Protein AF-A0AAE0Q676-F1 (afdb_monomer_lite)

Structure (mmCIF, N/CA/C/O backbone):
data_AF-A0AAE0Q676-F1
#
_entry.id   AF-A0AAE0Q676-F1
#
loop_
_atom_site.group_PDB
_atom_site.id
_atom_site.type_symbol
_atom_site.label_atom_id
_atom_site.label_alt_id
_atom_site.label_comp_id
_atom_site.label_asym_id
_atom_site.label_entity_id
_atom_site.label_seq_id
_atom_site.pdbx_PDB_ins_code
_atom_site.Cartn_x
_atom_site.Cartn_y
_atom_site.Cartn_z
_atom_site.occupancy
_atom_site.B_iso_or_equiv
_atom_site.auth_seq_id
_atom_site.auth_comp_id
_atom_site.auth_asym_id
_atom_site.auth_atom_id
_atom_site.pdbx_PDB_model_num
ATOM 1 N N . MET A 1 1 ? 18.966 -69.828 -29.388 1.00 44.88 1 MET A N 1
ATOM 2 C CA . MET A 1 1 ? 18.758 -68.629 -28.536 1.00 44.88 1 MET A CA 1
ATOM 3 C C . MET A 1 1 ? 19.994 -68.296 -27.677 1.00 44.88 1 MET A C 1
ATOM 5 O O . MET A 1 1 ? 19.851 -67.912 -26.527 1.00 44.88 1 MET A O 1
ATOM 9 N N . GLY A 1 2 ? 21.218 -68.413 -28.220 1.00 38.41 2 GLY A N 1
ATOM 10 C CA . GLY A 1 2 ? 22.468 -68.165 -27.474 1.00 38.41 2 GLY A CA 1
ATOM 11 C C . GLY A 1 2 ? 22.990 -66.721 -27.521 1.00 38.41 2 GLY A C 1
ATOM 12 O O . GLY A 1 2 ? 23.703 -66.319 -26.612 1.00 38.41 2 GLY A O 1
ATOM 13 N N . ASN A 1 3 ? 22.590 -65.915 -28.516 1.00 38.16 3 ASN A N 1
ATOM 14 C CA . ASN A 1 3 ? 23.152 -64.569 -28.719 1.00 38.16 3 ASN A CA 1
ATOM 15 C C . ASN A 1 3 ? 22.417 -63.432 -27.986 1.00 38.16 3 ASN A C 1
ATOM 17 O O . ASN A 1 3 ? 23.008 -62.382 -27.770 1.00 38.16 3 ASN A O 1
ATOM 21 N N . GLN A 1 4 ? 21.165 -63.614 -27.552 1.00 46.00 4 GLN A N 1
ATOM 22 C CA . GLN A 1 4 ? 20.412 -62.548 -26.863 1.00 46.00 4 GLN A CA 1
ATOM 23 C C . GLN A 1 4 ? 20.692 -62.484 -25.349 1.00 46.00 4 GLN A C 1
ATOM 25 O O . GLN A 1 4 ? 20.481 -61.454 -24.715 1.00 46.00 4 GLN A O 1
ATOM 30 N N . GLN A 1 5 ? 21.216 -63.566 -24.763 1.00 44.19 5 GLN A N 1
ATOM 31 C CA . GLN A 1 5 ? 21.452 -63.687 -23.318 1.00 44.19 5 GLN A CA 1
ATOM 32 C C . GLN A 1 5 ? 22.850 -63.201 -22.884 1.00 44.19 5 GLN A C 1
ATOM 34 O O . GLN A 1 5 ? 23.104 -63.023 -21.691 1.00 44.19 5 GLN A O 1
ATOM 39 N N . GLN A 1 6 ? 23.744 -62.949 -23.848 1.00 44.84 6 GLN A N 1
ATOM 40 C CA . GLN A 1 6 ? 25.092 -62.419 -23.620 1.00 44.84 6 GLN A CA 1
ATOM 41 C C . GLN A 1 6 ? 25.082 -60.887 -23.465 1.00 44.84 6 GLN A C 1
ATOM 43 O O . GLN A 1 6 ? 25.802 -60.360 -22.618 1.00 44.84 6 GLN A O 1
ATOM 48 N N . SER A 1 7 ? 24.189 -60.179 -24.174 1.00 51.28 7 SER A N 1
ATOM 49 C CA . SER A 1 7 ? 24.079 -58.713 -24.103 1.00 51.28 7 SER A CA 1
ATOM 50 C C . SER A 1 7 ? 23.594 -58.202 -22.738 1.00 51.28 7 SER A C 1
ATOM 52 O O . SER A 1 7 ? 24.178 -57.264 -22.205 1.00 51.28 7 SER A O 1
ATOM 54 N N . CYS A 1 8 ? 22.611 -58.842 -22.089 1.00 51.34 8 CYS A N 1
ATOM 55 C CA . CYS A 1 8 ? 22.083 -58.365 -20.795 1.00 51.34 8 CYS A CA 1
ATOM 56 C C . CYS A 1 8 ? 23.065 -58.455 -19.610 1.00 51.34 8 CYS A C 1
ATOM 58 O O . CYS A 1 8 ? 22.891 -57.730 -18.633 1.00 51.34 8 CYS A O 1
ATOM 60 N N . ARG A 1 9 ? 24.098 -59.308 -19.672 1.00 55.31 9 ARG A N 1
ATOM 61 C CA . ARG A 1 9 ? 25.069 -59.487 -18.570 1.00 55.31 9 ARG A CA 1
ATOM 62 C C . ARG A 1 9 ? 26.120 -58.382 -18.482 1.00 55.31 9 ARG A C 1
ATOM 64 O O . ARG A 1 9 ? 26.658 -58.156 -17.406 1.00 55.31 9 ARG A O 1
ATOM 71 N N . ILE A 1 10 ? 26.372 -57.692 -19.592 1.00 63.97 10 ILE A N 1
ATOM 72 C CA . ILE A 1 10 ? 27.324 -56.576 -19.680 1.00 63.97 10 ILE A CA 1
ATOM 73 C C . ILE A 1 10 ? 26.595 -55.235 -19.504 1.00 63.97 10 ILE A C 1
ATOM 75 O O . ILE A 1 10 ? 27.150 -54.305 -18.927 1.00 63.97 10 ILE A O 1
ATOM 79 N N . ILE A 1 11 ? 25.325 -55.151 -19.921 1.00 72.00 11 ILE A N 1
ATOM 80 C CA . ILE A 1 11 ? 24.530 -53.914 -19.862 1.00 72.00 11 ILE A CA 1
ATOM 81 C C . ILE A 1 11 ? 24.395 -53.377 -18.433 1.00 72.00 11 ILE A C 1
ATOM 83 O O . ILE A 1 11 ? 24.522 -52.176 -18.233 1.00 72.00 11 ILE A O 1
ATOM 87 N N . VAL A 1 12 ? 24.172 -54.235 -17.432 1.00 73.69 12 VAL A N 1
ATOM 88 C CA . VAL A 1 12 ? 23.950 -53.785 -16.045 1.00 73.69 12 VAL A CA 1
ATOM 89 C C . VAL A 1 12 ? 25.223 -53.198 -15.406 1.00 73.69 12 VAL A C 1
ATOM 91 O O . VAL A 1 12 ? 25.149 -52.077 -14.901 1.00 73.69 12 VAL A O 1
ATOM 94 N N . PRO A 1 13 ? 26.399 -53.858 -15.463 1.00 76.81 13 PRO A N 1
ATOM 95 C CA . PRO A 1 13 ? 27.650 -53.247 -15.009 1.00 76.81 13 PRO A CA 1
ATOM 96 C C . PRO A 1 13 ? 28.033 -51.988 -15.793 1.00 76.81 13 PRO A C 1
ATOM 98 O O . PRO A 1 13 ? 28.491 -51.023 -15.192 1.00 76.81 13 PRO A O 1
ATOM 101 N N . VAL A 1 14 ? 27.804 -51.958 -17.112 1.00 79.50 14 VAL A N 1
ATOM 102 C CA . VAL A 1 14 ? 28.083 -50.776 -17.948 1.00 79.50 14 VAL A CA 1
ATOM 103 C C . VAL A 1 14 ? 27.155 -49.612 -17.596 1.00 79.50 14 VAL A C 1
ATOM 105 O O . VAL A 1 14 ? 27.616 -48.480 -17.483 1.00 79.50 14 VAL A O 1
ATOM 108 N N . ALA A 1 15 ? 25.870 -49.874 -17.348 1.00 80.31 15 ALA A N 1
ATOM 109 C CA . ALA A 1 15 ? 24.924 -48.864 -16.883 1.00 80.31 15 ALA A CA 1
ATOM 110 C C . ALA A 1 15 ? 25.288 -48.344 -15.483 1.00 80.31 15 ALA A C 1
ATOM 112 O O . ALA A 1 15 ? 25.205 -47.142 -15.247 1.00 80.31 15 ALA A O 1
ATOM 113 N N . MET A 1 16 ? 25.746 -49.213 -14.572 1.00 81.81 16 MET A N 1
ATOM 114 C CA . MET A 1 16 ? 26.265 -48.788 -13.264 1.00 81.81 16 MET A CA 1
ATOM 115 C C . MET A 1 16 ? 27.536 -47.947 -13.393 1.00 81.81 16 MET A C 1
ATOM 117 O O . MET A 1 16 ? 27.660 -46.944 -12.695 1.00 81.81 16 MET A O 1
ATOM 121 N N . LEU A 1 17 ? 28.449 -48.310 -14.299 1.00 85.19 17 LEU A N 1
ATOM 122 C CA . LEU A 1 17 ? 29.662 -47.540 -14.570 1.00 85.19 17 LEU A CA 1
ATOM 123 C C . LEU A 1 17 ? 29.308 -46.149 -15.115 1.00 85.19 17 LEU A C 1
ATOM 125 O O . LEU A 1 17 ? 29.799 -45.147 -14.605 1.00 85.19 17 LEU A O 1
ATOM 129 N N . LEU A 1 18 ? 28.389 -46.075 -16.083 1.00 84.69 18 LEU A N 1
ATOM 130 C CA . LEU A 1 18 ? 27.877 -44.815 -16.629 1.00 84.69 18 LEU A CA 1
ATOM 131 C C . LEU A 1 18 ? 27.216 -43.962 -15.541 1.00 84.69 18 LEU A C 1
ATOM 133 O O . LEU A 1 18 ? 27.586 -42.806 -15.370 1.00 84.69 18 LEU A O 1
ATOM 137 N N . MET A 1 19 ? 26.322 -44.537 -14.737 1.00 84.25 19 MET A N 1
ATOM 138 C CA . MET A 1 19 ? 25.677 -43.835 -13.622 1.00 84.25 19 MET A CA 1
ATOM 139 C C . MET A 1 19 ? 26.684 -43.332 -12.581 1.00 84.25 19 MET A C 1
ATOM 141 O O . MET A 1 19 ? 26.554 -42.205 -12.108 1.00 84.25 19 MET A O 1
ATOM 145 N N . ALA A 1 20 ? 27.702 -44.128 -12.242 1.00 85.12 20 ALA A N 1
ATOM 146 C CA . ALA A 1 20 ? 28.748 -43.730 -11.305 1.00 85.12 20 ALA A CA 1
ATOM 147 C C . ALA A 1 20 ? 29.632 -42.612 -11.874 1.00 85.12 20 ALA A C 1
ATOM 149 O O . ALA A 1 20 ? 29.908 -41.642 -11.173 1.00 85.12 20 ALA A O 1
ATOM 150 N N . THR A 1 21 ? 30.022 -42.694 -13.150 1.00 83.31 21 THR A N 1
ATOM 151 C CA . THR A 1 21 ? 30.804 -41.635 -13.813 1.00 83.31 21 THR A CA 1
ATOM 152 C C . THR A 1 21 ? 30.027 -40.330 -13.927 1.00 83.31 21 THR A C 1
ATOM 154 O O . THR A 1 21 ? 30.568 -39.287 -13.576 1.00 83.31 21 THR A O 1
ATOM 157 N N . VAL A 1 22 ? 28.752 -40.379 -14.326 1.00 84.25 22 VAL A N 1
ATOM 158 C CA . VAL A 1 22 ? 27.866 -39.208 -14.374 1.00 84.25 22 VAL A CA 1
ATOM 159 C C . VAL A 1 22 ? 27.650 -38.644 -12.970 1.00 84.25 22 VAL A C 1
ATOM 161 O O . VAL A 1 22 ? 27.742 -37.436 -12.792 1.00 84.25 22 VAL A O 1
ATOM 164 N N . GLY A 1 23 ? 27.444 -39.493 -11.959 1.00 82.56 23 GLY A N 1
ATOM 165 C CA . GLY A 1 23 ? 27.322 -39.074 -10.560 1.00 82.56 23 GLY A CA 1
ATOM 166 C C . GLY A 1 23 ? 28.569 -38.353 -10.040 1.00 82.56 23 GLY A C 1
ATOM 167 O O . GLY A 1 23 ? 28.449 -37.298 -9.425 1.00 82.56 23 GLY A O 1
ATOM 168 N N . ILE A 1 24 ? 29.767 -38.865 -10.340 1.00 84.31 24 ILE A N 1
ATOM 169 C CA . ILE A 1 24 ? 31.043 -38.222 -9.979 1.00 84.31 24 ILE A CA 1
ATOM 170 C C . ILE A 1 24 ? 31.225 -36.901 -10.737 1.00 84.31 24 ILE A C 1
ATOM 172 O O . ILE A 1 24 ? 31.619 -35.911 -10.127 1.00 84.31 24 ILE A O 1
ATOM 176 N N . LEU A 1 25 ? 30.902 -36.856 -12.035 1.00 80.31 25 LEU A N 1
ATOM 177 C CA . LEU A 1 25 ? 30.980 -35.631 -12.839 1.00 80.31 25 LEU A CA 1
ATOM 178 C C . LEU A 1 25 ? 30.033 -34.551 -12.307 1.00 80.31 25 LEU A C 1
ATOM 180 O O . LEU A 1 25 ? 30.451 -33.413 -12.131 1.00 80.31 25 LEU A O 1
ATOM 184 N N . LEU A 1 26 ? 28.788 -34.912 -11.990 1.00 75.00 26 LEU A N 1
ATOM 185 C CA . LEU A 1 26 ? 27.799 -33.999 -11.412 1.00 75.00 26 LEU A CA 1
ATOM 186 C C . LEU A 1 26 ? 28.227 -33.478 -10.032 1.00 75.00 26 LEU A C 1
ATOM 188 O O . LEU A 1 26 ? 27.943 -32.330 -9.710 1.00 75.00 26 LEU A O 1
ATOM 192 N N . LEU A 1 27 ? 28.941 -34.286 -9.238 1.00 77.25 27 LEU A N 1
ATOM 193 C CA . LEU A 1 27 ? 29.515 -33.870 -7.950 1.00 77.25 27 LEU A CA 1
ATOM 194 C C . LEU A 1 27 ? 30.790 -33.019 -8.082 1.00 77.25 27 LEU A C 1
ATOM 196 O O . LEU A 1 27 ? 31.189 -32.395 -7.097 1.00 77.25 27 LEU A O 1
ATOM 200 N N . ALA A 1 28 ? 31.426 -33.011 -9.260 1.00 72.50 28 ALA A N 1
ATOM 201 C CA . ALA A 1 28 ? 32.609 -32.210 -9.581 1.00 72.50 28 ALA A CA 1
ATOM 202 C C . ALA A 1 28 ? 32.267 -30.847 -10.217 1.00 72.50 28 ALA A C 1
ATOM 204 O O . ALA A 1 28 ? 33.138 -29.983 -10.312 1.00 72.50 28 ALA A O 1
ATOM 205 N N . ILE A 1 29 ? 31.014 -30.634 -10.641 1.00 72.88 29 ILE A N 1
ATOM 206 C CA . ILE A 1 29 ? 30.526 -29.326 -11.095 1.00 72.88 29 ILE A CA 1
ATOM 207 C C . ILE A 1 29 ? 30.361 -28.415 -9.872 1.00 72.88 29 ILE A C 1
ATOM 209 O O . ILE A 1 29 ? 29.703 -28.780 -8.898 1.00 72.88 29 ILE A O 1
ATOM 213 N N . ASN A 1 30 ? 30.937 -27.212 -9.929 1.00 57.25 30 ASN A N 1
ATOM 214 C CA . ASN A 1 30 ? 30.738 -26.187 -8.904 1.00 57.25 30 ASN A CA 1
ATOM 215 C C . ASN A 1 30 ? 29.253 -25.792 -8.853 1.00 57.25 30 ASN A C 1
ATOM 217 O O . ASN A 1 30 ? 28.746 -25.148 -9.769 1.00 57.25 30 ASN A O 1
ATOM 221 N N . THR A 1 31 ? 28.550 -26.171 -7.788 1.00 56.06 31 THR A N 1
ATOM 222 C CA . THR A 1 31 ? 27.194 -25.682 -7.513 1.00 56.06 31 THR A CA 1
ATOM 223 C C . THR A 1 31 ? 27.277 -24.369 -6.745 1.00 56.06 31 THR A C 1
ATOM 225 O O . THR A 1 31 ? 27.913 -24.329 -5.690 1.00 56.06 31 THR A O 1
ATOM 228 N N . GLU A 1 32 ? 26.626 -23.319 -7.239 1.00 50.41 32 GLU A N 1
ATOM 229 C CA . GLU A 1 32 ? 26.466 -22.069 -6.490 1.00 50.41 32 GLU A CA 1
ATOM 230 C C . GLU A 1 32 ? 25.613 -22.284 -5.228 1.00 50.41 32 GLU A C 1
ATOM 232 O O . GLU A 1 32 ? 24.696 -23.111 -5.202 1.00 50.41 32 GLU A O 1
ATOM 237 N N . ASP A 1 33 ? 25.924 -21.544 -4.162 1.00 52.72 33 ASP A N 1
ATOM 238 C CA . ASP A 1 33 ? 25.176 -21.605 -2.909 1.00 52.72 33 ASP A CA 1
ATOM 239 C C . ASP A 1 33 ? 23.743 -21.083 -3.098 1.00 52.72 33 ASP A C 1
ATOM 241 O O . ASP A 1 33 ? 23.514 -19.986 -3.615 1.00 52.72 33 ASP A O 1
ATOM 245 N N . VAL A 1 34 ? 22.759 -21.848 -2.622 1.00 47.69 34 VAL A N 1
ATOM 246 C CA . VAL A 1 34 ? 21.346 -21.458 -2.690 1.00 47.69 34 VAL A CA 1
ATOM 247 C C . VAL A 1 34 ? 20.991 -20.677 -1.425 1.00 47.69 34 VAL A C 1
ATOM 249 O O . VAL A 1 34 ? 21.144 -21.173 -0.306 1.00 47.69 34 VAL A O 1
ATOM 252 N N . LYS A 1 35 ? 20.497 -19.445 -1.590 1.00 49.00 35 LYS A N 1
ATOM 253 C CA . LYS A 1 35 ? 19.928 -18.658 -0.486 1.00 49.00 35 LYS A CA 1
ATOM 254 C C . LYS A 1 35 ? 18.571 -19.255 -0.098 1.00 49.00 35 LYS A C 1
ATOM 256 O O . LYS A 1 35 ? 17.644 -19.224 -0.905 1.00 49.00 35 LYS A O 1
ATOM 261 N N . GLU A 1 36 ? 18.443 -19.797 1.114 1.00 44.69 36 GLU A N 1
ATOM 262 C CA . GLU A 1 36 ? 17.126 -20.173 1.650 1.00 44.69 36 GLU A CA 1
ATOM 263 C C . GLU A 1 36 ? 16.276 -18.913 1.919 1.00 44.69 36 GLU A C 1
ATOM 265 O O . GLU A 1 36 ? 16.832 -17.866 2.270 1.00 44.69 36 GLU A O 1
ATOM 270 N N . PRO A 1 37 ? 14.937 -18.982 1.765 1.00 46.66 37 PRO A N 1
ATOM 271 C CA . PRO A 1 37 ? 14.055 -17.897 2.178 1.00 46.66 37 PRO A CA 1
ATOM 272 C C . PRO A 1 37 ? 14.243 -17.629 3.673 1.00 46.66 37 PRO A C 1
ATOM 274 O O . PRO A 1 37 ? 14.259 -18.555 4.488 1.00 46.66 37 PRO A O 1
ATOM 277 N N . THR A 1 38 ? 14.405 -16.358 4.033 1.00 55.06 38 THR A N 1
ATOM 278 C CA . THR A 1 38 ? 14.646 -15.957 5.416 1.00 55.06 38 THR A CA 1
ATOM 279 C C . THR A 1 38 ? 13.469 -16.366 6.296 1.00 55.06 38 THR A C 1
ATOM 281 O O . THR A 1 38 ? 12.297 -16.190 5.960 1.00 55.06 38 THR A O 1
ATOM 284 N N . GLN A 1 39 ? 13.775 -16.963 7.446 1.00 70.19 39 GLN A N 1
ATOM 285 C CA . GLN A 1 39 ? 12.754 -17.274 8.436 1.00 70.19 39 GLN A CA 1
ATOM 286 C C . GLN A 1 39 ? 12.167 -15.968 8.997 1.00 70.19 39 GLN A C 1
ATOM 288 O O . GLN A 1 39 ? 12.869 -14.968 9.123 1.00 70.19 39 GLN A O 1
ATOM 293 N N . TYR A 1 40 ? 10.880 -15.963 9.346 1.00 81.00 40 TYR A N 1
ATOM 294 C CA . TYR A 1 40 ? 10.242 -14.771 9.905 1.00 81.00 40 TYR A CA 1
ATOM 295 C C . TYR A 1 40 ? 10.667 -14.520 11.356 1.00 81.00 40 TYR A C 1
ATOM 297 O O . TYR A 1 40 ? 10.635 -15.421 12.201 1.00 81.00 40 TYR A O 1
ATOM 305 N N . MET A 1 41 ? 10.986 -13.263 11.642 1.00 86.00 41 MET A N 1
ATOM 306 C CA . MET A 1 41 ? 11.015 -12.692 12.982 1.00 86.00 41 MET A CA 1
ATOM 307 C C . MET A 1 41 ? 9.620 -12.201 13.355 1.00 86.00 41 MET A C 1
ATOM 309 O O . MET A 1 41 ? 8.830 -11.839 12.484 1.00 86.00 41 MET A O 1
ATOM 313 N N . TYR A 1 42 ? 9.326 -12.184 14.651 1.00 90.56 42 TYR A N 1
ATOM 314 C CA . TYR A 1 42 ? 8.047 -11.731 15.190 1.00 90.56 42 TYR A CA 1
ATOM 315 C C . TYR A 1 42 ? 8.275 -10.649 16.238 1.00 90.56 42 TYR A C 1
ATOM 317 O O . TYR A 1 42 ? 9.352 -10.575 16.823 1.00 90.56 42 TYR A O 1
ATOM 325 N N . GLY A 1 43 ? 7.254 -9.845 16.514 1.00 93.12 43 GLY A N 1
ATOM 326 C CA . GLY A 1 43 ? 7.242 -8.878 17.609 1.00 93.12 43 GLY A CA 1
ATOM 327 C C . GLY A 1 43 ? 5.831 -8.672 18.139 1.00 93.12 43 GLY A C 1
ATOM 328 O O . GLY A 1 43 ? 4.877 -8.709 17.367 1.00 93.12 43 GLY A O 1
ATOM 329 N N . ILE A 1 44 ? 5.695 -8.475 19.447 1.00 95.69 44 ILE A N 1
ATOM 330 C CA . ILE A 1 44 ? 4.408 -8.299 20.123 1.00 95.69 44 ILE A CA 1
ATOM 331 C C . ILE A 1 44 ? 4.389 -6.924 20.782 1.00 95.69 44 ILE A C 1
ATOM 333 O O . ILE A 1 44 ? 5.279 -6.599 21.571 1.00 95.69 44 ILE A O 1
ATOM 337 N N . VAL A 1 45 ? 3.362 -6.135 20.476 1.00 96.31 45 VAL A N 1
ATOM 338 C CA . VAL A 1 45 ? 3.118 -4.830 21.098 1.00 96.31 45 VAL A CA 1
ATOM 339 C C . VAL A 1 45 ? 1.712 -4.818 21.681 1.00 96.31 45 VAL A C 1
ATOM 341 O O . VAL A 1 45 ? 0.741 -5.042 20.960 1.00 96.31 45 VAL A O 1
ATOM 344 N N . LEU A 1 46 ? 1.604 -4.557 22.981 1.00 96.50 46 LEU A N 1
ATOM 345 C CA . LEU A 1 46 ? 0.339 -4.267 23.646 1.00 96.50 46 LEU A CA 1
ATOM 346 C C . LEU A 1 46 ? 0.159 -2.752 23.726 1.00 96.50 46 LEU A C 1
ATOM 348 O O . LEU A 1 46 ? 0.913 -2.067 24.418 1.00 96.50 46 LEU A O 1
ATOM 352 N N . ASP A 1 47 ? -0.843 -2.253 23.012 1.00 94.88 47 ASP A N 1
ATOM 353 C CA . ASP A 1 47 ? -1.314 -0.879 23.093 1.00 94.88 47 ASP A CA 1
ATOM 354 C C . ASP A 1 47 ? -2.318 -0.757 24.238 1.00 94.88 47 ASP A C 1
ATOM 356 O O . ASP A 1 47 ? -3.480 -1.157 24.119 1.00 94.88 47 ASP A O 1
ATOM 360 N N . ALA A 1 48 ? -1.845 -0.254 25.377 1.00 95.06 48 ALA A N 1
ATOM 361 C CA . ALA A 1 48 ? -2.639 -0.051 26.578 1.00 95.06 48 ALA A CA 1
ATOM 362 C C . ALA A 1 48 ? -3.223 1.374 26.595 1.00 95.06 48 ALA A C 1
ATOM 364 O O . ALA A 1 48 ? -2.784 2.263 27.337 1.00 95.06 48 ALA A O 1
ATOM 365 N N . GLY A 1 49 ? -4.226 1.581 25.740 1.00 90.44 49 GLY A N 1
ATOM 366 C CA . GLY A 1 49 ? -4.983 2.822 25.622 1.00 90.44 49 GLY A CA 1
ATOM 367 C C . GLY A 1 49 ? -5.844 3.146 26.850 1.00 90.44 49 GLY A C 1
ATOM 368 O O . GLY A 1 49 ? -6.063 2.318 27.732 1.00 90.44 49 GLY A O 1
ATOM 369 N N . SER A 1 50 ? -6.389 4.368 26.908 1.00 87.44 50 SER A N 1
ATOM 370 C CA . SER A 1 50 ? -7.236 4.809 28.034 1.00 87.44 50 SER A CA 1
ATOM 371 C C . SER A 1 50 ? -8.542 4.022 28.160 1.00 87.44 50 SER A C 1
ATOM 373 O O . SER A 1 50 ? -9.011 3.769 29.267 1.00 87.44 50 SER A O 1
ATOM 375 N N . SER A 1 51 ? -9.141 3.653 27.027 1.00 83.12 51 SER A N 1
ATOM 376 C CA . SER A 1 51 ? -10.498 3.094 26.984 1.00 83.12 51 SER A CA 1
ATOM 377 C C . SER A 1 51 ? -10.510 1.587 26.699 1.00 83.12 51 SER A C 1
ATOM 379 O O . SER A 1 51 ? -11.520 0.939 26.945 1.00 83.12 51 SER A O 1
ATOM 381 N N . HIS A 1 52 ? -9.411 1.024 26.189 1.00 89.12 52 HIS A N 1
ATOM 382 C CA . HIS A 1 52 ? -9.250 -0.405 25.901 1.00 89.12 52 HIS A CA 1
ATOM 383 C C . HIS A 1 52 ? -7.761 -0.757 25.769 1.00 89.12 52 HIS A C 1
ATOM 385 O O . HIS A 1 52 ? -6.936 0.138 25.595 1.00 89.12 52 HIS A O 1
ATOM 391 N N . THR A 1 53 ? -7.434 -2.053 25.809 1.00 92.44 53 THR A N 1
ATOM 392 C CA . THR A 1 53 ? -6.098 -2.571 25.466 1.00 92.44 53 THR A CA 1
ATOM 393 C C . THR A 1 53 ? -6.184 -3.462 24.224 1.00 92.44 53 THR A C 1
ATOM 395 O O . THR A 1 53 ? -7.115 -4.260 24.091 1.00 92.44 53 THR A O 1
ATOM 398 N N . ALA A 1 54 ? -5.233 -3.342 23.302 1.00 92.81 54 ALA A N 1
ATOM 399 C CA . ALA A 1 54 ? -5.143 -4.179 22.106 1.00 92.81 54 ALA A CA 1
ATOM 400 C C . ALA A 1 54 ? -3.736 -4.770 21.967 1.00 92.81 54 ALA A C 1
ATOM 402 O O . ALA A 1 54 ? -2.744 -4.077 22.159 1.00 92.81 54 ALA A O 1
ATOM 403 N N . MET A 1 55 ? -3.638 -6.053 21.633 1.00 95.06 55 MET A N 1
ATOM 404 C CA . MET A 1 55 ? -2.373 -6.728 21.357 1.00 95.06 55 MET A CA 1
ATOM 405 C C . MET A 1 55 ? -2.208 -6.919 19.852 1.00 95.06 55 MET A C 1
ATOM 407 O O . MET A 1 55 ? -3.068 -7.513 19.199 1.00 95.06 55 MET A O 1
ATOM 411 N N . PHE A 1 56 ? -1.064 -6.495 19.328 1.00 93.00 56 PHE A N 1
ATOM 412 C CA . PHE A 1 56 ? -0.670 -6.673 17.938 1.00 93.00 56 PHE A CA 1
ATOM 413 C C . PHE A 1 56 ? 0.545 -7.589 17.851 1.00 93.00 56 PHE A C 1
ATOM 415 O O . PHE A 1 56 ? 1.548 -7.382 18.536 1.00 93.00 56 PHE A O 1
ATOM 422 N N . ILE A 1 57 ? 0.453 -8.596 16.986 1.00 92.81 57 ILE A N 1
ATOM 423 C CA . ILE A 1 57 ? 1.572 -9.458 16.615 1.00 92.81 57 ILE A CA 1
ATOM 424 C C . ILE A 1 57 ? 1.992 -9.074 15.210 1.00 92.81 57 ILE A C 1
ATOM 426 O O . ILE A 1 57 ? 1.193 -9.122 14.275 1.00 92.81 57 ILE A O 1
ATOM 430 N N . TYR A 1 58 ? 3.261 -8.739 15.070 1.00 89.12 58 TYR A N 1
ATOM 431 C CA . TYR A 1 58 ? 3.901 -8.357 13.827 1.00 89.12 58 TYR A CA 1
ATOM 432 C C . TYR A 1 58 ? 4.904 -9.421 13.393 1.00 89.12 58 TYR A C 1
ATOM 434 O O . TYR A 1 58 ? 5.453 -10.132 14.237 1.00 89.12 58 TYR A O 1
ATOM 442 N N . LYS A 1 59 ? 5.165 -9.514 12.087 1.00 87.25 59 LYS A N 1
ATOM 443 C CA . LYS A 1 59 ? 6.219 -10.361 11.519 1.00 87.25 59 LYS A CA 1
ATOM 444 C C . LYS A 1 59 ? 6.982 -9.654 10.406 1.00 87.25 59 LYS A C 1
ATOM 446 O O . LYS A 1 59 ? 6.393 -8.888 9.643 1.00 87.25 59 LYS A O 1
ATOM 451 N N . TRP A 1 60 ? 8.270 -9.941 10.288 1.00 82.94 60 TRP A N 1
ATOM 452 C CA . TRP A 1 60 ? 9.120 -9.457 9.198 1.00 82.94 60 TRP A CA 1
ATOM 453 C C . TRP A 1 60 ? 10.136 -10.530 8.792 1.00 82.94 60 TRP A C 1
ATOM 455 O O . TRP A 1 60 ? 10.499 -11.360 9.631 1.00 82.94 60 TRP A O 1
ATOM 465 N N . PRO A 1 61 ? 10.576 -10.566 7.522 1.00 75.00 61 PRO A N 1
ATOM 466 C CA . PRO A 1 61 ? 11.717 -11.385 7.112 1.00 75.00 61 PRO A CA 1
ATOM 467 C C . PRO A 1 61 ? 12.939 -11.094 7.999 1.00 75.00 61 PRO A C 1
ATOM 469 O O . PRO A 1 61 ? 13.123 -9.957 8.430 1.00 75.00 61 PRO A O 1
ATOM 472 N N . ALA A 1 62 ? 13.752 -12.099 8.341 1.00 69.94 62 ALA A N 1
ATOM 473 C CA . ALA A 1 62 ? 14.909 -11.880 9.221 1.00 69.94 62 ALA A CA 1
ATOM 474 C C . ALA A 1 62 ? 16.002 -10.989 8.594 1.00 69.94 62 ALA A C 1
ATOM 476 O O . ALA A 1 62 ? 16.778 -10.361 9.325 1.00 69.94 62 ALA A O 1
ATOM 477 N N . ASP A 1 63 ? 16.042 -10.897 7.262 1.00 67.62 63 ASP A N 1
ATOM 478 C CA . ASP A 1 63 ? 16.803 -9.885 6.541 1.00 67.62 63 ASP A CA 1
ATOM 479 C C . ASP A 1 63 ? 16.112 -8.520 6.615 1.00 67.62 63 ASP A C 1
ATOM 481 O O . ASP A 1 63 ? 14.889 -8.387 6.576 1.00 67.62 63 ASP A O 1
ATOM 485 N N . LYS A 1 64 ? 16.926 -7.476 6.748 1.00 71.12 64 LYS A N 1
ATOM 486 C CA . LYS A 1 64 ? 16.455 -6.101 6.907 1.00 71.12 64 LYS A CA 1
ATOM 487 C C . LYS A 1 64 ? 16.861 -5.264 5.719 1.00 71.12 64 LYS A C 1
ATOM 489 O O . LYS A 1 64 ? 17.922 -5.478 5.137 1.00 71.12 64 LYS A O 1
ATOM 494 N N . GLN A 1 65 ? 16.045 -4.266 5.411 1.00 67.44 65 GLN A N 1
ATOM 495 C CA . GLN A 1 65 ? 16.389 -3.264 4.418 1.00 67.44 65 GLN A CA 1
ATOM 496 C C . GLN A 1 65 ? 16.978 -2.051 5.127 1.00 67.44 65 GLN A C 1
ATOM 498 O O . GLN A 1 65 ? 16.273 -1.383 5.882 1.00 67.44 65 GLN A O 1
ATOM 503 N N . ASN A 1 66 ? 18.250 -1.742 4.858 1.00 69.31 66 ASN A N 1
ATOM 504 C CA . ASN A 1 66 ? 18.964 -0.627 5.497 1.00 69.31 66 ASN A CA 1
ATOM 505 C C . ASN A 1 66 ? 18.762 -0.645 7.025 1.00 69.31 66 ASN A C 1
ATOM 507 O O . ASN A 1 66 ? 18.265 0.317 7.616 1.00 69.31 66 ASN A O 1
ATOM 511 N N . ASP A 1 67 ? 19.028 -1.812 7.617 1.00 72.81 67 ASP A N 1
ATOM 512 C CA . ASP A 1 67 ? 18.891 -2.137 9.041 1.00 72.81 67 ASP A CA 1
ATOM 513 C C . ASP A 1 67 ? 17.476 -2.080 9.629 1.00 72.81 67 ASP A C 1
ATOM 515 O O . ASP A 1 67 ? 17.276 -2.541 10.746 1.00 72.81 67 ASP A O 1
ATOM 519 N N . THR A 1 68 ? 16.464 -1.628 8.884 1.00 79.06 68 THR A N 1
ATOM 520 C CA . THR A 1 68 ? 15.064 -1.577 9.337 1.00 79.06 68 THR A CA 1
ATOM 521 C C . THR A 1 68 ? 14.278 -2.787 8.820 1.00 79.06 68 THR A C 1
ATOM 523 O O . THR A 1 68 ? 14.396 -3.184 7.658 1.00 79.06 68 THR A O 1
ATOM 526 N N . GLY A 1 69 ? 13.493 -3.417 9.697 1.00 76.94 69 GLY A N 1
ATOM 527 C CA . GLY A 1 69 ? 12.671 -4.577 9.355 1.00 76.94 69 GLY A CA 1
ATOM 528 C C . GLY A 1 69 ? 11.445 -4.194 8.533 1.00 76.94 69 GLY A C 1
ATOM 529 O O . GLY A 1 69 ? 10.938 -3.079 8.622 1.00 76.94 69 GLY A O 1
ATOM 530 N N . ILE A 1 70 ? 10.941 -5.143 7.748 1.00 81.81 70 ILE A N 1
ATOM 531 C CA . ILE A 1 70 ? 9.796 -4.919 6.863 1.00 81.81 70 ILE A CA 1
ATOM 532 C C . ILE A 1 70 ? 8.598 -5.637 7.427 1.00 81.81 70 ILE A C 1
ATOM 534 O O . ILE A 1 70 ? 8.406 -6.842 7.258 1.00 81.81 70 ILE A O 1
ATOM 538 N N . VAL A 1 71 ? 7.850 -4.862 8.190 1.00 83.00 71 VAL A N 1
ATOM 539 C CA . VAL A 1 71 ? 6.911 -5.366 9.163 1.00 83.00 71 VAL A CA 1
ATOM 540 C C . VAL A 1 71 ? 5.512 -5.478 8.574 1.00 83.00 71 VAL A C 1
ATOM 542 O O . VAL A 1 71 ? 4.925 -4.511 8.113 1.00 83.00 71 VAL A O 1
ATOM 545 N N . SER A 1 72 ? 4.933 -6.666 8.677 1.00 80.12 72 SER A N 1
ATOM 546 C CA . SER A 1 72 ? 3.523 -6.926 8.386 1.00 80.12 72 SER A CA 1
ATOM 547 C C . SER A 1 72 ? 2.786 -7.303 9.669 1.00 80.12 72 SER A C 1
ATOM 549 O O . SER A 1 72 ? 3.350 -7.966 10.545 1.00 80.12 72 SER A O 1
ATOM 551 N N . GLN A 1 73 ? 1.524 -6.889 9.805 1.00 80.88 73 GLN A N 1
ATOM 552 C CA . GLN A 1 73 ? 0.670 -7.369 10.892 1.00 80.88 73 GLN A CA 1
ATOM 553 C C . GLN A 1 73 ? 0.341 -8.847 10.647 1.00 80.88 73 GLN A C 1
ATOM 555 O O . GLN A 1 73 ? -0.113 -9.228 9.572 1.00 80.88 73 GLN A O 1
ATOM 560 N N . HIS A 1 74 ? 0.596 -9.693 11.642 1.00 82.31 74 HIS A N 1
ATOM 561 C CA . HIS A 1 74 ? 0.307 -11.128 11.600 1.00 82.31 74 HIS A CA 1
ATOM 562 C C . HIS A 1 74 ? -1.040 -11.452 12.248 1.00 82.31 74 HIS A C 1
ATOM 564 O O . HIS A 1 74 ? -1.820 -12.214 11.689 1.00 82.31 74 HIS A O 1
ATOM 570 N N . SER A 1 75 ? -1.335 -10.866 13.411 1.00 86.19 75 SER A N 1
ATOM 571 C CA . SER A 1 75 ? -2.639 -11.013 14.074 1.00 86.19 75 SER A CA 1
ATOM 572 C C . SER A 1 75 ? -2.885 -9.912 15.106 1.00 86.19 75 SER A C 1
ATOM 574 O O . SER A 1 75 ? -1.931 -9.342 15.629 1.00 86.19 75 SER A O 1
ATOM 576 N N . GLU A 1 76 ? -4.149 -9.679 15.456 1.00 90.69 76 GLU A N 1
ATOM 577 C CA . GLU A 1 76 ? -4.575 -8.760 16.521 1.00 90.69 76 GLU A CA 1
ATOM 578 C C . GLU A 1 76 ? -5.485 -9.459 17.546 1.00 90.69 76 GLU A C 1
ATOM 580 O O . GLU A 1 76 ? -6.094 -10.494 17.255 1.00 90.69 76 GLU A O 1
ATOM 585 N N . CYS A 1 77 ? -5.562 -8.903 18.753 1.00 92.44 77 CYS A N 1
ATOM 586 C CA . CYS A 1 77 ? -6.479 -9.325 19.810 1.00 92.44 77 CYS A CA 1
ATOM 587 C C . CYS A 1 77 ? -6.919 -8.112 20.633 1.00 92.44 77 CYS A C 1
ATOM 589 O O . CYS A 1 77 ? -6.082 -7.338 21.096 1.00 92.44 77 CYS A O 1
ATOM 591 N N . HIS A 1 78 ? -8.225 -7.959 20.845 1.00 91.31 78 HIS A N 1
ATOM 592 C CA . HIS A 1 78 ? -8.771 -6.923 21.719 1.00 91.31 78 HIS A CA 1
ATOM 593 C C . HIS A 1 78 ? -9.024 -7.496 23.111 1.00 91.31 78 HIS A C 1
ATOM 595 O O . HIS A 1 78 ? -9.794 -8.446 23.272 1.00 91.31 78 HIS A O 1
ATOM 601 N N . VAL A 1 79 ? -8.381 -6.905 24.116 1.00 91.94 79 VAL A N 1
ATOM 602 C CA . VAL A 1 79 ? -8.568 -7.276 25.518 1.00 91.94 79 VAL A CA 1
ATOM 603 C C . VAL A 1 79 ? -9.980 -6.889 25.952 1.00 91.94 79 VAL A C 1
ATOM 605 O O . VAL A 1 79 ? -10.466 -5.803 25.633 1.00 91.94 79 VAL A O 1
ATOM 608 N N . LYS A 1 80 ? -10.653 -7.783 26.682 1.00 88.25 80 LYS A N 1
ATOM 609 C CA . LYS A 1 80 ? -11.973 -7.498 27.255 1.00 88.25 80 LYS A CA 1
ATOM 610 C C . LYS A 1 80 ? -11.829 -6.530 28.433 1.00 88.25 80 LYS A C 1
ATOM 612 O O . LYS A 1 80 ? -10.942 -6.700 29.263 1.00 88.25 80 LYS A O 1
ATOM 617 N N . GLY A 1 81 ? -12.745 -5.570 28.536 1.00 88.31 81 GLY A N 1
ATOM 618 C CA . GLY A 1 81 ? -12.745 -4.562 29.599 1.00 88.31 81 GLY A CA 1
ATOM 619 C C . GLY A 1 81 ? -12.175 -3.214 29.151 1.00 88.31 81 GLY A C 1
ATOM 620 O O . GLY A 1 81 ? -12.105 -2.925 27.956 1.00 88.31 81 GLY A O 1
ATOM 621 N N . GLY A 1 82 ? -11.835 -2.368 30.125 1.00 87.81 82 GLY A N 1
ATOM 622 C CA . GLY A 1 82 ? -11.278 -1.034 29.891 1.00 87.81 82 GLY A CA 1
ATOM 623 C C . GLY A 1 82 ? -9.767 -1.034 29.633 1.00 87.81 82 GLY A C 1
ATOM 624 O O . GLY A 1 82 ? -9.123 -2.078 29.525 1.00 87.81 82 GLY A O 1
ATOM 625 N N . GLY A 1 83 ? -9.182 0.163 29.551 1.00 91.12 83 GLY A N 1
ATOM 626 C CA . GLY A 1 83 ? -7.727 0.332 29.575 1.00 91.12 83 GLY A CA 1
ATOM 627 C C . GLY A 1 83 ? -7.127 -0.103 30.913 1.00 91.12 83 GLY A C 1
ATOM 628 O O . GLY A 1 83 ? -7.831 -0.130 31.924 1.00 91.12 83 GLY A O 1
ATOM 629 N N . ILE A 1 84 ? -5.823 -0.392 30.962 1.00 94.75 84 ILE A N 1
ATOM 630 C CA . ILE A 1 84 ? -5.182 -0.864 32.205 1.00 94.75 84 ILE A CA 1
ATOM 631 C C . ILE A 1 84 ? -5.331 0.120 33.380 1.00 94.75 84 ILE A C 1
ATOM 633 O O . ILE A 1 84 ? -5.435 -0.306 34.524 1.00 94.75 84 ILE A O 1
ATOM 637 N N . SER A 1 85 ? -5.453 1.425 33.105 1.00 93.19 85 SER A N 1
ATOM 638 C CA . SER A 1 85 ? -5.688 2.455 34.127 1.00 93.19 85 SER A CA 1
ATOM 639 C C . SER A 1 85 ? -7.048 2.328 34.824 1.00 93.19 85 SER A C 1
ATOM 641 O O . SER A 1 85 ? -7.225 2.866 35.912 1.00 93.19 85 SER A O 1
ATOM 643 N N . SER A 1 86 ? -8.019 1.631 34.220 1.00 91.81 86 SER A N 1
ATOM 644 C CA . SER A 1 86 ? -9.347 1.408 34.814 1.00 91.81 86 SER A CA 1
ATOM 645 C C . SER A 1 86 ? -9.342 0.397 35.966 1.00 91.81 86 SER A C 1
ATOM 647 O O . SER A 1 86 ? -10.285 0.371 36.753 1.00 91.81 86 SER A O 1
ATOM 649 N N . TYR A 1 87 ? -8.266 -0.382 36.112 1.00 93.56 87 TYR A N 1
ATOM 650 C CA . TYR A 1 87 ? -8.073 -1.320 37.221 1.00 93.56 87 TYR A CA 1
ATOM 651 C C . TYR A 1 87 ? -7.404 -0.668 38.442 1.00 93.56 87 TYR A C 1
ATOM 653 O O . TYR A 1 87 ? -6.943 -1.365 39.344 1.00 93.56 87 TYR A O 1
ATOM 661 N N . ALA A 1 88 ? -7.352 0.668 38.508 1.00 89.56 88 ALA A N 1
ATOM 662 C CA . ALA A 1 88 ? -6.915 1.384 39.702 1.00 89.56 88 ALA A CA 1
ATOM 663 C C . ALA A 1 88 ? -7.698 0.905 40.939 1.00 89.56 88 ALA A C 1
ATOM 665 O O . ALA A 1 88 ? -8.928 0.891 40.951 1.00 89.56 88 ALA A O 1
ATOM 666 N N . GLY A 1 89 ? -6.972 0.464 41.971 1.00 86.00 89 GLY A N 1
ATOM 667 C CA . GLY A 1 89 ? -7.551 -0.115 43.189 1.00 86.00 89 GLY A CA 1
ATOM 668 C C . GLY A 1 89 ? -7.967 -1.594 43.095 1.00 86.00 89 GLY A C 1
ATOM 669 O O . GLY A 1 89 ? -8.370 -2.160 44.109 1.00 86.00 89 GLY A O 1
ATOM 670 N N . GLN A 1 90 ? -7.837 -2.247 41.934 1.00 91.38 90 GLN A N 1
ATOM 671 C CA . GLN A 1 90 ? -8.173 -3.662 41.718 1.00 91.38 90 GLN A CA 1
ATOM 672 C C . GLN A 1 90 ? -6.905 -4.508 41.523 1.00 91.38 90 GLN A C 1
ATOM 674 O O . GLN A 1 90 ? -6.460 -4.737 40.399 1.00 91.38 90 GLN A O 1
ATOM 679 N N . LYS A 1 91 ? -6.324 -5.002 42.624 1.00 89.12 91 LYS A N 1
ATOM 680 C CA . LYS A 1 91 ? -5.113 -5.844 42.580 1.00 89.12 91 LYS A CA 1
ATOM 681 C C . LYS A 1 91 ? -5.334 -7.108 41.739 1.00 89.12 91 LYS A C 1
ATOM 683 O O . LYS A 1 91 ? -6.283 -7.848 41.985 1.00 89.12 91 LYS A O 1
ATOM 688 N N . GLY A 1 92 ? -4.445 -7.377 40.791 1.00 90.44 92 GLY A N 1
ATOM 689 C CA . GLY A 1 92 ? -4.491 -8.527 39.880 1.00 90.44 92 GLY A CA 1
ATOM 690 C C . GLY A 1 92 ? -5.353 -8.316 38.629 1.00 90.44 92 GLY A C 1
ATOM 691 O O . GLY A 1 92 ? -5.269 -9.109 37.691 1.00 90.44 92 GLY A O 1
ATOM 692 N N . GLY A 1 93 ? -6.200 -7.279 38.597 1.00 93.62 93 GLY A N 1
ATOM 693 C CA . GLY A 1 93 ? -7.182 -7.087 37.529 1.00 93.62 93 GLY A CA 1
ATOM 694 C C . GLY A 1 93 ? -6.549 -6.758 36.176 1.00 93.62 93 GLY A C 1
ATOM 695 O O . GLY A 1 93 ? -6.960 -7.305 35.148 1.00 93.62 93 GLY A O 1
ATOM 696 N N . ALA A 1 94 ? -5.512 -5.915 36.171 1.00 94.00 94 ALA A N 1
ATOM 697 C CA . ALA A 1 94 ? -4.841 -5.502 34.944 1.00 94.00 94 ALA A CA 1
ATOM 698 C C . ALA A 1 94 ? -4.094 -6.676 34.297 1.00 94.00 94 ALA A C 1
ATOM 700 O O . ALA A 1 94 ? -4.240 -6.900 33.096 1.00 94.00 94 ALA A O 1
ATOM 701 N N . ALA A 1 95 ? -3.359 -7.472 35.077 1.00 94.06 95 ALA A N 1
ATOM 702 C CA . ALA A 1 95 ? -2.657 -8.658 34.594 1.00 94.06 95 ALA A CA 1
ATOM 703 C C . ALA A 1 95 ? -3.607 -9.743 34.081 1.00 94.06 95 ALA A C 1
ATOM 705 O O . ALA A 1 95 ? -3.373 -10.291 32.999 1.00 94.06 95 ALA A O 1
ATOM 706 N N . LEU A 1 96 ? -4.681 -10.039 34.823 1.00 94.94 96 LEU A N 1
ATOM 707 C CA . LEU A 1 96 ? -5.685 -11.029 34.416 1.00 94.94 96 LEU A CA 1
ATOM 708 C C . LEU A 1 96 ? -6.327 -10.659 33.076 1.00 94.94 96 LEU A C 1
ATOM 710 O O . LEU A 1 96 ? -6.544 -11.529 32.234 1.00 94.94 96 LEU A O 1
ATOM 714 N N . SER A 1 97 ? -6.561 -9.365 32.829 1.00 95.69 97 SER A N 1
ATOM 715 C CA . SER A 1 97 ? -7.157 -8.909 31.569 1.00 95.69 97 SER A CA 1
ATOM 716 C C . SER A 1 97 ? -6.341 -9.317 30.328 1.00 95.69 97 SER A C 1
ATOM 718 O O . SER A 1 97 ? -6.915 -9.583 29.272 1.00 95.69 97 SER A O 1
ATOM 720 N N . LEU A 1 98 ? -5.013 -9.448 30.449 1.00 96.62 98 LEU A N 1
ATOM 721 C CA . LEU A 1 98 ? -4.115 -9.725 29.321 1.00 96.62 98 LEU A CA 1
ATOM 722 C C . LEU A 1 98 ? -4.014 -11.216 28.962 1.00 96.62 98 LEU A C 1
ATOM 724 O O . LEU A 1 98 ? -3.529 -11.542 27.877 1.00 96.62 98 LEU A O 1
ATOM 728 N N . GLU A 1 99 ? -4.468 -12.123 29.833 1.00 95.12 99 GLU A N 1
ATOM 729 C CA . GLU A 1 99 ? -4.266 -13.574 29.689 1.00 95.12 99 GLU A CA 1
ATOM 730 C C . GLU A 1 99 ? -4.770 -14.120 28.358 1.00 95.12 99 GLU A C 1
ATOM 732 O O . GLU A 1 99 ? -4.005 -14.721 27.606 1.00 95.12 99 GLU A O 1
ATOM 737 N N . SER A 1 100 ? -6.028 -13.830 28.021 1.00 95.62 100 SER A N 1
ATOM 738 C CA . SER A 1 100 ? -6.655 -14.355 26.805 1.00 95.62 100 SER A CA 1
ATOM 739 C C . SER A 1 100 ? -5.882 -13.983 25.535 1.00 95.62 100 SER A C 1
ATOM 741 O O . SER A 1 100 ? -5.771 -14.806 24.625 1.00 95.62 100 SER A O 1
ATOM 743 N N . CYS A 1 101 ? -5.347 -12.760 25.452 1.00 96.62 101 CYS A N 1
ATOM 744 C CA . CYS A 1 101 ? -4.579 -12.329 24.286 1.00 96.62 101 CYS A CA 1
ATOM 745 C C . CYS A 1 101 ? -3.167 -12.930 24.287 1.00 96.62 101 CYS A C 1
ATOM 747 O O . CYS A 1 101 ? -2.683 -13.364 23.242 1.00 96.62 101 CYS A O 1
ATOM 749 N N . MET A 1 102 ? -2.515 -13.038 25.444 1.00 97.31 102 MET A N 1
ATOM 750 C CA . MET A 1 102 ? -1.183 -13.643 25.530 1.00 97.31 102 MET A CA 1
ATOM 751 C C . MET A 1 102 ? -1.196 -15.151 25.232 1.00 97.31 102 MET A C 1
ATOM 753 O O . MET A 1 102 ? -0.287 -15.662 24.573 1.00 97.31 102 MET A O 1
ATOM 757 N N . GLU A 1 103 ? -2.255 -15.867 25.614 1.00 95.75 103 GLU A N 1
ATOM 758 C CA . GLU A 1 103 ? -2.472 -17.259 25.204 1.00 95.75 103 GLU A CA 1
ATOM 759 C C . GLU A 1 103 ? -2.640 -17.399 23.688 1.00 95.75 103 GLU A C 1
ATOM 761 O O . GLU A 1 103 ? -2.088 -18.320 23.077 1.00 95.75 103 GLU A O 1
ATOM 766 N N . GLN A 1 104 ? -3.364 -16.470 23.058 1.00 94.75 104 GLN A N 1
ATOM 767 C CA . GLN A 1 104 ? -3.471 -16.404 21.602 1.00 94.75 104 GLN A CA 1
ATOM 768 C C . GLN A 1 104 ? -2.099 -16.147 20.957 1.00 94.75 104 GLN A C 1
ATOM 770 O O . GLN A 1 104 ? -1.778 -16.774 19.947 1.00 94.75 104 GLN A O 1
ATOM 775 N N . ALA A 1 105 ? -1.246 -15.304 21.550 1.00 95.69 105 ALA A N 1
ATOM 776 C CA . ALA A 1 105 ? 0.106 -15.071 21.040 1.00 95.69 105 ALA A CA 1
ATOM 777 C C . ALA A 1 105 ? 0.973 -16.336 21.052 1.00 95.69 105 ALA A C 1
ATOM 779 O O . ALA A 1 105 ? 1.661 -16.617 20.068 1.00 95.69 105 ALA A O 1
ATOM 780 N N . MET A 1 106 ? 0.904 -17.139 22.119 1.00 96.19 106 MET A N 1
ATOM 781 C CA . MET A 1 106 ? 1.629 -18.415 22.197 1.00 96.19 106 MET A CA 1
ATOM 782 C C . MET A 1 106 ? 1.188 -19.418 21.126 1.00 96.19 106 MET A C 1
ATOM 784 O O . MET A 1 106 ? 2.012 -20.209 20.665 1.00 96.19 106 MET A O 1
ATOM 788 N N . LYS A 1 107 ? -0.090 -19.385 20.726 1.00 93.56 107 LYS A N 1
ATOM 789 C CA . LYS A 1 107 ? -0.638 -20.224 19.647 1.00 93.56 107 LYS A CA 1
ATOM 790 C C . LYS A 1 107 ? -0.234 -19.715 18.261 1.00 93.56 107 LYS A C 1
ATOM 792 O O . LYS A 1 107 ? 0.085 -20.519 17.390 1.00 93.56 107 LYS A O 1
ATOM 797 N N . ASN A 1 108 ? -0.226 -18.396 18.065 1.00 90.62 108 ASN A N 1
ATOM 798 C CA . ASN A 1 108 ? -0.014 -17.772 16.756 1.00 90.62 108 ASN A CA 1
ATOM 799 C C . ASN A 1 108 ? 1.460 -17.672 16.338 1.00 90.62 108 ASN A C 1
ATOM 801 O O . ASN A 1 108 ? 1.740 -17.574 15.140 1.00 90.62 108 ASN A O 1
ATOM 805 N N . ILE A 1 109 ? 2.393 -17.667 17.296 1.00 92.69 109 ILE A N 1
ATOM 806 C CA . ILE A 1 109 ? 3.838 -17.592 17.038 1.00 92.69 109 ILE A CA 1
ATOM 807 C C . ILE A 1 109 ? 4.449 -18.996 17.175 1.00 92.69 109 ILE A C 1
ATOM 809 O O . ILE A 1 109 ? 4.182 -19.676 18.168 1.00 92.69 109 ILE A O 1
ATOM 813 N N . PRO A 1 110 ? 5.306 -19.450 16.240 1.00 91.69 110 PRO A N 1
ATOM 814 C CA . PRO A 1 110 ? 5.980 -20.743 16.354 1.00 91.69 110 PRO A CA 1
ATOM 815 C C . PRO A 1 110 ? 6.816 -20.862 17.637 1.00 91.69 110 PRO A C 1
ATOM 817 O O . PRO A 1 110 ? 7.587 -19.958 17.955 1.00 91.69 110 PRO A O 1
ATOM 820 N N . LYS A 1 111 ? 6.748 -22.015 18.323 1.00 91.69 111 LYS A N 1
ATOM 821 C CA . LYS A 1 111 ? 7.475 -22.268 19.589 1.00 91.69 111 LYS A CA 1
ATOM 822 C C . LYS A 1 111 ? 8.975 -21.961 19.507 1.00 91.69 111 LYS A C 1
ATOM 824 O O . LYS A 1 111 ? 9.531 -21.364 20.420 1.00 91.69 111 LYS A O 1
ATOM 829 N N . ALA A 1 112 ? 9.616 -22.303 18.386 1.00 89.00 112 ALA A N 1
ATOM 830 C CA . ALA A 1 112 ? 11.037 -22.034 18.154 1.00 89.00 112 ALA A CA 1
ATOM 831 C C . ALA A 1 112 ? 11.390 -20.532 18.140 1.00 89.00 112 ALA A C 1
ATOM 833 O O . ALA A 1 112 ? 12.543 -20.170 18.353 1.00 89.00 112 ALA A O 1
ATOM 834 N N . ARG A 1 113 ? 10.410 -19.650 17.901 1.00 90.38 113 ARG A N 1
ATOM 835 C CA . ARG A 1 113 ? 10.590 -18.195 17.837 1.00 90.38 113 ARG A CA 1
ATOM 836 C C . ARG A 1 113 ? 10.161 -17.471 19.117 1.00 90.38 113 ARG A C 1
ATOM 838 O O . ARG A 1 113 ? 10.412 -16.273 19.218 1.00 90.38 113 ARG A O 1
ATOM 845 N N . HIS A 1 114 ? 9.574 -18.152 20.109 1.00 93.75 114 HIS A N 1
ATOM 846 C CA . HIS A 1 114 ? 9.083 -17.513 21.343 1.00 93.75 114 HIS A CA 1
ATOM 847 C C . HIS A 1 114 ? 10.190 -16.719 22.056 1.00 93.75 114 HIS A C 1
ATOM 849 O O . HIS A 1 114 ? 10.066 -15.506 22.205 1.00 93.75 114 HIS A O 1
ATOM 855 N N . GLN A 1 115 ? 11.328 -17.351 22.357 1.00 93.12 115 GLN A N 1
ATOM 856 C CA . GLN A 1 115 ? 12.412 -16.735 23.141 1.00 93.12 115 GLN A CA 1
ATOM 857 C C . GLN A 1 115 ? 13.114 -15.548 22.456 1.00 93.12 115 GLN A C 1
ATOM 859 O O . GLN A 1 115 ? 13.763 -14.746 23.125 1.00 93.12 115 GLN A O 1
ATOM 864 N N . VAL A 1 116 ? 13.006 -15.425 21.129 1.00 90.00 116 VAL A N 1
ATOM 865 C CA . VAL A 1 116 ? 13.608 -14.320 20.359 1.00 90.00 116 VAL A CA 1
ATOM 866 C C . VAL A 1 116 ? 12.609 -13.216 20.020 1.00 90.00 116 VAL A C 1
ATOM 868 O O . VAL A 1 116 ? 13.026 -12.135 19.611 1.00 90.00 116 VAL A O 1
ATOM 871 N N . THR A 1 117 ? 11.311 -13.456 20.221 1.00 93.19 117 THR A N 1
ATOM 872 C CA . THR A 1 117 ? 10.245 -12.501 19.905 1.00 93.19 117 THR A CA 1
ATOM 873 C C . THR A 1 117 ? 10.176 -11.408 20.977 1.00 93.19 117 THR A C 1
ATOM 875 O O . THR A 1 117 ? 9.820 -11.726 22.116 1.00 93.19 117 THR A O 1
ATOM 878 N N . PRO A 1 118 ? 10.506 -10.134 20.675 1.00 94.50 118 PRO A N 1
ATOM 879 C CA . PRO A 1 118 ? 10.313 -9.031 21.606 1.00 94.50 118 PRO A CA 1
ATOM 880 C C . PRO A 1 118 ? 8.839 -8.851 21.973 1.00 94.50 118 PRO A C 1
ATOM 882 O O . PRO A 1 118 ? 7.970 -8.854 21.103 1.00 94.50 118 PRO A O 1
ATOM 885 N N . LEU A 1 119 ? 8.590 -8.642 23.262 1.00 96.19 119 LEU A N 1
ATOM 886 C CA . LEU A 1 119 ? 7.286 -8.338 23.841 1.00 96.19 119 LEU A CA 1
ATOM 887 C C . LEU A 1 119 ? 7.365 -6.999 24.572 1.00 96.19 119 LEU A C 1
ATOM 889 O O . LEU A 1 119 ? 8.179 -6.844 25.485 1.00 96.19 119 LEU A O 1
ATOM 893 N N . TYR A 1 120 ? 6.523 -6.050 24.181 1.00 96.12 120 TYR A N 1
ATOM 894 C CA . TYR A 1 120 ? 6.462 -4.721 24.777 1.00 96.12 120 TYR A CA 1
ATOM 895 C C . TYR A 1 120 ? 5.020 -4.323 25.083 1.00 96.12 120 TYR A C 1
ATOM 897 O O . TYR A 1 120 ? 4.113 -4.635 24.311 1.00 96.12 120 TYR A O 1
ATOM 905 N N . LEU A 1 121 ? 4.818 -3.609 26.187 1.00 96.81 121 LEU A N 1
ATOM 906 C CA . LEU A 1 121 ? 3.565 -2.926 26.481 1.00 96.81 121 LEU A CA 1
ATOM 907 C C . LEU A 1 121 ? 3.824 -1.428 26.602 1.00 96.81 121 LEU A C 1
ATOM 909 O O . LEU A 1 121 ? 4.658 -0.993 27.394 1.00 96.81 121 LEU A O 1
ATOM 913 N N . GLY A 1 122 ? 3.079 -0.651 25.828 1.00 96.06 122 GLY A N 1
ATOM 914 C CA . GLY A 1 122 ? 3.097 0.799 25.908 1.00 96.06 122 GLY A CA 1
ATOM 915 C C . GLY A 1 122 ? 1.747 1.309 26.372 1.00 96.06 122 GLY A C 1
ATOM 916 O O . GLY A 1 122 ? 0.726 1.021 25.751 1.00 96.06 122 GLY A O 1
ATOM 917 N N . ALA A 1 123 ? 1.735 2.057 27.469 1.00 95.44 123 ALA A N 1
ATOM 918 C CA . ALA A 1 123 ? 0.533 2.706 27.968 1.00 95.44 123 ALA A CA 1
ATOM 919 C C . ALA A 1 123 ? 0.500 4.181 27.570 1.00 95.44 123 ALA A C 1
ATOM 921 O O . ALA A 1 123 ? 1.522 4.859 27.629 1.00 95.44 123 ALA A O 1
ATOM 922 N N . THR A 1 124 ? -0.666 4.696 27.184 1.00 93.88 124 THR A N 1
ATOM 923 C CA . THR A 1 124 ? -0.789 6.065 26.652 1.00 93.88 124 THR A CA 1
ATOM 924 C C . THR A 1 124 ? -1.407 7.031 27.673 1.00 93.88 124 THR A C 1
ATOM 926 O O . THR A 1 124 ? -1.124 6.972 28.873 1.00 93.88 124 THR A O 1
ATOM 929 N N . ALA A 1 125 ? -2.237 7.978 27.225 1.00 93.12 125 ALA A N 1
ATOM 930 C CA . ALA A 1 125 ? -2.770 9.064 28.044 1.00 93.12 125 ALA A CA 1
ATOM 931 C C . ALA A 1 125 ? -3.551 8.617 29.292 1.00 93.12 125 ALA A C 1
ATOM 933 O O . ALA A 1 125 ? -3.529 9.330 30.290 1.00 93.12 125 ALA A O 1
ATOM 934 N N . GLY A 1 126 ? -4.204 7.448 29.280 1.00 92.81 126 GLY A N 1
ATOM 935 C CA . GLY A 1 126 ? -4.922 6.936 30.457 1.00 92.81 126 GLY A CA 1
ATOM 936 C C . GLY A 1 126 ? -3.997 6.715 31.657 1.00 92.81 126 GLY A C 1
ATOM 937 O O . GLY A 1 126 ? -4.266 7.209 32.751 1.00 92.81 126 GLY A O 1
ATOM 938 N N . MET A 1 127 ? -2.855 6.062 31.428 1.00 95.81 127 MET A N 1
ATOM 939 C CA . MET A 1 127 ? -1.833 5.891 32.462 1.00 95.81 127 MET A CA 1
ATOM 940 C C . MET A 1 127 ? -1.070 7.184 32.747 1.00 95.81 127 MET A C 1
ATOM 942 O O . MET A 1 127 ? -0.704 7.402 33.893 1.00 95.81 127 MET A O 1
ATOM 946 N N . ARG A 1 128 ? -0.890 8.090 31.769 1.00 96.56 128 ARG A N 1
ATOM 947 C CA . ARG A 1 128 ? -0.338 9.435 32.048 1.00 96.56 128 ARG A CA 1
ATOM 948 C C . ARG A 1 128 ? -1.203 10.195 33.059 1.00 96.56 128 ARG A C 1
ATOM 950 O O . ARG A 1 128 ? -0.666 10.763 34.003 1.00 96.56 128 ARG A O 1
ATOM 957 N N . LEU A 1 129 ? -2.529 10.170 32.895 1.00 94.06 129 LEU A N 1
ATOM 958 C CA . LEU A 1 129 ? -3.464 10.780 33.846 1.00 94.06 129 LEU A CA 1
ATOM 959 C C . LEU A 1 129 ? -3.405 10.097 35.213 1.00 94.06 129 LEU A C 1
ATOM 961 O O . LEU A 1 129 ? -3.296 10.790 36.224 1.00 94.06 129 LEU A O 1
ATOM 965 N N . LEU A 1 130 ? -3.418 8.760 35.247 1.00 92.75 130 LEU A N 1
ATOM 966 C CA . LEU A 1 130 ? -3.327 8.021 36.505 1.00 92.75 130 LEU A CA 1
ATOM 967 C C . LEU A 1 130 ? -2.014 8.317 37.236 1.00 92.75 130 LEU A C 1
ATOM 969 O O . LEU A 1 130 ? -2.041 8.551 38.438 1.00 92.75 130 LEU A O 1
ATOM 973 N N . ASN A 1 131 ? -0.895 8.380 36.517 1.00 95.50 131 ASN A N 1
ATOM 974 C CA . ASN A 1 131 ? 0.414 8.703 37.074 1.00 95.50 131 ASN A CA 1
ATOM 975 C C . ASN A 1 131 ? 0.470 10.124 37.657 1.00 95.50 131 ASN A C 1
ATOM 977 O O . ASN A 1 131 ? 1.132 10.343 38.662 1.00 95.50 131 ASN A O 1
ATOM 981 N N . ILE A 1 132 ? -0.260 11.085 37.078 1.00 93.44 132 ILE A N 1
ATOM 982 C CA . ILE A 1 132 ? -0.390 12.440 37.639 1.00 93.44 132 ILE A CA 1
ATOM 983 C C . ILE A 1 132 ? -1.219 12.421 38.930 1.00 93.44 132 ILE A C 1
ATOM 985 O O . ILE A 1 132 ? -0.837 13.052 39.912 1.00 93.44 132 ILE A O 1
ATOM 989 N N . SER A 1 133 ? -2.353 11.711 38.947 1.00 89.44 133 SER A N 1
ATOM 990 C CA . SER A 1 133 ? -3.255 11.698 40.110 1.00 89.44 133 SER A CA 1
ATOM 991 C C . SER A 1 133 ? -2.783 10.803 41.260 1.00 89.44 133 SER A C 1
ATOM 993 O O . SER A 1 133 ? -2.921 11.162 42.425 1.00 89.44 133 SER A O 1
ATOM 995 N N . GLN A 1 134 ? -2.278 9.611 40.941 1.00 92.00 134 GLN A N 1
ATOM 996 C CA . GLN A 1 134 ? -1.966 8.523 41.870 1.00 92.00 134 GLN A CA 1
ATOM 997 C C . GLN A 1 134 ? -0.726 7.740 41.379 1.00 92.00 134 GLN A C 1
ATOM 999 O O . GLN A 1 134 ? -0.855 6.584 40.963 1.00 92.00 134 GLN A O 1
ATOM 1004 N N . PRO A 1 135 ? 0.488 8.330 41.451 1.00 93.88 135 PRO A N 1
ATOM 1005 C CA . PRO A 1 135 ? 1.716 7.711 40.937 1.00 93.88 135 PRO A CA 1
ATOM 1006 C C . PRO A 1 135 ? 1.951 6.287 41.457 1.00 93.88 135 PRO A C 1
ATOM 1008 O O . PRO A 1 135 ? 2.224 5.375 40.688 1.00 93.88 135 PRO A O 1
ATOM 1011 N N . LYS A 1 136 ? 1.729 6.060 42.761 1.00 94.38 136 LYS A N 1
ATOM 1012 C CA . LYS A 1 136 ? 1.908 4.739 43.387 1.00 94.38 136 LYS A CA 1
ATOM 1013 C C . LYS A 1 136 ? 1.002 3.664 42.779 1.00 94.38 136 LYS A C 1
ATOM 1015 O O . LYS A 1 136 ? 1.452 2.550 42.554 1.00 94.38 136 LYS A O 1
ATOM 1020 N N . VAL A 1 137 ? -0.257 4.000 42.494 1.00 94.12 137 VAL A N 1
ATOM 1021 C CA . VAL A 1 137 ? -1.218 3.058 41.894 1.00 94.12 137 VAL A CA 1
ATOM 1022 C C . VAL A 1 137 ? -0.864 2.789 40.432 1.00 94.12 137 VAL A C 1
ATOM 1024 O O . VAL A 1 137 ? -0.976 1.658 39.967 1.00 94.12 137 VAL A O 1
ATOM 1027 N N . SER A 1 138 ? -0.389 3.812 39.716 1.00 94.81 138 SER A N 1
ATOM 1028 C CA . SER A 1 138 ? 0.156 3.652 38.366 1.00 94.81 138 SER A CA 1
ATOM 1029 C C . SER A 1 138 ? 1.338 2.673 38.348 1.00 94.81 138 SER A C 1
ATOM 1031 O O . SER A 1 138 ? 1.348 1.746 37.536 1.00 94.81 138 SER A O 1
ATOM 1033 N N . ASP A 1 139 ? 2.293 2.833 39.268 1.00 94.81 139 ASP A N 1
ATOM 1034 C CA . ASP A 1 139 ? 3.458 1.947 39.396 1.00 94.81 139 ASP A CA 1
ATOM 1035 C C . ASP A 1 139 ? 3.060 0.514 39.776 1.00 94.81 139 ASP A C 1
ATOM 1037 O O . ASP A 1 139 ? 3.603 -0.444 39.226 1.00 94.81 139 ASP A O 1
ATOM 1041 N N . GLU A 1 140 ? 2.083 0.346 40.675 1.00 95.00 140 GLU A N 1
ATOM 1042 C CA . GLU A 1 140 ? 1.540 -0.967 41.046 1.00 95.00 140 GLU A CA 1
ATOM 1043 C C . GLU A 1 140 ? 0.942 -1.703 39.836 1.00 95.00 140 GLU A C 1
ATOM 1045 O O . GLU A 1 140 ? 1.264 -2.872 39.617 1.00 95.00 140 GLU A O 1
ATOM 1050 N N . ILE A 1 141 ? 0.141 -1.018 39.010 1.00 96.12 141 ILE A N 1
ATOM 1051 C CA . ILE A 1 141 ? -0.447 -1.595 37.788 1.00 96.12 141 ILE A CA 1
ATOM 1052 C C . ILE A 1 141 ? 0.638 -1.981 36.781 1.00 96.12 141 ILE A C 1
ATOM 1054 O O . ILE A 1 141 ? 0.594 -3.080 36.225 1.00 96.12 141 ILE A O 1
ATOM 1058 N N . LEU A 1 142 ? 1.612 -1.099 36.529 1.00 96.12 142 LEU A N 1
ATOM 1059 C CA . LEU A 1 142 ? 2.705 -1.394 35.597 1.00 96.12 142 LEU A CA 1
ATOM 1060 C C . LEU A 1 142 ? 3.519 -2.599 36.059 1.00 96.12 142 LEU A C 1
ATOM 1062 O O . LEU A 1 142 ? 3.839 -3.459 35.241 1.00 96.12 142 LEU A O 1
ATOM 1066 N N . LYS A 1 143 ? 3.805 -2.688 37.361 1.00 95.12 143 LYS A N 1
ATOM 1067 C CA . LYS A 1 143 ? 4.549 -3.803 37.948 1.00 95.12 143 LYS A CA 1
ATOM 1068 C C . LYS A 1 143 ? 3.798 -5.125 37.816 1.00 95.12 143 LYS A C 1
ATOM 1070 O O . LYS A 1 143 ? 4.386 -6.118 37.404 1.00 95.12 143 LYS A O 1
ATOM 1075 N N . GLU A 1 144 ? 2.506 -5.141 38.124 1.00 94.88 144 GLU A N 1
ATOM 1076 C CA . GLU A 1 144 ? 1.662 -6.334 38.001 1.00 94.88 144 GLU A CA 1
ATOM 1077 C C . GLU A 1 144 ? 1.594 -6.833 36.547 1.00 94.88 144 GLU A C 1
ATOM 1079 O O . GLU A 1 144 ? 1.758 -8.023 36.263 1.00 94.88 144 GLU A O 1
ATOM 1084 N N . VAL A 1 145 ? 1.411 -5.907 35.603 1.00 96.25 145 VAL A N 1
ATOM 1085 C CA . VAL A 1 145 ? 1.419 -6.195 34.166 1.00 96.25 145 VAL A CA 1
ATOM 1086 C C . VAL A 1 145 ? 2.790 -6.699 33.711 1.00 96.25 145 VAL A C 1
ATOM 1088 O O . VAL A 1 145 ? 2.868 -7.675 32.967 1.00 96.25 145 VAL A O 1
ATOM 1091 N N . GLU A 1 146 ? 3.877 -6.083 34.170 1.00 96.56 146 GLU A N 1
ATOM 1092 C CA . GLU A 1 146 ? 5.246 -6.518 33.890 1.00 96.56 146 GLU A CA 1
ATOM 1093 C C . GLU A 1 146 ? 5.508 -7.943 34.393 1.00 96.56 146 GLU A C 1
ATOM 1095 O O . GLU A 1 146 ? 6.007 -8.778 33.636 1.00 96.56 146 GLU A O 1
ATOM 1100 N N . GLU A 1 147 ? 5.145 -8.248 35.640 1.00 95.94 147 GLU A N 1
ATOM 1101 C CA . GLU A 1 147 ? 5.270 -9.588 36.222 1.00 95.94 147 GLU A CA 1
ATOM 1102 C C . GLU A 1 147 ? 4.480 -10.615 35.406 1.00 95.94 147 GLU A C 1
ATOM 1104 O O . GLU A 1 147 ? 4.995 -11.691 35.080 1.00 95.94 147 GLU A O 1
ATOM 1109 N N . LYS A 1 148 ? 3.264 -10.257 34.981 1.00 95.94 148 LYS A N 1
ATOM 1110 C CA . LYS A 1 148 ? 2.450 -11.128 34.137 1.00 95.94 148 LYS A CA 1
ATOM 1111 C C . LYS A 1 148 ? 3.065 -11.349 32.760 1.00 95.94 148 LYS A C 1
ATOM 1113 O O . LYS A 1 148 ? 3.123 -12.490 32.307 1.00 95.94 148 LYS A O 1
ATOM 1118 N N . LEU A 1 149 ? 3.549 -10.308 32.090 1.00 97.06 149 LEU A N 1
ATOM 1119 C CA . LEU A 1 149 ? 4.161 -10.429 30.762 1.00 97.06 149 LEU A CA 1
ATOM 1120 C C . LEU A 1 149 ? 5.479 -11.215 30.803 1.00 97.06 149 LEU A C 1
ATOM 1122 O O . LEU A 1 149 ? 5.739 -11.998 29.890 1.00 97.06 149 LEU A O 1
ATOM 1126 N N . LYS A 1 150 ? 6.265 -11.088 31.881 1.00 96.62 150 LYS A N 1
ATOM 1127 C CA . LYS A 1 150 ? 7.477 -11.896 32.123 1.00 96.62 150 LYS A CA 1
ATOM 1128 C C . LYS A 1 150 ? 7.194 -13.385 32.332 1.00 96.62 150 LYS A C 1
ATOM 1130 O O . LYS A 1 150 ? 8.098 -14.190 32.134 1.00 96.62 150 LYS A O 1
ATOM 1135 N N . SER A 1 151 ? 5.973 -13.759 32.720 1.00 96.50 151 SER A N 1
ATOM 1136 C CA . SER A 1 151 ? 5.597 -15.171 32.889 1.00 96.50 151 SER A CA 1
ATOM 1137 C C . SER A 1 151 ? 5.462 -15.940 31.564 1.00 96.50 151 SER A C 1
ATOM 1139 O O . SER A 1 151 ? 5.480 -17.170 31.565 1.00 96.50 151 SER A O 1
ATOM 1141 N N . TYR A 1 152 ? 5.361 -15.239 30.428 1.00 97.12 152 TYR A N 1
ATOM 1142 C CA . TYR A 1 152 ? 5.250 -15.839 29.095 1.00 97.12 152 TYR A CA 1
ATOM 1143 C C . TYR A 1 152 ? 6.628 -16.076 28.451 1.00 97.12 152 TYR A C 1
ATOM 1145 O O . TYR A 1 152 ? 7.575 -15.347 28.737 1.00 97.12 152 TYR A O 1
ATOM 1153 N N . PRO A 1 153 ? 6.764 -17.040 27.515 1.00 96.19 153 PRO A N 1
ATOM 1154 C CA . PRO A 1 153 ? 8.058 -17.451 26.949 1.00 96.19 153 PRO A CA 1
ATOM 1155 C C . PRO A 1 153 ? 8.655 -16.460 25.927 1.00 96.19 153 PRO A C 1
ATOM 1157 O O . PRO A 1 153 ? 9.509 -16.840 25.124 1.00 96.19 153 PRO A O 1
ATOM 1160 N N . PHE A 1 154 ? 8.200 -15.206 25.924 1.00 96.75 154 PHE A N 1
ATOM 1161 C CA . PHE A 1 154 ? 8.636 -14.162 25.000 1.00 96.75 154 PHE A CA 1
ATOM 1162 C C . PHE A 1 154 ? 9.740 -13.294 25.602 1.00 96.75 154 PHE A C 1
ATOM 1164 O O . PHE A 1 154 ? 9.881 -13.172 26.818 1.00 96.75 154 PHE A O 1
ATOM 1171 N N . ARG A 1 155 ? 10.517 -12.624 24.747 1.00 94.31 155 ARG A N 1
ATOM 1172 C CA . ARG A 1 155 ? 11.569 -11.708 25.192 1.00 94.31 155 ARG A CA 1
ATOM 1173 C C . ARG A 1 155 ? 10.965 -10.382 25.641 1.00 94.31 155 ARG A C 1
ATOM 1175 O O . ARG A 1 155 ? 10.881 -9.438 24.857 1.00 94.31 155 ARG A O 1
ATOM 1182 N N . PHE A 1 156 ? 10.575 -10.295 26.907 1.00 95.06 156 PHE A N 1
ATOM 1183 C CA . PHE A 1 156 ? 10.062 -9.060 27.493 1.00 95.06 156 PHE A CA 1
ATOM 1184 C C . PHE A 1 156 ? 11.083 -7.914 27.384 1.00 95.06 156 PHE A C 1
ATOM 1186 O O . PHE A 1 156 ? 12.241 -8.049 27.785 1.00 95.06 156 PHE A O 1
ATOM 1193 N N . LYS A 1 157 ? 10.656 -6.793 26.799 1.00 93.19 157 LYS A N 1
ATOM 1194 C CA . LYS A 1 157 ? 11.460 -5.579 26.598 1.00 93.19 157 LYS A CA 1
ATOM 1195 C C . LYS A 1 157 ? 11.104 -4.459 27.566 1.00 93.19 157 LYS A C 1
ATOM 1197 O O . LYS A 1 157 ? 11.962 -3.628 27.836 1.00 93.19 157 LYS A O 1
ATOM 1202 N N . GLY A 1 158 ? 9.880 -4.449 28.082 1.00 91.94 158 GLY A N 1
ATOM 1203 C CA . GLY A 1 158 ? 9.422 -3.450 29.039 1.00 91.94 158 GLY A CA 1
ATOM 1204 C C . GLY A 1 158 ? 7.913 -3.241 28.993 1.00 91.94 158 GLY A C 1
ATOM 1205 O O . GLY A 1 158 ? 7.254 -3.576 28.006 1.00 91.94 158 GLY A O 1
ATOM 1206 N N . ALA A 1 159 ? 7.395 -2.672 30.077 1.00 95.06 159 ALA A N 1
ATOM 1207 C CA . ALA A 1 159 ? 6.061 -2.105 30.178 1.00 95.06 159 ALA A CA 1
ATOM 1208 C C . ALA A 1 159 ? 6.236 -0.664 30.666 1.00 95.06 159 ALA A C 1
ATOM 1210 O O . ALA A 1 159 ? 6.730 -0.451 31.772 1.00 95.06 159 ALA A O 1
ATOM 1211 N N . SER A 1 160 ? 5.924 0.329 29.835 1.00 94.56 160 SER A N 1
ATOM 1212 C CA . SER A 1 160 ? 6.155 1.733 30.195 1.00 94.56 160 SER A CA 1
ATOM 1213 C C . SER A 1 160 ? 5.059 2.656 29.679 1.00 94.56 160 SER A C 1
ATOM 1215 O O . SER A 1 160 ? 4.305 2.320 28.766 1.00 94.56 160 SER A O 1
ATOM 1217 N N . ILE A 1 161 ? 4.967 3.840 30.282 1.00 96.00 161 ILE A N 1
ATOM 1218 C CA . ILE A 1 161 ? 4.061 4.899 29.835 1.00 96.00 161 ILE A CA 1
ATOM 1219 C C . ILE A 1 161 ? 4.766 5.677 28.725 1.00 96.00 161 ILE A C 1
ATOM 1221 O O . ILE A 1 161 ? 5.823 6.258 28.966 1.00 96.00 161 ILE A O 1
ATOM 1225 N N . LEU A 1 162 ? 4.193 5.687 27.523 1.00 94.31 162 LEU A N 1
ATOM 1226 C CA . LEU A 1 162 ? 4.704 6.474 26.405 1.00 94.31 162 LEU A CA 1
ATOM 1227 C C . LEU A 1 162 ? 4.531 7.961 26.695 1.00 94.31 162 LEU A C 1
ATOM 1229 O O . LEU A 1 162 ? 3.486 8.418 27.180 1.00 94.31 162 LEU A O 1
ATOM 1233 N N . THR A 1 163 ? 5.543 8.736 26.320 1.00 95.00 163 THR A N 1
ATOM 1234 C CA . THR A 1 163 ? 5.384 10.182 26.208 1.00 95.00 163 THR A CA 1
ATOM 1235 C C . THR A 1 163 ? 4.387 10.506 25.095 1.00 95.00 163 THR A C 1
ATOM 1237 O O . THR A 1 163 ? 4.172 9.736 24.157 1.00 95.00 163 THR A O 1
ATOM 1240 N N . GLY A 1 164 ? 3.757 11.677 25.177 1.00 92.75 164 GLY A N 1
ATOM 1241 C CA . GLY A 1 164 ? 2.813 12.090 24.141 1.00 92.75 164 GLY A CA 1
ATOM 1242 C C . GLY A 1 164 ? 3.474 12.274 22.771 1.00 92.75 164 GLY A C 1
ATOM 1243 O O . GLY A 1 164 ? 2.859 11.998 21.743 1.00 92.75 164 GLY A O 1
ATOM 1244 N N . GLN A 1 165 ? 4.730 12.715 22.771 1.00 93.00 165 GLN A N 1
ATOM 1245 C CA . GLN A 1 165 ? 5.560 12.895 21.589 1.00 93.00 165 GLN A CA 1
ATOM 1246 C C . GLN A 1 165 ? 5.864 11.560 20.908 1.00 93.00 165 GLN A C 1
ATOM 1248 O O . GLN A 1 165 ? 5.716 11.476 19.690 1.00 93.00 165 GLN A O 1
ATOM 1253 N N . GLU A 1 166 ? 6.226 10.526 21.677 1.00 93.88 166 GLU A N 1
ATOM 1254 C CA . GLU A 1 166 ? 6.436 9.164 21.170 1.00 93.88 166 GLU A CA 1
ATOM 1255 C C . GLU A 1 166 ? 5.166 8.596 20.537 1.00 93.88 166 GLU A C 1
ATOM 1257 O O . GLU A 1 166 ? 5.217 8.087 19.421 1.00 93.88 166 GLU A O 1
ATOM 1262 N N . GLU A 1 167 ? 4.019 8.727 21.207 1.00 94.69 167 GLU A N 1
ATOM 1263 C CA . GLU A 1 167 ? 2.724 8.263 20.691 1.00 94.69 167 GLU A CA 1
ATOM 1264 C C . GLU A 1 167 ? 2.404 8.897 19.323 1.00 94.69 167 GLU A C 1
ATOM 1266 O O . GLU A 1 167 ? 2.084 8.185 18.368 1.00 94.69 167 GLU A O 1
ATOM 1271 N N . GLY A 1 168 ? 2.585 10.217 19.187 1.00 95.31 168 GLY A N 1
ATOM 1272 C CA . GLY A 1 168 ? 2.394 10.923 17.913 1.00 95.31 168 GLY A CA 1
ATOM 1273 C C . GLY A 1 168 ? 3.420 10.535 16.842 1.00 95.31 168 GLY A C 1
ATOM 1274 O O . GLY A 1 168 ? 3.059 10.227 15.704 1.00 95.31 168 GLY A O 1
ATOM 1275 N N . ALA A 1 169 ? 4.703 10.479 17.209 1.00 95.38 169 ALA A N 1
ATOM 1276 C CA . ALA A 1 169 ? 5.797 10.127 16.307 1.00 95.38 169 ALA A CA 1
ATOM 1277 C C . ALA A 1 169 ? 5.646 8.716 15.738 1.00 95.38 169 ALA A C 1
ATOM 1279 O O . ALA A 1 169 ? 5.724 8.524 14.525 1.00 95.38 169 ALA A O 1
ATOM 1280 N N . TYR A 1 170 ? 5.366 7.727 16.585 1.00 94.62 170 TYR A N 1
ATOM 1281 C CA . TYR A 1 170 ? 5.145 6.359 16.132 1.00 94.62 170 TYR A CA 1
ATOM 1282 C C . TYR A 1 170 ? 3.848 6.226 15.323 1.00 94.62 170 TYR A C 1
ATOM 1284 O O . TYR A 1 170 ? 3.831 5.487 14.339 1.00 94.62 170 TYR A O 1
ATOM 1292 N N . GLY A 1 171 ? 2.793 6.986 15.641 1.00 93.62 171 GLY A N 1
ATOM 1293 C CA . GLY A 1 171 ? 1.608 7.090 14.779 1.00 93.62 171 GLY A CA 1
ATOM 1294 C C . GLY A 1 171 ? 1.950 7.598 13.371 1.00 93.62 171 GLY A C 1
ATOM 1295 O O . GLY A 1 171 ? 1.520 7.017 12.373 1.00 93.62 171 GLY A O 1
ATOM 1296 N N . TRP A 1 172 ? 2.801 8.621 13.268 1.00 95.38 172 TRP A N 1
ATOM 1297 C CA . TRP A 1 172 ? 3.297 9.144 11.990 1.00 95.38 172 TRP A CA 1
ATOM 1298 C C . TRP A 1 172 ? 4.148 8.136 11.211 1.00 95.38 172 TRP A C 1
ATOM 1300 O O . TRP A 1 172 ? 3.998 8.022 9.989 1.00 95.38 172 TRP A O 1
ATOM 1310 N N . VAL A 1 173 ? 4.993 7.357 11.897 1.00 93.56 173 VAL A N 1
ATOM 1311 C CA . VAL A 1 173 ? 5.745 6.258 11.267 1.00 93.56 173 VAL A CA 1
ATOM 1312 C C . VAL A 1 173 ? 4.790 5.222 10.685 1.00 93.56 173 VAL A C 1
ATOM 1314 O O . VAL A 1 173 ? 4.956 4.833 9.532 1.00 93.56 173 VAL A O 1
ATOM 1317 N N . THR A 1 174 ? 3.762 4.813 11.433 1.00 91.12 174 THR A N 1
ATOM 1318 C CA . THR A 1 174 ? 2.747 3.865 10.951 1.00 91.12 174 THR A CA 1
ATOM 1319 C C . THR A 1 174 ? 2.064 4.361 9.681 1.00 91.12 174 THR A C 1
ATOM 1321 O O . THR A 1 174 ? 2.006 3.625 8.697 1.00 91.12 174 THR A O 1
ATOM 1324 N N . VAL A 1 175 ? 1.583 5.610 9.672 1.00 90.94 175 VAL A N 1
ATOM 1325 C CA . VAL A 1 175 ? 0.912 6.210 8.505 1.00 90.94 175 VAL A CA 1
ATOM 1326 C C . VAL A 1 175 ? 1.815 6.160 7.273 1.00 90.94 175 VAL A C 1
ATOM 1328 O O . VAL A 1 175 ? 1.408 5.685 6.215 1.00 90.94 175 VAL A O 1
ATOM 1331 N N . ASN A 1 176 ? 3.061 6.610 7.402 1.00 90.69 176 ASN A N 1
ATOM 1332 C CA . ASN A 1 176 ? 3.980 6.690 6.267 1.00 90.69 176 ASN A CA 1
ATOM 1333 C C . ASN A 1 176 ? 4.510 5.334 5.811 1.00 90.69 176 ASN A C 1
ATOM 1335 O O . ASN A 1 176 ? 4.787 5.153 4.625 1.00 90.69 176 ASN A O 1
ATOM 1339 N N . TYR A 1 177 ? 4.627 4.378 6.726 1.00 87.06 177 TYR A N 1
ATOM 1340 C CA . TYR A 1 177 ? 4.986 3.014 6.384 1.00 87.06 177 TYR A CA 1
ATOM 1341 C C . TYR A 1 177 ? 3.870 2.322 5.592 1.00 87.06 177 TYR A C 1
ATOM 1343 O O . TYR A 1 177 ? 4.134 1.780 4.522 1.00 87.06 177 TYR A O 1
ATOM 1351 N N . LEU A 1 178 ? 2.619 2.404 6.062 1.00 83.06 178 LEU A N 1
ATOM 1352 C CA . LEU A 1 178 ? 1.471 1.773 5.399 1.00 83.06 178 LEU A CA 1
ATOM 1353 C C . LEU A 1 178 ? 1.142 2.398 4.036 1.00 83.06 178 LEU A C 1
ATOM 1355 O O . LEU A 1 178 ? 0.611 1.719 3.164 1.00 83.06 178 LEU A O 1
ATOM 1359 N N . LEU A 1 179 ? 1.479 3.674 3.834 1.00 81.94 179 LEU A N 1
ATOM 1360 C CA . LEU A 1 179 ? 1.359 4.355 2.539 1.00 81.94 179 LEU A CA 1
ATOM 1361 C C . LEU A 1 179 ? 2.550 4.114 1.596 1.00 81.94 179 LEU A C 1
ATOM 1363 O O . LEU A 1 179 ? 2.606 4.711 0.516 1.00 81.94 179 LEU A O 1
ATOM 1367 N N . GLU A 1 180 ? 3.501 3.263 1.991 1.00 80.19 180 GLU A N 1
ATOM 1368 C CA . GLU A 1 180 ? 4.731 2.988 1.244 1.00 80.19 180 GLU A CA 1
ATOM 1369 C C . GLU A 1 180 ? 5.547 4.264 0.944 1.00 80.19 180 GLU A C 1
ATOM 1371 O O . GLU A 1 180 ? 6.166 4.386 -0.114 1.00 80.19 180 GLU A O 1
ATOM 1376 N N . ASN A 1 181 ? 5.529 5.262 1.837 1.00 82.31 181 ASN A N 1
ATOM 1377 C CA . ASN A 1 181 ? 6.281 6.510 1.643 1.00 82.31 181 ASN A CA 1
ATOM 1378 C C . ASN A 1 181 ? 7.765 6.347 1.997 1.00 82.31 181 ASN A C 1
ATOM 1380 O O . ASN A 1 181 ? 8.617 6.995 1.391 1.00 82.31 181 ASN A O 1
ATOM 1384 N N . PHE A 1 182 ? 8.086 5.472 2.957 1.00 80.75 182 PHE A N 1
ATOM 1385 C CA . PHE A 1 182 ? 9.473 5.176 3.338 1.00 80.75 182 PHE A CA 1
ATOM 1386 C C . PHE A 1 182 ? 10.132 4.166 2.404 1.00 80.75 182 PHE A C 1
ATOM 1388 O O . PHE A 1 182 ? 11.247 4.385 1.924 1.00 80.75 182 PHE A O 1
ATOM 1395 N N . ILE A 1 183 ? 9.427 3.060 2.160 1.00 70.00 183 ILE A N 1
ATOM 1396 C CA . ILE A 1 183 ? 9.861 1.965 1.305 1.00 70.00 183 ILE A CA 1
ATOM 1397 C C . ILE A 1 183 ? 8.676 1.380 0.542 1.00 70.00 183 ILE A C 1
ATOM 1399 O O . ILE A 1 183 ? 7.562 1.335 1.056 1.00 70.00 183 ILE A O 1
ATOM 1403 N N . LYS A 1 184 ? 8.941 0.895 -0.668 1.00 56.34 184 LYS A N 1
ATOM 1404 C CA . LYS A 1 184 ? 8.006 0.153 -1.512 1.00 56.34 184 LYS A CA 1
ATOM 1405 C C . LYS A 1 184 ? 8.689 -1.105 -2.039 1.00 56.34 184 LYS A C 1
ATOM 1407 O O . LYS A 1 184 ? 9.865 -1.050 -2.412 1.00 56.34 184 LYS A O 1
ATOM 1412 N N . TYR A 1 185 ? 7.974 -2.228 -2.090 1.00 44.25 185 TYR A N 1
ATOM 1413 C CA . TYR A 1 185 ? 8.505 -3.432 -2.729 1.00 44.25 185 TYR A CA 1
ATOM 1414 C C . TYR A 1 185 ? 8.624 -3.192 -4.236 1.00 44.25 185 TYR A C 1
ATOM 1416 O O . TYR A 1 185 ? 7.629 -2.980 -4.929 1.00 44.25 185 TYR A O 1
ATOM 1424 N N . GLY A 1 186 ? 9.853 -3.162 -4.745 1.00 39.56 186 GLY A N 1
ATOM 1425 C CA . GLY A 1 186 ? 10.116 -3.070 -6.173 1.00 39.56 186 GLY A CA 1
ATOM 1426 C C . GLY A 1 186 ? 10.025 -4.445 -6.829 1.00 39.56 186 GLY A C 1
ATOM 1427 O O . GLY A 1 186 ? 10.514 -5.431 -6.285 1.00 39.56 186 GLY A O 1
ATOM 1428 N N . PHE A 1 187 ? 9.494 -4.497 -8.048 1.00 35.38 187 PHE A N 1
ATOM 1429 C CA . PHE A 1 187 ? 9.183 -5.733 -8.786 1.00 35.38 187 PHE A CA 1
ATOM 1430 C C . PHE A 1 187 ? 10.387 -6.643 -9.143 1.00 35.38 187 PHE A C 1
ATOM 1432 O O . PHE A 1 187 ? 10.180 -7.752 -9.627 1.00 35.38 187 PHE A O 1
ATOM 1439 N N . VAL A 1 188 ? 11.632 -6.217 -8.867 1.00 29.45 188 VAL A N 1
ATOM 1440 C CA . VAL A 1 188 ? 12.867 -7.042 -8.968 1.00 29.45 188 VAL A CA 1
ATOM 1441 C C . VAL A 1 188 ? 13.158 -7.809 -7.662 1.00 29.45 188 VAL A C 1
ATOM 1443 O O . VAL A 1 188 ? 14.252 -8.325 -7.472 1.00 29.45 188 VAL A O 1
ATOM 1446 N N . GLY A 1 189 ? 12.232 -7.825 -6.702 1.00 32.22 189 GLY A N 1
ATOM 1447 C CA . GLY A 1 189 ? 12.453 -8.485 -5.417 1.00 32.22 189 GLY A CA 1
ATOM 1448 C C . GLY A 1 189 ? 13.371 -7.715 -4.463 1.00 32.22 189 GLY A C 1
ATOM 1449 O O . GLY A 1 189 ? 14.047 -8.322 -3.638 1.00 32.22 189 GLY A O 1
ATOM 1450 N N . HIS A 1 190 ? 13.401 -6.377 -4.551 1.00 37.38 190 HIS A N 1
ATOM 1451 C CA . HIS A 1 190 ? 14.059 -5.558 -3.526 1.00 37.38 190 HIS A CA 1
ATOM 1452 C C . HIS A 1 190 ? 13.260 -4.309 -3.180 1.00 37.38 190 HIS A C 1
ATOM 1454 O O . HIS A 1 190 ? 12.583 -3.734 -4.034 1.00 37.38 190 HIS A O 1
ATOM 1460 N N . TRP A 1 191 ? 13.444 -3.853 -1.949 1.00 52.94 191 TRP A N 1
ATOM 1461 C CA . TRP A 1 191 ? 12.806 -2.678 -1.378 1.00 52.94 191 TRP A CA 1
ATOM 1462 C C . TRP A 1 191 ? 13.495 -1.397 -1.841 1.00 52.94 191 TRP A C 1
ATOM 1464 O O . TRP A 1 191 ? 14.721 -1.302 -1.855 1.00 52.94 191 TRP A O 1
ATOM 1474 N N . LEU A 1 192 ? 12.693 -0.422 -2.253 1.00 54.75 192 LEU A N 1
ATOM 1475 C CA . LEU A 1 192 ? 13.142 0.862 -2.784 1.00 54.75 192 LEU A CA 1
ATOM 1476 C C . LEU A 1 192 ? 12.576 1.983 -1.924 1.00 54.75 192 LEU A C 1
ATOM 1478 O O . LEU A 1 192 ? 11.422 1.900 -1.513 1.00 54.75 192 LEU A O 1
ATOM 1482 N N . SER A 1 193 ? 13.342 3.051 -1.718 1.00 58.00 193 SER A N 1
ATOM 1483 C CA . SER A 1 193 ? 12.830 4.287 -1.125 1.00 58.00 193 SER A CA 1
ATOM 1484 C C . SER A 1 193 ? 12.281 5.185 -2.237 1.00 58.00 193 SER A C 1
ATOM 1486 O O . SER A 1 193 ? 13.066 5.689 -3.037 1.00 58.00 193 SER A O 1
ATOM 1488 N N . PRO A 1 194 ? 10.957 5.401 -2.330 1.00 53.25 194 PRO A N 1
ATOM 1489 C CA . PRO A 1 194 ? 10.347 6.052 -3.490 1.00 53.25 194 PRO A CA 1
ATOM 1490 C C . PRO A 1 194 ? 10.479 7.584 -3.490 1.00 53.25 194 PRO A C 1
ATOM 1492 O O . PRO A 1 194 ? 9.886 8.236 -4.341 1.00 53.25 194 PRO A O 1
ATOM 1495 N N . GLY A 1 195 ? 11.191 8.173 -2.522 1.00 60.41 195 GLY A N 1
ATOM 1496 C CA . GLY A 1 195 ? 11.387 9.625 -2.428 1.00 60.41 195 GLY A CA 1
ATOM 1497 C C . GLY A 1 195 ? 10.098 10.436 -2.230 1.00 60.41 195 GLY A C 1
ATOM 1498 O O . GLY A 1 195 ? 10.117 11.650 -2.409 1.00 60.41 195 GLY A O 1
ATOM 1499 N N . LYS A 1 196 ? 8.982 9.782 -1.877 1.00 73.00 196 LYS A N 1
ATOM 1500 C CA . LYS A 1 196 ? 7.677 10.427 -1.705 1.00 73.00 196 LYS A CA 1
ATOM 1501 C C . LYS A 1 196 ? 7.678 11.375 -0.510 1.00 73.00 196 LYS A C 1
ATOM 1503 O O . LYS A 1 196 ? 8.306 11.106 0.514 1.00 73.00 196 LYS A O 1
ATOM 1508 N N . GLU A 1 197 ? 6.915 12.456 -0.642 1.00 83.94 197 GLU A N 1
ATOM 1509 C CA . GLU A 1 197 ? 6.583 13.316 0.490 1.00 83.94 197 GLU A CA 1
ATOM 1510 C C . GLU A 1 197 ? 5.845 12.517 1.566 1.00 83.94 197 GLU A C 1
ATOM 1512 O O . GLU A 1 197 ? 5.010 11.655 1.269 1.00 83.94 197 GLU A O 1
ATOM 1517 N N . THR A 1 198 ? 6.163 12.806 2.824 1.00 91.75 198 THR A N 1
ATOM 1518 C CA . THR A 1 198 ? 5.519 12.164 3.962 1.00 91.75 198 THR A CA 1
ATOM 1519 C C . THR A 1 198 ? 4.138 12.769 4.223 1.00 91.75 198 THR A C 1
ATOM 1521 O O . THR A 1 198 ? 3.818 13.891 3.826 1.00 91.75 198 THR A O 1
ATOM 1524 N N . VAL A 1 199 ? 3.281 11.993 4.878 1.00 94.31 199 VAL A N 1
ATOM 1525 C CA . VAL A 1 199 ? 1.920 12.367 5.263 1.00 94.31 199 VAL A CA 1
ATOM 1526 C C . VAL A 1 199 ? 1.901 12.591 6.771 1.00 94.31 199 VAL A C 1
ATOM 1528 O O . VAL A 1 199 ? 2.367 11.745 7.532 1.00 94.31 199 VAL A O 1
ATOM 1531 N N . GLY A 1 200 ? 1.392 13.738 7.211 1.00 96.75 200 GLY A N 1
ATOM 1532 C CA . GLY A 1 200 ? 1.173 14.049 8.617 1.00 96.75 200 GLY A CA 1
ATOM 1533 C C . GLY A 1 200 ? 0.128 13.131 9.257 1.00 96.75 200 GLY A C 1
ATOM 1534 O O . GLY A 1 200 ? -0.755 12.603 8.583 1.00 96.75 200 GLY A O 1
ATOM 1535 N N . ALA A 1 201 ? 0.210 12.950 10.567 1.00 97.38 201 ALA A N 1
ATOM 1536 C CA . ALA A 1 201 ? -0.678 12.109 11.356 1.00 97.38 201 ALA A CA 1
ATOM 1537 C C . ALA A 1 201 ? -1.461 12.962 12.360 1.00 97.38 201 ALA A C 1
ATOM 1539 O O . ALA A 1 201 ? -0.873 13.775 13.076 1.00 97.38 201 ALA A O 1
ATOM 1540 N N . LEU A 1 202 ? -2.780 12.761 12.401 1.00 97.81 202 LEU A N 1
ATOM 1541 C CA . LEU A 1 202 ? -3.687 13.333 13.394 1.00 97.81 202 LEU A CA 1
ATOM 1542 C C . LEU A 1 202 ? -4.375 12.184 14.141 1.00 97.81 202 LEU A C 1
ATOM 1544 O O . LEU A 1 202 ? -5.180 11.454 13.555 1.00 97.81 202 LEU A O 1
ATOM 1548 N N . ASP A 1 203 ? -4.069 12.033 15.427 1.00 96.12 203 ASP A N 1
ATOM 1549 C CA . ASP A 1 203 ? -4.672 11.011 16.287 1.00 96.12 203 ASP A CA 1
ATOM 1550 C C . ASP A 1 203 ? -5.623 11.669 17.286 1.00 96.12 203 ASP A C 1
ATOM 1552 O O . ASP A 1 203 ? -5.296 12.684 17.905 1.00 96.12 203 ASP A O 1
ATOM 1556 N N . PHE A 1 204 ? -6.812 11.097 17.449 1.00 94.81 204 PHE A N 1
ATOM 1557 C CA . PHE A 1 204 ? -7.795 11.549 18.426 1.00 94.81 204 PHE A CA 1
ATOM 1558 C C . PHE A 1 204 ? -8.218 10.372 19.300 1.00 94.81 204 PHE A C 1
ATOM 1560 O O . PHE A 1 204 ? -9.142 9.620 18.973 1.00 94.81 204 PHE A O 1
ATOM 1567 N N . GLY A 1 205 ? -7.500 10.207 20.410 1.00 91.88 205 GLY A N 1
ATOM 1568 C CA . GLY A 1 205 ? -7.741 9.174 21.409 1.00 91.88 205 GLY A CA 1
ATOM 1569 C C . GLY A 1 205 ? -8.798 9.570 22.444 1.00 91.88 205 GLY A C 1
ATOM 1570 O O . GLY A 1 205 ? -9.446 10.613 22.354 1.00 91.88 205 GLY A O 1
ATOM 1571 N N . GLY A 1 206 ? -8.971 8.732 23.472 1.00 90.19 206 GLY A N 1
ATOM 1572 C CA . GLY A 1 206 ? -9.927 8.982 24.561 1.00 90.19 206 GLY A CA 1
ATOM 1573 C C . GLY A 1 206 ? -9.477 10.079 25.535 1.00 90.19 206 GLY A C 1
ATOM 1574 O O . GLY A 1 206 ? -10.294 10.882 25.979 1.00 90.19 206 GLY A O 1
ATOM 1575 N N . ALA A 1 207 ? -8.175 10.169 25.829 1.00 94.38 207 ALA A N 1
ATOM 1576 C CA . ALA A 1 207 ? -7.635 11.104 26.825 1.00 94.38 207 ALA A CA 1
ATOM 1577 C C . ALA A 1 207 ? -6.649 12.160 26.287 1.00 94.38 207 ALA A C 1
ATOM 1579 O O . ALA A 1 207 ? -6.413 13.159 26.966 1.00 94.38 207 ALA A O 1
ATOM 1580 N N . SER A 1 208 ? -6.126 12.005 25.070 1.00 96.69 208 SER A N 1
ATOM 1581 C CA . SER A 1 208 ? -5.320 13.020 24.378 1.00 96.69 208 SER A CA 1
ATOM 1582 C C . SER A 1 208 ? -5.586 13.024 22.874 1.00 96.69 208 SER A C 1
ATOM 1584 O O . SER A 1 208 ? -6.215 12.106 22.347 1.00 96.69 208 SER A O 1
ATOM 1586 N N . THR A 1 209 ? -5.084 14.049 22.192 1.00 97.38 209 THR A N 1
ATOM 1587 C CA . THR A 1 209 ? -5.005 14.122 20.726 1.00 97.38 209 THR A CA 1
ATOM 1588 C C . THR A 1 209 ? -3.597 14.541 20.308 1.00 97.38 209 THR A C 1
ATOM 1590 O O . THR A 1 209 ? -2.908 15.234 21.066 1.00 97.38 209 THR A O 1
ATOM 1593 N N . GLN A 1 210 ? -3.140 14.085 19.146 1.00 98.06 210 GLN A N 1
ATOM 1594 C CA . GLN A 1 210 ? -1.781 14.268 18.655 1.00 98.06 210 GLN A CA 1
ATOM 1595 C C . GLN A 1 210 ? -1.795 14.847 17.245 1.00 98.06 210 GLN A C 1
ATOM 1597 O O . GLN A 1 210 ? -2.626 14.475 16.416 1.00 98.06 210 GLN A O 1
ATOM 1602 N N . ILE A 1 211 ? -0.820 15.711 16.976 1.00 98.12 211 ILE A N 1
ATOM 1603 C CA . ILE A 1 211 ? -0.488 16.203 15.642 1.00 98.12 211 ILE A CA 1
ATOM 1604 C C . ILE A 1 211 ? 1.004 15.993 15.399 1.00 98.12 211 ILE A C 1
ATOM 1606 O O . ILE A 1 211 ? 1.843 16.406 16.204 1.00 98.12 211 ILE A O 1
ATOM 1610 N N . THR A 1 212 ? 1.332 15.348 14.281 1.00 98.25 212 THR A N 1
ATOM 1611 C CA . THR A 1 212 ? 2.716 15.035 13.924 1.00 98.25 212 THR A CA 1
ATOM 1612 C C . THR A 1 212 ? 2.939 15.163 12.423 1.00 98.25 212 THR A C 1
ATOM 1614 O O . THR A 1 212 ? 2.189 14.587 11.637 1.00 98.25 212 THR A O 1
ATOM 1617 N N . PHE A 1 213 ? 3.968 15.893 11.995 1.00 96.94 213 PHE A N 1
ATOM 1618 C CA . PHE A 1 213 ? 4.313 16.036 10.576 1.00 96.94 213 PHE A CA 1
ATOM 1619 C C . PHE A 1 213 ? 5.770 16.462 10.369 1.00 96.94 213 PHE A C 1
ATOM 1621 O O . PHE A 1 213 ? 6.396 17.061 11.244 1.00 96.94 213 PHE A O 1
ATOM 1628 N N . GLU A 1 214 ? 6.315 16.157 9.193 1.00 94.19 214 GLU A N 1
ATOM 1629 C CA . GLU A 1 214 ? 7.624 16.651 8.763 1.00 94.19 214 GLU A CA 1
ATOM 1630 C C . GLU A 1 214 ? 7.515 18.139 8.406 1.00 94.19 214 GLU A C 1
ATOM 1632 O O . GLU A 1 214 ? 6.621 18.545 7.663 1.00 94.19 214 GLU A O 1
ATOM 1637 N N . THR A 1 215 ? 8.417 18.964 8.938 1.00 88.94 215 THR A N 1
ATOM 1638 C CA . THR A 1 215 ? 8.428 20.409 8.680 1.00 88.94 215 THR A CA 1
ATOM 1639 C C . THR A 1 215 ? 9.822 20.891 8.303 1.00 88.94 215 THR A C 1
ATOM 1641 O O . THR A 1 215 ? 10.828 20.393 8.805 1.00 88.94 215 THR A O 1
ATOM 1644 N N . LYS A 1 216 ? 9.870 21.880 7.404 1.00 86.19 216 LYS A N 1
ATOM 1645 C CA . LYS A 1 216 ? 11.097 22.608 7.042 1.00 86.19 216 LYS A CA 1
ATOM 1646 C C . LYS A 1 216 ? 11.292 23.865 7.893 1.00 86.19 216 LYS A C 1
ATOM 1648 O O . LYS A 1 216 ? 12.361 24.468 7.849 1.00 86.19 216 LYS A O 1
ATOM 1653 N N . GLU A 1 217 ? 10.261 24.285 8.629 1.00 88.12 217 GLU A N 1
ATOM 1654 C CA . GLU A 1 217 ? 10.352 25.420 9.544 1.00 88.12 217 GLU A CA 1
ATOM 1655 C C . GLU A 1 217 ? 11.201 25.052 10.764 1.00 88.12 217 GLU A C 1
ATOM 1657 O O . GLU A 1 217 ? 11.227 23.904 11.215 1.00 88.12 217 GLU A O 1
ATOM 1662 N N . LYS A 1 218 ? 11.899 26.042 11.325 1.00 89.69 218 LYS A N 1
ATOM 1663 C CA . LYS A 1 218 ? 12.655 25.850 12.560 1.00 89.69 218 LYS A CA 1
ATOM 1664 C C . LYS A 1 218 ? 11.676 25.604 13.707 1.00 89.69 218 LYS A C 1
ATOM 1666 O O . LYS A 1 218 ? 10.879 26.476 14.033 1.00 89.69 218 LYS A O 1
ATOM 1671 N N . VAL A 1 219 ? 11.780 24.442 14.346 1.00 92.94 219 VAL A N 1
ATOM 1672 C CA . VAL A 1 219 ? 11.014 24.145 15.560 1.00 92.94 219 VAL A CA 1
ATOM 1673 C C . VAL A 1 219 ? 11.603 24.946 16.727 1.00 92.94 219 VAL A C 1
ATOM 1675 O O . VAL A 1 219 ? 12.777 24.779 17.065 1.00 92.94 219 VAL A O 1
ATOM 1678 N N . GLU A 1 220 ? 10.810 25.856 17.301 1.00 94.00 220 GLU A N 1
ATOM 1679 C CA . GLU A 1 220 ? 11.261 26.784 18.352 1.00 94.00 220 GLU A CA 1
ATOM 1680 C C . GLU A 1 220 ? 11.367 26.117 19.724 1.00 94.00 220 GLU A C 1
ATOM 1682 O O . GLU A 1 220 ? 12.318 26.382 20.461 1.00 94.00 220 GLU A O 1
ATOM 1687 N N . ASP A 1 221 ? 10.437 25.215 20.044 1.00 93.12 221 ASP A N 1
ATOM 1688 C CA . ASP A 1 221 ? 10.514 24.375 21.237 1.00 93.12 221 ASP A CA 1
ATOM 1689 C C . ASP A 1 221 ? 11.121 23.007 20.897 1.00 93.12 221 ASP A C 1
ATOM 1691 O O . ASP A 1 221 ? 10.535 22.190 20.186 1.00 93.12 221 ASP A O 1
ATOM 1695 N N . LYS A 1 222 ? 12.301 22.726 21.455 1.00 91.38 222 LYS A N 1
ATOM 1696 C CA . LYS A 1 222 ? 13.001 21.452 21.249 1.00 91.38 222 LYS A CA 1
ATOM 1697 C C . LYS A 1 222 ? 12.193 20.242 21.722 1.00 91.38 222 LYS A C 1
ATOM 1699 O O . LYS A 1 222 ? 12.394 19.164 21.175 1.00 91.38 222 LYS A O 1
ATOM 1704 N N . ASN A 1 223 ? 11.268 20.405 22.670 1.00 92.06 223 ASN A N 1
ATOM 1705 C CA . ASN A 1 223 ? 10.392 19.321 23.127 1.00 92.06 223 ASN A CA 1
ATOM 1706 C C . ASN A 1 223 ? 9.370 18.890 22.064 1.00 92.06 223 ASN A C 1
ATOM 1708 O O . ASN A 1 223 ? 8.778 17.819 22.188 1.00 92.06 223 ASN A O 1
ATOM 1712 N N . ASN A 1 224 ? 9.154 19.709 21.030 1.00 94.62 224 ASN A N 1
ATOM 1713 C CA . ASN A 1 224 ? 8.299 19.382 19.892 1.00 94.62 224 ASN A CA 1
ATOM 1714 C C . ASN A 1 224 ? 9.063 18.803 18.700 1.00 94.62 224 ASN A C 1
ATOM 1716 O O . ASN A 1 224 ? 8.432 18.418 17.718 1.00 94.62 224 ASN A O 1
ATOM 1720 N N . LEU A 1 225 ? 10.397 18.753 18.754 1.00 94.56 225 LEU A N 1
ATOM 1721 C CA . LEU A 1 225 ? 11.231 18.212 17.687 1.00 94.56 225 LEU A CA 1
ATOM 1722 C C . LEU A 1 225 ? 11.634 16.775 18.015 1.00 94.56 225 LEU A C 1
ATOM 1724 O O . LEU A 1 225 ? 12.269 16.521 19.036 1.00 94.56 225 LEU A O 1
ATOM 1728 N N . MET A 1 226 ? 11.346 15.848 17.107 1.00 92.94 226 MET A N 1
ATOM 1729 C CA . MET A 1 226 ? 11.843 14.476 17.187 1.00 92.94 226 MET A CA 1
ATOM 1730 C C . MET A 1 226 ? 12.580 14.105 15.902 1.00 92.94 226 MET A C 1
ATOM 1732 O O . MET A 1 226 ? 12.159 14.475 14.806 1.00 92.94 226 MET A O 1
ATOM 1736 N N . THR A 1 227 ? 13.681 13.365 16.037 1.00 90.62 227 THR A N 1
ATOM 1737 C CA . THR A 1 227 ? 14.438 12.831 14.900 1.00 90.62 227 THR A CA 1
ATOM 1738 C C . THR A 1 227 ? 14.348 11.313 14.906 1.00 90.62 227 THR A C 1
ATOM 1740 O O . THR A 1 227 ? 14.671 10.679 15.908 1.00 90.62 227 THR A O 1
ATOM 1743 N N . LEU A 1 228 ? 13.921 10.736 13.786 1.00 88.31 228 LEU A N 1
ATOM 1744 C CA . LEU A 1 228 ? 13.787 9.294 13.594 1.00 88.31 228 LEU A CA 1
ATOM 1745 C C . LEU A 1 228 ? 14.707 8.833 12.466 1.00 88.31 228 LEU A C 1
ATOM 1747 O O . LEU A 1 228 ? 14.748 9.467 11.414 1.00 88.31 228 LEU A O 1
ATOM 1751 N N . GLN A 1 229 ? 15.406 7.717 12.662 1.00 86.00 229 GLN A N 1
ATOM 1752 C CA . GLN A 1 229 ? 16.217 7.084 11.624 1.00 86.00 229 GLN A CA 1
ATOM 1753 C C . GLN A 1 229 ? 15.502 5.831 11.116 1.00 86.00 229 GLN A C 1
ATOM 1755 O O . GLN A 1 229 ? 15.364 4.847 11.842 1.00 86.00 229 GLN A O 1
ATOM 1760 N N . LEU A 1 230 ? 15.033 5.871 9.871 1.00 85.44 230 LEU A N 1
ATOM 1761 C CA . LEU A 1 230 ? 14.272 4.790 9.246 1.00 85.44 230 LEU A CA 1
ATOM 1762 C C . LEU A 1 230 ? 14.819 4.528 7.844 1.00 85.44 230 LEU A C 1
ATOM 1764 O O . LEU A 1 230 ? 14.967 5.454 7.047 1.00 85.44 230 LEU A O 1
ATOM 1768 N N . TYR A 1 231 ? 15.122 3.263 7.544 1.00 81.94 231 TYR A N 1
ATOM 1769 C CA . TYR A 1 231 ? 15.619 2.814 6.235 1.00 81.94 231 TYR A CA 1
ATOM 1770 C C . TYR A 1 231 ? 16.854 3.579 5.723 1.00 81.94 231 TYR A C 1
ATOM 1772 O O . TYR A 1 231 ? 17.016 3.787 4.520 1.00 81.94 231 TYR A O 1
ATOM 1780 N N . GLY A 1 232 ? 17.738 3.998 6.633 1.00 78.19 232 GLY A N 1
ATOM 1781 C CA . GLY A 1 232 ? 18.947 4.764 6.313 1.00 78.19 232 GLY A CA 1
ATOM 1782 C C . GLY A 1 232 ? 18.737 6.273 6.127 1.00 78.19 232 GLY A C 1
ATOM 1783 O O . GLY A 1 232 ? 19.705 6.972 5.834 1.00 78.19 232 GLY A O 1
ATOM 1784 N N . LYS A 1 233 ? 17.517 6.801 6.321 1.00 83.31 233 LYS A N 1
ATOM 1785 C CA . LYS A 1 233 ? 17.214 8.241 6.265 1.00 83.31 233 LYS A CA 1
ATOM 1786 C C . LYS A 1 233 ? 16.814 8.785 7.638 1.00 83.31 233 LYS A C 1
ATOM 1788 O O . LYS A 1 233 ? 16.068 8.147 8.377 1.00 83.31 233 LYS A O 1
ATOM 1793 N N . ASN A 1 234 ? 17.274 10.000 7.936 1.00 87.00 234 ASN A N 1
ATOM 1794 C CA . ASN A 1 234 ? 16.852 10.762 9.108 1.00 87.00 234 ASN A CA 1
ATOM 1795 C C . ASN A 1 234 ? 15.652 11.650 8.758 1.00 87.00 234 ASN A C 1
ATOM 1797 O O . ASN A 1 234 ? 15.698 12.407 7.787 1.00 87.00 234 ASN A O 1
ATOM 1801 N N . TYR A 1 235 ? 14.603 11.570 9.566 1.00 88.75 235 TYR A N 1
ATOM 1802 C CA . TYR A 1 235 ? 13.397 12.384 9.469 1.00 88.75 235 TYR A CA 1
ATOM 1803 C C . TYR A 1 235 ? 13.299 13.277 10.698 1.00 88.75 235 TYR A C 1
ATOM 1805 O O . TYR A 1 235 ? 13.264 12.774 11.819 1.00 88.75 235 TYR A O 1
ATOM 1813 N N . SER A 1 236 ? 13.245 14.590 10.485 1.00 91.88 236 SER A N 1
ATOM 1814 C CA . SER A 1 236 ? 12.993 15.573 11.539 1.00 91.88 236 SER A CA 1
ATOM 1815 C C . SER A 1 236 ? 11.526 15.980 11.498 1.00 91.88 236 SER A C 1
ATOM 1817 O O . SER A 1 236 ? 11.055 16.542 10.510 1.00 91.88 236 SER A O 1
ATOM 1819 N N . ILE A 1 237 ? 10.799 15.671 12.566 1.00 95.25 237 ILE A N 1
ATOM 1820 C CA . ILE A 1 237 ? 9.350 15.850 12.637 1.00 95.25 237 ILE A CA 1
ATOM 1821 C C . ILE A 1 237 ? 8.973 16.764 13.800 1.00 95.25 237 ILE A C 1
ATOM 1823 O O . ILE A 1 237 ? 9.582 16.719 14.871 1.00 95.25 237 ILE A O 1
ATOM 1827 N N . TYR A 1 238 ? 7.944 17.577 13.578 1.00 97.38 238 TYR A N 1
ATOM 1828 C CA . TYR A 1 238 ? 7.211 18.245 14.642 1.00 97.38 238 TYR A CA 1
ATOM 1829 C C . TYR A 1 238 ? 6.199 17.259 15.225 1.00 97.38 238 TYR A C 1
ATOM 1831 O O . TYR A 1 238 ? 5.473 16.612 14.469 1.00 97.38 238 TYR A O 1
ATOM 1839 N N . THR A 1 239 ? 6.132 17.145 16.549 1.00 97.50 239 THR A N 1
ATOM 1840 C CA . THR A 1 239 ? 5.150 16.310 17.245 1.00 97.50 239 THR A CA 1
ATOM 1841 C C . THR A 1 239 ? 4.662 16.986 18.522 1.00 97.50 239 THR A C 1
ATOM 1843 O O . THR A 1 239 ? 5.447 17.540 19.298 1.00 97.50 239 THR A O 1
ATOM 1846 N N . GLN A 1 240 ? 3.352 16.936 18.749 1.00 97.44 240 GLN A N 1
ATOM 1847 C CA . GLN A 1 240 ? 2.736 17.458 19.960 1.00 97.44 240 GLN A CA 1
ATOM 1848 C C . GLN A 1 240 ? 1.526 16.622 20.370 1.00 97.44 240 GLN A C 1
ATOM 1850 O O . GLN A 1 240 ? 0.696 16.251 19.542 1.00 97.44 240 GLN A O 1
ATOM 1855 N N . SER A 1 241 ? 1.405 16.375 21.677 1.00 97.62 241 SER A N 1
ATOM 1856 C CA . SER A 1 241 ? 0.264 15.698 22.296 1.00 97.62 241 SER A CA 1
ATOM 1857 C C . SER A 1 241 ? -0.433 16.631 23.275 1.00 97.62 241 SER A C 1
ATOM 1859 O O . SER A 1 241 ? 0.167 17.095 24.244 1.00 97.62 241 SER A O 1
ATOM 1861 N N . PHE A 1 242 ? -1.719 16.871 23.051 1.00 97.56 242 PHE A N 1
ATOM 1862 C CA . PHE A 1 242 ? -2.565 17.653 23.943 1.00 97.56 242 PHE A CA 1
ATOM 1863 C C . PHE A 1 242 ? -3.290 16.709 24.902 1.00 97.56 242 PHE A C 1
ATOM 1865 O O . PHE A 1 242 ? -4.344 16.147 24.587 1.00 97.56 242 PHE A O 1
ATOM 1872 N N . LEU A 1 243 ? -2.696 16.498 26.078 1.00 96.44 243 LEU A N 1
ATOM 1873 C CA . LEU A 1 243 ? -3.326 15.752 27.169 1.00 96.44 243 LEU A CA 1
ATOM 1874 C C . LEU A 1 243 ? -4.618 16.455 27.611 1.00 96.44 243 LEU A C 1
ATOM 1876 O O . LEU A 1 243 ? -4.693 17.677 27.569 1.00 96.44 243 LEU A O 1
ATOM 1880 N N . CYS A 1 244 ? -5.629 15.686 28.016 1.00 96.12 244 CYS A N 1
ATOM 1881 C CA . CYS A 1 244 ? -6.989 16.136 28.341 1.00 96.12 244 CYS A CA 1
ATOM 1882 C C . CYS A 1 244 ? -7.862 16.553 27.143 1.00 96.12 244 CYS A C 1
ATOM 1884 O O . CYS A 1 244 ? -9.078 16.638 27.293 1.00 96.12 244 CYS A O 1
ATOM 1886 N N . TYR A 1 245 ? -7.294 16.714 25.945 1.00 97.06 245 TYR A N 1
ATOM 1887 C CA . TYR A 1 245 ? -8.034 17.034 24.713 1.00 97.06 245 TYR A CA 1
ATOM 1888 C C . TYR A 1 245 ? -8.453 15.788 23.914 1.00 97.06 245 TYR A C 1
ATOM 1890 O O . TYR A 1 245 ? -8.828 15.901 22.752 1.00 97.06 245 TYR A O 1
ATOM 1898 N N . GLY A 1 246 ? -8.397 14.593 24.515 1.00 95.75 246 GLY A N 1
ATOM 1899 C CA . GLY A 1 246 ? -9.014 13.387 23.951 1.00 95.75 246 GLY A CA 1
ATOM 1900 C C . GLY A 1 246 ? -10.536 13.386 24.110 1.00 95.75 246 GLY A C 1
ATOM 1901 O O . GLY A 1 246 ? -11.074 14.126 24.932 1.00 95.75 246 GLY A O 1
ATOM 1902 N N . ARG A 1 247 ? -11.238 12.549 23.340 1.00 94.50 247 ARG A N 1
ATOM 1903 C CA . ARG A 1 247 ? -12.708 12.543 23.235 1.00 94.50 247 ARG A CA 1
ATOM 1904 C C . ARG A 1 247 ? -13.407 12.455 24.594 1.00 94.50 247 ARG A C 1
ATOM 1906 O O . ARG A 1 247 ? -14.321 13.223 24.860 1.00 94.50 247 ARG A O 1
ATOM 1913 N N . ASP A 1 248 ? -13.002 11.526 25.448 1.00 92.00 248 ASP A N 1
ATOM 1914 C CA . ASP A 1 248 ? -13.701 11.264 26.709 1.00 92.00 248 ASP A CA 1
ATOM 1915 C C . ASP A 1 248 ? -13.385 12.361 27.746 1.00 92.00 248 ASP A C 1
ATOM 1917 O O . ASP A 1 248 ? -14.259 12.794 28.500 1.00 92.00 248 ASP A O 1
ATOM 1921 N N . GLN A 1 249 ? -12.149 12.876 27.746 1.00 94.81 249 GLN A N 1
ATOM 1922 C CA . GLN A 1 249 ? -11.740 13.960 28.646 1.00 94.81 249 GLN A CA 1
ATOM 1923 C C . GLN A 1 249 ? -12.303 15.321 28.223 1.00 94.81 249 GLN A C 1
ATOM 1925 O O . GLN A 1 249 ? -12.717 16.085 29.092 1.00 94.81 249 GLN A O 1
ATOM 1930 N N . MET A 1 250 ? -12.403 15.621 26.924 1.00 95.69 250 MET A N 1
ATOM 1931 C CA . MET A 1 250 ? -13.007 16.877 26.463 1.00 95.69 250 MET A CA 1
ATOM 1932 C C . MET A 1 250 ? -14.508 16.941 26.777 1.00 95.69 250 MET A C 1
ATOM 1934 O O . MET A 1 250 ? -14.998 18.003 27.155 1.00 95.69 250 MET A O 1
ATOM 1938 N N . LEU A 1 251 ? -15.225 15.808 26.742 1.00 95.06 251 LEU A N 1
ATOM 1939 C CA . LEU A 1 251 ? -16.631 15.741 27.165 1.00 95.06 251 LEU A CA 1
ATOM 1940 C C . LEU A 1 251 ? -16.779 16.024 28.666 1.00 95.06 251 LEU A C 1
ATOM 1942 O O . LEU A 1 251 ? -17.669 16.771 29.074 1.00 95.06 251 LEU A O 1
ATOM 1946 N N . ARG A 1 252 ? -15.882 15.470 29.494 1.00 93.62 252 ARG A N 1
ATOM 1947 C CA . ARG A 1 252 ? -15.829 15.766 30.935 1.00 93.62 252 ARG A CA 1
ATOM 1948 C C . ARG A 1 252 ? -15.507 17.239 31.201 1.00 93.62 252 ARG A C 1
ATOM 1950 O O . ARG A 1 252 ? -16.184 17.860 32.016 1.00 93.62 252 ARG A O 1
ATOM 1957 N N . GLN A 1 253 ? -14.527 17.807 30.498 1.00 95.12 253 GLN A N 1
ATOM 1958 C CA . GLN A 1 253 ? -14.180 19.228 30.606 1.00 95.12 253 GLN A CA 1
ATOM 1959 C C . GLN A 1 253 ? -15.349 20.137 30.222 1.00 95.12 253 GLN A C 1
ATOM 1961 O O . GLN A 1 253 ? -15.661 21.073 30.955 1.00 95.12 253 GLN A O 1
ATOM 1966 N N . LEU A 1 254 ? -16.038 19.836 29.118 1.00 95.75 254 LEU A N 1
ATOM 1967 C CA . LEU A 1 254 ? -17.208 20.593 28.680 1.00 95.75 254 LEU A CA 1
ATOM 1968 C C . LEU A 1 254 ? -18.324 20.560 29.732 1.00 95.75 254 LEU A C 1
ATOM 1970 O O . LEU A 1 254 ? -18.877 21.604 30.072 1.00 95.75 254 LEU A O 1
ATOM 1974 N N . LEU A 1 255 ? -18.631 19.387 30.291 1.00 93.12 255 LEU A N 1
ATOM 1975 C CA . LEU A 1 255 ? -19.646 19.269 31.338 1.00 93.12 255 LEU A CA 1
ATOM 1976 C C . LEU A 1 255 ? -19.242 20.018 32.619 1.00 93.12 255 LEU A C 1
ATOM 1978 O O . LEU A 1 255 ? -20.075 20.705 33.211 1.00 93.12 255 LEU A O 1
ATOM 1982 N N . ALA A 1 256 ? -17.973 19.934 33.028 1.00 91.62 256 ALA A N 1
ATOM 1983 C CA . ALA A 1 256 ? -17.456 20.684 34.172 1.00 91.62 256 ALA A CA 1
ATOM 1984 C C . ALA A 1 256 ? -17.580 22.203 33.956 1.00 91.62 256 ALA A C 1
ATOM 1986 O O . ALA A 1 256 ? -18.072 22.906 34.839 1.00 91.62 256 ALA A O 1
ATOM 1987 N N . HIS A 1 257 ? -17.228 22.697 32.764 1.00 92.75 257 HIS A N 1
ATOM 1988 C CA . HIS A 1 257 ? -17.392 24.102 32.379 1.00 92.75 257 HIS A CA 1
ATOM 1989 C C . HIS A 1 257 ? -18.861 24.552 32.445 1.00 92.75 257 HIS A C 1
ATOM 1991 O O . HIS A 1 257 ? -19.174 25.609 32.999 1.00 92.75 257 HIS A O 1
ATOM 1997 N N . LEU A 1 258 ? -19.790 23.729 31.949 1.00 92.38 258 LEU A N 1
ATOM 1998 C CA . LEU A 1 258 ? -21.222 24.030 32.003 1.00 92.38 258 LEU A CA 1
ATOM 1999 C C . LEU A 1 258 ? -21.735 24.115 33.447 1.00 92.38 258 LEU A C 1
ATOM 2001 O O . LEU A 1 258 ? -22.444 25.064 33.774 1.00 92.38 258 LEU A O 1
ATOM 2005 N N . ILE A 1 259 ? -21.326 23.194 34.324 1.00 89.06 259 ILE A N 1
ATOM 2006 C CA . ILE A 1 259 ? -21.698 23.211 35.750 1.00 89.06 259 ILE A CA 1
ATOM 2007 C C . ILE A 1 259 ? -21.164 24.460 36.453 1.00 89.06 259 ILE A C 1
ATOM 2009 O O . ILE A 1 259 ? -21.881 25.075 37.241 1.00 89.06 259 ILE A O 1
ATOM 2013 N N . GLN A 1 260 ? -19.930 24.868 36.160 1.00 86.88 260 GLN A N 1
ATOM 2014 C CA . GLN A 1 260 ? -19.378 26.107 36.708 1.00 86.88 260 GLN A CA 1
ATOM 2015 C C . GLN A 1 260 ? -20.151 27.342 36.242 1.00 86.88 260 GLN A C 1
ATOM 2017 O O . GLN A 1 260 ? -20.411 28.236 37.043 1.00 86.88 260 GLN A O 1
ATOM 2022 N N . SER A 1 261 ? -20.525 27.390 34.961 1.00 88.19 261 SER A N 1
ATOM 2023 C CA . SER A 1 261 ? -21.199 28.552 34.373 1.00 88.19 261 SER A CA 1
ATOM 2024 C C . SER A 1 261 ? -22.674 28.688 34.774 1.00 88.19 261 SER A C 1
ATOM 2026 O O . SER A 1 261 ? -23.158 29.807 34.924 1.00 88.19 261 SER A O 1
ATOM 2028 N N . GLN A 1 262 ? -23.392 27.573 34.957 1.00 89.62 262 GLN A N 1
ATOM 2029 C CA . GLN A 1 262 ? -24.835 27.554 35.250 1.00 89.62 262 GLN A CA 1
ATOM 2030 C C . GLN A 1 262 ? -25.151 27.354 36.742 1.00 89.62 262 GLN A C 1
ATOM 2032 O O . GLN A 1 262 ? -26.287 27.563 37.170 1.00 89.62 262 GLN A O 1
ATOM 2037 N N . GLY A 1 263 ? -24.155 26.979 37.550 1.00 80.88 263 GLY A N 1
ATOM 2038 C CA . GLY A 1 263 ? -24.314 26.682 38.972 1.00 80.88 263 GLY A CA 1
ATOM 2039 C C . GLY A 1 263 ? -24.827 25.263 39.246 1.00 80.88 263 GLY A C 1
ATOM 2040 O O . GLY A 1 263 ? -25.098 24.477 38.346 1.00 80.88 263 GLY A O 1
ATOM 2041 N N . THR A 1 264 ? -24.968 24.907 40.526 1.00 73.25 264 THR A N 1
ATOM 2042 C CA . THR A 1 264 ? -25.298 23.536 40.972 1.00 73.25 264 THR A CA 1
ATOM 2043 C C . THR A 1 264 ? -26.776 23.354 41.352 1.00 73.25 264 THR A C 1
ATOM 2045 O O . THR A 1 264 ? -27.112 22.480 42.158 1.00 73.25 264 THR A O 1
ATOM 2048 N N . ASN A 1 265 ? -27.687 24.152 40.782 1.00 70.31 265 ASN A N 1
ATOM 2049 C CA . ASN A 1 265 ? -29.112 24.233 41.156 1.00 70.31 265 ASN A CA 1
ATOM 2050 C C . ASN A 1 265 ? -29.984 23.043 40.686 1.00 70.31 265 ASN A C 1
ATOM 2052 O O . ASN A 1 265 ? -31.197 23.168 40.558 1.00 70.31 265 ASN A O 1
ATOM 2056 N N . GLY A 1 266 ? -29.391 21.865 40.470 1.00 76.06 266 GLY A N 1
ATOM 2057 C CA . GLY A 1 266 ? -30.097 20.609 40.175 1.00 76.06 266 GLY A CA 1
ATOM 2058 C C . GLY A 1 266 ? -30.372 20.346 38.691 1.00 76.06 266 GLY A C 1
ATOM 2059 O O . GLY A 1 266 ? -30.451 19.180 38.306 1.00 76.06 266 GLY A O 1
ATOM 2060 N N . LEU A 1 267 ? -30.440 21.390 37.858 1.00 88.94 267 LEU A N 1
ATOM 2061 C CA . LEU A 1 267 ? -30.654 21.293 36.412 1.00 88.94 267 LEU A CA 1
ATOM 2062 C C . LEU A 1 267 ? -29.505 21.956 35.638 1.00 88.94 267 LEU A C 1
ATOM 2064 O O . LEU A 1 267 ? -29.197 23.118 35.885 1.00 88.94 267 LEU A O 1
ATOM 2068 N N . ILE A 1 268 ? -28.909 21.230 34.687 1.00 91.94 268 ILE A N 1
ATOM 2069 C CA . ILE A 1 268 ? -27.865 21.724 33.775 1.00 91.94 268 ILE A CA 1
ATOM 2070 C C . ILE A 1 268 ? -28.349 21.573 32.335 1.00 91.94 268 ILE A C 1
ATOM 2072 O O . ILE A 1 268 ? -28.650 20.463 31.893 1.00 91.94 268 ILE A O 1
ATOM 2076 N N . VAL A 1 269 ? -28.379 22.671 31.583 1.00 94.81 269 VAL A N 1
ATOM 2077 C CA . VAL A 1 269 ? -28.708 22.645 30.153 1.00 94.81 269 VAL A CA 1
ATOM 2078 C C . VAL A 1 269 ? -27.429 22.415 29.356 1.00 94.81 269 VAL A C 1
ATOM 2080 O O . VAL A 1 269 ? -26.508 23.234 29.384 1.00 94.81 269 VAL A O 1
ATOM 2083 N N . HIS A 1 270 ? -27.362 21.304 28.629 1.00 96.38 270 HIS A N 1
ATOM 2084 C CA . HIS A 1 270 ? -26.207 20.923 27.828 1.00 96.38 270 HIS A CA 1
ATOM 2085 C C . HIS A 1 270 ? -26.462 21.221 26.342 1.00 96.38 270 HIS A C 1
ATOM 2087 O O . HIS A 1 270 ? -27.119 20.430 25.661 1.00 96.38 270 HIS A O 1
ATOM 2093 N N . PRO A 1 271 ? -25.923 22.327 25.791 1.00 97.12 271 PRO A N 1
ATOM 2094 C CA . PRO A 1 271 ? -26.245 22.756 24.431 1.00 97.12 271 PRO A CA 1
ATOM 2095 C C . PRO A 1 271 ? -25.763 21.791 23.350 1.00 97.12 271 PRO A C 1
ATOM 2097 O O . PRO A 1 271 ? -26.323 21.772 22.264 1.00 97.12 271 PRO A O 1
ATOM 2100 N N . CYS A 1 272 ? -24.748 20.977 23.642 1.00 97.69 272 CYS A N 1
ATOM 2101 C CA . CYS A 1 272 ? -24.252 19.982 22.698 1.00 97.69 272 CYS A CA 1
ATOM 2102 C C . CYS A 1 272 ? -24.928 18.609 22.819 1.00 97.69 272 CYS A C 1
ATOM 2104 O O . CYS A 1 272 ? -24.592 17.716 22.051 1.00 97.69 272 CYS A O 1
ATOM 2106 N N . PHE A 1 273 ? -25.792 18.394 23.818 1.00 97.38 273 PHE A N 1
ATOM 2107 C CA . PHE A 1 273 ? -26.577 17.161 23.880 1.00 97.38 273 PHE A CA 1
ATOM 2108 C C . PHE A 1 273 ? -27.854 17.369 23.070 1.00 97.38 273 PHE A C 1
ATOM 2110 O O . PHE A 1 273 ? -28.409 18.470 23.120 1.00 97.38 273 PHE A O 1
ATOM 2117 N N . PRO A 1 274 ? -28.310 16.347 22.330 1.00 97.06 274 PRO A N 1
ATOM 2118 C CA . PRO A 1 274 ? -29.479 16.470 21.474 1.00 97.06 274 PRO A CA 1
ATOM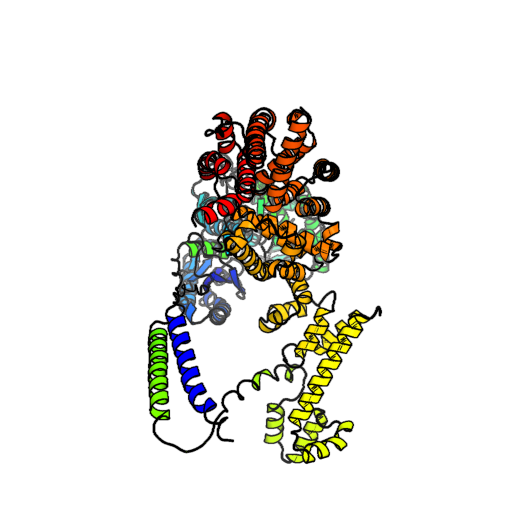 2119 C C . PRO A 1 274 ? -30.741 16.720 22.299 1.00 97.06 274 PRO A C 1
ATOM 2121 O O . PRO A 1 274 ? -30.860 16.265 23.441 1.00 97.06 274 PRO A O 1
ATOM 2124 N N . GLU A 1 275 ? -31.693 17.434 21.706 1.00 96.62 275 GLU A N 1
ATOM 2125 C CA . GLU A 1 275 ? -32.994 17.679 22.326 1.00 96.62 275 GLU A CA 1
ATOM 2126 C C . GLU A 1 275 ? -33.695 16.353 22.670 1.00 96.62 275 GLU A C 1
ATOM 2128 O O . GLU A 1 275 ? -33.652 15.386 21.905 1.00 96.62 275 GLU A O 1
ATOM 2133 N N . GLY A 1 276 ? -34.320 16.285 23.848 1.00 93.38 276 GLY A N 1
ATOM 2134 C CA . GLY A 1 276 ? -34.991 15.077 24.340 1.00 93.38 276 GLY A CA 1
ATOM 2135 C C . GLY A 1 276 ? -34.071 14.064 25.032 1.00 93.38 276 GLY A C 1
ATOM 2136 O O . GLY A 1 276 ? -34.566 13.063 25.550 1.00 93.38 276 GLY A O 1
ATOM 2137 N N . TYR A 1 277 ? -32.756 14.310 25.097 1.00 95.38 277 TYR A N 1
ATOM 2138 C CA . TYR A 1 277 ? -31.841 13.519 25.922 1.00 95.38 277 TYR A CA 1
ATOM 2139 C C . TYR A 1 277 ? -31.741 14.078 27.345 1.00 95.38 277 TYR A C 1
ATOM 2141 O O . TYR A 1 277 ? -31.214 15.172 27.554 1.00 95.38 277 TYR A O 1
ATOM 2149 N N . ASN A 1 278 ? -32.188 13.289 28.324 1.00 93.38 278 ASN A N 1
ATOM 2150 C CA . ASN A 1 278 ? -32.152 13.638 29.742 1.00 93.38 278 ASN A CA 1
ATOM 2151 C C . ASN A 1 278 ? -31.422 12.548 30.530 1.00 93.38 278 ASN A C 1
ATOM 2153 O O . ASN A 1 278 ? -31.757 11.370 30.412 1.00 93.38 278 ASN A O 1
ATOM 2157 N N . VAL A 1 279 ? -30.452 12.930 31.360 1.00 91.06 279 VAL A N 1
ATOM 2158 C CA . VAL A 1 279 ? -29.719 11.982 32.210 1.00 91.06 279 VAL A CA 1
ATOM 2159 C C . VAL A 1 279 ? -29.439 12.577 33.584 1.00 91.06 279 VAL A C 1
ATOM 2161 O O . VAL A 1 279 ? -28.973 13.709 33.701 1.00 91.06 279 VAL A O 1
ATOM 2164 N N . SER A 1 280 ? -29.691 11.800 34.634 1.00 88.75 280 SER A N 1
ATOM 2165 C CA . SER A 1 280 ? -29.272 12.141 35.993 1.00 88.75 280 SER A CA 1
ATOM 2166 C C . SER A 1 280 ? -27.908 11.516 36.264 1.00 88.75 280 SER A C 1
ATOM 2168 O O . SER A 1 280 ? -27.744 10.302 36.137 1.00 88.75 280 SER A O 1
ATOM 2170 N N . LYS A 1 281 ? -26.915 12.338 36.613 1.00 81.44 281 LYS A N 1
ATOM 2171 C CA . LYS A 1 281 ? -25.563 11.878 36.960 1.00 81.44 281 LYS A CA 1
ATOM 2172 C C . LYS A 1 281 ? -25.164 12.354 38.351 1.00 81.44 281 LYS A C 1
ATOM 2174 O O . LYS A 1 281 ? -25.466 13.482 38.746 1.00 81.44 281 LYS A O 1
ATOM 2179 N N . THR A 1 282 ? -24.470 11.485 39.076 1.00 77.88 282 THR A N 1
ATOM 2180 C CA . THR A 1 282 ? -23.711 11.850 40.273 1.00 77.88 282 THR A CA 1
ATOM 2181 C C . THR A 1 282 ? -22.420 12.553 39.858 1.00 77.88 282 THR A C 1
ATOM 2183 O O . THR A 1 282 ? -21.883 12.323 38.772 1.00 77.88 282 THR A O 1
ATOM 2186 N N . LEU A 1 283 ? -21.959 13.481 40.695 1.00 74.00 283 LEU A N 1
ATOM 2187 C CA . LEU A 1 283 ? -20.795 14.318 40.393 1.00 74.00 283 LEU A CA 1
ATOM 2188 C C . LEU A 1 283 ? -19.460 13.698 40.834 1.00 74.00 283 LEU A C 1
ATOM 2190 O O . LEU A 1 283 ? -18.402 14.213 40.469 1.00 74.00 283 LEU A O 1
ATOM 2194 N N . ASP A 1 284 ? -19.517 12.609 41.598 1.00 69.88 284 ASP A N 1
ATOM 2195 C CA . ASP A 1 284 ? -18.388 11.854 42.151 1.00 69.88 284 ASP A CA 1
ATOM 2196 C C . ASP A 1 284 ? -17.329 11.496 41.097 1.00 69.88 284 ASP A C 1
ATOM 2198 O O . ASP A 1 284 ? -16.137 11.685 41.321 1.00 69.88 284 ASP A O 1
ATOM 2202 N N . THR A 1 285 ? -17.768 11.085 39.909 1.00 75.88 285 THR A N 1
ATOM 2203 C CA . THR A 1 285 ? -16.886 10.675 38.807 1.00 75.88 285 THR A CA 1
ATOM 2204 C C . THR A 1 285 ? -16.580 11.790 37.807 1.00 75.88 285 THR A C 1
ATOM 2206 O O . THR A 1 285 ? -15.939 11.537 36.796 1.00 75.88 285 THR A O 1
ATOM 2209 N N . LEU A 1 286 ? -17.045 13.031 37.989 1.00 83.38 286 LEU A N 1
ATOM 2210 C CA . LEU A 1 286 ? -16.740 14.098 37.020 1.00 83.38 286 LEU A CA 1
ATOM 2211 C C . LEU A 1 286 ? -15.406 14.786 37.319 1.00 83.38 286 LEU A C 1
ATOM 2213 O O . LEU A 1 286 ? -14.666 15.113 36.393 1.00 83.38 286 LEU A O 1
ATOM 2217 N N . PHE A 1 287 ? -15.117 15.012 38.601 1.00 86.31 287 PHE A N 1
ATOM 2218 C CA . PHE A 1 287 ? -13.964 15.781 39.086 1.00 86.31 287 PHE A CA 1
ATOM 2219 C C . PHE A 1 287 ? -12.817 14.893 39.604 1.00 86.31 287 PHE A C 1
ATOM 2221 O O . PHE A 1 287 ? -11.873 15.399 40.204 1.00 86.31 287 PHE A O 1
ATOM 2228 N N . ASP A 1 288 ? -12.898 13.581 39.365 1.00 82.75 288 ASP A N 1
ATOM 2229 C CA . ASP A 1 288 ? -11.873 12.582 39.702 1.00 82.75 288 ASP A CA 1
ATOM 2230 C C . ASP A 1 288 ? -10.656 12.612 38.754 1.00 82.75 288 ASP A C 1
ATOM 2232 O O . ASP A 1 288 ? -9.597 12.069 39.068 1.00 82.75 288 ASP A O 1
ATOM 2236 N N . SER A 1 289 ? -10.794 13.254 37.591 1.00 88.50 289 SER A N 1
ATOM 2237 C CA . SER A 1 289 ? -9.747 13.360 36.579 1.00 88.50 289 SER A CA 1
ATOM 2238 C C . SER A 1 289 ? -8.882 14.598 36.809 1.00 88.50 289 SER A C 1
ATOM 2240 O O . SER A 1 289 ? -9.427 15.685 37.030 1.00 88.50 289 SER A O 1
ATOM 2242 N N . PRO A 1 290 ? -7.551 14.510 36.615 1.00 91.50 290 PRO A N 1
ATOM 2243 C CA . PRO A 1 290 ? -6.680 15.686 36.560 1.00 91.50 290 PRO A CA 1
ATOM 2244 C C . PRO A 1 290 ? -7.162 16.767 35.580 1.00 91.50 290 PRO A C 1
ATOM 2246 O O . PRO A 1 290 ? -6.902 17.948 35.789 1.00 91.50 290 PRO A O 1
ATOM 2249 N N . CYS A 1 291 ? -7.890 16.373 34.531 1.00 93.69 291 CYS A N 1
ATOM 2250 C CA . CYS A 1 291 ? -8.407 17.276 33.504 1.00 93.69 291 CYS A CA 1
ATOM 2251 C C . CYS A 1 291 ? -9.557 18.175 33.977 1.00 93.69 291 CYS A C 1
ATOM 2253 O O . CYS A 1 291 ? -9.843 19.183 33.339 1.00 93.69 291 CYS A O 1
ATOM 2255 N N . THR A 1 292 ? -10.243 17.807 35.057 1.00 92.31 292 THR A N 1
ATOM 2256 C CA . THR A 1 292 ? -11.409 18.529 35.588 1.00 92.31 292 THR A CA 1
ATOM 2257 C C . THR A 1 292 ? -11.248 18.906 37.055 1.00 92.31 292 THR A C 1
ATOM 2259 O O . THR A 1 292 ? -11.993 19.757 37.528 1.00 92.31 292 THR A O 1
ATOM 2262 N N . ALA A 1 293 ? -10.270 18.351 37.775 1.00 87.56 293 ALA A N 1
ATOM 2263 C CA . ALA A 1 293 ? -10.055 18.584 39.205 1.00 87.56 293 ALA A CA 1
ATOM 2264 C C . ALA A 1 293 ? -9.925 20.074 39.573 1.00 87.56 293 ALA A C 1
ATOM 2266 O O . ALA A 1 293 ? -10.515 20.519 40.556 1.00 87.56 293 ALA A O 1
ATOM 2267 N N . SER A 1 294 ? -9.229 20.868 38.751 1.00 84.88 294 SER A N 1
ATOM 2268 C CA . SER A 1 294 ? -9.104 22.325 38.936 1.00 84.88 294 SER A CA 1
ATOM 2269 C C . SER A 1 294 ? -10.435 23.069 38.808 1.00 84.88 294 SER A C 1
ATOM 2271 O O . SER A 1 294 ? -10.571 24.192 39.285 1.00 84.88 294 SER A O 1
ATOM 2273 N N . SER A 1 295 ? -11.422 22.438 38.174 1.00 84.19 295 SER A N 1
ATOM 2274 C CA . SER A 1 295 ? -12.747 22.992 37.937 1.00 84.19 295 SER A CA 1
ATOM 2275 C C . SER A 1 295 ? -13.769 22.624 39.023 1.00 84.19 295 SER A C 1
ATOM 2277 O O . SER A 1 295 ? -14.947 22.971 38.896 1.00 84.19 295 SER A O 1
ATOM 2279 N N . LYS A 1 296 ? -13.359 21.936 40.098 1.00 82.81 296 LYS A N 1
ATOM 2280 C CA . LYS A 1 296 ? -14.256 21.532 41.193 1.00 82.81 296 LYS A CA 1
ATOM 2281 C C . LYS A 1 296 ? -14.845 22.773 41.904 1.00 82.81 296 LYS A C 1
ATOM 2283 O O . LYS A 1 296 ? -14.078 23.597 42.400 1.00 82.81 296 LYS A O 1
ATOM 2288 N N . PRO A 1 297 ? -16.184 22.931 41.981 1.00 77.81 297 PRO A N 1
ATOM 2289 C CA . PRO A 1 297 ? -16.813 24.033 42.715 1.00 77.81 297 PRO A CA 1
ATOM 2290 C C . PRO A 1 297 ? -16.512 23.984 44.222 1.00 77.81 297 PRO A C 1
ATOM 2292 O O . PRO A 1 297 ? -16.339 22.908 44.788 1.00 77.81 297 PRO A O 1
ATOM 2295 N N . SER A 1 298 ? -16.518 25.136 44.898 1.00 69.62 298 SER A N 1
ATOM 2296 C CA . SER A 1 298 ? -16.232 25.238 46.341 1.00 69.62 298 SER A CA 1
ATOM 2297 C C . SER A 1 298 ? -17.337 24.662 47.246 1.00 69.62 298 SER A C 1
ATOM 2299 O O . SER A 1 298 ? -17.036 24.070 48.276 1.00 69.62 298 SER A O 1
ATOM 2301 N N . LEU A 1 299 ? -18.613 24.785 46.857 1.00 67.75 299 LEU A N 1
ATOM 2302 C CA . LEU A 1 299 ? -19.784 24.212 47.547 1.00 67.75 299 LEU A CA 1
ATOM 2303 C C . LEU A 1 299 ? -20.242 22.918 46.852 1.00 67.75 299 LEU A C 1
ATOM 2305 O O . LEU A 1 299 ? -21.304 22.861 46.227 1.00 67.75 299 LEU A O 1
ATOM 2309 N N . PHE A 1 300 ? -19.404 21.885 46.912 1.00 64.75 300 PHE A N 1
ATOM 2310 C CA . PHE A 1 300 ? -19.620 20.628 46.199 1.00 64.75 300 PHE A CA 1
ATOM 2311 C C . PHE A 1 300 ? -20.138 19.527 47.127 1.00 64.75 300 PHE A C 1
ATOM 2313 O O . PHE A 1 300 ? -19.450 19.116 48.056 1.00 64.75 300 PHE A O 1
ATOM 2320 N N . ASN A 1 301 ? -21.349 19.034 46.859 1.00 69.19 301 ASN A N 1
ATOM 2321 C CA . ASN A 1 301 ? -21.885 17.845 47.516 1.00 69.19 301 ASN A CA 1
ATOM 2322 C C . ASN A 1 301 ? -21.785 16.653 46.554 1.00 69.19 301 ASN A C 1
ATOM 2324 O O . ASN A 1 301 ? -22.497 16.608 45.551 1.00 69.19 301 ASN A O 1
ATOM 2328 N N . GLU A 1 302 ? -20.909 15.704 46.885 1.00 63.00 302 GLU A N 1
ATOM 2329 C CA . GLU A 1 302 ? -20.600 14.503 46.093 1.00 63.00 302 GLU A CA 1
ATOM 2330 C C . GLU A 1 302 ? -21.826 13.605 45.853 1.00 63.00 302 GLU A C 1
ATOM 2332 O O . GLU A 1 302 ? -21.934 12.984 44.797 1.00 63.00 302 GLU A O 1
ATOM 2337 N N . ALA A 1 303 ? -22.799 13.610 46.771 1.00 62.88 303 ALA A N 1
ATOM 2338 C CA . ALA A 1 303 ? -24.025 12.814 46.675 1.00 62.88 303 ALA A CA 1
ATOM 2339 C C . ALA A 1 303 ? -25.175 13.516 45.922 1.00 62.88 303 ALA A C 1
ATOM 2341 O O . ALA A 1 303 ? -26.246 12.931 45.741 1.00 62.88 303 ALA A O 1
ATOM 2342 N N . LYS A 1 304 ? -25.002 14.775 45.492 1.00 73.06 304 LYS A N 1
ATOM 2343 C CA . LYS A 1 304 ? -26.061 15.534 44.809 1.00 73.06 304 LYS A CA 1
ATOM 2344 C C . LYS A 1 304 ? -26.171 15.090 43.349 1.00 73.06 304 LYS A C 1
ATOM 2346 O O . LYS A 1 304 ? -25.240 15.268 42.567 1.00 73.06 304 LYS A O 1
ATOM 2351 N N . GLN A 1 305 ? -27.327 14.549 42.972 1.00 78.12 305 GLN A N 1
ATOM 2352 C CA . GLN A 1 305 ? -27.635 14.243 41.575 1.00 78.12 305 GLN A CA 1
ATOM 2353 C C . GLN A 1 305 ? -27.970 15.527 40.810 1.00 78.12 305 GLN A C 1
ATOM 2355 O O . GLN A 1 305 ? -28.778 16.339 41.268 1.00 78.12 305 GLN A O 1
ATOM 2360 N N . LEU A 1 306 ? -27.358 15.701 39.638 1.00 84.69 306 LEU A N 1
ATOM 2361 C CA . LEU A 1 306 ? -27.731 16.744 38.685 1.00 84.69 306 LEU A CA 1
ATOM 2362 C C . LEU A 1 306 ? -28.448 16.114 37.498 1.00 84.69 306 LEU A C 1
ATOM 2364 O O . LEU A 1 306 ? -27.993 15.109 36.948 1.00 84.69 306 LEU A O 1
ATOM 2368 N N . THR A 1 307 ? -29.545 16.739 37.085 1.00 91.06 307 THR A N 1
ATOM 2369 C CA . THR A 1 307 ? -30.249 16.383 35.855 1.00 91.06 307 THR A CA 1
ATOM 2370 C C . THR A 1 307 ? -29.684 17.216 34.716 1.00 91.06 307 THR A C 1
ATOM 2372 O O . THR A 1 307 ? -29.735 18.446 34.744 1.00 91.06 307 THR A O 1
ATOM 2375 N N . ILE A 1 308 ? -29.116 16.540 33.725 1.00 92.94 308 ILE A N 1
ATOM 2376 C CA . ILE A 1 308 ? -28.545 17.146 32.526 1.00 92.94 308 ILE A CA 1
ATOM 2377 C C . ILE A 1 308 ? -29.567 16.992 31.404 1.00 92.94 308 ILE A C 1
ATOM 2379 O O . ILE A 1 308 ? -29.985 15.872 31.108 1.00 92.94 308 ILE A O 1
ATOM 2383 N N . VAL A 1 309 ? -29.954 18.108 30.791 1.00 95.38 309 VAL A N 1
ATOM 2384 C CA . VAL A 1 309 ? -30.960 18.171 29.721 1.00 95.38 309 VAL A CA 1
ATOM 2385 C C . VAL A 1 309 ? -30.312 18.694 28.447 1.00 95.38 309 VAL A C 1
ATOM 2387 O O . VAL A 1 309 ? -29.689 19.758 28.459 1.00 95.38 309 VAL A O 1
ATOM 2390 N N . GLY A 1 310 ? -30.437 17.948 27.353 1.00 96.69 310 GLY A N 1
ATOM 2391 C CA . GLY A 1 310 ? -29.949 18.354 26.037 1.00 96.69 310 GLY A CA 1
ATOM 2392 C C . GLY A 1 310 ? -30.867 19.360 25.350 1.00 96.69 310 GLY A C 1
ATOM 2393 O O . GLY A 1 310 ? -32.088 19.225 25.403 1.00 96.69 310 GLY A O 1
ATOM 2394 N N . SER A 1 311 ? -30.280 20.372 24.705 1.00 96.31 311 SER A N 1
ATOM 2395 C CA . SER A 1 311 ? -31.024 21.395 23.951 1.00 96.31 311 SER A CA 1
ATOM 2396 C C . SER A 1 311 ? -30.662 21.502 22.468 1.00 96.31 311 SER A C 1
ATOM 2398 O O . SER A 1 311 ? -31.269 22.307 21.771 1.00 96.31 311 SER A O 1
ATOM 2400 N N . GLY A 1 312 ? -29.683 20.734 21.975 1.00 96.31 312 GLY A N 1
ATOM 2401 C CA . GLY A 1 312 ? -29.349 20.651 20.545 1.00 96.31 312 GLY A CA 1
ATOM 2402 C C . GLY A 1 312 ? -28.924 21.972 19.884 1.00 96.31 312 GLY A C 1
ATOM 2403 O O . GLY A 1 312 ? -29.093 22.155 18.685 1.00 96.31 312 GLY A O 1
ATOM 2404 N N . ASN A 1 313 ? -28.390 22.937 20.638 1.00 97.56 313 ASN A N 1
ATOM 2405 C CA . ASN A 1 313 ? -28.086 24.270 20.115 1.00 97.56 313 ASN A CA 1
ATOM 2406 C C . ASN A 1 313 ? -26.618 24.394 19.673 1.00 97.56 313 ASN A C 1
ATOM 2408 O O . ASN A 1 313 ? -25.733 24.641 20.498 1.00 97.56 313 ASN A O 1
ATOM 2412 N N . TYR A 1 314 ? -26.367 24.296 18.361 1.00 97.94 314 TYR A N 1
ATOM 2413 C CA . TYR A 1 314 ? -25.022 24.406 17.770 1.00 97.94 314 TYR A CA 1
ATOM 2414 C C . TYR A 1 314 ? -24.269 25.675 18.199 1.00 97.94 314 TYR A C 1
ATOM 2416 O O . TYR A 1 314 ? -23.122 25.585 18.627 1.00 97.94 314 TYR A O 1
ATOM 2424 N N . ASN A 1 315 ? -24.899 26.853 18.150 1.00 98.19 315 ASN A N 1
ATOM 2425 C CA . ASN A 1 315 ? -24.218 28.119 18.451 1.00 98.19 315 ASN A CA 1
ATOM 2426 C C . ASN A 1 315 ? -23.752 28.184 19.912 1.00 98.19 315 ASN A C 1
ATOM 2428 O O . ASN A 1 315 ? -22.621 28.583 20.207 1.00 98.19 315 ASN A O 1
ATOM 2432 N N . HIS A 1 316 ? -24.609 27.765 20.844 1.00 97.56 316 HIS A N 1
ATOM 2433 C CA . HIS A 1 316 ? -24.240 27.676 22.254 1.00 97.56 316 HIS A CA 1
ATOM 2434 C C . HIS A 1 316 ? -23.214 26.567 22.490 1.00 97.56 316 HIS A C 1
ATOM 2436 O O . HIS A 1 316 ? -22.305 26.752 23.301 1.00 97.56 316 HIS A O 1
ATOM 2442 N N . CYS A 1 317 ? -23.313 25.447 21.773 1.00 98.31 317 CYS A N 1
ATOM 2443 C CA . CYS A 1 317 ? -22.326 24.379 21.831 1.00 98.31 317 CYS A CA 1
ATOM 2444 C C . CYS A 1 317 ? -20.941 24.886 21.402 1.00 98.31 317 CYS A C 1
ATOM 2446 O O . CYS A 1 317 ? -19.993 24.799 22.178 1.00 98.31 317 CYS A O 1
ATOM 2448 N N . LEU A 1 318 ? -20.841 25.519 20.230 1.00 98.31 318 LEU A N 1
ATOM 2449 C CA . LEU A 1 318 ? -19.612 26.103 19.690 1.00 98.31 318 LEU A CA 1
ATOM 2450 C C . LEU A 1 318 ? -18.994 27.124 20.644 1.00 98.31 318 LEU A C 1
ATOM 2452 O O . LEU A 1 318 ? -17.780 27.104 20.866 1.00 98.31 318 LEU A O 1
ATOM 2456 N N . LYS A 1 319 ? -19.818 27.988 21.246 1.00 97.19 319 LYS A N 1
ATOM 2457 C CA . LYS A 1 319 ? -19.354 28.973 22.228 1.00 97.19 319 LYS A CA 1
ATOM 2458 C C . LYS A 1 319 ? -18.723 28.300 23.447 1.00 97.19 319 LYS A C 1
ATOM 2460 O O . LYS A 1 319 ? -17.612 28.676 23.804 1.00 97.19 319 LYS A O 1
ATOM 2465 N N . ASN A 1 320 ? -19.396 27.320 24.056 1.00 97.69 320 ASN A N 1
ATOM 2466 C CA . ASN A 1 320 ? -18.903 26.629 25.257 1.00 97.69 320 ASN A CA 1
ATOM 2467 C C . ASN A 1 320 ? -17.688 25.740 24.954 1.00 97.69 320 ASN A C 1
ATOM 2469 O O . ASN A 1 320 ? -16.705 25.772 25.687 1.00 97.69 320 ASN A O 1
ATOM 2473 N N . VAL A 1 321 ? -17.699 25.015 23.833 1.00 97.75 321 VAL A N 1
ATOM 2474 C CA . VAL A 1 321 ? -16.545 24.228 23.373 1.00 97.75 321 VAL A CA 1
ATOM 2475 C C . VAL A 1 321 ? -15.347 25.130 23.070 1.00 97.75 321 VAL A C 1
ATOM 2477 O O . VAL A 1 321 ? -14.217 24.757 23.344 1.00 97.75 321 VAL A O 1
ATOM 2480 N N . SER A 1 322 ? -15.551 26.348 22.568 1.00 96.94 322 SER A N 1
ATOM 2481 C CA . SER A 1 322 ? -14.439 27.283 22.357 1.00 96.94 322 SER A CA 1
ATOM 2482 C C . SER A 1 322 ? -13.789 27.762 23.663 1.00 96.94 322 SER A C 1
ATOM 2484 O O . SER A 1 322 ? -12.629 28.157 23.624 1.00 96.94 322 SER A O 1
ATOM 2486 N N . GLN A 1 323 ? -14.497 27.739 24.803 1.00 95.06 323 GLN A N 1
ATOM 2487 C CA . GLN A 1 323 ? -13.962 28.197 26.098 1.00 95.06 323 GLN A CA 1
ATOM 2488 C C . GLN A 1 323 ? -13.007 27.197 26.752 1.00 95.06 323 GLN A C 1
ATOM 2490 O O . GLN A 1 323 ? -12.206 27.590 27.594 1.00 95.06 323 GLN A O 1
ATOM 2495 N N . ILE A 1 324 ? -13.049 25.920 26.360 1.00 93.75 324 ILE A N 1
ATOM 2496 C CA . ILE A 1 324 ? -12.082 24.930 26.858 1.00 93.75 324 ILE A CA 1
ATOM 2497 C C . ILE A 1 324 ? -10.720 25.031 26.146 1.00 93.75 324 ILE A C 1
ATOM 2499 O O . ILE A 1 324 ? -9.808 24.272 26.456 1.00 93.75 324 ILE A O 1
ATOM 2503 N N . PHE A 1 325 ? -10.549 25.966 25.206 1.00 95.75 325 PHE A N 1
ATOM 2504 C CA . PHE A 1 325 ? -9.278 26.279 24.546 1.00 95.75 325 PHE A CA 1
ATOM 2505 C C . PHE A 1 325 ? -8.818 27.692 24.920 1.00 95.75 325 PHE A C 1
ATOM 2507 O O . PHE A 1 325 ? -9.624 28.621 24.964 1.00 95.75 325 PHE A O 1
ATOM 2514 N N . SER A 1 326 ? -7.511 27.891 25.102 1.00 95.06 326 SER A N 1
ATOM 2515 C CA . SER A 1 326 ? -6.925 29.225 25.291 1.00 95.06 326 SER A CA 1
ATOM 2516 C C . SER A 1 326 ? -6.132 29.657 24.059 1.00 95.06 326 SER A C 1
ATOM 2518 O O . SER A 1 326 ? -5.023 29.185 23.836 1.00 95.06 326 SER A O 1
ATOM 2520 N N . PHE A 1 327 ? -6.673 30.588 23.271 1.00 94.94 327 PHE A N 1
ATOM 2521 C CA . PHE A 1 327 ? -6.020 31.090 22.047 1.00 94.94 327 PHE A CA 1
ATOM 2522 C C . PHE A 1 327 ? -5.225 32.392 22.241 1.00 94.94 327 PHE A C 1
ATOM 2524 O O . PHE A 1 327 ? -4.466 32.786 21.365 1.00 94.94 327 PHE A O 1
ATOM 2531 N N . ASN A 1 328 ? -5.383 33.065 23.384 1.00 92.12 328 ASN A N 1
ATOM 2532 C CA . ASN A 1 328 ? -4.815 34.401 23.613 1.00 92.12 328 ASN A CA 1
ATOM 2533 C C . ASN A 1 328 ? -3.382 34.379 24.175 1.00 92.12 328 ASN A C 1
ATOM 2535 O O . ASN A 1 328 ? -2.800 35.432 24.416 1.00 92.12 328 ASN A O 1
ATOM 2539 N N . ILE A 1 329 ? -2.830 33.193 24.435 1.00 91.62 329 ILE A N 1
ATOM 2540 C CA . ILE A 1 329 ? -1.520 33.008 25.060 1.00 91.62 329 ILE A CA 1
ATOM 2541 C C . ILE A 1 329 ? -0.596 32.395 24.010 1.00 91.62 329 ILE A C 1
ATOM 2543 O O . ILE A 1 329 ? -0.861 31.288 23.542 1.00 91.62 329 ILE A O 1
ATOM 2547 N N . CYS A 1 330 ? 0.479 33.097 23.649 1.00 93.81 330 CYS A N 1
ATOM 2548 C CA . CYS A 1 330 ? 1.546 32.556 22.813 1.00 93.81 330 CYS A CA 1
ATOM 2549 C C . CYS A 1 330 ? 2.876 33.257 23.106 1.00 93.81 330 CYS A C 1
ATOM 2551 O O . CYS A 1 330 ? 2.991 34.466 22.926 1.00 93.81 330 CYS A O 1
ATOM 2553 N N . SER A 1 331 ? 3.870 32.486 23.550 1.00 94.19 331 SER A N 1
ATOM 2554 C CA . SER A 1 331 ? 5.231 32.975 23.828 1.00 94.19 331 SER A CA 1
ATOM 2555 C C . SER A 1 331 ? 6.209 32.725 22.671 1.00 94.19 331 SER A C 1
ATOM 2557 O O . SER A 1 331 ? 7.384 33.064 22.778 1.00 94.19 331 SER A O 1
ATOM 2559 N N . TYR A 1 332 ? 5.730 32.110 21.590 1.00 94.50 332 TYR A N 1
ATOM 2560 C CA . TYR A 1 332 ? 6.496 31.736 20.401 1.00 94.50 332 TYR A CA 1
ATOM 2561 C C . TYR A 1 332 ? 6.065 32.575 19.196 1.00 94.50 332 TYR A C 1
ATOM 2563 O O . TYR A 1 332 ? 5.110 33.348 19.292 1.00 94.50 332 TYR A O 1
ATOM 2571 N N . SER A 1 333 ? 6.722 32.416 18.040 1.00 94.00 333 SER A N 1
ATOM 2572 C CA . SER A 1 333 ? 6.295 33.142 16.830 1.00 94.00 333 SER A CA 1
ATOM 2573 C C . SER A 1 333 ? 4.863 32.800 16.410 1.00 94.00 333 SER A C 1
ATOM 2575 O O . SER A 1 333 ? 4.135 33.659 15.910 1.00 94.00 333 SER A O 1
ATOM 2577 N N . LYS A 1 334 ? 4.468 31.539 16.607 1.00 92.81 334 LYS A N 1
ATOM 2578 C CA . LYS A 1 334 ? 3.146 30.995 16.304 1.00 92.81 334 LYS A CA 1
ATOM 2579 C C . LYS A 1 334 ? 2.825 29.883 17.288 1.00 92.81 334 LYS A C 1
ATOM 2581 O O . LYS A 1 334 ? 3.690 29.079 17.641 1.00 92.81 334 LYS A O 1
ATOM 2586 N N . CYS A 1 335 ? 1.566 29.821 17.691 1.00 95.88 335 CYS A N 1
ATOM 2587 C CA . CYS A 1 335 ? 1.057 28.769 18.551 1.00 95.88 335 CYS A CA 1
ATOM 2588 C C . CYS A 1 335 ? -0.203 28.166 17.953 1.00 95.88 335 CYS A C 1
ATOM 2590 O O . CYS A 1 335 ? -0.909 28.808 17.178 1.00 95.88 335 CYS A O 1
ATOM 2592 N N . SER A 1 336 ? -0.479 26.940 18.372 1.00 96.38 336 SER A N 1
ATOM 2593 C CA . SER A 1 336 ? -1.778 26.305 18.191 1.00 96.38 336 SER A CA 1
ATOM 2594 C C . SER A 1 336 ? -2.769 26.861 19.222 1.00 96.38 336 SER A C 1
ATOM 2596 O O . SER A 1 336 ? -3.480 27.832 18.978 1.00 96.38 336 SER A O 1
ATOM 2598 N N . PHE A 1 337 ? -2.761 26.302 20.429 1.00 97.19 337 PHE A N 1
ATOM 2599 C CA . PHE A 1 337 ? -3.519 26.781 21.581 1.00 97.19 337 PHE A CA 1
ATOM 2600 C C . PHE A 1 337 ? -2.769 26.474 22.884 1.00 97.19 337 PHE A C 1
ATOM 2602 O O . PHE A 1 337 ? -1.790 25.728 22.899 1.00 97.19 337 PHE A O 1
ATOM 2609 N N . ASN A 1 338 ? -3.210 27.083 23.985 1.00 95.56 338 ASN A N 1
ATOM 2610 C CA . ASN A 1 338 ? -2.621 26.982 25.324 1.00 95.56 338 ASN A CA 1
ATOM 2611 C C . ASN A 1 338 ? -1.121 27.336 25.375 1.00 95.56 338 ASN A C 1
ATOM 2613 O O . ASN A 1 338 ? -0.373 26.748 26.151 1.00 95.56 338 ASN A O 1
ATOM 2617 N N . GLY A 1 339 ? -0.668 28.282 24.544 1.00 95.62 339 GLY A N 1
ATOM 2618 C CA . GLY A 1 339 ? 0.737 28.699 24.505 1.00 95.62 339 GLY A CA 1
ATOM 2619 C C . GLY A 1 339 ? 1.700 27.698 23.864 1.00 95.62 339 GLY A C 1
ATOM 2620 O O . GLY A 1 339 ? 2.907 27.873 23.997 1.00 95.62 339 GLY A O 1
ATOM 2621 N N . VAL A 1 340 ? 1.201 26.667 23.174 1.00 96.62 340 VAL A N 1
ATOM 2622 C CA . VAL A 1 340 ? 2.035 25.616 22.575 1.00 96.62 340 VAL A CA 1
ATOM 2623 C C . VAL A 1 340 ? 2.486 26.000 21.169 1.00 96.62 340 VAL A C 1
ATOM 2625 O O . VAL A 1 340 ? 1.649 26.234 20.292 1.00 96.62 340 VAL A O 1
ATOM 2628 N N . PHE A 1 341 ? 3.802 26.008 20.942 1.00 96.38 341 PHE A N 1
ATOM 2629 C CA . PHE A 1 341 ? 4.397 26.240 19.625 1.00 96.38 341 PHE A CA 1
ATOM 2630 C C . PHE A 1 341 ? 3.849 25.259 18.581 1.00 96.38 341 PHE A C 1
ATOM 2632 O O . PHE A 1 341 ? 3.780 24.053 18.827 1.00 96.38 341 PHE A O 1
ATOM 2639 N N . GLN A 1 342 ? 3.503 25.763 17.396 1.00 96.75 342 GLN A N 1
ATOM 2640 C CA . GLN A 1 342 ? 3.186 24.926 16.240 1.00 96.75 342 GLN A CA 1
ATOM 2641 C C . GLN A 1 342 ? 3.643 25.613 14.941 1.00 96.75 342 GLN A C 1
ATOM 2643 O O . GLN A 1 342 ? 3.272 26.768 14.714 1.00 96.75 342 GLN A O 1
ATOM 2648 N N . PRO A 1 343 ? 4.404 24.924 14.069 1.00 95.31 343 PRO A N 1
ATOM 2649 C CA . PRO A 1 343 ? 4.718 25.429 12.736 1.00 95.31 343 PRO A CA 1
ATOM 2650 C C . PRO A 1 343 ? 3.479 25.403 11.829 1.00 95.31 343 PRO A C 1
ATOM 2652 O O . PRO A 1 343 ? 2.462 24.779 12.154 1.00 95.31 343 PRO A O 1
ATOM 2655 N N . ILE A 1 344 ? 3.550 26.066 10.671 1.00 93.38 344 ILE A N 1
ATOM 2656 C CA . ILE A 1 344 ? 2.447 26.012 9.698 1.00 93.38 344 ILE A CA 1
ATOM 2657 C C . ILE A 1 344 ? 2.248 24.563 9.235 1.00 93.38 344 ILE A C 1
ATOM 2659 O O . ILE A 1 344 ? 3.203 23.875 8.869 1.00 93.38 344 ILE A O 1
ATOM 2663 N N . VAL A 1 345 ? 0.993 24.105 9.221 1.00 94.38 345 VAL A N 1
ATOM 2664 C CA . VAL A 1 345 ? 0.641 22.781 8.698 1.00 94.38 345 VAL A CA 1
ATOM 2665 C C . VAL A 1 345 ? 1.018 22.671 7.216 1.00 94.38 345 VAL A C 1
ATOM 2667 O O . VAL A 1 345 ? 0.596 23.470 6.379 1.00 94.38 345 VAL A O 1
ATOM 2670 N N . ALA A 1 346 ? 1.825 21.665 6.878 1.00 88.56 346 ALA A N 1
ATOM 2671 C CA . ALA A 1 346 ? 2.347 21.451 5.532 1.00 88.56 346 ALA A CA 1
ATOM 2672 C C . ALA A 1 346 ? 2.150 19.996 5.085 1.00 88.56 346 ALA A C 1
ATOM 2674 O O . ALA A 1 346 ? 2.160 19.076 5.897 1.00 88.56 346 ALA A O 1
ATOM 2675 N N . GLY A 1 347 ? 1.979 19.792 3.776 1.00 90.69 347 GLY A N 1
ATOM 2676 C CA . GLY A 1 347 ? 1.747 18.466 3.199 1.00 90.69 347 GLY A CA 1
ATOM 2677 C C . GLY A 1 347 ? 0.314 17.948 3.367 1.00 90.69 347 GLY A C 1
ATOM 2678 O O . GLY A 1 347 ? -0.628 18.712 3.601 1.00 90.69 347 GLY A O 1
ATOM 2679 N N . LYS A 1 348 ? 0.147 16.638 3.163 1.00 95.50 348 LYS A N 1
ATOM 2680 C CA . LYS A 1 348 ? -1.116 15.907 3.367 1.00 95.50 348 LYS A CA 1
ATOM 2681 C C . LYS A 1 348 ? -1.181 15.360 4.785 1.00 95.50 348 LYS A C 1
ATOM 2683 O O . LYS A 1 348 ? -0.141 15.066 5.358 1.00 95.50 348 LYS A O 1
ATOM 2688 N N . PHE A 1 349 ? -2.385 15.159 5.311 1.00 96.38 349 PHE A N 1
ATOM 2689 C CA . PHE A 1 349 ? -2.606 14.591 6.640 1.00 96.38 349 PHE A CA 1
ATOM 2690 C C . PHE A 1 349 ? -3.556 13.393 6.591 1.00 96.38 349 PHE A C 1
ATOM 2692 O O . PHE A 1 349 ? -4.499 13.341 5.798 1.00 96.38 349 PHE A O 1
ATOM 2699 N N . MET A 1 350 ? -3.318 12.433 7.475 1.00 95.94 350 MET A N 1
ATOM 2700 C CA . MET A 1 350 ? -4.208 11.317 7.753 1.00 95.94 350 MET A CA 1
ATOM 2701 C C . MET A 1 350 ? -4.732 11.442 9.181 1.00 95.94 350 MET A C 1
ATOM 2703 O O . MET A 1 350 ? -3.958 11.420 10.137 1.00 95.94 350 MET A O 1
ATOM 2707 N N . ALA A 1 351 ? -6.048 11.571 9.308 1.00 96.25 351 ALA A N 1
ATOM 2708 C CA . ALA A 1 351 ? -6.768 11.638 10.567 1.00 96.25 351 ALA A CA 1
ATOM 2709 C C . ALA A 1 351 ? -7.429 10.288 10.869 1.00 96.25 351 ALA A C 1
ATOM 2711 O O . ALA A 1 351 ? -8.225 9.786 10.070 1.00 96.25 351 ALA A O 1
ATOM 2712 N N . PHE A 1 352 ? -7.103 9.700 12.017 1.00 93.56 352 PHE A N 1
ATOM 2713 C CA . PHE A 1 352 ? -7.567 8.367 12.416 1.00 93.56 352 PHE A CA 1
ATOM 2714 C C . PHE A 1 352 ? -8.135 8.368 13.846 1.00 93.56 352 PHE A C 1
ATOM 2716 O O . PHE A 1 352 ? -8.393 9.424 14.430 1.00 93.56 352 PHE A O 1
ATOM 2723 N N . SER A 1 353 ? -8.439 7.186 14.388 1.00 90.62 353 SER A N 1
ATOM 2724 C CA . SER A 1 353 ? -9.104 7.031 15.692 1.00 90.62 353 SER A CA 1
ATOM 2725 C C . SER A 1 353 ? -10.457 7.763 15.741 1.00 90.62 353 SER A C 1
ATOM 2727 O O . SER A 1 353 ? -11.292 7.570 14.851 1.00 90.62 353 SER A O 1
ATOM 2729 N N . ALA A 1 354 ? -10.735 8.581 16.766 1.00 93.44 354 ALA A N 1
ATOM 2730 C CA . ALA A 1 354 ? -12.025 9.254 16.903 1.00 93.44 354 ALA A CA 1
ATOM 2731 C C . ALA A 1 354 ? -12.325 10.227 15.751 1.00 93.44 354 ALA A C 1
ATOM 2733 O O . ALA A 1 354 ? -13.500 10.371 15.416 1.00 93.44 354 ALA A O 1
ATOM 2734 N N . PHE A 1 355 ? -11.316 10.809 15.082 1.00 96.38 355 PHE A N 1
ATOM 2735 C CA . PHE A 1 355 ? -11.540 11.638 13.888 1.00 96.38 355 PHE A CA 1
ATOM 2736 C C . PHE A 1 355 ? -12.312 10.867 12.810 1.00 96.38 355 PHE A C 1
ATOM 2738 O O . PHE A 1 355 ? -13.316 11.360 12.297 1.00 96.38 355 PHE A O 1
ATOM 2745 N N . TYR A 1 356 ? -11.892 9.633 12.511 1.00 94.88 356 TYR A N 1
ATOM 2746 C CA . TYR A 1 356 ? -12.565 8.784 11.527 1.00 94.88 356 TYR A CA 1
ATOM 2747 C C . TYR A 1 356 ? -13.995 8.440 11.952 1.00 94.88 356 TYR A C 1
ATOM 2749 O O . TYR A 1 356 ? -14.919 8.546 11.149 1.00 94.88 356 TYR A O 1
ATOM 2757 N N . TYR A 1 357 ? -14.200 8.028 13.207 1.00 92.56 357 TYR A N 1
ATOM 2758 C CA . TYR A 1 357 ? -15.527 7.612 13.671 1.00 92.56 357 TYR A CA 1
ATOM 2759 C C . TYR A 1 357 ? -16.530 8.771 13.708 1.00 92.56 357 TYR A C 1
ATOM 2761 O O . TYR A 1 357 ? -17.707 8.555 13.418 1.00 92.56 357 TYR A O 1
ATOM 2769 N N . ILE A 1 358 ? -16.074 9.985 14.031 1.00 95.56 358 ILE A N 1
ATOM 2770 C CA . ILE A 1 358 ? -16.889 11.204 13.958 1.00 95.56 358 ILE A CA 1
ATOM 2771 C C . ILE A 1 358 ? -17.221 11.504 12.496 1.00 95.56 358 ILE A C 1
ATOM 2773 O O . ILE A 1 358 ? -18.396 11.592 12.156 1.00 95.56 358 ILE A O 1
ATOM 2777 N N . TYR A 1 359 ? -16.217 11.572 11.616 1.00 96.00 359 TYR A N 1
ATOM 2778 C CA . TYR A 1 359 ? -16.410 11.808 10.180 1.00 96.00 359 TYR A CA 1
ATOM 2779 C C . TYR A 1 359 ? -17.393 10.813 9.541 1.00 96.00 359 TYR A C 1
ATOM 2781 O O . TYR A 1 359 ? -18.330 11.212 8.850 1.00 96.00 359 TYR A O 1
ATOM 2789 N N . TYR A 1 360 ? -17.222 9.519 9.819 1.00 94.50 360 TYR A N 1
ATOM 2790 C CA . TYR A 1 360 ? -18.085 8.458 9.301 1.00 94.50 360 TYR A CA 1
ATOM 2791 C C . TYR A 1 360 ? -19.536 8.617 9.772 1.00 94.50 360 TYR A C 1
ATOM 2793 O O . TYR A 1 360 ? -20.472 8.437 8.991 1.00 94.50 360 TYR A O 1
ATOM 2801 N N . PHE A 1 361 ? -19.738 8.988 11.041 1.00 94.94 361 PHE A N 1
ATOM 2802 C CA . PHE A 1 361 ? -21.073 9.274 11.559 1.00 94.94 361 PHE A CA 1
ATOM 2803 C C . PHE A 1 361 ? -21.687 10.509 10.892 1.00 94.94 361 PHE A C 1
ATOM 2805 O O . PHE A 1 361 ? -22.836 10.437 10.471 1.00 94.94 361 PHE A O 1
ATOM 2812 N N . LEU A 1 362 ? -20.931 11.602 10.726 1.00 95.69 362 LEU A N 1
ATOM 2813 C CA . LEU A 1 362 ? -21.409 12.813 10.046 1.00 95.69 362 LEU A CA 1
ATOM 2814 C C . LEU A 1 362 ? -21.917 12.510 8.641 1.00 95.69 362 LEU A C 1
ATOM 2816 O O . LEU A 1 362 ? -23.026 12.916 8.290 1.00 95.69 362 LEU A O 1
ATOM 2820 N N . GLN A 1 363 ? -21.145 11.751 7.863 1.00 95.06 363 GLN A N 1
ATOM 2821 C CA . GLN A 1 363 ? -21.522 11.379 6.504 1.00 95.06 363 GLN A CA 1
ATOM 2822 C C . GLN A 1 363 ? -22.812 10.549 6.481 1.00 95.06 363 GLN A C 1
ATOM 2824 O O . GLN A 1 363 ? -23.695 10.818 5.670 1.00 95.06 363 GLN A O 1
ATOM 2829 N N . ARG A 1 364 ? -22.971 9.586 7.401 1.00 94.56 364 ARG A N 1
ATOM 2830 C CA . ARG A 1 364 ? -24.204 8.785 7.512 1.00 94.56 364 ARG A CA 1
ATOM 2831 C C . ARG A 1 364 ? -25.405 9.588 8.011 1.00 94.56 364 ARG A C 1
ATOM 2833 O O . ARG A 1 364 ? -26.514 9.360 7.540 1.00 94.56 364 ARG A O 1
ATOM 2840 N N . ALA A 1 365 ? -25.200 10.490 8.967 1.00 93.44 365 ALA A N 1
ATOM 2841 C CA . ALA A 1 365 ? -26.268 11.258 9.600 1.00 93.44 365 ALA A CA 1
ATOM 2842 C C . ALA A 1 365 ? -26.792 12.393 8.716 1.00 93.44 365 ALA A C 1
ATOM 2844 O O . ALA A 1 365 ? -27.985 12.688 8.749 1.00 93.44 365 ALA A O 1
ATOM 2845 N N . THR A 1 366 ? -25.914 13.012 7.925 1.00 94.69 366 THR A N 1
ATOM 2846 C CA . THR A 1 366 ? -26.227 14.237 7.171 1.00 94.69 366 THR A CA 1
ATOM 2847 C C . THR A 1 366 ? -26.175 14.062 5.655 1.00 94.69 366 THR A C 1
ATOM 2849 O O . THR A 1 366 ? -26.676 14.916 4.934 1.00 94.69 366 THR A O 1
ATOM 2852 N N . GLY A 1 367 ? -25.550 12.993 5.149 1.00 93.62 367 GLY A N 1
ATOM 2853 C CA . GLY A 1 367 ? -25.229 12.840 3.725 1.00 93.62 367 GLY A CA 1
ATOM 2854 C C . GLY A 1 367 ? -24.068 13.725 3.247 1.00 93.62 367 GLY A C 1
ATOM 2855 O O . GLY A 1 367 ? -23.677 13.642 2.083 1.00 93.62 367 GLY A O 1
ATOM 2856 N N . ILE A 1 368 ? -23.488 14.558 4.119 1.00 94.31 368 ILE A N 1
ATOM 2857 C CA . ILE A 1 368 ? -22.430 15.506 3.763 1.00 94.31 368 ILE A CA 1
ATOM 2858 C C . ILE A 1 368 ? -21.069 14.816 3.829 1.00 94.31 368 ILE A C 1
ATOM 2860 O O . ILE A 1 368 ? -20.645 14.304 4.865 1.00 94.31 368 ILE A O 1
ATOM 2864 N N . THR A 1 369 ? -20.340 14.855 2.715 1.00 93.69 369 THR A N 1
ATOM 2865 C CA . THR A 1 369 ? -18.936 14.437 2.673 1.00 93.69 369 THR A CA 1
ATOM 2866 C C . THR A 1 369 ? -18.059 15.645 2.993 1.00 93.69 369 THR A C 1
ATOM 2868 O O . THR A 1 369 ? -17.917 16.555 2.179 1.00 93.69 369 THR A O 1
ATOM 2871 N N . VAL A 1 370 ? -17.490 15.673 4.198 1.00 92.94 370 VAL A N 1
ATOM 2872 C CA . VAL A 1 370 ? -16.735 16.826 4.706 1.00 92.94 370 VAL A CA 1
ATOM 2873 C C . VAL A 1 370 ? -15.388 16.966 3.984 1.00 92.94 370 VAL A C 1
ATOM 2875 O O . VAL A 1 370 ? -14.439 16.247 4.285 1.00 92.94 370 VAL A O 1
ATOM 2878 N N . THR A 1 371 ? -15.300 17.906 3.040 1.00 92.44 371 THR A N 1
ATOM 2879 C CA . THR A 1 371 ? -14.075 18.216 2.267 1.00 92.44 371 THR A CA 1
ATOM 2880 C C . THR A 1 371 ? -13.577 19.652 2.449 1.00 92.44 371 THR A C 1
ATOM 2882 O O . THR A 1 371 ? -12.512 20.008 1.946 1.00 92.44 371 THR A O 1
ATOM 2885 N N . SER A 1 372 ? -14.326 20.491 3.172 1.00 96.44 372 SER A N 1
ATOM 2886 C CA . SER A 1 372 ? -13.963 21.882 3.459 1.00 96.44 372 SER A CA 1
ATOM 2887 C C . SER A 1 372 ? -14.457 22.326 4.843 1.00 96.44 372 SER A C 1
ATOM 2889 O O . SER A 1 372 ? -15.425 21.746 5.346 1.00 96.44 372 SER A O 1
ATOM 2891 N N . PRO A 1 373 ? -13.861 23.382 5.434 1.00 97.44 373 PRO A N 1
ATOM 2892 C CA . PRO A 1 373 ? -14.316 23.972 6.695 1.00 97.44 373 PRO A CA 1
ATOM 2893 C C . PRO A 1 373 ? -15.814 24.307 6.713 1.00 97.44 373 PRO A C 1
ATOM 2895 O O . PRO A 1 373 ? -16.497 24.011 7.689 1.00 97.44 373 PRO A O 1
ATOM 2898 N N . LYS A 1 374 ? -16.345 24.848 5.608 1.00 96.50 374 LYS A N 1
ATOM 2899 C CA . LYS A 1 374 ? -17.770 25.189 5.477 1.00 96.50 374 LYS A CA 1
ATOM 2900 C C . LYS A 1 374 ? -18.678 23.957 5.556 1.00 96.50 374 LYS A C 1
ATOM 2902 O O . LYS A 1 374 ? -19.697 23.991 6.232 1.00 96.50 374 LYS A O 1
ATOM 2907 N N . LEU A 1 375 ? -18.301 22.865 4.889 1.00 96.75 375 LEU A N 1
ATOM 2908 C CA . LEU A 1 375 ? -19.070 21.615 4.936 1.00 96.75 375 LEU A CA 1
ATOM 2909 C C . LEU A 1 375 ? -18.984 20.941 6.310 1.00 96.75 375 LEU A C 1
ATOM 2911 O O . LEU A 1 375 ? -19.940 20.292 6.725 1.00 96.75 375 LEU A O 1
ATOM 2915 N N . LEU A 1 376 ? -17.858 21.091 7.018 1.00 97.44 376 LEU A N 1
ATOM 2916 C CA . LEU A 1 376 ? -17.735 20.617 8.398 1.00 97.44 376 LEU A CA 1
ATOM 2917 C C . LEU A 1 376 ? -18.703 21.363 9.323 1.00 97.44 376 LEU A C 1
ATOM 2919 O O . LEU A 1 376 ? -19.391 20.730 10.116 1.00 97.44 376 LEU A O 1
ATOM 2923 N N . GLU A 1 377 ? -18.776 22.687 9.195 1.00 97.69 377 GLU A N 1
ATOM 2924 C CA . GLU A 1 377 ? -19.726 23.518 9.937 1.00 97.69 377 GLU A CA 1
ATOM 2925 C C . GLU A 1 377 ? -21.183 23.143 9.629 1.00 97.69 377 GLU A C 1
ATOM 2927 O O . GLU A 1 377 ? -21.971 22.933 10.549 1.00 97.69 377 GLU A O 1
ATOM 2932 N N . GLU A 1 378 ? -21.541 22.979 8.355 1.00 97.75 378 GLU A N 1
ATOM 2933 C CA . GLU A 1 378 ? -22.892 22.570 7.953 1.00 97.75 378 GLU A CA 1
ATOM 2934 C C . GLU A 1 378 ? -23.271 21.193 8.525 1.00 97.75 378 GLU A C 1
ATOM 2936 O O . GLU A 1 378 ? -24.351 21.019 9.094 1.00 97.75 378 GLU A O 1
ATOM 2941 N N . ALA A 1 379 ? -22.357 20.221 8.453 1.00 97.44 379 ALA A N 1
ATOM 2942 C CA . ALA A 1 379 ? -22.562 18.904 9.046 1.00 97.44 379 ALA A CA 1
ATOM 2943 C C . ALA A 1 379 ? -22.698 18.970 10.578 1.00 97.44 379 ALA A C 1
ATOM 2945 O O . ALA A 1 379 ? -23.525 18.255 11.148 1.00 97.44 379 ALA A O 1
ATOM 2946 N N . ALA A 1 380 ? -21.931 19.839 11.244 1.00 97.69 380 ALA A N 1
ATOM 2947 C CA . ALA A 1 380 ? -22.020 20.058 12.686 1.00 97.69 380 ALA A CA 1
ATOM 2948 C C . ALA A 1 380 ? -23.382 20.635 13.093 1.00 97.69 380 ALA A C 1
ATOM 2950 O O . ALA A 1 380 ? -24.007 20.119 14.020 1.00 97.69 380 ALA A O 1
ATOM 2951 N N . ILE A 1 381 ? -23.871 21.650 12.371 1.00 98.19 381 ILE A N 1
ATOM 2952 C CA . ILE A 1 381 ? -25.200 22.242 12.585 1.00 98.19 381 ILE A CA 1
ATOM 2953 C C . ILE A 1 381 ? -26.281 21.168 12.444 1.00 98.19 381 ILE A C 1
ATOM 2955 O O . ILE A 1 381 ? -27.109 21.004 13.340 1.00 98.19 381 ILE A O 1
ATOM 2959 N N . ASN A 1 382 ? -26.238 20.393 11.358 1.00 96.75 382 ASN A N 1
ATOM 2960 C CA . ASN A 1 382 ? -27.240 19.365 11.084 1.00 96.75 382 ASN A CA 1
ATOM 2961 C C . ASN A 1 382 ? -27.266 18.276 12.160 1.00 96.75 382 ASN A C 1
ATOM 2963 O O . ASN A 1 382 ? -28.343 17.892 12.605 1.00 96.75 382 ASN A O 1
ATOM 2967 N N . VAL A 1 383 ? -26.103 17.798 12.616 1.00 96.62 383 VAL A N 1
ATOM 2968 C CA . VAL A 1 383 ? -26.047 16.784 13.681 1.00 96.62 383 VAL A CA 1
ATOM 2969 C C . VAL A 1 383 ? -26.489 17.333 15.033 1.00 96.62 383 VAL A C 1
ATOM 2971 O O . VAL A 1 383 ? -27.150 16.612 15.775 1.00 96.62 383 VAL A O 1
ATOM 2974 N N . CYS A 1 384 ? -26.167 18.583 15.365 1.00 97.12 384 CYS A N 1
ATOM 2975 C CA . CYS A 1 384 ? -26.618 19.191 16.618 1.00 97.12 384 CYS A CA 1
ATOM 2976 C C . CYS A 1 384 ? -28.135 19.429 16.662 1.00 97.12 384 CYS A C 1
ATOM 2978 O O . CYS A 1 384 ? -28.713 19.332 17.739 1.00 97.12 384 CYS A O 1
ATOM 2980 N N . ASN A 1 385 ? -28.769 19.672 15.510 1.00 96.44 385 ASN A N 1
ATOM 2981 C CA . ASN A 1 385 ? -30.215 19.889 15.402 1.00 96.44 385 ASN A CA 1
ATOM 2982 C C . ASN A 1 385 ? -31.053 18.596 15.421 1.00 96.44 385 ASN A C 1
ATOM 2984 O O . ASN A 1 385 ? -32.276 18.677 15.491 1.00 96.44 385 ASN A O 1
ATOM 2988 N N . LEU A 1 386 ? -30.437 17.413 15.325 1.00 95.31 386 LEU A N 1
ATOM 2989 C CA . LEU A 1 386 ? -31.165 16.146 15.430 1.00 95.31 386 LEU A CA 1
ATOM 2990 C C . LEU A 1 386 ? -31.612 15.907 16.878 1.00 95.31 386 LEU A C 1
ATOM 2992 O O . LEU A 1 386 ? -30.808 15.997 17.811 1.00 95.31 386 LEU A O 1
ATOM 2996 N N . SER A 1 387 ? -32.873 15.526 17.067 1.00 96.19 387 SER A N 1
ATOM 2997 C CA . SER A 1 387 ? -33.375 15.129 18.384 1.00 96.19 387 SER A CA 1
ATOM 2998 C C . SER A 1 387 ? -32.907 13.718 18.758 1.00 96.19 387 SER A C 1
ATOM 3000 O O . SER A 1 387 ? -32.634 12.867 17.905 1.00 96.19 387 SER A O 1
ATOM 3002 N N . PHE A 1 388 ? -32.824 13.427 20.056 1.00 95.94 388 PHE A N 1
ATOM 3003 C CA . PHE A 1 388 ? -32.389 12.118 20.541 1.00 95.94 388 PHE A CA 1
ATOM 3004 C C . PHE A 1 388 ? -33.299 10.963 20.078 1.00 95.94 388 PHE A C 1
ATOM 3006 O O . PHE A 1 388 ? -32.759 9.933 19.665 1.00 95.94 388 PHE A O 1
ATOM 3013 N N . PRO A 1 389 ? -34.645 11.099 20.061 1.00 95.31 389 PRO A N 1
ATOM 3014 C CA . PRO A 1 389 ? -35.522 10.068 19.505 1.00 95.31 389 PRO A CA 1
ATOM 3015 C C . PRO A 1 389 ? -35.262 9.791 18.017 1.00 95.31 389 PRO A C 1
ATOM 3017 O O . PRO A 1 389 ? -35.212 8.629 17.613 1.00 95.31 389 PRO A O 1
ATOM 3020 N N . GLU A 1 390 ? -35.030 10.830 17.208 1.00 94.69 390 GLU A N 1
ATOM 3021 C CA . GLU A 1 390 ? -34.687 10.665 15.789 1.00 94.69 390 GLU A CA 1
ATOM 3022 C C . GLU A 1 390 ? -33.339 9.960 15.611 1.00 94.69 390 GLU A C 1
ATOM 3024 O O . GLU A 1 390 ? -33.205 9.079 14.758 1.00 94.69 390 GLU A O 1
ATOM 3029 N N . MET A 1 391 ? -32.339 10.316 16.426 1.00 94.44 391 MET A N 1
ATOM 3030 C CA . MET A 1 391 ? -31.037 9.649 16.417 1.00 94.44 391 MET A CA 1
ATOM 3031 C C . MET A 1 391 ? -31.159 8.165 16.787 1.00 94.44 391 MET A C 1
ATOM 3033 O O . MET A 1 391 ? -30.568 7.329 16.107 1.00 94.44 391 MET A O 1
ATOM 3037 N N . LEU A 1 392 ? -31.937 7.824 17.822 1.00 94.19 392 LEU A N 1
ATOM 3038 C CA . LEU A 1 392 ? -32.169 6.436 18.244 1.00 94.19 392 LEU A CA 1
ATOM 3039 C C . LEU A 1 392 ? -32.866 5.610 17.165 1.00 94.19 392 LEU A C 1
ATOM 3041 O O . LEU A 1 392 ? -32.511 4.453 16.956 1.00 94.19 392 LEU A O 1
ATOM 3045 N N . GLN A 1 393 ? -33.842 6.200 16.473 1.00 93.50 393 GLN A N 1
ATOM 3046 C CA . GLN A 1 393 ? -34.556 5.523 15.395 1.00 93.50 393 GLN A CA 1
ATOM 3047 C C . GLN A 1 393 ? -33.645 5.263 14.189 1.00 93.50 393 GLN A C 1
ATOM 3049 O O . GLN A 1 393 ? -33.706 4.190 13.591 1.00 93.50 393 GLN A O 1
ATOM 3054 N N . LYS A 1 394 ? -32.805 6.238 13.820 1.00 92.12 394 LYS A N 1
ATOM 3055 C CA . LYS A 1 394 ? -31.919 6.134 12.650 1.00 92.12 394 LYS A CA 1
ATOM 3056 C C . LYS A 1 394 ? -30.657 5.306 12.911 1.00 92.12 394 LYS A C 1
ATOM 3058 O O . LYS A 1 394 ? -30.149 4.693 11.975 1.00 92.12 394 LYS A O 1
ATOM 3063 N N . PHE A 1 395 ? -30.149 5.302 14.146 1.00 93.56 395 PHE A N 1
ATOM 3064 C CA . PHE A 1 395 ? -28.846 4.725 14.510 1.00 93.56 395 PHE A CA 1
ATOM 3065 C C . PHE A 1 395 ? -28.888 3.939 15.838 1.00 93.56 395 PHE A C 1
ATOM 3067 O O . PHE A 1 395 ? -28.105 4.232 16.755 1.00 93.56 395 PHE A O 1
ATOM 3074 N N . PRO A 1 396 ? -29.778 2.939 15.981 1.00 90.50 396 PRO A N 1
ATOM 3075 C CA . PRO A 1 396 ? -29.937 2.191 17.231 1.00 90.50 396 PRO A CA 1
ATOM 3076 C C . PRO A 1 396 ? -28.645 1.484 17.670 1.00 90.50 396 PRO A C 1
ATOM 3078 O O . PRO A 1 396 ? -28.384 1.334 18.862 1.00 90.50 396 PRO A O 1
ATOM 3081 N N . GLU A 1 397 ? -27.780 1.107 16.726 1.00 89.62 397 GLU A N 1
ATOM 3082 C CA . GLU A 1 397 ? -26.510 0.429 16.990 1.00 89.62 397 GLU A CA 1
ATOM 3083 C C . GLU A 1 397 ? -25.472 1.300 17.720 1.00 89.62 397 GLU A C 1
ATOM 3085 O O . GLU A 1 397 ? -24.503 0.773 18.265 1.00 89.62 397 GLU A O 1
ATOM 3090 N N . GLN A 1 398 ? -25.648 2.627 17.734 1.00 87.25 398 GLN A N 1
ATOM 3091 C CA . GLN A 1 398 ? -24.734 3.582 18.379 1.00 87.25 398 GLN A CA 1
ATOM 3092 C C . GLN A 1 398 ? -25.289 4.173 19.681 1.00 87.25 398 GLN A C 1
ATOM 3094 O O . GLN A 1 398 ? -24.714 5.136 20.189 1.00 87.25 398 GLN A O 1
ATOM 3099 N N . GLN A 1 399 ? -26.368 3.614 20.244 1.00 87.56 399 GLN A N 1
ATOM 3100 C CA . GLN A 1 399 ? -27.128 4.184 21.368 1.00 87.56 399 GLN A CA 1
ATOM 3101 C C . GLN A 1 399 ? -26.273 4.769 22.508 1.00 87.56 399 GLN A C 1
ATOM 3103 O O . GLN A 1 399 ? -26.602 5.829 23.029 1.00 87.56 399 GLN A O 1
ATOM 3108 N N . SER A 1 400 ? -25.162 4.125 22.879 1.00 86.19 400 SER A N 1
ATOM 3109 C CA . SER A 1 400 ? -24.289 4.569 23.978 1.00 86.19 400 SER A CA 1
ATOM 3110 C C . SER A 1 400 ? -23.482 5.847 23.699 1.00 86.19 400 SER A C 1
ATOM 3112 O O . SER A 1 400 ? -22.890 6.408 24.623 1.00 86.19 400 SER A O 1
ATOM 3114 N N . ARG A 1 401 ? -23.416 6.299 22.441 1.00 90.56 401 ARG A N 1
ATOM 3115 C CA . ARG A 1 401 ? -22.572 7.418 21.985 1.00 90.56 401 ARG A CA 1
ATOM 3116 C C . ARG A 1 401 ? -23.346 8.532 21.286 1.00 90.56 401 ARG A C 1
ATOM 3118 O O . ARG A 1 401 ? -22.748 9.570 21.006 1.00 90.56 401 ARG A O 1
ATOM 3125 N N . LEU A 1 402 ? -24.634 8.334 20.989 1.00 94.19 402 LEU A N 1
ATOM 3126 C CA . LEU A 1 402 ? -25.434 9.266 20.185 1.00 94.19 402 LEU A CA 1
ATOM 3127 C C . LEU A 1 402 ? -25.424 10.687 20.749 1.00 94.19 402 LEU A C 1
ATOM 3129 O O . LEU A 1 402 ? -25.207 11.646 20.011 1.00 94.19 402 LEU A O 1
ATOM 3133 N N . GLN A 1 403 ? -25.560 10.807 22.068 1.00 94.75 403 GLN A N 1
ATOM 3134 C CA . GLN A 1 403 ? -25.578 12.084 22.773 1.00 94.75 403 GLN A CA 1
ATOM 3135 C C . GLN A 1 403 ? -24.276 12.889 22.623 1.00 94.75 403 GLN A C 1
ATOM 3137 O O . GLN A 1 403 ? -24.294 14.108 22.768 1.00 94.75 403 GLN A O 1
ATOM 3142 N N . ASP A 1 404 ? -23.153 12.235 22.311 1.00 95.69 404 ASP A N 1
ATOM 3143 C CA . ASP A 1 404 ? -21.834 12.871 22.289 1.00 95.69 404 ASP A CA 1
ATOM 3144 C C . ASP A 1 404 ? -21.451 13.421 20.903 1.00 95.69 404 ASP A C 1
ATOM 3146 O O . ASP A 1 404 ? -20.507 14.207 20.804 1.00 95.69 404 ASP A O 1
ATOM 3150 N N . TYR A 1 405 ? -22.125 13.016 19.815 1.00 96.44 405 TYR A N 1
ATOM 3151 C CA . TYR A 1 405 ? -21.657 13.315 18.451 1.00 96.44 405 TYR A CA 1
ATOM 3152 C C . TYR A 1 405 ? -21.684 14.802 18.097 1.00 96.44 405 TYR A C 1
ATOM 3154 O O . TYR A 1 405 ? -20.764 15.265 17.422 1.00 96.44 405 TYR A O 1
ATOM 3162 N N . CYS A 1 406 ? -22.676 15.562 18.569 1.00 97.81 406 CYS A N 1
ATOM 3163 C CA . CYS A 1 406 ? -22.695 17.015 18.376 1.00 97.81 406 CYS A CA 1
ATOM 3164 C C . CYS A 1 406 ? -21.491 17.668 19.080 1.00 97.81 406 CYS A C 1
ATOM 3166 O O . CYS A 1 406 ? -20.702 18.356 18.432 1.00 97.81 406 CYS A O 1
ATOM 3168 N N . ALA A 1 407 ? -21.266 17.365 20.365 1.00 97.94 407 ALA A N 1
ATOM 3169 C CA . ALA A 1 407 ? -20.113 17.875 21.114 1.00 97.94 407 ALA A CA 1
ATOM 3170 C C . ALA A 1 407 ? -18.773 17.494 20.460 1.00 97.94 407 ALA A C 1
ATOM 3172 O O . ALA A 1 407 ? -17.905 18.344 20.275 1.00 97.94 407 ALA A O 1
ATOM 3173 N N . ALA A 1 408 ? -18.617 16.227 20.065 1.00 97.44 408 ALA A N 1
ATOM 3174 C CA . ALA A 1 408 ? -17.397 15.720 19.446 1.00 97.44 408 ALA A CA 1
ATOM 3175 C C . ALA A 1 408 ? -17.120 16.341 18.071 1.00 97.44 408 ALA A C 1
ATOM 3177 O O . ALA A 1 408 ? -15.967 16.625 17.749 1.00 97.44 408 ALA A O 1
ATOM 3178 N N . THR A 1 409 ? -18.165 16.601 17.286 1.00 97.88 409 THR A N 1
ATOM 3179 C CA . THR A 1 409 ? -18.043 17.262 15.982 1.00 97.88 409 THR A CA 1
ATOM 3180 C C . THR A 1 409 ? -17.642 18.720 16.132 1.00 97.88 409 THR A C 1
ATOM 3182 O O . THR A 1 409 ? -16.698 19.166 15.485 1.00 97.88 409 THR A O 1
ATOM 3185 N N . VAL A 1 410 ? -18.318 19.458 17.014 1.00 98.50 410 VAL A N 1
ATOM 3186 C CA . VAL A 1 410 ? -18.005 20.868 17.275 1.00 98.50 410 VAL A CA 1
ATOM 3187 C C . VAL A 1 410 ? -16.594 21.007 17.851 1.00 98.50 410 VAL A C 1
ATOM 3189 O O . VAL A 1 410 ? -15.846 21.900 17.458 1.00 98.50 410 VAL A O 1
ATOM 3192 N N . PHE A 1 411 ? -16.177 20.085 18.720 1.00 98.44 411 PHE A N 1
ATOM 3193 C CA . PHE A 1 411 ? -14.800 20.023 19.203 1.00 98.44 411 PHE A CA 1
ATOM 3194 C C . PHE A 1 411 ? -13.801 19.763 18.074 1.00 98.44 411 PHE A C 1
ATOM 3196 O O . PHE A 1 411 ? -12.819 20.491 17.964 1.00 98.44 411 PHE A O 1
ATOM 3203 N N . MET A 1 412 ? -14.062 18.783 17.20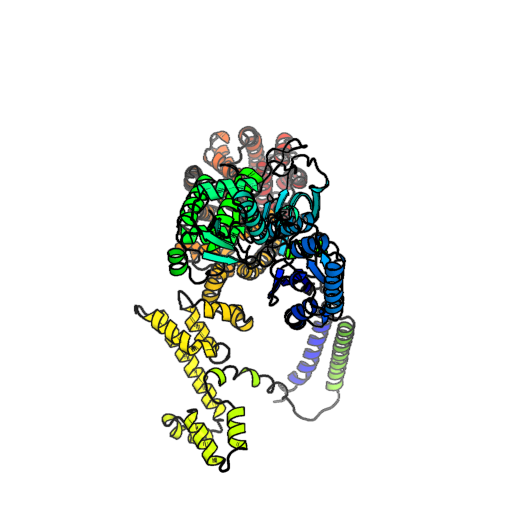1 1.00 97.81 412 MET A N 1
ATOM 3204 C CA . MET A 1 412 ? -13.233 18.505 16.022 1.00 97.81 412 MET A CA 1
ATOM 3205 C C . MET A 1 412 ? -13.117 19.736 15.110 1.00 97.81 412 MET A C 1
ATOM 3207 O O . MET A 1 412 ? -12.028 20.037 14.628 1.00 97.81 412 MET A O 1
ATOM 3211 N N . GLN A 1 413 ? -14.208 20.479 14.912 1.00 97.75 413 GLN A N 1
ATOM 3212 C CA . GLN A 1 413 ? -14.222 21.725 14.145 1.00 97.75 413 GLN A CA 1
ATOM 3213 C C . GLN A 1 413 ? -13.329 22.799 14.779 1.00 97.75 413 GLN A C 1
ATOM 3215 O O . GLN A 1 413 ? -12.481 23.367 14.092 1.00 97.75 413 GLN A O 1
ATOM 3220 N N . VAL A 1 414 ? -13.464 23.061 16.084 1.00 98.38 414 VAL A N 1
ATOM 3221 C CA . VAL A 1 414 ? -12.614 24.041 16.786 1.00 98.38 414 VAL A CA 1
ATOM 3222 C C . VAL A 1 414 ? -11.149 23.600 16.778 1.00 98.38 414 VAL A C 1
ATOM 3224 O O . VAL A 1 414 ? -10.272 24.412 16.478 1.00 98.38 414 VAL A O 1
ATOM 3227 N N . LEU A 1 415 ? -10.880 22.320 17.045 1.00 98.44 415 LEU A N 1
ATOM 3228 C CA . LEU A 1 415 ? -9.534 21.755 17.086 1.00 98.44 415 LEU A CA 1
ATOM 3229 C C . LEU A 1 415 ? -8.829 21.869 15.732 1.00 98.44 415 LEU A C 1
ATOM 3231 O O . LEU A 1 415 ? -7.716 22.377 15.683 1.00 98.44 415 LEU A O 1
ATOM 3235 N N . LEU A 1 416 ? -9.460 21.441 14.635 1.00 98.19 416 LEU A N 1
ATOM 3236 C CA . LEU A 1 416 ? -8.829 21.469 13.313 1.00 98.19 416 LEU A CA 1
ATOM 3237 C C . LEU A 1 416 ? -8.666 22.901 12.788 1.00 98.19 416 LEU A C 1
ATOM 3239 O O . LEU A 1 416 ? -7.591 23.258 12.312 1.00 98.19 416 LEU A O 1
ATOM 3243 N N . LEU A 1 417 ? -9.713 23.726 12.882 1.00 97.56 417 LEU A N 1
ATOM 3244 C CA . LEU A 1 417 ? -9.735 25.033 12.217 1.00 97.56 417 LEU A CA 1
ATOM 3245 C C . LEU A 1 417 ? -9.043 26.128 13.032 1.00 97.56 417 LEU A C 1
ATOM 3247 O O . LEU A 1 417 ? -8.288 26.922 12.481 1.00 97.56 417 LEU A O 1
ATOM 3251 N N . ARG A 1 418 ? -9.291 26.183 14.346 1.00 96.44 418 ARG A N 1
ATOM 3252 C CA . ARG A 1 418 ? -8.722 27.218 15.228 1.00 96.44 418 ARG A CA 1
ATOM 3253 C C . ARG A 1 418 ? -7.505 26.724 15.998 1.00 96.44 418 ARG A C 1
ATOM 3255 O O . ARG A 1 418 ? -6.583 27.500 16.197 1.00 96.44 418 ARG A O 1
ATOM 3262 N N . GLY A 1 419 ? -7.509 25.464 16.433 1.00 96.94 419 GLY A N 1
ATOM 3263 C CA . GLY A 1 419 ? -6.399 24.861 17.174 1.00 96.94 419 GLY A CA 1
ATOM 3264 C C . GLY A 1 419 ? -5.185 24.599 16.292 1.00 96.94 419 GLY A C 1
ATOM 3265 O O . GLY A 1 419 ? -4.126 25.171 16.513 1.00 96.94 419 GLY A O 1
ATOM 3266 N N . TYR A 1 420 ? -5.336 23.748 15.281 1.00 97.81 420 TYR A N 1
ATOM 3267 C CA . TYR A 1 420 ? -4.250 23.368 14.376 1.00 97.81 420 TYR A CA 1
ATOM 3268 C C . TYR A 1 420 ? -4.078 24.325 13.196 1.00 97.81 420 TYR A C 1
ATOM 3270 O O . TYR A 1 420 ? -3.048 24.267 12.529 1.00 97.81 420 TYR A O 1
ATOM 3278 N N . GLY A 1 421 ? -5.043 25.213 12.951 1.00 96.31 421 GLY A N 1
ATOM 3279 C CA . GLY A 1 421 ? -4.938 26.239 11.916 1.00 96.31 421 GLY A CA 1
ATOM 3280 C C . GLY A 1 421 ? -5.133 25.717 10.491 1.00 96.31 421 GLY A C 1
ATOM 3281 O O . GLY A 1 421 ? -4.570 26.289 9.560 1.00 96.31 421 GLY A O 1
ATOM 3282 N N . PHE A 1 422 ? -5.907 24.642 10.298 1.00 97.50 422 PHE A N 1
ATOM 3283 C CA . PHE A 1 422 ? -6.311 24.223 8.955 1.00 97.50 422 PHE A CA 1
ATOM 3284 C C . PHE A 1 422 ? -7.313 25.222 8.359 1.00 97.50 422 PHE A C 1
ATOM 3286 O O . PHE A 1 422 ? -8.373 25.487 8.922 1.00 97.50 422 PHE A O 1
ATOM 3293 N N . ASP A 1 423 ? -6.981 25.740 7.183 1.00 95.12 423 ASP A N 1
ATOM 3294 C CA . ASP A 1 423 ? -7.768 26.701 6.412 1.00 95.12 423 ASP A CA 1
ATOM 3295 C C . ASP A 1 423 ? -8.449 26.054 5.189 1.00 95.12 423 ASP A C 1
ATOM 3297 O O . ASP A 1 423 ? -8.364 24.846 4.961 1.00 95.12 423 ASP A O 1
ATOM 3301 N N . GLN A 1 424 ? -9.111 26.863 4.356 1.00 93.25 424 GLN A N 1
ATOM 3302 C CA . GLN A 1 424 ? -9.803 26.385 3.152 1.00 93.25 424 GLN A CA 1
ATOM 3303 C C . GLN A 1 424 ? -8.884 25.606 2.192 1.00 93.25 424 GLN A C 1
ATOM 3305 O O . GLN A 1 424 ? -9.348 24.708 1.489 1.00 93.25 424 GLN A O 1
ATOM 3310 N N . THR A 1 425 ? -7.589 25.934 2.151 1.00 92.06 425 THR A N 1
ATOM 3311 C CA . THR A 1 425 ? -6.631 25.320 1.222 1.00 92.06 425 THR A CA 1
ATOM 3312 C C . THR A 1 425 ? -6.031 24.033 1.782 1.00 92.06 425 THR A C 1
ATOM 3314 O O . THR A 1 425 ? -5.920 23.030 1.074 1.00 92.06 425 THR A O 1
ATOM 3317 N N . SER A 1 426 ? -5.677 24.038 3.063 1.00 94.69 426 SER A N 1
ATOM 3318 C CA . SER A 1 426 ? -4.994 22.945 3.755 1.00 94.69 426 SER A CA 1
ATOM 3319 C C . SER A 1 426 ? -5.956 21.864 4.245 1.00 94.69 426 SER A C 1
ATOM 3321 O O . SER A 1 426 ? -5.587 20.692 4.229 1.00 94.69 426 SER A O 1
ATOM 3323 N N . PHE A 1 427 ? -7.206 22.203 4.581 1.00 96.00 427 PHE A N 1
ATOM 3324 C CA . PHE A 1 427 ? -8.210 21.234 5.039 1.00 96.00 427 PHE A CA 1
ATOM 3325 C C . PHE A 1 427 ? -8.507 20.148 3.994 1.00 96.00 427 PHE A C 1
ATOM 3327 O O . PHE A 1 427 ? -8.649 18.978 4.339 1.00 96.00 427 PHE A O 1
ATOM 3334 N N . SER A 1 428 ? -8.511 20.503 2.703 1.00 93.06 428 SER A N 1
ATOM 3335 C CA . SER A 1 428 ? -8.702 19.549 1.593 1.00 93.06 428 SER A CA 1
ATOM 3336 C C . SER A 1 428 ? -7.625 18.455 1.519 1.00 93.06 428 SER A C 1
ATOM 3338 O O . SER A 1 428 ? -7.793 17.451 0.827 1.00 93.06 428 SER A O 1
ATOM 3340 N N . ARG A 1 429 ? -6.507 18.640 2.234 1.00 94.12 429 ARG A N 1
ATOM 3341 C CA . ARG A 1 429 ? -5.382 17.702 2.301 1.00 94.12 429 ARG A CA 1
ATOM 3342 C C . ARG A 1 429 ? -5.497 16.718 3.469 1.00 94.12 429 ARG A C 1
ATOM 3344 O O . ARG A 1 429 ? -4.600 15.889 3.624 1.00 94.12 429 ARG A O 1
ATOM 3351 N N . ILE A 1 430 ? -6.556 16.803 4.279 1.00 96.25 430 ILE A N 1
ATOM 3352 C CA . ILE A 1 430 ? -6.853 15.858 5.360 1.00 96.25 430 ILE A CA 1
ATOM 3353 C C . ILE A 1 430 ? -7.676 14.699 4.797 1.00 96.25 430 ILE A C 1
ATOM 3355 O O . ILE A 1 430 ? -8.716 14.894 4.173 1.00 96.25 430 ILE A O 1
ATOM 3359 N N . SER A 1 431 ? -7.229 13.477 5.062 1.00 94.75 431 SER A N 1
ATOM 3360 C CA . SER A 1 431 ? -7.976 12.252 4.784 1.00 94.75 431 SER A CA 1
ATOM 3361 C C . SER A 1 431 ? -8.376 11.572 6.091 1.00 94.75 431 SER A C 1
ATOM 3363 O O . SER A 1 431 ? -7.540 11.394 6.970 1.00 94.75 431 SER A O 1
ATOM 3365 N N . PHE A 1 432 ? -9.645 11.190 6.233 1.00 93.75 432 PHE A N 1
ATOM 3366 C CA . PHE A 1 432 ? -10.156 10.505 7.423 1.00 93.75 432 PHE A CA 1
ATOM 3367 C C . PHE A 1 432 ? -10.178 8.995 7.171 1.00 93.75 432 PHE A C 1
ATOM 3369 O O . PHE A 1 432 ? -10.951 8.530 6.335 1.00 93.75 432 PHE A O 1
ATOM 3376 N N . GLN A 1 433 ? -9.339 8.216 7.861 1.00 87.81 433 GLN A N 1
ATOM 3377 C CA . GLN A 1 433 ? -9.190 6.774 7.605 1.00 87.81 433 GLN A CA 1
ATOM 3378 C C . GLN A 1 433 ? -9.134 5.941 8.890 1.00 87.81 433 GLN A C 1
ATOM 3380 O O . GLN A 1 433 ? -8.565 6.352 9.897 1.00 87.81 433 GLN A O 1
ATOM 3385 N N . LYS A 1 434 ? -9.718 4.735 8.846 1.00 79.19 434 LYS A N 1
ATOM 3386 C CA . LYS A 1 434 ? -9.663 3.746 9.941 1.00 79.19 434 LYS A CA 1
ATOM 3387 C C . LYS A 1 434 ? -8.481 2.787 9.818 1.00 79.19 434 LYS A C 1
ATOM 3389 O O . LYS A 1 434 ? -7.935 2.335 10.822 1.00 79.19 434 LYS A O 1
ATOM 3394 N N . LYS A 1 435 ? -8.152 2.422 8.583 1.00 72.44 435 LYS A N 1
ATOM 3395 C CA . LYS A 1 435 ? -7.127 1.448 8.209 1.00 72.44 435 LYS A CA 1
ATOM 3396 C C . LYS A 1 435 ? -6.385 1.964 6.984 1.00 72.44 435 LYS A C 1
ATOM 3398 O O . LYS A 1 435 ? -6.978 2.692 6.194 1.00 72.44 435 LYS A O 1
ATOM 3403 N N . ALA A 1 436 ? -5.132 1.554 6.827 1.00 62.94 436 ALA A N 1
ATOM 3404 C CA . ALA A 1 436 ? -4.384 1.706 5.585 1.00 62.94 436 ALA A CA 1
ATOM 3405 C C . ALA A 1 436 ? -3.954 0.302 5.130 1.00 62.94 436 ALA A C 1
ATOM 3407 O O . ALA A 1 436 ? -3.226 -0.392 5.842 1.00 62.94 436 ALA A O 1
ATOM 3408 N N . GLY A 1 437 ? -4.492 -0.147 3.991 1.00 62.41 437 GLY A N 1
ATOM 3409 C CA . GLY A 1 437 ? -4.511 -1.570 3.637 1.00 62.41 437 GLY A CA 1
ATOM 3410 C C . GLY A 1 437 ? -5.372 -2.377 4.620 1.00 62.41 437 GLY A C 1
ATOM 3411 O O . GLY A 1 437 ? -6.422 -1.907 5.060 1.00 62.41 437 GLY A O 1
ATOM 3412 N N . ASP A 1 438 ? -4.907 -3.564 5.012 1.00 57.00 438 ASP A N 1
ATOM 3413 C CA . ASP A 1 438 ? -5.603 -4.433 5.978 1.00 57.00 438 ASP A CA 1
ATOM 3414 C C . ASP A 1 438 ? -5.277 -4.119 7.454 1.00 57.00 438 ASP A C 1
ATOM 3416 O O . ASP A 1 438 ? -5.938 -4.620 8.375 1.00 57.00 438 ASP A O 1
ATOM 3420 N N . THR A 1 439 ? -4.299 -3.240 7.686 1.00 66.44 439 THR A N 1
ATOM 3421 C CA . THR A 1 439 ? -3.697 -2.950 8.996 1.00 66.44 439 THR A CA 1
ATOM 3422 C C . THR A 1 439 ? -4.397 -1.786 9.704 1.00 66.44 439 THR A C 1
ATOM 3424 O O . THR A 1 439 ? -4.699 -0.751 9.098 1.00 66.44 439 THR A O 1
ATOM 3427 N N . SER A 1 440 ? -4.652 -1.929 11.008 1.00 69.62 440 SER A N 1
ATOM 3428 C CA . SER A 1 440 ? -5.160 -0.837 11.850 1.00 69.62 440 SER A CA 1
ATOM 3429 C C . SER A 1 440 ? -4.109 0.254 12.045 1.00 69.62 440 SER A C 1
ATOM 3431 O O . SER A 1 440 ? -2.952 -0.040 12.342 1.00 69.62 440 SER A O 1
ATOM 3433 N N . ILE A 1 441 ? -4.515 1.518 11.917 1.00 82.75 441 ILE A N 1
ATOM 3434 C CA . ILE A 1 441 ? -3.617 2.661 12.113 1.00 82.75 441 ILE A CA 1
ATOM 3435 C C . ILE A 1 441 ? -3.524 2.975 13.612 1.00 82.75 441 ILE A C 1
ATOM 3437 O O . ILE A 1 441 ? -4.546 3.153 14.272 1.00 82.75 441 ILE A O 1
ATOM 3441 N N . GLY A 1 442 ? -2.300 3.044 14.134 1.00 84.06 442 GLY A N 1
ATOM 3442 C CA . GLY A 1 442 ? -1.986 3.359 15.529 1.00 84.06 442 GLY A CA 1
ATOM 3443 C C . GLY A 1 442 ? -0.474 3.386 15.757 1.00 84.06 442 GLY A C 1
ATOM 3444 O O . GLY A 1 442 ? 0.301 3.061 14.858 1.00 84.06 442 GLY A O 1
ATOM 3445 N N . TRP A 1 443 ? -0.018 3.764 16.948 1.00 91.12 443 TRP A N 1
ATOM 3446 C CA . TRP A 1 443 ? 1.414 3.926 17.237 1.00 91.12 443 TRP A CA 1
ATOM 3447 C C . TRP A 1 443 ? 2.187 2.594 17.329 1.00 91.12 443 TRP A C 1
ATOM 3449 O O . TRP A 1 443 ? 3.402 2.567 17.144 1.00 91.12 443 TRP A O 1
ATOM 3459 N N . ALA A 1 444 ? 1.505 1.467 17.560 1.00 91.56 444 ALA A N 1
ATOM 3460 C CA . ALA A 1 444 ? 2.143 0.168 17.784 1.00 91.56 444 ALA A CA 1
ATOM 3461 C C . ALA A 1 444 ? 3.044 -0.306 16.620 1.00 91.56 444 ALA A C 1
ATOM 3463 O O . ALA A 1 444 ? 4.125 -0.846 16.865 1.00 91.56 444 ALA A O 1
ATOM 3464 N N . LEU A 1 445 ? 2.637 -0.087 15.360 1.00 89.94 445 LEU A N 1
ATOM 3465 C CA . LEU A 1 445 ? 3.438 -0.473 14.187 1.00 89.94 445 LEU A CA 1
ATOM 3466 C C . LEU A 1 445 ? 4.692 0.411 14.038 1.00 89.94 445 LEU A C 1
ATOM 3468 O O . LEU A 1 445 ? 5.788 -0.081 13.774 1.00 89.94 445 LEU A O 1
ATOM 3472 N N . GLY A 1 446 ? 4.569 1.717 14.265 1.00 91.00 446 GLY A N 1
ATOM 3473 C CA . GLY A 1 446 ? 5.705 2.633 14.274 1.00 91.00 446 GLY A CA 1
ATOM 3474 C C . GLY A 1 446 ? 6.721 2.302 15.362 1.00 91.00 446 GLY A C 1
ATOM 3475 O O . GLY A 1 446 ? 7.925 2.330 15.104 1.00 91.00 446 GLY A O 1
ATOM 3476 N N . TYR A 1 447 ? 6.242 1.908 16.546 1.00 91.25 447 TYR A N 1
ATOM 3477 C CA . TYR A 1 447 ? 7.105 1.445 17.629 1.00 91.25 447 TYR A CA 1
ATOM 3478 C C . TYR A 1 447 ? 7.886 0.193 17.224 1.00 91.25 447 TYR A C 1
ATOM 3480 O O . TYR A 1 447 ? 9.106 0.158 17.383 1.00 91.25 447 TYR A O 1
ATOM 3488 N N . ILE A 1 448 ? 7.221 -0.828 16.662 1.00 90.19 448 ILE A N 1
ATOM 3489 C CA . ILE A 1 448 ? 7.921 -2.059 16.268 1.00 90.19 448 ILE A CA 1
ATOM 3490 C C . ILE A 1 448 ? 8.888 -1.822 15.104 1.00 90.19 448 ILE A C 1
ATOM 3492 O O . ILE A 1 448 ? 9.940 -2.450 15.071 1.00 90.19 448 ILE A O 1
ATOM 3496 N N . LEU A 1 449 ? 8.593 -0.895 14.187 1.00 87.69 449 LEU A N 1
ATOM 3497 C CA . LEU A 1 449 ? 9.513 -0.504 13.116 1.00 87.69 449 LEU A CA 1
ATOM 3498 C C . LEU A 1 449 ? 10.777 0.145 13.680 1.00 87.69 449 LEU A C 1
ATOM 3500 O O . LEU A 1 449 ? 11.879 -0.271 13.324 1.00 87.69 449 LEU A O 1
ATOM 3504 N N . ASN A 1 450 ? 10.623 1.083 14.615 1.00 87.19 450 ASN A N 1
ATOM 3505 C CA . ASN A 1 450 ? 11.752 1.687 15.319 1.00 87.19 450 ASN A CA 1
ATOM 3506 C C . ASN A 1 450 ? 12.527 0.655 16.156 1.00 87.19 450 ASN A C 1
ATOM 3508 O O . ASN A 1 450 ? 13.748 0.641 16.173 1.00 87.19 450 ASN A O 1
ATOM 3512 N N . LEU A 1 451 ? 11.842 -0.282 16.815 1.00 83.56 451 LEU A N 1
ATOM 3513 C CA . LEU A 1 451 ? 12.522 -1.362 17.532 1.00 83.56 451 LEU A CA 1
ATOM 3514 C C . LEU A 1 451 ? 13.259 -2.300 16.566 1.00 83.56 451 LEU A C 1
ATOM 3516 O O . LEU A 1 451 ? 14.347 -2.786 16.874 1.00 83.56 451 LEU A O 1
ATOM 3520 N N . SER A 1 452 ? 12.680 -2.560 15.392 1.00 82.12 452 SER A N 1
ATOM 3521 C CA . SER A 1 452 ? 13.275 -3.427 14.382 1.00 82.12 452 SER A CA 1
ATOM 3522 C C . SER A 1 452 ? 14.573 -2.846 13.833 1.00 82.12 452 SER A C 1
ATOM 3524 O O . SER A 1 452 ? 15.478 -3.635 13.576 1.00 82.12 452 SER A O 1
ATOM 3526 N N . SER A 1 453 ? 14.708 -1.518 13.721 1.00 78.00 453 SER A N 1
ATOM 3527 C CA . SER A 1 453 ? 15.957 -0.880 13.285 1.00 78.00 453 SER A CA 1
ATOM 3528 C C . SER A 1 453 ? 17.087 -0.998 14.310 1.00 78.00 453 SER A C 1
ATOM 3530 O O . SER A 1 453 ? 18.257 -0.978 13.945 1.00 78.00 453 SER A O 1
ATOM 3532 N N . LEU A 1 454 ? 16.749 -1.203 15.587 1.00 75.25 454 LEU A N 1
ATOM 3533 C CA . LEU A 1 454 ? 17.713 -1.369 16.682 1.00 75.25 454 LEU A CA 1
ATOM 3534 C C . LEU A 1 454 ? 18.177 -2.818 16.892 1.00 75.25 454 LEU A C 1
ATOM 3536 O O . LEU A 1 454 ? 19.147 -3.067 17.609 1.00 75.25 454 LEU A O 1
ATOM 3540 N N . LEU A 1 455 ? 17.473 -3.801 16.328 1.00 70.62 455 LEU A N 1
ATOM 3541 C CA . LEU A 1 455 ? 17.876 -5.206 16.421 1.00 70.62 455 LEU A CA 1
ATOM 3542 C C . LEU A 1 455 ? 18.977 -5.509 15.376 1.00 70.62 455 LEU A C 1
ATOM 3544 O O . LEU A 1 455 ? 18.958 -4.924 14.296 1.00 70.62 455 LEU A O 1
ATOM 3548 N N . PRO A 1 456 ? 19.903 -6.453 15.607 1.00 63.75 456 PRO A N 1
ATOM 3549 C CA . PRO A 1 456 ? 20.813 -6.909 14.553 1.00 63.75 456 PRO A CA 1
ATOM 3550 C C . PRO A 1 456 ? 20.048 -7.693 13.470 1.00 63.75 456 PRO A C 1
ATOM 3552 O O . PRO A 1 456 ? 18.980 -8.252 13.742 1.00 63.75 456 PRO A O 1
ATOM 3555 N N . SER A 1 457 ? 20.555 -7.710 12.237 1.00 62.66 457 SER A N 1
ATOM 3556 C CA . SER A 1 457 ? 20.080 -8.609 11.176 1.00 62.66 457 SER A CA 1
ATOM 3557 C C . SER A 1 457 ? 20.619 -10.027 11.412 1.00 62.66 457 SER A C 1
ATOM 3559 O O . SER A 1 457 ? 21.766 -10.197 11.827 1.00 62.66 457 SER A O 1
ATOM 3561 N N . GLU A 1 458 ? 19.799 -11.060 11.185 1.00 63.97 458 GLU A N 1
ATOM 3562 C CA . GLU A 1 458 ? 20.321 -12.434 11.131 1.00 63.97 458 GLU A CA 1
ATOM 3563 C C . GLU A 1 458 ? 21.011 -12.616 9.771 1.00 63.97 458 GLU A C 1
ATOM 3565 O O . GLU A 1 458 ? 20.468 -12.238 8.730 1.00 63.97 458 GLU A O 1
ATOM 3570 N N . SER A 1 459 ? 22.229 -13.164 9.764 1.00 51.47 459 SER A N 1
ATOM 3571 C CA . SER A 1 459 ? 22.952 -13.434 8.520 1.00 51.47 459 SER A CA 1
ATOM 3572 C C . SER A 1 459 ? 22.195 -14.468 7.691 1.00 51.47 459 SER A C 1
ATOM 3574 O O . SER A 1 459 ? 21.809 -15.510 8.223 1.00 51.47 459 SER A O 1
ATOM 3576 N N . VAL A 1 460 ? 22.039 -14.221 6.388 1.00 50.97 460 VAL A N 1
ATOM 3577 C CA . VAL A 1 460 ? 21.465 -15.199 5.455 1.00 50.97 460 VAL A CA 1
ATOM 3578 C C . VAL A 1 460 ? 22.289 -16.485 5.528 1.00 50.97 460 VAL A C 1
ATOM 3580 O O . VAL A 1 460 ? 23.471 -16.490 5.181 1.00 50.97 460 VAL A O 1
ATOM 3583 N N . SER A 1 461 ? 21.683 -17.577 5.992 1.00 47.09 461 SER A N 1
ATOM 3584 C CA . SER A 1 461 ? 22.327 -18.885 5.994 1.00 47.09 461 SER A CA 1
ATOM 3585 C C . SER A 1 461 ? 22.470 -19.368 4.552 1.00 47.09 461 SER A C 1
ATOM 3587 O O . SER A 1 461 ? 21.494 -19.769 3.919 1.00 47.09 461 SER A O 1
ATOM 3589 N N . LEU A 1 462 ? 23.692 -19.310 4.024 1.00 46.94 462 LEU A N 1
ATOM 3590 C CA . LEU A 1 462 ? 24.054 -19.971 2.775 1.00 46.94 462 LEU A CA 1
ATOM 3591 C C . LEU A 1 462 ? 24.060 -21.476 3.031 1.00 46.94 462 LEU A C 1
ATOM 3593 O O . LEU A 1 462 ? 24.888 -21.983 3.794 1.00 46.94 462 LEU A O 1
ATOM 3597 N N . ARG A 1 463 ? 23.125 -22.203 2.418 1.00 44.47 463 ARG A N 1
ATOM 3598 C CA . ARG A 1 463 ? 23.199 -23.659 2.395 1.00 44.47 463 ARG A CA 1
ATOM 3599 C C . ARG A 1 463 ? 23.970 -24.053 1.143 1.00 44.47 463 ARG A C 1
ATOM 3601 O O . ARG A 1 463 ? 23.503 -23.824 0.029 1.00 44.47 463 ARG A O 1
ATOM 3608 N N . LYS A 1 464 ? 25.129 -24.692 1.330 1.00 50.28 464 LYS A N 1
ATOM 3609 C CA . LYS A 1 464 ? 25.770 -25.444 0.244 1.00 50.28 464 LYS A CA 1
ATOM 3610 C C . LYS A 1 464 ? 24.741 -26.426 -0.306 1.00 50.28 464 LYS A C 1
ATOM 3612 O O . LYS A 1 464 ? 24.123 -27.144 0.485 1.00 50.28 464 LYS A O 1
ATOM 3617 N N . ALA A 1 465 ? 24.565 -26.467 -1.627 1.00 55.31 465 ALA A N 1
ATOM 3618 C CA . ALA A 1 465 ? 23.558 -27.303 -2.290 1.00 55.31 465 ALA A CA 1
ATOM 3619 C C . ALA A 1 465 ? 23.621 -28.787 -1.859 1.00 55.31 465 ALA A C 1
ATOM 3621 O O . ALA A 1 465 ? 22.615 -29.493 -1.903 1.00 55.31 465 ALA A O 1
ATOM 3622 N N . ILE A 1 466 ? 24.782 -29.244 -1.364 1.00 61.62 466 ILE A N 1
ATOM 3623 C CA . ILE A 1 466 ? 24.993 -30.555 -0.745 1.00 61.62 466 ILE A CA 1
ATOM 3624 C C . ILE A 1 466 ? 25.760 -30.367 0.581 1.00 61.62 466 ILE A C 1
ATOM 3626 O O . ILE A 1 466 ? 26.822 -29.744 0.614 1.00 61.62 466 ILE A O 1
ATOM 3630 N N . CYS A 1 467 ? 25.246 -30.903 1.699 1.00 65.25 467 CYS A N 1
ATOM 3631 C CA . CYS A 1 467 ? 25.956 -30.878 2.988 1.00 65.25 467 CYS A CA 1
ATOM 3632 C C . CYS A 1 467 ? 27.326 -31.579 2.861 1.00 65.25 467 CYS A C 1
ATOM 3634 O O . CYS A 1 467 ? 27.360 -32.654 2.267 1.00 65.25 467 CYS A O 1
ATOM 3636 N N . PRO A 1 468 ? 28.425 -31.086 3.471 1.00 69.06 468 PRO A N 1
ATOM 3637 C CA . PRO A 1 468 ? 29.752 -31.706 3.335 1.00 69.06 468 PRO A CA 1
ATOM 3638 C C . PRO A 1 468 ? 29.771 -33.201 3.676 1.00 69.06 468 PRO A C 1
ATOM 3640 O O . PRO A 1 468 ? 30.388 -33.988 2.969 1.00 69.06 468 PRO A O 1
ATOM 3643 N N . GLY A 1 469 ? 29.019 -33.611 4.704 1.00 73.56 469 GLY A N 1
ATOM 3644 C CA . GLY A 1 469 ? 28.847 -35.025 5.044 1.00 73.56 469 GLY A CA 1
ATOM 3645 C C . GLY A 1 469 ? 28.114 -35.823 3.960 1.00 73.56 469 GLY A C 1
ATOM 3646 O O . GLY A 1 469 ? 28.551 -36.910 3.607 1.00 73.56 469 GLY A O 1
ATOM 3647 N N . ALA A 1 470 ? 27.040 -35.277 3.381 1.00 75.88 470 ALA A N 1
ATOM 3648 C CA . ALA A 1 470 ? 26.304 -35.924 2.293 1.00 75.88 470 ALA A CA 1
ATOM 3649 C C . ALA A 1 470 ? 27.124 -35.977 0.995 1.00 75.88 470 ALA A C 1
ATOM 3651 O O . ALA A 1 470 ? 27.084 -36.983 0.298 1.00 75.88 470 ALA A O 1
ATOM 3652 N N . TRP A 1 471 ? 27.909 -34.938 0.701 1.00 80.75 471 TRP A N 1
ATOM 3653 C CA . TRP A 1 471 ? 28.822 -34.897 -0.441 1.00 80.75 471 TRP A CA 1
ATOM 3654 C C . TRP A 1 471 ? 29.909 -35.963 -0.303 1.00 80.75 471 TRP A C 1
ATOM 3656 O O . TRP A 1 471 ? 30.050 -36.791 -1.196 1.00 80.75 471 TRP A O 1
ATOM 3666 N N . SER A 1 472 ? 30.586 -36.038 0.849 1.00 77.12 472 SER A N 1
ATOM 3667 C CA . SER A 1 472 ? 31.581 -37.085 1.115 1.00 77.12 472 SER A CA 1
ATOM 3668 C C . SER A 1 472 ? 30.976 -38.488 1.029 1.00 77.12 472 SER A C 1
ATOM 3670 O O . SER A 1 472 ? 31.589 -39.384 0.455 1.00 77.12 472 SER A O 1
ATOM 3672 N N . MET A 1 473 ? 29.753 -38.679 1.537 1.00 82.50 473 MET A N 1
ATOM 3673 C CA . MET A 1 473 ? 29.046 -39.960 1.445 1.00 82.50 473 MET A CA 1
ATOM 3674 C C . MET A 1 473 ? 28.638 -40.312 0.011 1.00 82.50 473 MET A C 1
ATOM 3676 O O . MET A 1 473 ? 28.738 -41.474 -0.367 1.00 82.50 473 MET A O 1
ATOM 3680 N N . LEU A 1 474 ? 28.207 -39.343 -0.802 1.00 84.25 474 LEU A N 1
ATOM 3681 C CA . LEU A 1 474 ? 27.855 -39.559 -2.209 1.00 84.25 474 LEU A CA 1
ATOM 3682 C C . LEU A 1 474 ? 29.097 -39.817 -3.070 1.00 84.25 474 LEU A C 1
ATOM 3684 O O . LEU A 1 474 ? 29.080 -40.726 -3.893 1.00 84.25 474 LEU A O 1
ATOM 3688 N N . VAL A 1 475 ? 30.196 -39.091 -2.843 1.00 84.38 475 VAL A N 1
ATOM 3689 C CA . VAL A 1 475 ? 31.493 -39.355 -3.488 1.00 84.38 475 VAL A CA 1
ATOM 3690 C C . VAL A 1 475 ? 31.986 -40.754 -3.120 1.00 84.38 475 VAL A C 1
ATOM 3692 O O . VAL A 1 475 ? 32.379 -41.518 -4.002 1.00 84.38 475 VAL A O 1
ATOM 3695 N N . PHE A 1 476 ? 31.899 -41.139 -1.845 1.00 85.88 476 PHE A N 1
ATOM 3696 C CA . PHE A 1 476 ? 32.232 -42.494 -1.407 1.00 85.88 476 PHE A CA 1
ATOM 3697 C C . PHE A 1 476 ? 31.309 -43.544 -2.044 1.00 85.88 476 PHE A C 1
ATOM 3699 O O . PHE A 1 476 ? 31.780 -44.564 -2.535 1.00 85.88 476 PHE A O 1
ATOM 3706 N N . LEU A 1 477 ? 30.002 -43.282 -2.113 1.00 87.50 477 LEU A N 1
ATOM 3707 C CA . LEU A 1 477 ? 29.025 -44.180 -2.729 1.00 87.50 477 LEU A CA 1
ATOM 3708 C C . LEU A 1 477 ? 29.303 -44.386 -4.222 1.00 87.50 477 LEU A C 1
ATOM 3710 O O . LEU A 1 477 ? 29.327 -45.526 -4.677 1.00 87.50 477 LEU A O 1
ATOM 3714 N N . PHE A 1 478 ? 29.527 -43.319 -4.992 1.00 88.62 478 PHE A N 1
ATOM 3715 C CA . PHE A 1 478 ? 29.772 -43.441 -6.430 1.00 88.62 478 PHE A CA 1
ATOM 3716 C C . PHE A 1 478 ? 31.153 -44.014 -6.748 1.00 88.62 478 PHE A C 1
ATOM 3718 O O . PHE A 1 478 ? 31.274 -44.778 -7.701 1.00 88.62 478 PHE A O 1
ATOM 3725 N N . THR A 1 479 ? 32.176 -43.738 -5.937 1.00 86.50 479 THR A N 1
ATOM 3726 C CA . THR A 1 479 ? 33.485 -44.403 -6.076 1.00 86.50 479 THR A CA 1
ATOM 3727 C C . THR A 1 479 ? 33.400 -45.886 -5.712 1.00 86.50 479 THR A C 1
ATOM 3729 O O . THR A 1 479 ? 33.930 -46.722 -6.441 1.00 86.50 479 THR A O 1
ATOM 3732 N N . PHE A 1 480 ? 32.651 -46.246 -4.666 1.00 87.38 480 PHE A N 1
ATOM 3733 C CA . PHE A 1 480 ? 32.362 -47.638 -4.328 1.00 87.38 480 PHE A CA 1
ATOM 3734 C C . PHE A 1 480 ? 31.572 -48.348 -5.434 1.00 87.38 480 PHE A C 1
ATOM 3736 O O . PHE A 1 480 ? 31.945 -49.448 -5.830 1.00 87.38 480 PHE A O 1
ATOM 3743 N N . LEU A 1 481 ? 30.526 -47.721 -5.986 1.00 86.31 481 LEU A N 1
ATOM 3744 C CA . LEU A 1 481 ? 29.754 -48.260 -7.113 1.00 86.31 481 LEU A CA 1
ATOM 3745 C C . LEU A 1 481 ? 30.612 -48.423 -8.371 1.00 86.31 481 LEU A C 1
ATOM 3747 O O . LEU A 1 481 ? 30.460 -49.413 -9.081 1.00 86.31 481 LEU A O 1
ATOM 3751 N N . PHE A 1 482 ? 31.535 -47.494 -8.628 1.00 87.00 482 PHE A N 1
ATOM 3752 C CA . PHE A 1 482 ? 32.486 -47.589 -9.732 1.00 87.00 482 PHE A CA 1
ATOM 3753 C C . PHE A 1 482 ? 33.422 -48.794 -9.558 1.00 87.00 482 PHE A C 1
ATOM 3755 O O . PHE A 1 482 ? 33.542 -49.617 -10.464 1.00 87.00 482 PHE A O 1
ATOM 3762 N N . ILE A 1 483 ? 34.018 -48.957 -8.371 1.00 86.06 483 ILE A N 1
ATOM 3763 C CA . ILE A 1 483 ? 34.878 -50.106 -8.044 1.00 86.06 483 ILE A CA 1
ATOM 3764 C C . ILE A 1 483 ? 34.081 -51.413 -8.120 1.00 86.06 483 ILE A C 1
ATOM 3766 O O . ILE A 1 483 ? 34.535 -52.378 -8.729 1.00 86.06 483 ILE A O 1
ATOM 3770 N N . LEU A 1 484 ? 32.871 -51.444 -7.559 1.00 85.50 484 LEU A N 1
ATOM 3771 C CA . LEU A 1 484 ? 31.991 -52.608 -7.584 1.00 85.50 484 LEU A CA 1
ATOM 3772 C C . LEU A 1 484 ? 31.600 -52.990 -9.016 1.00 85.50 484 LEU A C 1
ATOM 3774 O O . LEU A 1 484 ? 31.613 -54.171 -9.344 1.00 85.50 484 LEU A O 1
ATOM 3778 N N . ALA A 1 485 ? 31.298 -52.023 -9.887 1.00 84.31 485 ALA A N 1
ATOM 3779 C CA . ALA A 1 485 ? 30.996 -52.277 -11.295 1.00 84.31 485 ALA A CA 1
ATOM 3780 C C . ALA A 1 485 ? 32.199 -52.881 -12.038 1.00 84.31 485 ALA A C 1
ATOM 3782 O O . ALA A 1 485 ? 32.027 -53.831 -12.803 1.00 84.31 485 ALA A O 1
ATOM 3783 N N . VAL A 1 486 ? 33.417 -52.399 -11.763 1.00 82.12 486 VAL A N 1
ATOM 3784 C CA . VAL A 1 486 ? 34.664 -52.970 -12.303 1.00 82.12 486 VAL A CA 1
ATOM 3785 C C . VAL A 1 486 ? 34.887 -54.392 -11.782 1.00 82.12 486 VAL A C 1
ATOM 3787 O O . VAL A 1 486 ? 35.170 -55.296 -12.565 1.00 82.12 486 VAL A O 1
ATOM 3790 N N . VAL A 1 487 ? 34.682 -54.635 -10.485 1.00 81.94 487 VAL A N 1
ATOM 3791 C CA . VAL A 1 487 ? 34.782 -55.978 -9.889 1.00 81.94 487 VAL A CA 1
ATOM 3792 C C . VAL A 1 487 ? 33.720 -56.919 -10.461 1.00 81.94 487 VAL A C 1
ATOM 3794 O O . VAL A 1 487 ? 34.032 -58.062 -10.767 1.00 81.94 487 VAL A O 1
ATOM 3797 N N . LEU A 1 488 ? 32.485 -56.463 -10.679 1.00 77.19 488 LEU A N 1
ATOM 3798 C CA . LEU A 1 488 ? 31.421 -57.256 -11.305 1.00 77.19 488 LEU A CA 1
ATOM 3799 C C . LEU A 1 488 ? 31.708 -57.549 -12.787 1.00 77.19 488 LEU A C 1
ATOM 3801 O O . LEU A 1 488 ? 31.405 -58.649 -13.250 1.00 77.19 488 LEU A O 1
ATOM 3805 N N . LEU A 1 489 ? 32.332 -56.626 -13.526 1.00 74.81 489 LEU A N 1
ATOM 3806 C CA . LEU A 1 489 ? 32.846 -56.873 -14.884 1.00 74.81 489 LEU A CA 1
ATOM 3807 C C . LEU A 1 489 ? 33.950 -57.943 -14.890 1.00 74.81 489 LEU A C 1
ATOM 3809 O O . LEU A 1 489 ? 33.975 -58.796 -15.773 1.00 74.81 489 LEU A O 1
ATOM 3813 N N . LEU A 1 490 ? 34.816 -57.954 -13.875 1.00 67.88 490 LEU A N 1
ATOM 3814 C CA . LEU A 1 490 ? 35.862 -58.971 -13.714 1.00 67.88 490 LEU A CA 1
ATOM 3815 C C . LEU A 1 490 ? 35.291 -60.326 -13.259 1.00 67.88 490 LEU A C 1
ATOM 3817 O O . LEU A 1 490 ? 35.681 -61.374 -13.767 1.00 67.88 490 LEU A O 1
ATOM 3821 N N . MET A 1 491 ? 34.310 -60.322 -12.356 1.00 62.19 491 MET A N 1
ATOM 3822 C CA . MET A 1 491 ? 33.640 -61.527 -11.852 1.00 62.19 491 MET A CA 1
ATOM 3823 C C . MET A 1 491 ? 32.700 -62.151 -12.890 1.00 62.19 491 MET A C 1
ATOM 3825 O O . MET A 1 491 ? 32.543 -63.365 -12.921 1.00 62.19 491 MET A O 1
ATOM 3829 N N . THR A 1 492 ? 32.117 -61.368 -13.804 1.00 59.25 492 THR A N 1
ATOM 3830 C CA . THR A 1 492 ? 31.326 -61.910 -14.929 1.00 59.25 492 THR A CA 1
ATOM 3831 C C . THR A 1 492 ? 32.175 -62.673 -15.955 1.00 59.25 492 THR A C 1
ATOM 3833 O O . THR A 1 492 ? 31.611 -63.448 -16.732 1.00 59.25 492 THR A O 1
ATOM 3836 N N . MET A 1 493 ? 33.511 -62.553 -15.906 1.00 54.06 493 MET A N 1
ATOM 3837 C CA . MET A 1 493 ? 34.446 -63.422 -16.634 1.00 54.06 493 MET A CA 1
ATOM 3838 C C . MET A 1 493 ? 34.741 -64.759 -15.926 1.00 54.06 493 MET A C 1
ATOM 3840 O O . MET A 1 493 ? 35.255 -65.673 -16.568 1.00 54.06 493 MET A O 1
ATOM 3844 N N . CYS A 1 494 ? 34.346 -64.939 -14.659 1.00 43.59 494 CYS A N 1
ATOM 3845 C CA . CYS A 1 494 ? 34.595 -66.153 -13.877 1.00 43.59 494 CYS A CA 1
ATOM 3846 C C . CYS A 1 494 ? 33.316 -66.657 -13.170 1.00 43.59 494 CYS A C 1
ATOM 3848 O O . CYS A 1 494 ? 32.930 -66.163 -12.118 1.00 43.59 494 CYS A O 1
ATOM 3850 N N . CYS A 1 495 ? 32.732 -67.731 -13.719 1.00 35.12 495 CYS A N 1
ATOM 3851 C CA . CYS A 1 495 ? 31.695 -68.615 -13.142 1.00 35.12 495 CYS A CA 1
ATOM 3852 C C . CYS A 1 495 ? 30.189 -68.296 -13.357 1.00 35.12 495 CYS A C 1
ATOM 3854 O O . CYS A 1 495 ? 29.710 -67.167 -13.372 1.00 35.12 495 CYS A O 1
ATOM 3856 N N . LYS A 1 496 ? 29.438 -69.393 -13.585 1.00 31.52 496 LYS A N 1
ATOM 3857 C CA . LYS A 1 496 ? 28.025 -69.541 -14.011 1.00 31.52 496 LYS A CA 1
ATOM 3858 C C . LYS A 1 496 ? 27.071 -69.846 -12.829 1.00 31.52 496 LYS A C 1
ATOM 3860 O O . LYS A 1 496 ? 27.450 -70.619 -11.961 1.00 31.52 496 LYS A O 1
ATOM 3865 N N . LYS A 1 497 ? 25.785 -69.452 -13.003 1.00 31.78 497 LYS A N 1
ATOM 3866 C CA . LYS A 1 497 ? 24.516 -69.858 -12.301 1.00 31.78 497 LYS A CA 1
ATOM 3867 C C . LYS A 1 497 ? 24.381 -69.358 -10.839 1.00 31.78 497 LYS A C 1
ATOM 3869 O O . LYS A 1 497 ? 25.377 -69.328 -10.148 1.00 31.78 497 LYS A O 1
ATOM 3874 N N . LYS A 1 498 ? 23.220 -68.957 -10.279 1.00 30.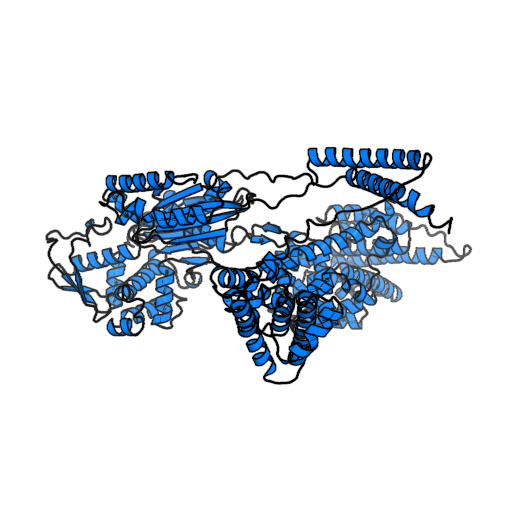56 498 LYS A N 1
ATOM 3875 C CA . LYS A 1 498 ? 21.778 -69.222 -10.521 1.00 30.56 498 LYS A CA 1
ATOM 3876 C C . LYS A 1 498 ? 20.904 -68.130 -9.815 1.00 30.56 498 LYS A C 1
ATOM 3878 O O . LYS A 1 498 ? 21.354 -67.590 -8.818 1.00 30.56 498 LYS A O 1
ATOM 3883 N N . GLU A 1 499 ? 19.726 -67.849 -10.399 1.00 31.34 499 GLU A N 1
ATOM 3884 C CA . GLU A 1 499 ? 18.387 -67.332 -9.948 1.00 31.34 499 GLU A CA 1
ATOM 3885 C C . GLU A 1 499 ? 18.112 -66.821 -8.495 1.00 31.34 499 GLU A C 1
ATOM 3887 O O . GLU A 1 499 ? 18.775 -67.291 -7.586 1.00 31.34 499 GLU A O 1
ATOM 3892 N N . ILE A 1 500 ? 17.094 -66.006 -8.104 1.00 34.84 500 ILE A N 1
ATOM 3893 C CA . ILE A 1 500 ? 15.975 -65.178 -8.669 1.00 34.84 500 ILE A CA 1
ATOM 3894 C C . ILE A 1 500 ? 15.299 -64.404 -7.484 1.00 34.84 500 ILE A C 1
ATOM 3896 O O . ILE A 1 500 ? 15.169 -65.005 -6.427 1.00 34.84 500 ILE A O 1
ATOM 3900 N N . SER A 1 501 ? 14.797 -63.164 -7.721 1.00 28.47 501 SER A N 1
ATOM 3901 C CA . SER A 1 501 ? 13.598 -62.446 -7.147 1.00 28.47 501 SER A CA 1
ATOM 3902 C C . SER A 1 501 ? 13.436 -62.261 -5.617 1.00 28.47 501 SER A C 1
ATOM 3904 O O . SER A 1 501 ? 13.855 -63.105 -4.848 1.00 28.47 501 SER A O 1
ATOM 3906 N N . ALA A 1 502 ? 12.789 -61.252 -5.014 1.00 29.41 502 ALA A N 1
ATOM 3907 C CA . ALA A 1 502 ? 12.085 -59.989 -5.321 1.00 29.41 502 ALA A CA 1
ATOM 3908 C C . ALA A 1 502 ? 11.979 -59.230 -3.973 1.00 29.41 502 ALA A C 1
ATOM 3910 O O . ALA A 1 502 ? 12.188 -59.856 -2.941 1.00 29.41 502 ALA A O 1
ATOM 3911 N N . THR A 1 503 ? 11.595 -57.943 -3.946 1.00 28.34 503 THR A N 1
ATOM 3912 C CA . THR A 1 503 ? 10.504 -57.401 -3.085 1.00 28.34 503 THR A CA 1
ATOM 3913 C C . THR A 1 503 ? 10.306 -55.908 -3.390 1.00 28.34 503 THR A C 1
ATOM 3915 O O . THR A 1 503 ? 11.245 -55.118 -3.320 1.00 28.34 503 THR A O 1
ATOM 3918 N N . ARG A 1 504 ? 9.068 -55.503 -3.698 1.00 29.27 504 ARG A N 1
ATOM 3919 C CA . ARG A 1 504 ? 8.623 -54.104 -3.783 1.00 29.27 504 ARG A CA 1
ATOM 3920 C C . ARG A 1 504 ? 7.291 -54.007 -3.035 1.00 29.27 504 ARG A C 1
ATOM 3922 O O . ARG A 1 504 ? 6.287 -54.453 -3.569 1.00 29.27 504 ARG A O 1
ATOM 3929 N N . SER A 1 505 ? 7.276 -53.446 -1.823 1.00 32.44 505 SER A N 1
ATOM 3930 C CA . SER A 1 505 ? 6.031 -53.012 -1.157 1.00 32.44 505 SER A CA 1
ATOM 3931 C C . SER A 1 505 ? 6.302 -52.153 0.087 1.00 32.44 505 SER A C 1
ATOM 3933 O O . SER A 1 505 ? 6.205 -52.635 1.211 1.00 32.44 505 SER A O 1
ATOM 3935 N N . ILE A 1 506 ? 6.631 -50.868 -0.096 1.00 35.22 506 ILE A N 1
ATOM 3936 C CA . ILE A 1 506 ? 6.547 -49.860 0.990 1.00 35.22 506 ILE A CA 1
ATOM 3937 C C . ILE A 1 506 ? 5.850 -48.553 0.534 1.00 35.22 506 ILE A C 1
ATOM 3939 O O . ILE A 1 506 ? 5.438 -47.754 1.365 1.00 35.22 506 ILE A O 1
ATOM 3943 N N . ILE A 1 507 ? 5.582 -48.343 -0.763 1.00 40.44 507 ILE A N 1
ATOM 3944 C CA . ILE A 1 507 ? 5.057 -47.048 -1.257 1.00 40.44 507 ILE A CA 1
ATOM 3945 C C . ILE A 1 507 ? 3.512 -46.962 -1.276 1.00 40.44 507 ILE A C 1
ATOM 3947 O O . ILE A 1 507 ? 2.958 -45.890 -1.482 1.00 40.44 507 ILE A O 1
ATOM 3951 N N . GLN A 1 508 ? 2.781 -48.039 -0.979 1.00 37.88 508 GLN A N 1
ATOM 3952 C CA . GLN A 1 508 ? 1.318 -48.051 -1.155 1.00 37.88 508 GLN A CA 1
ATOM 3953 C C . GLN A 1 508 ? 0.517 -47.500 0.045 1.00 37.88 508 GLN A C 1
ATOM 3955 O O . GLN A 1 508 ? -0.632 -47.113 -0.115 1.00 37.88 508 GLN A O 1
ATOM 3960 N N . ARG A 1 509 ? 1.119 -47.376 1.239 1.00 35.56 509 ARG A N 1
ATOM 3961 C CA . ARG A 1 509 ? 0.401 -46.970 2.469 1.00 35.56 509 ARG A CA 1
ATOM 3962 C C . ARG A 1 509 ? 0.309 -45.459 2.730 1.00 35.56 509 ARG A C 1
ATOM 3964 O O . ARG A 1 509 ? -0.334 -45.063 3.692 1.00 35.56 509 ARG A O 1
ATOM 3971 N N . ALA A 1 510 ? 0.921 -44.609 1.902 1.00 36.53 510 ALA A N 1
ATOM 3972 C CA . ALA A 1 510 ? 0.902 -43.150 2.100 1.00 36.53 510 ALA A CA 1
ATOM 3973 C C . ALA A 1 510 ? -0.122 -42.400 1.219 1.00 36.53 510 ALA A C 1
ATOM 3975 O O . ALA A 1 510 ? -0.322 -41.201 1.408 1.00 36.53 510 ALA A O 1
ATOM 3976 N N . GLN A 1 511 ? -0.773 -43.079 0.264 1.00 40.34 511 GLN A N 1
ATOM 3977 C CA . GLN A 1 511 ? -1.738 -42.464 -0.662 1.00 40.34 511 GLN A CA 1
ATOM 3978 C C . GLN A 1 511 ? -3.207 -42.583 -0.216 1.00 40.34 511 GLN A C 1
ATOM 3980 O O . GLN A 1 511 ? -4.010 -41.727 -0.582 1.00 40.34 511 GLN A O 1
ATOM 3985 N N . GLU A 1 512 ? -3.568 -43.562 0.619 1.00 43.44 512 GLU A N 1
ATOM 3986 C CA . GLU A 1 512 ? -4.976 -43.838 0.962 1.00 43.44 512 GLU A CA 1
ATOM 3987 C C . GLU A 1 512 ? -5.617 -42.781 1.884 1.00 43.44 512 GLU A C 1
ATOM 3989 O O . GLU A 1 512 ? -6.807 -42.504 1.766 1.00 43.44 512 GLU A O 1
ATOM 3994 N N . THR A 1 513 ? -4.849 -42.092 2.737 1.00 47.94 513 THR A N 1
ATOM 3995 C CA . THR A 1 513 ? -5.404 -41.122 3.709 1.00 47.94 513 THR A CA 1
ATOM 3996 C C . THR A 1 513 ? -5.807 -39.776 3.087 1.00 47.94 513 THR A C 1
ATOM 3998 O O . THR A 1 513 ? -6.588 -39.035 3.677 1.00 47.94 513 THR A O 1
ATOM 4001 N N . LYS A 1 514 ? -5.313 -39.437 1.885 1.00 49.31 514 LYS A N 1
ATOM 4002 C CA . LYS A 1 514 ? -5.696 -38.203 1.162 1.00 49.31 514 LYS A CA 1
ATOM 4003 C C . LYS A 1 514 ? -6.889 -38.387 0.221 1.00 49.31 514 LYS A C 1
ATOM 4005 O O . LYS A 1 514 ? -7.442 -37.395 -0.243 1.00 49.31 514 LYS A O 1
ATOM 4010 N N . MET A 1 515 ? -7.282 -39.627 -0.071 1.00 51.59 515 MET A N 1
ATOM 4011 C CA . MET A 1 515 ? -8.268 -39.926 -1.114 1.00 51.59 515 MET A CA 1
ATOM 4012 C C . MET A 1 515 ? -9.718 -39.628 -0.689 1.00 51.59 515 MET A C 1
ATOM 4014 O O . MET A 1 515 ? -10.569 -39.430 -1.549 1.00 51.59 515 MET A O 1
ATOM 4018 N N . PHE A 1 516 ? -9.986 -39.536 0.619 1.00 56.62 516 PHE A N 1
ATOM 4019 C CA . PHE A 1 516 ? -11.343 -39.488 1.187 1.00 56.62 516 PHE A CA 1
ATOM 4020 C C . PHE A 1 516 ? -11.641 -38.239 2.041 1.00 56.62 516 PHE A C 1
ATOM 4022 O O . PHE A 1 516 ? -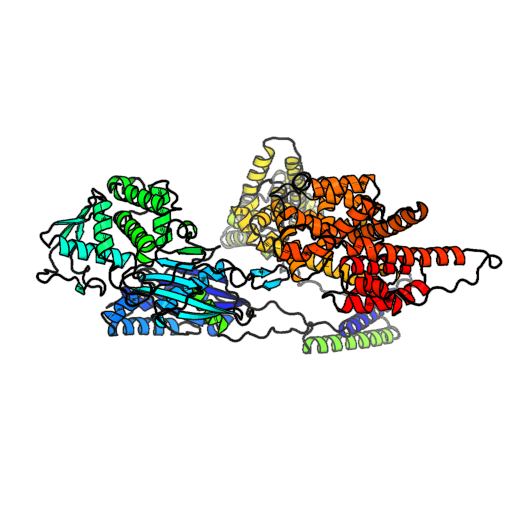12.629 -38.199 2.774 1.00 56.62 516 PHE A O 1
ATOM 4029 N N . ALA A 1 517 ? -10.795 -37.207 1.972 1.00 55.31 517 ALA A N 1
ATOM 4030 C CA . ALA A 1 517 ? -11.005 -35.966 2.717 1.00 55.31 517 ALA A CA 1
ATOM 4031 C C . ALA A 1 517 ? -12.245 -35.203 2.200 1.00 55.31 517 ALA A C 1
ATOM 4033 O O . ALA A 1 517 ? -12.327 -34.898 1.011 1.00 55.31 517 ALA A O 1
ATOM 4034 N N . GLY A 1 518 ? -13.182 -34.871 3.098 1.00 58.88 518 GLY A N 1
ATOM 4035 C CA . GLY A 1 518 ? -14.388 -34.076 2.804 1.00 58.88 518 GLY A CA 1
ATOM 4036 C C . GLY A 1 518 ? -15.702 -34.865 2.693 1.00 58.88 518 GLY A C 1
ATOM 4037 O O . GLY A 1 518 ? -16.762 -34.251 2.652 1.00 58.88 518 GLY A O 1
ATOM 4038 N N . LEU A 1 519 ? -15.669 -36.205 2.706 1.00 65.44 519 LEU A N 1
ATOM 4039 C CA . LEU A 1 519 ? -16.890 -37.033 2.640 1.00 65.44 519 LEU A CA 1
ATOM 4040 C C . LEU A 1 519 ? -17.787 -36.886 3.881 1.00 65.44 519 LEU A C 1
ATOM 4042 O O . LEU A 1 519 ? -19.011 -36.852 3.757 1.00 65.44 519 LEU A O 1
ATOM 4046 N N . SER A 1 520 ? -17.185 -36.701 5.060 1.00 61.97 520 SER A N 1
ATOM 4047 C CA . SER A 1 520 ? -17.909 -36.474 6.316 1.00 61.97 520 SER A CA 1
ATOM 4048 C C . SER A 1 520 ? -18.685 -35.152 6.337 1.00 61.97 520 SER A C 1
ATOM 4050 O O . SER A 1 520 ? -19.729 -35.071 6.977 1.00 61.97 520 SER A O 1
ATOM 4052 N N . GLU A 1 521 ? -18.229 -34.128 5.605 1.00 60.50 521 GLU A N 1
ATOM 4053 C CA . GLU A 1 521 ? -18.921 -32.832 5.491 1.00 60.50 521 GLU A CA 1
ATOM 4054 C C . GLU A 1 521 ? -20.198 -32.920 4.633 1.00 60.50 521 GLU A C 1
ATOM 4056 O O . GLU A 1 521 ? -21.051 -32.038 4.706 1.00 60.50 521 GLU A O 1
ATOM 4061 N N . LEU A 1 522 ? -20.352 -33.996 3.852 1.00 63.97 522 LEU A N 1
ATOM 4062 C CA . LEU A 1 522 ? -21.522 -34.280 3.013 1.00 63.97 522 LEU A CA 1
ATOM 4063 C C . LEU A 1 522 ? -22.418 -35.390 3.579 1.00 63.97 522 LEU A C 1
ATOM 4065 O O . LEU A 1 522 ? -23.386 -35.776 2.929 1.00 63.97 522 LEU A O 1
ATOM 4069 N N . GLY A 1 523 ? -22.102 -35.907 4.771 1.00 66.06 523 GLY A N 1
ATOM 4070 C CA . GLY A 1 523 ? -22.842 -37.008 5.389 1.00 66.06 523 GLY A CA 1
ATOM 4071 C C . GLY A 1 523 ? -22.661 -38.358 4.687 1.00 66.06 523 GLY A C 1
ATOM 4072 O O . GLY A 1 523 ? -23.503 -39.233 4.861 1.00 66.06 523 GLY A O 1
ATOM 4073 N N . ILE A 1 524 ? -21.596 -38.534 3.894 1.00 71.38 524 ILE A N 1
ATOM 4074 C CA . ILE A 1 524 ? -21.275 -39.806 3.231 1.00 71.38 524 ILE A CA 1
ATOM 4075 C C . ILE A 1 524 ? -20.371 -40.626 4.154 1.00 71.38 524 ILE A C 1
ATOM 4077 O O . ILE A 1 524 ? -19.304 -40.152 4.559 1.00 71.38 524 ILE A O 1
ATOM 4081 N N . SER A 1 525 ? -20.786 -41.855 4.460 1.00 70.81 525 SER A N 1
ATOM 4082 C CA . SER A 1 525 ? -20.063 -42.751 5.363 1.00 70.81 525 SER A CA 1
ATOM 4083 C C . SER A 1 525 ? -18.716 -43.184 4.772 1.00 70.81 525 SER A C 1
ATOM 4085 O O . SER A 1 525 ? -18.610 -43.533 3.595 1.00 70.81 525 SER A O 1
ATOM 4087 N N . ASN A 1 526 ? -17.667 -43.186 5.591 1.00 72.62 526 ASN A N 1
ATOM 4088 C CA . ASN A 1 526 ? -16.314 -43.602 5.229 1.00 72.62 526 ASN A CA 1
ATOM 4089 C C . ASN A 1 526 ? -15.943 -44.972 5.843 1.00 72.62 526 ASN A C 1
ATOM 4091 O O . ASN A 1 526 ? -16.754 -45.653 6.470 1.00 72.62 526 ASN A O 1
ATOM 4095 N N . GLY A 1 527 ? -14.693 -45.402 5.637 1.00 72.00 527 GLY A N 1
ATOM 4096 C CA . GLY A 1 527 ? -14.206 -46.695 6.129 1.00 72.00 527 GLY A CA 1
ATOM 4097 C C . GLY A 1 527 ? -14.160 -46.832 7.658 1.00 72.00 527 GLY A C 1
ATOM 4098 O O . GLY A 1 527 ? -14.291 -47.947 8.159 1.00 72.00 527 GLY A O 1
ATOM 4099 N N . GLU A 1 528 ? -14.008 -45.735 8.404 1.00 74.50 528 GLU A N 1
ATOM 4100 C CA . GLU A 1 528 ? -14.106 -45.750 9.869 1.00 74.50 528 GLU A CA 1
ATOM 4101 C C . GLU A 1 528 ? -15.567 -45.871 10.324 1.00 74.50 528 GLU A C 1
ATOM 4103 O O . GLU A 1 528 ? -15.824 -46.623 11.257 1.00 74.50 528 GLU A O 1
ATOM 4108 N N . ASP A 1 529 ? -16.526 -45.259 9.620 1.00 77.69 529 ASP A N 1
ATOM 4109 C CA . ASP A 1 529 ? -17.961 -45.410 9.924 1.00 77.69 529 ASP A CA 1
ATOM 4110 C C . ASP A 1 529 ? -18.429 -46.857 9.699 1.00 77.69 529 ASP A C 1
ATOM 4112 O O . ASP A 1 529 ? -19.156 -47.429 10.515 1.00 77.69 529 ASP A O 1
ATOM 4116 N N . LEU A 1 530 ? -17.958 -47.498 8.621 1.00 79.50 530 LEU A N 1
ATOM 4117 C CA . LEU A 1 530 ? -18.202 -48.923 8.383 1.00 79.50 530 LEU A CA 1
ATOM 4118 C C . LEU A 1 530 ? -17.574 -49.780 9.487 1.00 79.50 530 LEU A C 1
ATOM 4120 O O . LEU A 1 530 ? -18.199 -50.709 9.989 1.00 79.50 530 LEU A O 1
ATOM 4124 N N . LYS A 1 531 ? -16.338 -49.475 9.883 1.00 81.44 531 LYS A N 1
ATOM 4125 C CA . LYS A 1 531 ? -15.637 -50.194 10.950 1.00 81.44 531 LYS A CA 1
ATOM 4126 C C . LYS A 1 531 ? -16.337 -50.032 12.297 1.00 81.44 531 LYS A C 1
ATOM 4128 O O . LYS A 1 531 ? -16.463 -51.020 13.013 1.00 81.44 531 LYS A O 1
ATOM 4133 N N . GLU A 1 532 ? -16.819 -48.842 12.637 1.00 81.50 532 GLU A N 1
ATOM 4134 C CA . GLU A 1 532 ? -17.608 -48.592 13.846 1.00 81.50 532 GLU A CA 1
ATOM 4135 C C . GLU A 1 532 ? -18.934 -49.358 13.805 1.00 81.50 532 GLU A C 1
ATOM 4137 O O . GLU A 1 532 ? -19.256 -50.083 14.747 1.00 81.50 532 GLU A O 1
ATOM 4142 N N . THR A 1 533 ? -19.644 -49.296 12.675 1.00 82.25 533 THR A N 1
ATOM 4143 C CA . THR A 1 533 ? -20.888 -50.047 12.443 1.00 82.25 533 THR A CA 1
ATOM 4144 C C . THR A 1 533 ? -20.666 -51.549 12.623 1.00 82.25 533 THR A C 1
ATOM 4146 O O . THR A 1 533 ? -21.428 -52.212 13.322 1.00 82.25 533 THR A O 1
ATOM 4149 N N . LEU A 1 534 ? -19.581 -52.091 12.066 1.00 83.25 534 LEU A N 1
ATOM 4150 C CA . LEU A 1 534 ? -19.222 -53.504 12.193 1.00 83.25 534 LEU A CA 1
ATOM 4151 C C . LEU A 1 534 ? -18.775 -53.887 13.607 1.00 83.25 534 LEU A C 1
ATOM 4153 O O . LEU A 1 534 ? -19.058 -54.998 14.049 1.00 83.25 534 LEU A O 1
ATOM 4157 N N . THR A 1 535 ? -18.100 -52.984 14.319 1.00 84.25 535 THR A N 1
ATOM 4158 C CA . THR A 1 535 ? -17.626 -53.222 15.694 1.00 84.25 535 THR A CA 1
ATOM 4159 C C . THR A 1 535 ? -18.785 -53.236 16.692 1.00 84.25 535 THR A C 1
ATOM 4161 O O . THR A 1 535 ? -18.738 -53.974 17.674 1.00 84.25 535 THR A O 1
ATOM 4164 N N . ASN A 1 536 ? -19.840 -52.464 16.421 1.00 81.75 536 ASN A N 1
ATOM 4165 C CA . ASN A 1 536 ? -20.978 -52.282 17.323 1.00 81.75 536 ASN A CA 1
ATOM 4166 C C . ASN A 1 536 ? -22.213 -53.130 16.954 1.00 81.75 536 ASN A C 1
ATOM 4168 O O . ASN A 1 536 ? -23.212 -53.092 17.673 1.00 81.75 536 ASN A O 1
ATOM 4172 N N . CYS A 1 537 ? -22.177 -53.893 15.856 1.00 84.38 537 CYS A N 1
ATOM 4173 C CA . CYS A 1 537 ? -23.311 -54.707 15.411 1.00 84.38 537 CYS A CA 1
ATOM 4174 C C . CYS A 1 537 ? -23.300 -56.135 15.984 1.00 84.38 537 CYS A C 1
ATOM 4176 O O . CYS A 1 537 ? -22.254 -56.742 16.207 1.00 84.38 537 CYS A O 1
ATOM 4178 N N . THR A 1 538 ? -24.491 -56.706 16.173 1.00 81.06 538 THR A N 1
ATOM 4179 C CA . THR A 1 538 ? -24.682 -58.121 16.539 1.00 81.06 538 THR A CA 1
ATOM 4180 C C . THR A 1 538 ? -24.793 -59.039 15.318 1.00 81.06 538 THR A C 1
ATOM 4182 O O . THR A 1 538 ? -24.532 -60.236 15.426 1.00 81.06 538 THR A O 1
ATOM 4185 N N . GLU A 1 539 ? -25.145 -58.489 14.149 1.00 87.88 539 GLU A N 1
ATOM 4186 C CA . GLU A 1 539 ? -25.299 -59.210 12.879 1.00 87.88 539 GLU A CA 1
ATOM 4187 C C . GLU A 1 539 ? -24.490 -58.534 11.748 1.00 87.88 539 GLU A C 1
ATOM 4189 O O . GLU A 1 539 ? -25.026 -57.706 11.006 1.00 87.88 539 GLU A O 1
ATOM 4194 N N . PRO A 1 540 ? -23.207 -58.904 11.563 1.00 83.12 540 PRO A N 1
ATOM 4195 C CA . PRO A 1 540 ? -22.306 -58.232 10.622 1.00 83.12 540 PRO A CA 1
ATOM 4196 C C . PRO A 1 540 ? -22.771 -58.264 9.166 1.00 83.12 540 PRO A C 1
ATOM 4198 O O . PRO A 1 540 ? -22.609 -57.285 8.451 1.00 83.12 540 PRO A O 1
ATOM 4201 N N . LEU A 1 541 ? -23.382 -59.366 8.717 1.00 82.69 541 LEU A N 1
ATOM 4202 C CA . LEU A 1 541 ? -23.832 -59.505 7.327 1.00 82.69 541 LEU A CA 1
ATOM 4203 C C . LEU A 1 541 ? -24.992 -58.557 6.995 1.00 82.69 541 LEU A C 1
ATOM 4205 O O . LEU A 1 541 ? -24.950 -57.897 5.962 1.00 82.69 541 LEU A O 1
ATOM 4209 N N . LYS A 1 542 ? -25.980 -58.422 7.892 1.00 83.44 542 LYS A N 1
ATOM 4210 C CA . LYS A 1 542 ? -27.076 -57.461 7.695 1.00 83.44 542 LYS A CA 1
ATOM 4211 C C . LYS A 1 542 ? -26.589 -56.019 7.786 1.00 83.44 542 LYS A C 1
ATOM 4213 O O . LYS A 1 542 ? -27.055 -55.183 7.023 1.00 83.44 542 LYS A O 1
ATOM 4218 N N . ALA A 1 543 ? -25.636 -55.738 8.677 1.00 83.25 543 ALA A N 1
ATOM 4219 C CA . ALA A 1 543 ? -25.022 -54.417 8.782 1.00 83.25 543 ALA A CA 1
ATOM 4220 C C . ALA A 1 543 ? -24.270 -54.025 7.497 1.00 83.25 543 ALA A C 1
ATOM 4222 O O . ALA A 1 543 ? -24.364 -52.880 7.066 1.00 83.25 543 ALA A O 1
ATOM 4223 N N . ILE A 1 544 ? -23.577 -54.972 6.849 1.00 81.69 544 ILE A N 1
ATOM 4224 C CA . ILE A 1 544 ? -22.924 -54.750 5.547 1.00 81.69 544 ILE A CA 1
ATOM 4225 C C . ILE A 1 544 ? -23.961 -54.495 4.453 1.00 81.69 544 ILE A C 1
ATOM 4227 O O . ILE A 1 544 ? -23.823 -53.512 3.730 1.00 81.69 544 ILE A O 1
ATOM 4231 N N . ASP A 1 545 ? -24.994 -55.336 4.342 1.00 80.31 545 ASP A N 1
ATOM 4232 C CA . ASP A 1 545 ? -26.045 -55.169 3.326 1.00 80.31 545 ASP A CA 1
ATOM 4233 C C . ASP A 1 545 ? -26.760 -53.819 3.479 1.00 80.31 545 ASP A C 1
ATOM 4235 O O . ASP A 1 545 ? -26.980 -53.104 2.498 1.00 80.31 545 ASP A O 1
ATOM 4239 N N . GLN A 1 546 ? -27.064 -53.429 4.719 1.00 81.62 546 GLN A N 1
ATOM 4240 C CA . GLN A 1 546 ? -27.683 -52.146 5.027 1.00 81.62 546 GLN A CA 1
ATOM 4241 C C . GLN A 1 546 ? -26.750 -50.974 4.698 1.00 81.62 546 GLN A C 1
ATOM 4243 O O . GLN A 1 546 ? -27.167 -50.048 4.004 1.00 81.62 546 GLN A O 1
ATOM 4248 N N . PHE A 1 547 ? -25.474 -51.045 5.086 1.00 83.06 547 PHE A N 1
ATOM 4249 C CA . PHE A 1 547 ? -24.479 -50.022 4.751 1.00 83.06 547 PHE A CA 1
ATOM 4250 C C . PHE A 1 547 ? -24.303 -49.863 3.233 1.00 83.06 547 PHE A C 1
ATOM 4252 O O . PHE A 1 547 ? -24.175 -48.744 2.729 1.00 83.06 547 PHE A O 1
ATOM 4259 N N . GLN A 1 548 ? -24.315 -50.973 2.488 1.00 78.75 548 GLN A N 1
ATOM 4260 C CA . GLN A 1 548 ? -24.213 -50.980 1.028 1.00 78.75 548 GLN A CA 1
ATOM 4261 C C . GLN A 1 548 ? -25.450 -50.388 0.344 1.00 78.75 548 GLN A C 1
ATOM 4263 O O . GLN A 1 548 ? -25.297 -49.710 -0.675 1.00 78.75 548 GLN A O 1
ATOM 4268 N N . MET A 1 549 ? -26.650 -50.622 0.886 1.00 77.62 549 MET A N 1
ATOM 4269 C CA . MET A 1 549 ? -27.890 -49.995 0.416 1.00 77.62 549 MET A CA 1
ATOM 4270 C C . MET A 1 549 ? -27.918 -48.494 0.713 1.00 77.62 549 MET A C 1
ATOM 4272 O O . MET A 1 549 ? -28.184 -47.702 -0.189 1.00 77.62 549 MET A O 1
ATOM 4276 N N . GLU A 1 550 ? -27.615 -48.098 1.950 1.00 79.38 550 GLU A N 1
ATOM 4277 C CA . GLU A 1 550 ? -27.668 -46.702 2.405 1.00 79.38 550 GLU A CA 1
ATOM 4278 C C . GLU A 1 550 ? -26.662 -45.810 1.663 1.00 79.38 550 GLU A C 1
ATOM 4280 O O . GLU A 1 550 ? -26.985 -44.676 1.319 1.00 79.38 550 GLU A O 1
ATOM 4285 N N . ASN A 1 551 ? -25.476 -46.338 1.337 1.00 75.06 551 ASN A N 1
ATOM 4286 C CA . ASN A 1 551 ? -24.426 -45.603 0.622 1.00 75.06 551 ASN A CA 1
ATOM 4287 C C . ASN A 1 551 ? -24.408 -45.858 -0.898 1.00 75.06 551 ASN A C 1
ATOM 4289 O O . ASN A 1 551 ? -23.466 -45.456 -1.580 1.00 75.06 551 ASN A O 1
ATOM 4293 N N . GLY A 1 552 ? -25.425 -46.535 -1.448 1.00 69.69 552 GLY A N 1
ATOM 4294 C CA . GLY A 1 552 ? -25.575 -46.725 -2.897 1.00 69.69 552 GLY A CA 1
ATOM 4295 C C . GLY A 1 552 ? -24.460 -47.542 -3.566 1.00 69.69 552 GLY A C 1
ATOM 4296 O O . GLY A 1 552 ? -24.219 -47.389 -4.762 1.00 69.69 552 GLY A O 1
ATOM 4297 N N . ILE A 1 553 ? -23.777 -48.409 -2.811 1.00 72.31 553 ILE A N 1
ATOM 4298 C CA . ILE A 1 553 ? -22.702 -49.285 -3.313 1.00 72.31 553 ILE A CA 1
ATOM 4299 C C . ILE A 1 553 ? -23.293 -50.384 -4.213 1.00 72.31 553 ILE A C 1
ATOM 4301 O O . ILE A 1 553 ? -22.700 -50.769 -5.222 1.00 72.31 553 ILE A O 1
ATOM 4305 N N . LEU A 1 554 ? -24.497 -50.858 -3.878 1.00 68.50 554 LEU A N 1
ATOM 4306 C CA . LEU A 1 554 ? -25.279 -51.794 -4.684 1.00 68.50 554 LEU A CA 1
ATOM 4307 C C . LEU A 1 554 ? -26.232 -51.030 -5.607 1.00 68.50 554 LEU A C 1
ATOM 4309 O O . LEU A 1 554 ? -27.355 -50.696 -5.237 1.00 68.50 554 LEU A O 1
ATOM 4313 N N . LEU A 1 555 ? -25.795 -50.784 -6.841 1.00 66.44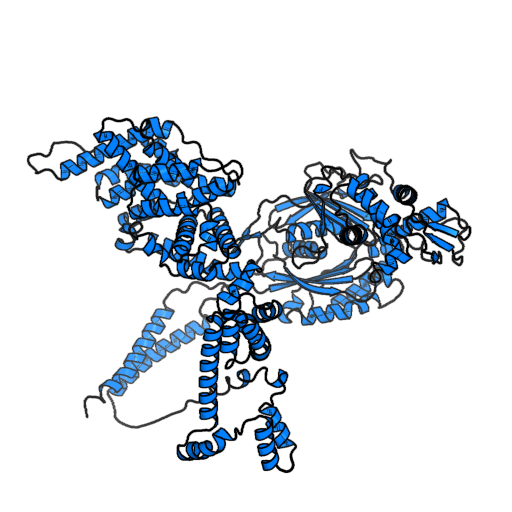 555 LEU A N 1
ATOM 4314 C CA . LEU A 1 555 ? -26.676 -50.288 -7.896 1.00 66.44 555 LEU A CA 1
ATOM 4315 C C . LEU A 1 555 ? -27.467 -51.469 -8.492 1.00 66.44 555 LEU A C 1
ATOM 4317 O O . LEU A 1 555 ? -26.843 -52.380 -9.048 1.00 66.44 555 LEU A O 1
ATOM 4321 N N . PRO A 1 556 ? -28.816 -51.466 -8.453 1.00 68.88 556 PRO A N 1
ATOM 4322 C CA . PRO A 1 556 ? -29.634 -52.570 -8.976 1.00 68.88 556 PRO A CA 1
ATOM 4323 C C . PRO A 1 556 ? -29.346 -52.897 -10.448 1.00 68.88 556 PRO A C 1
ATOM 4325 O O . PRO A 1 556 ? -29.410 -54.048 -10.871 1.00 68.88 556 PRO A O 1
ATOM 4328 N N . THR A 1 557 ? -28.958 -51.884 -11.227 1.00 69.62 557 THR A N 1
ATOM 4329 C CA . THR A 1 557 ? -28.572 -52.010 -12.639 1.00 69.62 557 THR A CA 1
ATOM 4330 C C . THR A 1 557 ? -27.260 -52.768 -12.852 1.00 69.62 557 THR A C 1
ATOM 4332 O O . THR A 1 557 ? -27.075 -53.367 -13.908 1.00 69.62 557 THR A O 1
ATOM 4335 N N . LEU A 1 558 ? -26.354 -52.775 -11.868 1.00 69.62 558 LEU A N 1
ATOM 4336 C CA . LEU A 1 558 ? -25.049 -53.442 -11.944 1.00 69.62 558 LEU A CA 1
ATOM 4337 C C . LEU A 1 558 ? -25.052 -54.827 -11.290 1.00 69.62 558 LEU A C 1
ATOM 4339 O O . LEU A 1 558 ? -24.135 -55.611 -11.518 1.00 69.62 558 LEU A O 1
ATOM 4343 N N . GLN A 1 559 ? -26.093 -55.168 -10.527 1.00 73.75 559 GLN A N 1
ATOM 4344 C CA . GLN A 1 559 ? -26.165 -56.402 -9.740 1.00 73.75 559 GLN A CA 1
ATOM 4345 C C . GLN A 1 559 ? -26.048 -57.677 -10.592 1.00 73.75 559 GLN A C 1
ATOM 4347 O O . GLN A 1 559 ? -25.457 -58.658 -10.153 1.00 73.75 559 GLN A O 1
ATOM 4352 N N . SER A 1 560 ? -26.538 -57.644 -11.837 1.00 76.44 560 SER A N 1
ATOM 4353 C CA . SER A 1 560 ? -26.391 -58.758 -12.789 1.00 76.44 560 SER A CA 1
ATOM 4354 C C . SER A 1 560 ? -24.980 -58.868 -13.387 1.00 76.44 560 SER A C 1
ATOM 4356 O O . SER A 1 560 ? -24.609 -59.934 -13.866 1.00 76.44 560 SER A O 1
ATOM 4358 N N . ALA A 1 561 ? -24.192 -57.786 -13.367 1.00 74.38 561 ALA A N 1
ATOM 4359 C CA . ALA A 1 561 ? -22.846 -57.716 -13.941 1.00 74.38 561 ALA A CA 1
ATOM 4360 C C . ALA A 1 561 ? -21.742 -58.082 -12.932 1.00 74.38 561 ALA A C 1
ATOM 4362 O O . ALA A 1 561 ? -20.709 -58.622 -13.325 1.00 74.38 561 ALA A O 1
ATOM 4363 N N . LEU A 1 562 ? -21.962 -57.839 -11.633 1.00 76.50 562 LEU A N 1
ATOM 4364 C CA . LEU A 1 562 ? -20.978 -58.117 -10.576 1.00 76.50 562 LEU A CA 1
ATOM 4365 C C . LEU A 1 562 ? -20.477 -59.580 -10.550 1.00 76.50 562 LEU A C 1
ATOM 4367 O O . LEU A 1 562 ? -19.266 -59.762 -10.434 1.00 76.50 562 LEU A O 1
ATOM 4371 N N . PRO A 1 563 ? -21.321 -60.620 -10.737 1.00 81.25 563 PRO A N 1
ATOM 4372 C CA . PRO A 1 563 ? -20.844 -62.007 -10.777 1.00 81.25 563 PRO A CA 1
ATOM 4373 C C . PRO A 1 563 ? -19.920 -62.306 -11.966 1.00 81.25 563 PRO A C 1
ATOM 4375 O O . PRO A 1 563 ? -19.046 -63.165 -11.875 1.00 81.25 563 PRO A O 1
ATOM 4378 N N . PHE A 1 564 ? -20.083 -61.596 -13.089 1.00 81.75 564 PHE A N 1
ATOM 4379 C CA . PHE A 1 564 ? -19.195 -61.755 -14.242 1.00 81.75 564 PHE A CA 1
ATOM 4380 C C . PHE A 1 564 ? -17.794 -61.210 -13.955 1.00 81.75 564 PHE A C 1
ATOM 4382 O O . PHE A 1 564 ? -16.824 -61.803 -14.420 1.00 81.75 564 PHE A O 1
ATOM 4389 N N . LEU A 1 565 ? -17.672 -60.143 -13.159 1.00 80.62 565 LEU A N 1
ATOM 4390 C CA . LEU A 1 565 ? -16.374 -59.615 -12.719 1.00 80.62 565 LEU A CA 1
ATOM 4391 C C . LEU A 1 565 ? -15.626 -60.637 -11.859 1.00 80.62 565 LEU A C 1
ATOM 4393 O O . LEU A 1 565 ? -14.432 -60.859 -12.066 1.00 80.62 565 LEU A O 1
ATOM 4397 N N . ASP A 1 566 ? -16.351 -61.315 -10.964 1.00 80.75 566 ASP A N 1
ATOM 4398 C CA . ASP A 1 566 ? -15.794 -62.361 -10.105 1.00 80.75 566 ASP A CA 1
ATOM 4399 C C . ASP A 1 566 ? -15.259 -63.542 -10.945 1.00 80.75 566 ASP A C 1
ATOM 4401 O O . ASP A 1 566 ? -14.168 -64.047 -10.678 1.00 80.75 566 ASP A O 1
ATOM 4405 N N . LEU A 1 567 ? -15.963 -63.931 -12.021 1.00 85.88 567 LEU A N 1
ATOM 4406 C CA . LEU A 1 567 ? -15.508 -64.969 -12.965 1.00 85.88 567 LEU A CA 1
ATOM 4407 C C . LEU A 1 567 ? -14.248 -64.578 -13.757 1.00 85.88 567 LEU A C 1
ATOM 4409 O O . LEU A 1 567 ? -13.500 -65.459 -14.178 1.00 85.88 567 LEU A O 1
ATOM 4413 N N . HIS A 1 568 ? -14.010 -63.281 -13.965 1.00 85.50 568 HIS A N 1
ATOM 4414 C CA . HIS A 1 568 ? -12.852 -62.761 -14.704 1.00 85.50 568 HIS A CA 1
ATOM 4415 C C . HIS A 1 568 ? -11.694 -62.351 -13.780 1.00 85.50 568 HIS A C 1
ATOM 4417 O O . HIS A 1 568 ? -10.659 -61.889 -14.258 1.00 85.50 568 HIS A O 1
ATOM 4423 N N . GLY A 1 569 ? -11.840 -62.538 -12.462 1.00 86.75 569 GLY A N 1
ATOM 4424 C CA . GLY A 1 569 ? -10.818 -62.196 -11.474 1.00 86.75 569 GLY A CA 1
ATOM 4425 C C . GLY A 1 569 ? -10.597 -60.692 -11.292 1.00 86.75 569 GLY A C 1
ATOM 4426 O O . GLY A 1 569 ? -9.555 -60.301 -10.770 1.00 86.75 569 GLY A O 1
ATOM 4427 N N . THR A 1 570 ? -11.541 -59.844 -11.714 1.00 83.50 570 THR A N 1
ATOM 4428 C CA . THR A 1 570 ? -11.436 -58.385 -11.581 1.00 83.50 570 THR A CA 1
ATOM 4429 C C . THR A 1 570 ? -11.957 -57.936 -10.211 1.00 83.50 570 THR A C 1
ATOM 4431 O O . THR A 1 570 ? -13.131 -58.160 -9.903 1.00 83.50 570 THR A O 1
ATOM 4434 N N . PRO A 1 571 ? -11.141 -57.267 -9.376 1.00 84.12 571 PRO A N 1
ATOM 4435 C CA . PRO A 1 571 ? -11.602 -56.716 -8.108 1.00 84.12 571 PRO A CA 1
ATOM 4436 C C . PRO A 1 571 ? -12.711 -55.677 -8.311 1.00 84.12 571 PRO A C 1
ATOM 4438 O O . PRO A 1 571 ? -12.592 -54.770 -9.134 1.00 84.12 571 PRO A O 1
ATOM 4441 N N . ARG A 1 572 ? -13.764 -55.729 -7.486 1.00 76.62 572 ARG A N 1
ATOM 4442 C CA . ARG A 1 572 ? -14.870 -54.751 -7.541 1.00 76.62 572 ARG A CA 1
ATOM 4443 C C . ARG A 1 572 ? -14.395 -53.304 -7.367 1.00 76.62 572 ARG A C 1
ATOM 4445 O O . ARG A 1 572 ? -14.950 -52.412 -7.995 1.00 76.62 572 ARG A O 1
ATOM 4452 N N . LEU A 1 573 ? -13.349 -53.076 -6.564 1.00 77.00 573 LEU A N 1
ATOM 4453 C CA . LEU A 1 573 ? -12.721 -51.759 -6.407 1.00 77.00 573 LEU A CA 1
ATOM 4454 C C . LEU A 1 573 ? -12.208 -51.207 -7.744 1.00 77.00 573 LEU A C 1
ATOM 4456 O O . LEU A 1 573 ? -12.478 -50.054 -8.057 1.00 77.00 573 LEU A O 1
ATOM 4460 N N . GLU A 1 574 ? -11.507 -52.031 -8.525 1.00 82.12 574 GLU A N 1
ATOM 4461 C CA . GLU A 1 574 ? -10.948 -51.641 -9.823 1.00 82.12 574 GLU A CA 1
ATOM 4462 C C . GLU A 1 574 ? -12.066 -51.298 -10.816 1.00 82.12 574 GLU A C 1
ATOM 4464 O O . GLU A 1 574 ? -12.012 -50.272 -11.492 1.00 82.12 574 GLU A O 1
ATOM 4469 N N . PHE A 1 575 ? -13.141 -52.093 -10.828 1.00 82.69 575 PHE A N 1
ATOM 4470 C CA . PHE A 1 575 ? -14.327 -51.800 -11.630 1.00 82.69 575 PHE A CA 1
ATOM 4471 C C . PHE A 1 575 ? -14.996 -50.477 -11.224 1.00 82.69 575 PHE A C 1
ATOM 4473 O O . PHE A 1 575 ? -15.243 -49.629 -12.078 1.00 82.69 575 PHE A O 1
ATOM 4480 N N . HIS A 1 576 ? -15.259 -50.259 -9.930 1.00 78.81 576 HIS A N 1
ATOM 4481 C CA . HIS A 1 576 ? -15.872 -49.014 -9.458 1.00 78.81 576 HIS A CA 1
ATOM 4482 C C . HIS A 1 576 ? -14.981 -47.789 -9.705 1.00 78.81 576 HIS A C 1
ATOM 4484 O O . HIS A 1 576 ? -15.507 -46.734 -10.053 1.00 78.81 576 HIS A O 1
ATOM 4490 N N . GLN A 1 577 ? -13.657 -47.921 -9.580 1.00 82.12 577 GLN A N 1
ATOM 4491 C CA . GLN A 1 577 ? -12.703 -46.868 -9.943 1.00 82.12 577 GLN A CA 1
ATOM 4492 C C . GLN A 1 577 ? -12.778 -46.539 -11.436 1.00 82.12 577 GLN A C 1
ATOM 4494 O O . GLN A 1 577 ? -12.914 -45.372 -11.787 1.00 82.12 577 GLN A O 1
ATOM 4499 N N . SER A 1 578 ? -12.792 -47.554 -12.305 1.00 84.50 578 SER A N 1
ATOM 4500 C CA . SER A 1 578 ? -12.921 -47.358 -13.753 1.00 84.50 578 SER A CA 1
ATOM 4501 C C . SER A 1 578 ? -14.247 -46.693 -14.137 1.00 84.50 578 SER A C 1
ATOM 4503 O O . SER A 1 578 ? -14.252 -45.751 -14.926 1.00 84.50 578 SER A O 1
ATOM 4505 N N . VAL A 1 579 ? -15.368 -47.122 -13.544 1.00 83.44 579 VAL A N 1
ATOM 4506 C CA . VAL A 1 579 ? -16.681 -46.491 -13.765 1.00 83.44 579 VAL A CA 1
ATOM 4507 C C . VAL A 1 579 ? -16.677 -45.041 -13.285 1.00 83.44 579 VAL A C 1
ATOM 4509 O O . VAL A 1 579 ? -17.215 -44.166 -13.959 1.00 83.44 579 VAL A O 1
ATOM 4512 N N . PHE A 1 580 ? -16.076 -44.772 -12.128 1.00 84.25 580 PHE A N 1
ATOM 4513 C CA . PHE A 1 580 ? -15.977 -43.424 -11.586 1.00 84.25 580 PHE A CA 1
ATOM 4514 C C . PHE A 1 580 ? -15.138 -42.505 -12.484 1.00 84.25 580 PHE A C 1
ATOM 4516 O O . PHE A 1 580 ? -15.561 -41.382 -12.756 1.00 84.25 580 PHE A O 1
ATOM 4523 N N . ASP A 1 581 ? -13.984 -42.972 -12.963 1.00 85.38 581 ASP A N 1
ATOM 4524 C CA . ASP A 1 581 ? -13.123 -42.217 -13.876 1.00 85.38 581 ASP A CA 1
ATOM 4525 C C . ASP A 1 581 ? -13.851 -41.895 -15.191 1.00 85.38 581 ASP A C 1
ATOM 4527 O O . ASP A 1 581 ? -13.875 -40.738 -15.608 1.00 85.38 581 ASP A O 1
ATOM 4531 N N . GLU A 1 582 ? -14.552 -42.871 -15.778 1.00 89.12 582 GLU A N 1
ATOM 4532 C CA . GLU A 1 582 ? -15.372 -42.678 -16.984 1.00 89.12 582 GLU A CA 1
ATOM 4533 C C . GLU A 1 582 ? -16.512 -41.665 -16.753 1.00 89.12 582 GLU A C 1
ATOM 4535 O O . GLU A 1 582 ? -16.796 -40.815 -17.600 1.00 89.12 582 GLU A O 1
ATOM 4540 N N . LEU A 1 583 ? -17.175 -41.718 -15.591 1.00 88.25 583 LEU A N 1
ATOM 4541 C CA . LEU A 1 583 ? -18.225 -40.760 -15.225 1.00 88.25 583 LEU A CA 1
ATOM 4542 C C . LEU A 1 583 ? -17.670 -39.350 -15.025 1.00 88.25 583 LEU A C 1
ATOM 4544 O O . LEU A 1 583 ? -18.293 -38.383 -15.470 1.00 88.25 583 LEU A O 1
ATOM 4548 N N . ARG A 1 584 ? -16.512 -39.221 -14.370 1.00 90.62 584 ARG A N 1
ATOM 4549 C CA . ARG A 1 584 ? -15.809 -37.946 -14.197 1.00 90.62 584 ARG A CA 1
ATOM 4550 C C . ARG A 1 584 ? -15.493 -37.331 -15.554 1.00 90.62 584 ARG A C 1
ATOM 4552 O O . ARG A 1 584 ? -15.769 -36.149 -15.758 1.00 90.62 584 ARG A O 1
ATOM 4559 N N . ASP A 1 585 ? -14.953 -38.123 -16.471 1.00 91.38 585 ASP A N 1
ATOM 4560 C CA . ASP A 1 585 ? -14.530 -37.648 -17.785 1.00 91.38 585 ASP A CA 1
ATOM 4561 C C . ASP A 1 585 ? -15.746 -37.218 -18.624 1.00 91.38 585 ASP A C 1
ATOM 4563 O O . ASP A 1 585 ? -15.785 -36.083 -19.108 1.00 91.38 585 ASP A O 1
ATOM 4567 N N . LYS A 1 586 ? -16.825 -38.016 -18.644 1.00 92.38 586 LYS A N 1
ATOM 4568 C CA . LYS A 1 586 ? -18.108 -37.620 -19.261 1.00 92.38 586 LYS A CA 1
ATOM 4569 C C . LYS A 1 586 ? -18.718 -36.367 -18.640 1.00 92.38 586 LYS A C 1
ATOM 4571 O O . LYS A 1 586 ? -19.328 -35.558 -19.341 1.00 92.38 586 LYS A O 1
ATOM 4576 N N . LEU A 1 587 ? -18.581 -36.187 -17.328 1.00 91.00 587 LEU A N 1
ATOM 4577 C CA . LEU A 1 587 ? -19.076 -34.994 -16.647 1.00 91.00 587 LEU A CA 1
ATOM 4578 C C . LEU A 1 587 ? -18.264 -33.754 -17.041 1.00 91.00 587 LEU A C 1
ATOM 4580 O O . LEU A 1 587 ? -18.855 -32.708 -17.302 1.00 91.00 587 LEU A O 1
ATOM 4584 N N . MET A 1 588 ? -16.937 -33.862 -17.151 1.00 92.31 588 MET A N 1
ATOM 4585 C CA . MET A 1 588 ? -16.085 -32.771 -17.643 1.00 92.31 588 MET A CA 1
ATOM 4586 C C . MET A 1 588 ? -16.418 -32.385 -19.090 1.00 92.31 588 MET A C 1
ATOM 4588 O O . MET A 1 588 ? -16.502 -31.190 -19.393 1.00 92.31 588 MET A O 1
ATOM 4592 N N . GLU A 1 589 ? -16.658 -33.367 -19.963 1.00 92.31 589 GLU A N 1
ATOM 4593 C CA . GLU A 1 589 ? -17.124 -33.137 -21.337 1.00 92.31 589 GLU A CA 1
ATOM 4594 C C . GLU A 1 589 ? -18.482 -32.433 -21.355 1.00 92.31 589 GLU A C 1
ATOM 4596 O O . GLU A 1 589 ? -18.681 -31.456 -22.080 1.00 92.31 589 GLU A O 1
ATOM 4601 N N . ARG A 1 590 ? -19.418 -32.870 -20.505 1.00 91.50 590 ARG A N 1
ATOM 4602 C CA . ARG A 1 590 ? -20.743 -32.252 -20.410 1.00 91.50 590 ARG A CA 1
ATOM 4603 C C . ARG A 1 590 ? -20.674 -30.810 -19.914 1.00 91.50 590 ARG A C 1
ATOM 4605 O O . ARG A 1 590 ? -21.399 -29.967 -20.438 1.00 91.50 590 ARG A O 1
ATOM 4612 N N . VAL A 1 591 ? -19.810 -30.516 -18.942 1.00 92.31 591 VAL A N 1
ATOM 4613 C CA . VAL A 1 591 ? -19.562 -29.150 -18.450 1.00 92.31 591 VAL A CA 1
ATOM 4614 C C . VAL A 1 591 ? -19.018 -28.262 -19.570 1.00 92.31 591 VAL A C 1
ATOM 4616 O O . VAL A 1 591 ? -19.511 -27.150 -19.748 1.00 92.31 591 VAL A O 1
ATOM 4619 N N . ALA A 1 592 ? -18.057 -28.755 -20.359 1.00 90.81 592 ALA A N 1
ATOM 4620 C CA . ALA A 1 592 ? -17.536 -28.022 -21.514 1.00 90.81 592 ALA A CA 1
ATOM 4621 C C . ALA A 1 592 ? -18.631 -27.758 -22.563 1.00 90.81 592 ALA A C 1
ATOM 4623 O O . ALA A 1 592 ? -18.788 -26.629 -23.020 1.00 90.81 592 ALA A O 1
ATOM 4624 N N . PHE A 1 593 ? -19.460 -28.762 -22.861 1.00 91.19 593 PHE A N 1
ATOM 4625 C CA . PHE A 1 593 ? -20.584 -28.619 -23.788 1.00 91.19 593 PHE A CA 1
ATOM 4626 C C . PHE A 1 593 ? -21.611 -27.571 -23.324 1.00 91.19 593 PHE A C 1
ATOM 4628 O O . PHE A 1 593 ? -22.101 -26.781 -24.130 1.00 91.19 593 PHE A O 1
ATOM 4635 N N . ILE A 1 594 ? -21.933 -27.529 -22.023 1.00 90.56 594 ILE A N 1
ATOM 4636 C CA . ILE A 1 594 ? -22.829 -26.506 -21.452 1.00 90.56 594 ILE A CA 1
ATOM 4637 C C . ILE A 1 594 ? -22.216 -25.109 -21.609 1.00 90.56 594 ILE A C 1
ATOM 4639 O O . ILE A 1 594 ? -22.923 -24.173 -21.978 1.00 90.56 594 ILE A O 1
ATOM 4643 N N . ALA A 1 595 ? -20.912 -24.972 -21.362 1.00 87.25 595 ALA A N 1
ATOM 4644 C CA . ALA A 1 595 ? -20.207 -23.700 -21.478 1.00 87.25 595 ALA A CA 1
ATOM 4645 C C . ALA A 1 595 ? -20.186 -23.154 -22.919 1.00 87.25 595 ALA A C 1
ATOM 4647 O O . ALA A 1 595 ? -20.348 -21.951 -23.122 1.00 87.25 595 ALA A O 1
ATOM 4648 N N . GLU A 1 596 ? -20.025 -24.025 -23.918 1.00 87.25 596 GLU A N 1
ATOM 4649 C CA . GLU A 1 596 ? -20.002 -23.652 -25.342 1.00 87.25 596 GLU A CA 1
ATOM 4650 C C . GLU A 1 596 ? -21.399 -23.404 -25.936 1.00 87.25 596 GLU A C 1
ATOM 4652 O O . GLU A 1 596 ? -21.536 -22.702 -26.942 1.00 87.25 596 GLU A O 1
ATOM 4657 N N . GLY A 1 597 ? -22.452 -23.942 -25.312 1.00 83.88 597 GLY A N 1
ATOM 4658 C CA . GLY A 1 597 ? -23.835 -23.782 -25.760 1.00 83.88 597 GLY A CA 1
ATOM 4659 C C . GLY A 1 597 ? -24.305 -22.323 -25.764 1.00 83.88 597 GLY A C 1
ATOM 4660 O O . GLY A 1 597 ? -23.835 -21.507 -24.982 1.00 83.88 597 GLY A O 1
ATOM 4661 N N . LYS A 1 598 ? -25.273 -21.983 -26.625 1.00 81.00 598 LYS A N 1
ATOM 4662 C CA . LYS A 1 598 ? -25.868 -20.629 -26.725 1.00 81.00 598 LYS A CA 1
ATOM 4663 C C . LYS A 1 598 ? -27.091 -20.416 -25.817 1.00 81.00 598 LYS A C 1
ATOM 4665 O O . LYS A 1 598 ? -27.877 -19.510 -26.057 1.00 81.00 598 LYS A O 1
ATOM 4670 N N . ASP A 1 599 ? -27.286 -21.288 -24.835 1.00 85.06 599 ASP A N 1
ATOM 4671 C CA . ASP A 1 599 ? -28.400 -21.204 -23.887 1.00 85.06 599 ASP A CA 1
ATOM 4672 C C . ASP A 1 599 ? -28.176 -20.029 -22.917 1.00 85.06 599 ASP A C 1
ATOM 4674 O O . ASP A 1 599 ? -27.111 -19.936 -22.307 1.00 85.06 599 ASP A O 1
ATOM 4678 N N . GLU A 1 600 ? -29.165 -19.145 -22.770 1.00 79.50 600 GLU A N 1
ATOM 4679 C CA . GLU A 1 600 ? -29.110 -17.992 -21.856 1.00 79.50 600 GLU A CA 1
ATOM 4680 C C . GLU A 1 600 ? -28.941 -18.434 -20.388 1.00 79.50 600 GLU A C 1
ATOM 4682 O O . GLU A 1 600 ? -28.290 -17.750 -19.601 1.00 79.50 600 GLU A O 1
ATOM 4687 N N . ASP A 1 601 ? -29.434 -19.626 -20.025 1.00 86.88 601 ASP A N 1
ATOM 4688 C CA . ASP A 1 601 ? -29.388 -20.159 -18.653 1.00 86.88 601 ASP A CA 1
ATOM 4689 C C . ASP A 1 601 ? -28.113 -20.977 -18.346 1.00 86.88 601 ASP A C 1
ATOM 4691 O O . ASP A 1 601 ? -27.945 -21.555 -17.268 1.00 86.88 601 ASP A O 1
ATOM 4695 N N . ARG A 1 602 ? -27.164 -21.059 -19.290 1.00 88.94 602 ARG A N 1
ATOM 4696 C CA . ARG A 1 602 ? -25.971 -21.920 -19.156 1.00 88.94 602 ARG A CA 1
ATOM 4697 C C . ARG A 1 602 ? -25.109 -21.597 -17.934 1.00 88.94 602 ARG A C 1
ATOM 4699 O O . ARG A 1 602 ? -24.597 -22.510 -17.292 1.00 88.94 602 ARG A O 1
ATOM 4706 N N . TYR A 1 603 ? -24.951 -20.316 -17.596 1.00 89.06 603 TYR A N 1
ATOM 4707 C CA . TYR A 1 603 ? -24.108 -19.906 -16.470 1.00 89.06 603 TYR A CA 1
ATOM 4708 C C . TYR A 1 603 ? -24.775 -20.178 -15.126 1.00 89.06 603 TYR A C 1
ATOM 4710 O O . TYR A 1 603 ? -24.090 -20.613 -14.209 1.00 89.06 603 TYR A O 1
ATOM 4718 N N . HIS A 1 604 ? -26.099 -20.037 -15.035 1.00 89.25 604 HIS A N 1
ATOM 4719 C CA . HIS A 1 604 ? -26.850 -20.420 -13.841 1.00 89.25 604 HIS A CA 1
ATOM 4720 C C . HIS A 1 604 ? -26.740 -21.933 -13.583 1.00 89.25 604 HIS A C 1
ATOM 4722 O O . HIS A 1 604 ? -26.450 -22.355 -12.465 1.00 89.25 604 HIS A O 1
ATOM 4728 N N . LYS A 1 605 ? -26.839 -22.762 -14.635 1.00 90.88 605 LYS A N 1
ATOM 4729 C CA . LYS A 1 605 ? -26.600 -24.217 -14.539 1.00 90.88 605 LYS A CA 1
ATOM 4730 C C . LYS A 1 605 ? -25.187 -24.542 -14.044 1.00 90.88 605 LYS A C 1
ATOM 4732 O O . LYS A 1 605 ? -25.014 -25.438 -13.221 1.00 90.88 605 LYS A O 1
ATOM 4737 N N . LEU A 1 606 ? -24.170 -23.823 -14.526 1.00 92.06 606 LEU A N 1
ATOM 4738 C CA . LEU A 1 606 ? -22.785 -23.990 -14.067 1.00 92.06 606 LEU A CA 1
ATOM 4739 C C . LEU A 1 606 ? -22.587 -23.515 -12.619 1.00 92.06 606 LEU A C 1
ATOM 4741 O O . LEU A 1 606 ? -21.850 -24.155 -11.872 1.00 92.06 606 LEU A O 1
ATOM 4745 N N . GLU A 1 607 ? -23.248 -22.439 -12.195 1.00 90.88 607 GLU A N 1
ATOM 4746 C CA . GLU A 1 607 ? -23.220 -21.972 -10.804 1.00 90.88 607 GLU A CA 1
ATOM 4747 C C . GLU A 1 607 ? -23.871 -22.979 -9.854 1.00 90.88 607 GLU A C 1
ATOM 4749 O O . GLU A 1 607 ? -23.289 -23.298 -8.815 1.00 90.88 607 GLU A O 1
ATOM 4754 N N . GLU A 1 608 ? -25.022 -23.543 -10.229 1.00 91.19 608 GLU A N 1
ATOM 4755 C CA . GLU A 1 608 ? -25.697 -24.584 -9.450 1.00 91.19 608 GLU A CA 1
ATOM 4756 C C . GLU A 1 608 ? -24.822 -25.839 -9.323 1.00 91.19 608 GLU A C 1
ATOM 4758 O O . GLU A 1 608 ? -24.663 -26.390 -8.228 1.00 91.19 608 GLU A O 1
ATOM 4763 N N . LEU A 1 609 ? -24.199 -26.268 -10.427 1.00 91.06 609 LEU A N 1
ATOM 4764 C CA . LEU A 1 609 ? -23.231 -27.365 -10.414 1.00 91.06 609 LEU A CA 1
ATOM 4765 C C . LEU A 1 609 ? -22.059 -27.055 -9.484 1.00 91.06 609 LEU A C 1
ATOM 4767 O O . LEU A 1 609 ? -21.672 -27.916 -8.696 1.00 91.06 609 LEU A O 1
ATOM 4771 N N . LEU A 1 610 ? -21.537 -25.826 -9.519 1.00 92.81 610 LEU A N 1
ATOM 4772 C CA . LEU A 1 610 ? -20.447 -25.415 -8.647 1.00 92.81 610 LEU A CA 1
ATOM 4773 C C . LEU A 1 610 ? -20.860 -25.429 -7.172 1.00 92.81 610 LEU A C 1
ATOM 4775 O O . LEU A 1 610 ? -20.071 -25.856 -6.341 1.00 92.81 610 LEU A O 1
ATOM 4779 N N . GLU A 1 611 ? -22.045 -24.944 -6.799 1.00 90.44 611 GLU A N 1
ATOM 4780 C CA . GLU A 1 611 ? -22.529 -25.032 -5.407 1.00 90.44 611 GLU A CA 1
ATOM 4781 C C . GLU A 1 611 ? -22.587 -26.480 -4.911 1.00 90.44 611 GLU A C 1
ATOM 4783 O O . GLU A 1 611 ? -22.130 -26.763 -3.805 1.00 90.44 611 GLU A O 1
ATOM 4788 N N . LYS A 1 612 ? -23.051 -27.414 -5.749 1.00 88.06 612 LYS A N 1
ATOM 4789 C CA . LYS A 1 612 ? -23.132 -28.836 -5.382 1.00 88.06 612 LYS A CA 1
ATOM 4790 C C . LYS A 1 612 ? -21.767 -29.521 -5.329 1.00 88.06 612 LYS A C 1
ATOM 4792 O O . LYS A 1 612 ? -21.541 -30.359 -4.462 1.00 88.06 612 LYS A O 1
ATOM 4797 N N . SER A 1 613 ? -20.855 -29.192 -6.243 1.00 89.25 613 SER A N 1
ATOM 4798 C CA . SER A 1 613 ? -19.575 -29.898 -6.374 1.00 89.25 613 SER A CA 1
ATOM 4799 C C . SER A 1 613 ? -18.443 -29.301 -5.533 1.00 89.25 613 SER A C 1
ATOM 4801 O O . SER A 1 613 ? -17.484 -30.000 -5.221 1.00 89.25 613 SER A O 1
ATOM 4803 N N . PHE A 1 614 ? -18.499 -28.013 -5.179 1.00 90.00 614 PHE A N 1
ATOM 4804 C CA . PHE A 1 614 ? -17.388 -27.320 -4.514 1.00 90.00 614 PHE A CA 1
ATOM 4805 C C . PHE A 1 614 ? -16.997 -27.872 -3.129 1.00 90.00 614 PHE A C 1
ATOM 4807 O O . PHE A 1 614 ? -15.800 -27.879 -2.848 1.00 90.00 614 PHE A O 1
ATOM 4814 N N . PRO A 1 615 ? -17.904 -28.399 -2.278 1.00 87.81 615 PRO A N 1
ATOM 4815 C CA . PRO A 1 615 ? -17.499 -29.076 -1.038 1.00 87.81 615 PRO A CA 1
ATOM 4816 C C . PRO A 1 615 ? -16.495 -30.225 -1.265 1.00 87.81 615 PRO A C 1
ATOM 4818 O O . PRO A 1 615 ? -15.641 -30.487 -0.423 1.00 87.81 615 PRO A O 1
ATOM 4821 N N . LEU A 1 616 ? -16.526 -30.854 -2.446 1.00 85.06 616 LEU A N 1
ATOM 4822 C CA . LEU A 1 616 ? -15.629 -31.943 -2.848 1.00 85.06 616 LEU A CA 1
ATOM 4823 C C . LEU A 1 616 ? -14.317 -31.463 -3.493 1.00 85.06 616 LEU A C 1
ATOM 4825 O O . LEU A 1 616 ? -13.537 -32.283 -3.971 1.00 85.06 616 LEU A O 1
ATOM 4829 N N . VAL A 1 617 ? -14.024 -30.158 -3.523 1.00 86.56 617 VAL A N 1
ATOM 4830 C CA . VAL A 1 617 ? -12.852 -29.602 -4.236 1.00 86.56 617 VAL A CA 1
ATOM 4831 C C . VAL A 1 617 ? -11.503 -30.136 -3.726 1.00 86.56 617 VAL A C 1
ATOM 4833 O O . VAL A 1 617 ? -10.517 -30.158 -4.465 1.00 86.56 617 VAL A O 1
ATOM 4836 N N . ARG A 1 618 ? -11.452 -30.598 -2.471 1.00 83.12 618 ARG A N 1
ATOM 4837 C CA . ARG A 1 618 ? -10.262 -31.209 -1.854 1.00 83.12 618 ARG A CA 1
ATOM 4838 C C . ARG A 1 618 ? -10.076 -32.683 -2.213 1.00 83.12 618 ARG A C 1
ATOM 4840 O O . ARG A 1 618 ? -8.998 -33.219 -1.970 1.00 83.12 618 ARG A O 1
ATOM 4847 N N . MET A 1 619 ? -11.091 -33.327 -2.788 1.00 82.44 619 MET A N 1
ATOM 4848 C CA . MET A 1 619 ? -11.046 -34.729 -3.186 1.00 82.44 619 MET A CA 1
ATOM 4849 C C . MET A 1 619 ? -10.381 -34.848 -4.566 1.00 82.44 619 MET A C 1
ATOM 4851 O O . MET A 1 619 ? -10.968 -34.395 -5.553 1.00 82.44 619 MET A O 1
ATOM 4855 N N . PRO A 1 620 ? -9.192 -35.474 -4.683 1.00 81.31 620 PRO A N 1
ATOM 4856 C CA . PRO A 1 620 ? -8.430 -35.491 -5.935 1.00 81.31 620 PRO A CA 1
ATOM 4857 C C . PRO A 1 620 ? -9.205 -36.051 -7.132 1.00 81.31 620 PRO A C 1
ATOM 4859 O O . PRO A 1 620 ? -9.021 -35.586 -8.252 1.00 81.31 620 PRO A O 1
ATOM 4862 N N . SER A 1 621 ? -10.104 -37.013 -6.903 1.00 80.81 621 SER A N 1
ATOM 4863 C CA . SER A 1 621 ? -10.860 -37.665 -7.974 1.00 80.81 621 SER A CA 1
ATOM 4864 C C . SER A 1 621 ? -12.014 -36.808 -8.526 1.00 80.81 621 SER A C 1
ATOM 4866 O O . SER A 1 621 ? -12.356 -36.965 -9.692 1.00 80.81 621 SER A O 1
ATOM 4868 N N . ILE A 1 622 ? -12.595 -35.883 -7.744 1.00 85.75 622 ILE A N 1
ATOM 4869 C CA . ILE A 1 622 ? -13.668 -34.958 -8.193 1.00 85.75 622 ILE A CA 1
ATOM 4870 C C . ILE A 1 622 ? -13.131 -33.567 -8.536 1.00 85.75 622 ILE A C 1
ATOM 4872 O O . ILE A 1 622 ? -13.709 -32.865 -9.367 1.00 85.75 622 ILE A O 1
ATOM 4876 N N . GLN A 1 623 ? -12.013 -33.164 -7.936 1.00 88.75 623 GLN A N 1
ATOM 4877 C CA . GLN A 1 623 ? -11.396 -31.854 -8.124 1.00 88.75 623 GLN A CA 1
ATOM 4878 C C . GLN A 1 623 ? -11.316 -31.390 -9.594 1.00 88.75 623 GLN A C 1
ATOM 4880 O O . GLN A 1 623 ? -11.675 -30.234 -9.835 1.00 88.75 623 GLN A O 1
ATOM 4885 N N . PRO A 1 624 ? -10.938 -32.224 -10.591 1.00 90.69 624 PRO A N 1
ATOM 4886 C CA . PRO A 1 624 ? -10.912 -31.806 -11.995 1.00 90.69 624 PRO A CA 1
ATOM 4887 C C . PRO A 1 624 ? -12.255 -31.273 -12.507 1.00 90.69 624 PRO A C 1
ATOM 4889 O O . PRO A 1 624 ? -12.283 -30.278 -13.227 1.00 90.69 624 PRO A O 1
ATOM 4892 N N . VAL A 1 625 ? -13.373 -31.866 -12.075 1.00 90.88 625 VAL A N 1
ATOM 4893 C CA . VAL A 1 625 ? -14.727 -31.420 -12.439 1.00 90.88 625 VAL A CA 1
ATOM 4894 C C . VAL A 1 625 ? -14.998 -30.032 -11.869 1.00 90.88 625 VAL A C 1
ATOM 4896 O O . VAL A 1 625 ? -15.441 -29.145 -12.595 1.00 90.88 625 VAL A O 1
ATOM 4899 N N . VAL A 1 626 ? -14.686 -29.813 -10.587 1.00 91.62 626 VAL A N 1
ATOM 4900 C CA . VAL A 1 626 ? -14.875 -28.508 -9.930 1.00 91.62 626 VAL A CA 1
ATOM 4901 C C . VAL A 1 626 ? -14.051 -27.433 -10.637 1.00 91.62 626 VAL A C 1
ATOM 4903 O O . VAL A 1 626 ? -14.568 -26.361 -10.951 1.00 91.62 626 VAL A O 1
ATOM 4906 N N . MET A 1 627 ? -12.788 -27.737 -10.947 1.00 91.12 627 MET A N 1
ATOM 4907 C CA . MET A 1 627 ? -11.896 -26.819 -11.660 1.00 91.12 627 MET A CA 1
ATOM 4908 C C . MET A 1 627 ? -12.405 -26.512 -13.071 1.00 91.12 627 MET A C 1
ATOM 4910 O O . MET A 1 627 ? -12.351 -25.358 -13.500 1.00 91.12 627 MET A O 1
ATOM 4914 N N . GLN A 1 628 ? -12.948 -27.510 -13.770 1.00 92.00 628 GLN A N 1
ATOM 4915 C CA . GLN A 1 628 ? -13.537 -27.342 -15.097 1.00 92.00 628 GLN A CA 1
ATOM 4916 C C . GLN A 1 628 ? -14.781 -26.443 -15.061 1.00 92.00 628 GLN A C 1
ATOM 4918 O O . GLN A 1 628 ? -14.923 -25.575 -15.919 1.00 92.00 628 GLN A O 1
ATOM 4923 N N . VAL A 1 629 ? -15.653 -26.587 -14.058 1.00 92.62 629 VAL A N 1
ATOM 4924 C CA . VAL A 1 629 ? -16.819 -25.701 -13.882 1.00 92.62 629 VAL A CA 1
ATOM 4925 C C . VAL A 1 629 ? -16.367 -24.267 -13.604 1.00 92.62 629 VAL A C 1
ATOM 4927 O O . VAL A 1 629 ? -16.822 -23.335 -14.265 1.00 92.62 629 VAL A O 1
ATOM 4930 N N . MET A 1 630 ? -15.426 -24.077 -12.673 1.00 92.94 630 MET A N 1
ATOM 4931 C CA . MET A 1 630 ? -14.897 -22.749 -12.337 1.00 92.94 630 MET A CA 1
ATOM 4932 C C . MET A 1 630 ? -14.244 -22.052 -13.533 1.00 92.94 630 MET A C 1
ATOM 4934 O O . MET A 1 630 ? -14.408 -20.845 -13.691 1.00 92.94 630 MET A O 1
ATOM 4938 N N . LYS A 1 631 ? -13.519 -22.797 -14.375 1.00 92.44 631 LYS A N 1
ATOM 4939 C CA . LYS A 1 631 ? -12.842 -22.275 -15.572 1.00 92.44 631 LYS A CA 1
ATOM 4940 C C . LYS A 1 631 ? -13.803 -21.580 -16.540 1.00 92.44 631 LYS A C 1
ATOM 4942 O O . LYS A 1 631 ? -13.428 -20.579 -17.143 1.00 92.44 631 LYS A O 1
ATOM 4947 N N . HIS A 1 632 ? -15.013 -22.115 -16.693 1.00 91.56 632 HIS A N 1
ATOM 4948 C CA . HIS A 1 632 ? -16.003 -21.633 -17.662 1.00 91.56 632 HIS A CA 1
ATOM 4949 C C . HIS A 1 632 ? -16.962 -20.581 -17.100 1.00 91.56 632 HIS A C 1
ATOM 4951 O O . HIS A 1 632 ? -17.760 -20.013 -17.848 1.00 91.56 632 HIS A O 1
ATOM 4957 N N . LEU A 1 633 ? -16.891 -20.296 -15.797 1.00 89.94 633 LEU A N 1
ATOM 4958 C CA . LEU A 1 633 ? -17.710 -19.263 -15.179 1.00 89.94 633 LEU A CA 1
ATOM 4959 C C . LEU A 1 633 ? -17.112 -17.868 -15.420 1.00 89.94 633 LEU A C 1
ATOM 4961 O O . LEU A 1 633 ? -15.955 -17.624 -15.063 1.00 89.94 633 LEU A O 1
ATOM 4965 N N . PRO A 1 634 ? -17.900 -16.912 -15.950 1.00 86.62 634 PRO A N 1
ATOM 4966 C CA . PRO A 1 634 ? -17.429 -15.552 -16.203 1.00 86.62 634 PRO A CA 1
ATOM 4967 C C . PRO A 1 634 ? -17.079 -14.826 -14.901 1.00 86.62 634 PRO A C 1
ATOM 4969 O O . PRO A 1 634 ? -16.160 -14.008 -14.874 1.00 86.62 634 PRO A O 1
ATOM 4972 N N . LYS A 1 635 ? -17.791 -15.150 -13.816 1.00 89.88 635 LYS A N 1
ATOM 4973 C CA . LYS A 1 635 ? -17.516 -14.662 -12.470 1.00 89.88 635 LYS A CA 1
ATOM 4974 C C . LYS A 1 635 ? -17.722 -15.784 -11.461 1.00 89.88 635 LYS A C 1
ATOM 4976 O O . LYS A 1 635 ? -18.840 -16.229 -11.235 1.00 89.88 635 LYS A O 1
ATOM 4981 N N . VAL A 1 636 ? -16.643 -16.229 -10.835 1.00 91.88 636 VAL A N 1
ATOM 4982 C CA . VAL A 1 636 ? -16.698 -17.203 -9.745 1.00 91.88 636 VAL A CA 1
ATOM 4983 C C . VAL A 1 636 ? -17.078 -16.478 -8.445 1.00 91.88 636 VAL A C 1
ATOM 4985 O O . VAL A 1 636 ? -16.553 -15.393 -8.177 1.00 91.88 636 VAL A O 1
ATOM 4988 N N . PRO A 1 637 ? -17.948 -17.056 -7.593 1.00 91.69 637 PRO A N 1
ATOM 4989 C CA . PRO A 1 637 ? -18.285 -16.470 -6.299 1.00 91.69 637 PRO A CA 1
ATOM 4990 C C . PRO A 1 637 ? -17.049 -16.171 -5.435 1.00 91.69 637 PRO A C 1
ATOM 4992 O O . PRO A 1 637 ? -16.209 -17.040 -5.195 1.00 91.69 637 PRO A O 1
ATOM 4995 N N . GLU A 1 638 ? -16.968 -14.953 -4.895 1.00 87.25 638 GLU A N 1
ATOM 4996 C CA . GLU A 1 638 ? -15.790 -14.451 -4.165 1.00 87.25 638 GLU A CA 1
ATOM 4997 C C . GLU A 1 638 ? -15.414 -15.331 -2.959 1.00 87.25 638 GLU A C 1
ATOM 4999 O O . GLU A 1 638 ? -14.239 -15.580 -2.691 1.00 87.25 638 GLU A O 1
ATOM 5004 N N . LYS A 1 639 ? -16.417 -15.878 -2.258 1.00 88.56 639 LYS A N 1
ATOM 5005 C CA . LYS A 1 639 ? -16.214 -16.807 -1.134 1.00 88.56 639 LYS A CA 1
ATOM 5006 C C . LYS A 1 639 ? -15.419 -18.051 -1.552 1.00 88.56 639 LYS A C 1
ATOM 5008 O O . LYS A 1 639 ? -14.575 -18.510 -0.787 1.00 88.56 639 LYS A O 1
ATOM 5013 N N . LYS A 1 640 ? -15.667 -18.576 -2.757 1.00 90.94 640 LYS A N 1
ATOM 5014 C CA . LYS A 1 640 ? -14.980 -19.752 -3.312 1.00 90.94 640 LYS A CA 1
ATOM 5015 C C . LYS A 1 640 ? -13.560 -19.399 -3.755 1.00 90.94 640 LYS A C 1
ATOM 5017 O O . LYS A 1 640 ? -12.630 -20.133 -3.437 1.00 90.94 640 LYS A O 1
ATOM 5022 N N . LEU A 1 641 ? -13.374 -18.233 -4.381 1.00 90.44 641 LEU A N 1
ATOM 5023 C CA . LEU A 1 641 ? -12.046 -17.721 -4.741 1.00 90.44 641 LEU A CA 1
ATOM 5024 C C . LEU A 1 641 ? -11.141 -17.540 -3.513 1.00 90.44 641 LEU A C 1
ATOM 5026 O O . LEU A 1 641 ? -9.986 -17.955 -3.547 1.00 90.44 641 LEU A O 1
ATOM 5030 N N . LYS A 1 642 ? -11.668 -17.009 -2.399 1.00 87.25 642 LYS A N 1
ATOM 5031 C CA . LYS A 1 642 ? -10.916 -16.879 -1.135 1.00 87.25 642 LYS A CA 1
ATOM 5032 C C . LYS A 1 642 ? -10.476 -18.228 -0.564 1.00 87.25 642 LYS A C 1
ATOM 5034 O O . LYS A 1 642 ? -9.364 -18.331 -0.058 1.00 87.25 642 LYS A O 1
ATOM 5039 N N . GLN A 1 643 ? -11.319 -19.258 -0.659 1.00 87.19 643 GLN A N 1
ATOM 5040 C CA . GLN A 1 643 ? -10.966 -20.606 -0.200 1.00 87.19 643 GLN A CA 1
ATOM 5041 C C . GLN A 1 643 ? -9.886 -21.246 -1.071 1.00 87.19 643 GLN A C 1
ATOM 5043 O O . GLN A 1 643 ? -8.945 -21.827 -0.538 1.00 87.19 643 GLN A O 1
ATOM 5048 N N . VAL A 1 644 ? -9.987 -21.090 -2.393 1.00 88.56 644 VAL A N 1
ATOM 5049 C CA . VAL A 1 644 ? -8.951 -21.542 -3.329 1.00 88.56 644 VAL A CA 1
ATOM 5050 C C . VAL A 1 644 ? -7.632 -20.815 -3.078 1.00 88.56 644 VAL A C 1
ATOM 5052 O O . VAL A 1 644 ? -6.593 -21.454 -3.020 1.00 88.56 644 VAL A O 1
ATOM 5055 N N . MET A 1 645 ? -7.662 -19.495 -2.883 1.00 86.38 645 MET A N 1
ATOM 5056 C CA . MET A 1 645 ? -6.465 -18.691 -2.622 1.00 86.38 645 MET A CA 1
ATOM 5057 C C . MET A 1 645 ? -5.787 -19.045 -1.287 1.00 86.38 645 MET A C 1
ATOM 5059 O O . MET A 1 645 ? -4.567 -18.961 -1.179 1.00 86.38 645 MET A O 1
ATOM 5063 N N . ALA A 1 646 ? -6.559 -19.450 -0.275 1.00 86.12 646 ALA A N 1
ATOM 5064 C CA . ALA A 1 646 ? -6.029 -19.870 1.022 1.00 86.12 646 ALA A CA 1
ATOM 5065 C C . ALA A 1 646 ? -5.339 -21.249 0.985 1.00 86.12 646 ALA A C 1
ATOM 5067 O O . ALA A 1 646 ? -4.547 -21.556 1.878 1.00 86.12 646 ALA A O 1
ATOM 5068 N N . ASP A 1 647 ? -5.623 -22.076 -0.025 1.00 84.88 647 ASP A N 1
ATOM 5069 C CA . ASP A 1 647 ? -5.079 -23.426 -0.173 1.00 84.88 647 ASP A CA 1
ATOM 5070 C C . ASP A 1 647 ? -4.083 -23.493 -1.340 1.00 84.88 647 ASP A C 1
ATOM 5072 O O . ASP A 1 647 ? -4.437 -23.413 -2.517 1.00 84.88 647 ASP A O 1
ATOM 5076 N N . LYS A 1 648 ? -2.802 -23.676 -1.006 1.00 84.06 648 LYS A N 1
ATOM 5077 C CA . LYS A 1 648 ? -1.704 -23.668 -1.980 1.00 84.06 648 LYS A CA 1
ATOM 5078 C C . LYS A 1 648 ? -1.824 -24.771 -3.036 1.00 84.06 648 LYS A C 1
ATOM 5080 O O . LYS A 1 648 ? -1.431 -24.546 -4.181 1.00 84.06 648 LYS A O 1
ATOM 5085 N N . GLU A 1 649 ? -2.342 -25.943 -2.674 1.00 83.50 649 GLU A N 1
ATOM 5086 C CA . GLU A 1 649 ? -2.471 -27.061 -3.613 1.00 83.50 649 GLU A CA 1
ATOM 5087 C C . GLU A 1 649 ? -3.627 -26.812 -4.584 1.00 83.50 649 GLU A C 1
ATOM 5089 O O . GLU A 1 649 ? -3.445 -26.979 -5.791 1.00 83.50 649 GLU A O 1
ATOM 5094 N N . LEU A 1 650 ? -4.768 -26.313 -4.087 1.00 86.94 650 LEU A N 1
ATOM 5095 C CA . LEU A 1 650 ? -5.901 -25.921 -4.935 1.00 86.94 650 LEU A CA 1
ATOM 5096 C C . LEU A 1 650 ? -5.523 -24.789 -5.888 1.00 86.94 650 LEU A C 1
ATOM 5098 O O . LEU A 1 650 ? -5.755 -24.890 -7.091 1.00 86.94 650 LEU A O 1
ATOM 5102 N N . TYR A 1 651 ? -4.886 -23.738 -5.373 1.00 89.69 651 TYR A N 1
ATOM 5103 C CA . TYR A 1 651 ? -4.434 -22.621 -6.195 1.00 89.69 651 TYR A CA 1
ATOM 5104 C C . TYR A 1 651 ? -3.464 -23.078 -7.294 1.00 89.69 651 TYR A C 1
ATOM 5106 O O . TYR A 1 651 ? -3.570 -22.625 -8.433 1.00 89.69 651 TYR A O 1
ATOM 5114 N N . LYS A 1 652 ? -2.548 -24.015 -7.008 1.00 86.69 652 LYS A N 1
ATOM 5115 C CA . LYS A 1 652 ? -1.579 -24.506 -8.000 1.00 86.69 652 LYS A CA 1
ATOM 5116 C C . LYS A 1 652 ? -2.262 -25.163 -9.201 1.00 86.69 652 LYS A C 1
ATOM 5118 O O . LYS A 1 652 ? -1.870 -24.862 -10.330 1.00 86.69 652 LYS A O 1
ATOM 5123 N N . VAL A 1 653 ? -3.274 -25.999 -8.964 1.00 86.25 653 VAL A N 1
ATOM 5124 C CA . VAL A 1 653 ? -3.998 -26.744 -10.013 1.00 86.25 653 VAL A CA 1
ATOM 5125 C C . VAL A 1 653 ? -5.090 -25.928 -10.715 1.00 86.25 653 VAL A C 1
ATOM 5127 O O . VAL A 1 653 ? -5.587 -26.353 -11.756 1.00 86.25 653 VAL A O 1
ATOM 5130 N N . CYS A 1 654 ? -5.465 -24.757 -10.189 1.00 89.75 654 CYS A N 1
ATOM 5131 C CA . CYS A 1 654 ? -6.468 -23.905 -10.822 1.00 89.75 654 CYS A CA 1
ATOM 5132 C C . CYS A 1 654 ? -6.067 -23.452 -12.231 1.00 89.75 654 CYS A C 1
ATOM 5134 O O . CYS A 1 654 ? -4.929 -23.046 -12.485 1.00 89.75 654 CYS A O 1
ATOM 5136 N N . ALA A 1 655 ? -7.059 -23.435 -13.123 1.00 91.06 655 ALA A N 1
ATOM 5137 C CA . ALA A 1 655 ? -6.923 -22.887 -14.464 1.00 91.06 655 ALA A CA 1
ATOM 5138 C C . ALA A 1 655 ? -6.591 -21.385 -14.427 1.00 91.06 655 ALA A C 1
ATOM 5140 O O . ALA A 1 655 ? -7.008 -20.655 -13.521 1.00 91.06 655 ALA A O 1
ATOM 5141 N N . VAL A 1 656 ? -5.864 -20.910 -15.441 1.00 91.94 656 VAL A N 1
ATOM 5142 C CA . VAL A 1 656 ? -5.430 -19.507 -15.541 1.00 91.94 656 VAL A CA 1
ATOM 5143 C C . VAL A 1 656 ? -6.635 -18.564 -15.583 1.00 91.94 656 VAL A C 1
ATOM 5145 O O . VAL A 1 656 ? -6.588 -17.498 -14.985 1.00 91.94 656 VAL A O 1
ATOM 5148 N N . GLU A 1 657 ? -7.748 -18.972 -16.194 1.00 92.31 657 GLU A N 1
ATOM 5149 C CA . GLU A 1 657 ? -9.009 -18.216 -16.240 1.00 92.31 657 GLU A CA 1
ATOM 5150 C C . GLU A 1 657 ? -9.537 -17.869 -14.842 1.00 92.31 657 GLU A C 1
ATOM 5152 O O . GLU A 1 657 ? -9.975 -16.744 -14.606 1.00 92.31 657 GLU A O 1
ATOM 5157 N N . VAL A 1 658 ? -9.446 -18.816 -13.905 1.00 92.50 658 VAL A N 1
ATOM 5158 C CA . VAL A 1 658 ? -9.847 -18.623 -12.506 1.00 92.50 658 VAL A CA 1
ATOM 5159 C C . VAL A 1 658 ? -8.821 -17.754 -11.789 1.00 92.50 658 VAL A C 1
ATOM 5161 O O . VAL A 1 658 ? -9.185 -16.811 -11.089 1.00 92.50 658 VAL A O 1
ATOM 5164 N N . LYS A 1 659 ? -7.526 -18.019 -12.006 1.00 93.50 659 LYS A N 1
ATOM 5165 C CA . LYS A 1 659 ? -6.444 -17.224 -11.413 1.00 93.50 659 LYS A CA 1
ATOM 5166 C C . LYS A 1 659 ? -6.508 -15.755 -11.837 1.00 93.50 659 LYS A C 1
ATOM 5168 O O . LYS A 1 659 ? -6.325 -14.898 -10.984 1.00 93.50 659 LYS A O 1
ATOM 5173 N N . ARG A 1 660 ? -6.880 -15.438 -13.085 1.00 94.12 660 ARG A N 1
ATOM 5174 C CA . ARG A 1 660 ? -7.107 -14.054 -13.556 1.00 94.12 660 ARG A CA 1
ATOM 5175 C C . ARG A 1 660 ? -8.126 -13.305 -12.699 1.00 94.12 660 ARG A C 1
ATOM 5177 O O . ARG A 1 660 ? -7.910 -12.136 -12.386 1.00 94.12 660 ARG A O 1
ATOM 5184 N N . GLN A 1 661 ? -9.202 -13.979 -12.287 1.00 92.81 661 GLN A N 1
ATOM 5185 C CA . GLN A 1 661 ? -10.225 -13.393 -11.415 1.00 92.81 661 GLN A CA 1
ATOM 5186 C C . GLN A 1 661 ? -9.717 -13.151 -9.987 1.00 92.81 661 GLN A C 1
ATOM 5188 O O . GLN A 1 661 ? -10.228 -12.270 -9.307 1.00 92.81 661 GLN A O 1
ATOM 5193 N N . ILE A 1 662 ? -8.700 -13.894 -9.539 1.00 90.94 662 ILE A N 1
ATOM 5194 C CA . ILE A 1 662 ? -8.011 -13.653 -8.262 1.00 90.94 662 ILE A CA 1
ATOM 5195 C C . ILE A 1 662 ? -7.007 -12.503 -8.417 1.00 90.94 662 ILE A C 1
ATOM 5197 O O . ILE A 1 662 ? -6.984 -11.577 -7.608 1.00 90.94 662 ILE A O 1
ATOM 5201 N N . TRP A 1 663 ? -6.187 -12.542 -9.468 1.00 93.50 663 TRP A N 1
ATOM 5202 C CA . TRP A 1 663 ? -5.102 -11.596 -9.734 1.00 93.50 663 TRP A CA 1
ATOM 5203 C C . TRP A 1 663 ? -5.579 -10.157 -9.916 1.00 93.50 663 TRP A C 1
ATOM 5205 O O . TRP A 1 663 ? -4.904 -9.241 -9.455 1.00 93.50 663 TRP A O 1
ATOM 5215 N N . GLN A 1 664 ? -6.743 -9.951 -10.542 1.00 87.19 664 GLN A N 1
ATOM 5216 C CA . GLN A 1 664 ? -7.278 -8.608 -10.812 1.00 87.19 664 GLN A CA 1
ATOM 5217 C C . GLN A 1 664 ? -7.523 -7.776 -9.542 1.00 87.19 664 GLN A C 1
ATOM 5219 O O . GLN A 1 664 ? -7.513 -6.548 -9.617 1.00 87.19 664 GLN A O 1
ATOM 5224 N N . ASP A 1 665 ? -7.728 -8.443 -8.402 1.00 81.44 665 ASP A N 1
ATOM 5225 C CA . ASP A 1 665 ? -7.974 -7.819 -7.099 1.00 81.44 665 ASP A CA 1
ATOM 5226 C C . ASP A 1 665 ? -6.805 -8.053 -6.115 1.00 81.44 665 ASP A C 1
ATOM 5228 O O . ASP A 1 665 ? -6.824 -7.542 -4.999 1.00 81.44 665 ASP A O 1
ATOM 5232 N N . ASN A 1 666 ? -5.760 -8.791 -6.523 1.00 82.44 666 ASN A N 1
ATOM 5233 C CA . ASN A 1 666 ? -4.605 -9.151 -5.691 1.00 82.44 666 ASN A CA 1
ATOM 5234 C C . ASN A 1 666 ? -3.281 -8.895 -6.429 1.00 82.44 666 ASN A C 1
ATOM 5236 O O . ASN A 1 666 ? -2.645 -9.813 -6.955 1.00 82.44 666 ASN A O 1
ATOM 5240 N N . GLN A 1 667 ? -2.832 -7.634 -6.429 1.00 78.19 667 GLN A N 1
ATOM 5241 C CA . GLN A 1 667 ? -1.637 -7.210 -7.169 1.00 78.19 667 GLN A CA 1
ATOM 5242 C C . GLN A 1 667 ? -0.348 -7.921 -6.748 1.00 78.19 667 GLN A C 1
ATOM 5244 O O . GLN A 1 667 ? 0.465 -8.248 -7.611 1.00 78.19 667 GLN A O 1
ATOM 5249 N N . ALA A 1 668 ? -0.163 -8.172 -5.450 1.00 76.38 668 ALA A N 1
ATOM 5250 C CA . ALA A 1 668 ? 1.027 -8.852 -4.939 1.00 76.38 668 ALA A CA 1
ATOM 5251 C C . ALA A 1 668 ? 1.137 -10.281 -5.493 1.00 76.38 668 ALA A C 1
ATOM 5253 O O . ALA A 1 668 ? 2.160 -10.642 -6.065 1.00 76.38 668 ALA A O 1
ATOM 5254 N N . LEU A 1 669 ? 0.039 -11.042 -5.429 1.00 82.56 669 LEU A N 1
ATOM 5255 C CA . LEU A 1 669 ? -0.006 -12.420 -5.913 1.00 82.56 669 LEU A CA 1
ATOM 5256 C C . LEU A 1 669 ? 0.238 -12.508 -7.427 1.00 82.56 669 LEU A C 1
ATOM 5258 O O . LEU A 1 669 ? 0.938 -13.402 -7.889 1.00 82.56 669 LEU A O 1
ATOM 5262 N N . PHE A 1 670 ? -0.302 -11.568 -8.211 1.00 89.00 670 PHE A N 1
ATOM 5263 C CA . PHE A 1 670 ? -0.011 -11.506 -9.647 1.00 89.00 670 PHE A CA 1
ATOM 5264 C C . PHE A 1 670 ? 1.457 -11.158 -9.926 1.00 89.00 670 PHE A C 1
ATOM 5266 O O . PHE A 1 670 ? 2.073 -11.727 -10.827 1.00 89.00 670 PHE A O 1
ATOM 5273 N N . GLY A 1 671 ? 2.032 -10.247 -9.136 1.00 77.69 671 GLY A N 1
ATOM 5274 C CA . GLY A 1 671 ? 3.450 -9.900 -9.201 1.00 77.69 671 GLY A CA 1
ATOM 5275 C C . GLY A 1 671 ? 4.367 -11.098 -8.940 1.00 77.69 671 GLY A C 1
ATOM 5276 O O . GLY A 1 671 ? 5.340 -11.270 -9.673 1.00 77.69 671 GLY A O 1
ATOM 5277 N N . ASP A 1 672 ? 4.028 -11.949 -7.968 1.00 83.25 672 ASP A N 1
ATOM 5278 C CA . ASP A 1 672 ? 4.790 -13.161 -7.630 1.00 83.25 672 ASP A CA 1
ATOM 5279 C C . ASP A 1 672 ? 4.818 -14.187 -8.778 1.00 83.25 672 ASP A C 1
ATOM 5281 O O . ASP A 1 672 ? 5.823 -14.868 -8.975 1.00 83.25 672 ASP A O 1
ATOM 5285 N N . GLU A 1 673 ? 3.746 -14.273 -9.571 1.00 87.44 673 GLU A N 1
ATOM 5286 C CA . GLU A 1 673 ? 3.668 -15.162 -10.741 1.00 87.44 673 GLU A CA 1
ATOM 5287 C C . GLU A 1 673 ? 4.381 -14.575 -11.973 1.00 87.44 673 GLU A C 1
ATOM 5289 O O . GLU A 1 673 ? 5.005 -15.299 -12.750 1.00 87.44 673 GLU A O 1
ATOM 5294 N N . VAL A 1 674 ? 4.310 -13.252 -12.167 1.00 91.19 674 VAL A N 1
ATOM 5295 C CA . VAL A 1 674 ? 4.872 -12.567 -13.345 1.00 91.19 674 VAL A CA 1
ATOM 5296 C C . VAL A 1 674 ? 6.372 -12.288 -13.199 1.00 91.19 674 VAL A C 1
ATOM 5298 O O . VAL A 1 674 ? 7.111 -12.390 -14.179 1.00 91.19 674 VAL A O 1
ATOM 5301 N N . SER A 1 675 ? 6.859 -11.951 -12.002 1.00 84.00 675 SER A N 1
ATOM 5302 C CA . SER A 1 675 ? 8.262 -11.557 -11.777 1.00 84.00 675 SER A CA 1
ATOM 5303 C C . SER A 1 675 ? 9.289 -12.619 -12.220 1.00 84.00 675 SER A C 1
ATOM 5305 O O . SER A 1 675 ? 10.242 -12.253 -12.920 1.00 84.00 675 SER A O 1
ATOM 5307 N N . PRO A 1 676 ? 9.103 -13.929 -11.938 1.00 89.50 676 PRO A N 1
ATOM 5308 C CA . PRO A 1 676 ? 10.000 -14.973 -12.435 1.00 89.50 676 PRO A CA 1
ATOM 5309 C C . PRO A 1 676 ? 10.080 -15.015 -13.963 1.00 89.50 676 PRO A C 1
ATOM 5311 O O . PRO A 1 676 ? 11.170 -15.178 -14.505 1.00 89.50 676 PRO A O 1
ATOM 5314 N N . LEU A 1 677 ? 8.953 -14.808 -14.654 1.00 93.56 677 LEU A N 1
ATOM 5315 C CA . LEU A 1 677 ? 8.901 -14.772 -16.116 1.00 93.56 677 LEU A CA 1
ATOM 5316 C C . LEU A 1 677 ? 9.662 -13.564 -16.666 1.00 93.56 677 LEU A C 1
ATOM 5318 O O . LEU A 1 677 ? 10.470 -13.708 -17.579 1.00 93.56 677 LEU A O 1
ATOM 5322 N N . LEU A 1 678 ? 9.466 -12.378 -16.082 1.00 92.19 678 LEU A N 1
ATOM 5323 C CA . LEU A 1 678 ? 10.189 -11.170 -16.494 1.00 92.19 678 LEU A CA 1
ATOM 5324 C C . LEU A 1 678 ? 11.702 -11.330 -16.308 1.00 92.19 678 LEU A C 1
ATOM 5326 O O . LEU A 1 678 ? 12.471 -10.968 -17.196 1.00 92.19 678 LEU A O 1
ATOM 5330 N N . LYS A 1 679 ? 12.134 -11.926 -15.190 1.00 85.62 679 LYS A N 1
ATOM 5331 C CA . LYS A 1 679 ? 13.548 -12.235 -14.951 1.00 85.62 679 LYS A CA 1
ATOM 5332 C C . LYS A 1 679 ? 14.081 -13.258 -15.955 1.00 85.62 679 LYS A C 1
ATOM 5334 O O . LYS A 1 679 ? 15.158 -13.047 -16.504 1.00 85.62 679 LYS A O 1
ATOM 5339 N N . GLN A 1 680 ? 13.331 -14.331 -16.207 1.00 91.44 680 GLN A N 1
ATOM 5340 C CA . GLN A 1 680 ? 13.682 -15.348 -17.199 1.00 91.44 680 GLN A CA 1
ATOM 5341 C C . GLN A 1 680 ? 13.882 -14.719 -18.584 1.00 91.44 680 GLN A C 1
ATOM 5343 O O . GLN A 1 680 ? 14.900 -14.971 -19.217 1.00 91.44 680 GLN A O 1
ATOM 5348 N N . TYR A 1 681 ? 12.975 -13.839 -19.014 1.00 93.94 681 TYR A N 1
ATOM 5349 C CA . TYR A 1 681 ? 13.081 -13.156 -20.305 1.00 93.94 681 TYR A CA 1
ATOM 5350 C C . TYR A 1 681 ? 14.384 -12.363 -20.439 1.00 93.94 681 TYR A C 1
ATOM 5352 O O . TYR A 1 681 ? 15.053 -12.448 -21.466 1.00 93.94 681 TYR A O 1
ATOM 5360 N N . ILE A 1 682 ? 14.777 -11.614 -19.404 1.00 89.00 682 ILE A N 1
ATOM 5361 C CA . ILE A 1 682 ? 16.039 -10.863 -19.426 1.00 89.00 682 ILE A CA 1
ATOM 5362 C C . ILE A 1 682 ? 17.240 -11.802 -19.498 1.00 89.00 682 ILE A C 1
ATOM 5364 O O . ILE A 1 682 ? 18.109 -11.593 -20.340 1.00 89.00 682 ILE A O 1
ATOM 5368 N N . VAL A 1 683 ? 17.259 -12.857 -18.679 1.00 85.44 683 VAL A N 1
ATOM 5369 C CA . VAL A 1 683 ? 18.344 -13.850 -18.682 1.00 85.44 683 VAL A CA 1
ATOM 5370 C C . VAL A 1 683 ? 18.482 -14.514 -20.054 1.00 85.44 683 VAL A C 1
ATOM 5372 O O . VAL A 1 683 ? 19.597 -14.673 -20.537 1.00 85.44 683 VAL A O 1
ATOM 5375 N N . GLU A 1 684 ? 17.376 -14.850 -20.723 1.00 86.94 684 GLU A N 1
ATOM 5376 C CA . GLU A 1 684 ? 17.392 -15.418 -22.079 1.00 86.94 684 GLU A CA 1
ATOM 5377 C C . GLU A 1 684 ? 17.958 -14.439 -23.119 1.00 86.94 684 GLU A C 1
ATOM 5379 O O . GLU A 1 684 ? 18.747 -14.836 -23.981 1.00 86.94 684 GLU A O 1
ATOM 5384 N N . LYS A 1 685 ? 17.592 -13.151 -23.046 1.00 84.88 685 LYS A N 1
ATOM 5385 C CA . LYS A 1 685 ? 18.117 -12.126 -23.965 1.00 84.88 685 LYS A CA 1
ATOM 5386 C C . LYS A 1 685 ? 19.596 -11.840 -23.719 1.00 84.88 685 LYS A C 1
ATOM 5388 O O . LYS A 1 685 ? 20.353 -11.742 -24.681 1.00 84.88 685 LYS A O 1
ATOM 5393 N N . GLU A 1 686 ? 20.015 -11.755 -22.462 1.00 80.81 686 GLU A N 1
ATOM 5394 C CA . GLU A 1 686 ? 21.421 -11.580 -22.094 1.00 80.81 686 GLU A CA 1
ATOM 5395 C C . GLU A 1 686 ? 22.246 -12.803 -22.505 1.00 80.81 686 GLU A C 1
ATOM 5397 O O . GLU A 1 686 ? 23.281 -12.646 -23.144 1.00 80.81 686 GLU A O 1
ATOM 5402 N N . ALA A 1 687 ? 21.763 -14.024 -22.268 1.00 80.06 687 ALA A N 1
ATOM 5403 C CA . ALA A 1 687 ? 22.439 -15.241 -22.718 1.00 80.06 687 ALA A CA 1
ATOM 5404 C C . ALA A 1 687 ? 22.648 -15.266 -24.243 1.00 80.06 687 ALA A C 1
ATOM 5406 O O . ALA A 1 687 ? 23.704 -15.687 -24.709 1.00 80.06 687 ALA A O 1
ATOM 5407 N N . ALA A 1 688 ? 21.688 -14.765 -25.028 1.00 78.88 688 ALA A N 1
ATOM 5408 C CA . ALA A 1 688 ? 21.855 -14.622 -26.474 1.00 78.88 688 ALA A CA 1
ATOM 5409 C C . ALA A 1 688 ? 22.919 -13.573 -26.858 1.00 78.88 688 ALA A C 1
ATOM 5411 O O . ALA A 1 688 ? 23.618 -13.755 -27.855 1.00 78.88 688 ALA A O 1
ATOM 5412 N N . LEU A 1 689 ? 23.068 -12.499 -26.074 1.00 72.00 689 LEU A N 1
ATOM 5413 C CA . LEU A 1 689 ? 24.083 -11.452 -26.272 1.00 72.00 689 LEU A CA 1
ATOM 5414 C C . LEU A 1 689 ? 25.487 -11.862 -25.814 1.00 72.00 689 LEU A C 1
ATOM 5416 O O . LEU A 1 689 ? 26.475 -11.381 -26.362 1.00 72.00 689 LEU A O 1
ATOM 5420 N N . PHE A 1 690 ? 25.584 -12.741 -24.820 1.00 70.56 690 PHE A N 1
ATOM 5421 C CA . PHE A 1 690 ? 26.847 -13.246 -24.275 1.00 70.56 690 PHE A CA 1
ATOM 5422 C C . PHE A 1 690 ? 27.201 -14.647 -24.784 1.00 70.56 690 PHE A C 1
ATOM 5424 O O . PHE A 1 690 ? 28.127 -15.271 -24.273 1.00 70.56 690 PHE A O 1
ATOM 5431 N N . SER A 1 691 ? 26.474 -15.154 -25.780 1.00 71.31 691 SER A N 1
ATOM 5432 C CA . SER A 1 691 ? 26.731 -16.471 -26.353 1.00 71.31 691 SER A CA 1
ATOM 5433 C C . SER A 1 691 ? 28.100 -16.523 -27.035 1.00 71.31 691 SER A C 1
ATOM 5435 O O . SER A 1 691 ? 28.441 -15.643 -27.825 1.00 71.31 691 SER A O 1
ATOM 5437 N N . ASN A 1 692 ? 28.843 -17.608 -26.795 1.00 61.66 692 ASN A N 1
ATOM 5438 C CA . ASN A 1 692 ? 30.084 -17.920 -27.514 1.00 61.66 692 ASN A CA 1
ATOM 5439 C C . ASN A 1 692 ? 29.817 -18.405 -28.955 1.00 61.66 692 ASN A C 1
ATOM 5441 O O . ASN A 1 692 ? 30.747 -18.586 -29.739 1.00 61.66 692 ASN A O 1
ATOM 5445 N N . ASP A 1 693 ? 28.553 -18.644 -29.316 1.00 66.56 693 ASP A N 1
ATOM 5446 C CA . ASP A 1 693 ? 28.161 -18.988 -30.678 1.00 66.56 693 ASP A CA 1
ATOM 5447 C C . ASP A 1 693 ? 28.036 -17.715 -31.532 1.00 66.56 693 ASP A C 1
ATOM 5449 O O . ASP A 1 693 ? 27.027 -17.000 -31.495 1.00 66.56 693 ASP A O 1
ATOM 5453 N N . LEU A 1 694 ? 29.066 -17.455 -32.348 1.00 62.16 694 LEU A N 1
ATOM 5454 C CA . LEU A 1 694 ? 29.111 -16.324 -33.281 1.00 62.16 694 LEU A CA 1
ATOM 5455 C C . LEU A 1 694 ? 27.900 -16.283 -34.227 1.00 62.16 694 LEU A C 1
ATOM 5457 O O . LEU A 1 694 ? 27.526 -15.202 -34.686 1.00 62.16 694 LEU A O 1
ATOM 5461 N N . SER A 1 695 ? 27.268 -17.422 -34.530 1.00 65.38 695 SER A N 1
ATOM 5462 C CA . SER A 1 695 ? 26.093 -17.461 -35.404 1.00 65.38 695 SER A CA 1
ATOM 5463 C C . SER A 1 695 ? 24.862 -16.834 -34.746 1.00 65.38 695 SER A C 1
ATOM 5465 O O . SER A 1 695 ? 24.100 -16.144 -35.426 1.00 65.38 695 SER A O 1
ATOM 5467 N N . ILE A 1 696 ? 24.696 -17.001 -33.432 1.00 64.75 696 ILE A N 1
ATOM 5468 C CA . ILE A 1 696 ? 23.602 -16.408 -32.650 1.00 64.75 696 ILE A CA 1
ATOM 5469 C C . ILE A 1 696 ? 23.810 -14.898 -32.553 1.00 64.75 696 ILE A C 1
ATOM 5471 O O . ILE A 1 696 ? 22.894 -14.117 -32.819 1.00 64.75 696 ILE A O 1
ATOM 5475 N N . LEU A 1 697 ? 25.042 -14.482 -32.270 1.00 60.78 697 LEU A N 1
ATOM 5476 C CA . LEU A 1 697 ? 25.391 -13.081 -32.075 1.00 60.78 697 LEU A CA 1
ATOM 5477 C C . LEU A 1 697 ? 25.318 -12.264 -33.379 1.00 60.78 697 LEU A C 1
ATOM 5479 O O . LEU A 1 697 ? 24.699 -11.198 -33.415 1.00 60.78 697 LEU A O 1
ATOM 5483 N N . HIS A 1 698 ? 25.841 -12.791 -34.496 1.00 66.81 698 HIS A N 1
ATOM 5484 C CA . HIS A 1 698 ? 25.705 -12.152 -35.816 1.00 66.81 698 HIS A CA 1
ATOM 5485 C C . HIS A 1 698 ? 24.243 -12.007 -36.257 1.00 66.81 698 HIS A C 1
ATOM 5487 O O . HIS A 1 698 ? 23.894 -11.073 -36.994 1.00 66.81 698 HIS A O 1
ATOM 5493 N N . ASN A 1 699 ? 23.382 -12.911 -35.788 1.00 73.88 699 ASN A N 1
ATOM 5494 C CA . ASN A 1 699 ? 21.970 -12.951 -36.123 1.00 73.88 699 ASN A CA 1
ATOM 5495 C C . ASN A 1 699 ? 21.057 -12.346 -35.057 1.00 73.88 699 ASN A C 1
ATOM 5497 O O . ASN A 1 699 ? 19.849 -12.456 -35.214 1.00 73.88 699 ASN A O 1
ATOM 5501 N N . PHE A 1 700 ? 21.563 -11.645 -34.039 1.00 81.75 700 PHE A N 1
ATOM 5502 C CA . PHE A 1 700 ? 20.719 -11.106 -32.963 1.00 81.75 700 PHE A CA 1
ATOM 5503 C C . PHE A 1 700 ? 19.533 -10.256 -33.474 1.00 81.75 700 PHE A C 1
ATOM 5505 O O . PHE A 1 700 ? 18.397 -10.432 -33.045 1.00 81.75 700 PHE A O 1
ATOM 5512 N N . PHE A 1 701 ? 19.777 -9.389 -34.466 1.00 85.19 701 PHE A N 1
ATOM 5513 C CA . PHE A 1 701 ? 18.752 -8.552 -35.119 1.00 85.19 701 PHE A CA 1
ATOM 5514 C C . PHE A 1 701 ? 18.061 -9.212 -36.332 1.00 85.19 701 PHE A C 1
ATOM 5516 O O . PHE A 1 701 ? 17.337 -8.548 -37.073 1.00 85.19 701 PHE A O 1
ATOM 5523 N N . SER A 1 702 ? 18.331 -10.490 -36.610 1.00 82.06 702 SER A N 1
ATOM 5524 C CA . SER A 1 702 ? 17.796 -11.211 -37.775 1.00 82.06 702 SER A CA 1
ATOM 5525 C C . SER A 1 702 ? 16.387 -11.799 -37.579 1.00 82.06 702 SER A C 1
ATOM 5527 O O . SER A 1 702 ? 15.649 -11.801 -38.569 1.00 82.06 702 SER A O 1
ATOM 5529 N N . PRO A 1 703 ? 15.977 -12.294 -36.386 1.00 85.88 703 PRO A N 1
ATOM 5530 C CA . PRO A 1 703 ? 14.638 -12.829 -36.165 1.00 85.88 703 PRO A CA 1
ATOM 5531 C C . PRO A 1 703 ? 13.530 -11.840 -36.525 1.00 85.88 703 PRO A C 1
ATOM 5533 O O . PRO A 1 703 ? 13.566 -10.671 -36.139 1.00 85.88 703 PRO A O 1
ATOM 5536 N N . SER A 1 704 ? 12.504 -12.334 -37.221 1.00 89.12 704 SER A N 1
ATOM 5537 C CA . SER A 1 704 ? 11.310 -11.538 -37.514 1.00 89.12 704 SER A CA 1
ATOM 5538 C C . SER A 1 704 ? 10.545 -11.206 -36.225 1.00 89.12 704 SER A C 1
ATOM 5540 O O . SER A 1 704 ? 10.581 -12.006 -35.282 1.00 89.12 704 SER A O 1
ATOM 5542 N N . PRO A 1 705 ? 9.788 -10.093 -36.167 1.00 91.69 705 PRO A N 1
ATOM 5543 C CA . PRO A 1 705 ? 8.960 -9.792 -35.001 1.00 91.69 705 PRO A CA 1
ATOM 5544 C C . PRO A 1 705 ? 8.018 -10.936 -34.606 1.00 91.69 705 PRO A C 1
ATOM 5546 O O . PRO A 1 705 ? 7.921 -11.272 -33.429 1.00 91.69 705 PRO A O 1
ATOM 5549 N N . LYS A 1 706 ? 7.419 -11.619 -35.592 1.00 90.25 706 LYS A N 1
ATOM 5550 C CA . LYS A 1 706 ? 6.554 -12.783 -35.356 1.00 90.25 706 LYS A CA 1
ATOM 5551 C C . LYS A 1 706 ? 7.297 -13.930 -34.671 1.00 90.25 706 LYS A C 1
ATOM 5553 O O . LYS A 1 706 ? 6.749 -14.540 -33.763 1.00 90.25 706 LYS A O 1
ATOM 5558 N N . THR A 1 707 ? 8.542 -14.200 -35.072 1.00 91.12 707 THR A N 1
ATOM 5559 C CA . THR A 1 707 ? 9.395 -15.224 -34.445 1.00 91.12 707 THR A CA 1
ATOM 5560 C C . THR A 1 707 ? 9.734 -14.859 -33.003 1.00 91.12 707 THR A C 1
ATOM 5562 O O . THR A 1 707 ? 9.665 -15.722 -32.134 1.00 91.12 707 THR A O 1
ATOM 5565 N N . ARG A 1 708 ? 10.054 -13.588 -32.724 1.00 90.69 708 ARG A N 1
ATOM 5566 C CA . ARG A 1 708 ? 10.413 -13.142 -31.367 1.00 90.69 708 ARG A CA 1
ATOM 5567 C C . ARG A 1 708 ? 9.280 -13.362 -30.361 1.00 90.69 708 ARG A C 1
ATOM 5569 O O . ARG A 1 708 ? 9.526 -13.836 -29.257 1.00 90.69 708 ARG A O 1
ATOM 5576 N N . ARG A 1 709 ? 8.036 -13.116 -30.782 1.00 92.81 709 ARG A N 1
ATOM 5577 C CA . ARG A 1 709 ? 6.838 -13.294 -29.947 1.00 92.81 709 ARG A CA 1
ATOM 5578 C C . ARG A 1 709 ? 6.492 -14.752 -29.636 1.00 92.81 709 ARG A C 1
ATOM 5580 O O . ARG A 1 709 ? 5.698 -14.991 -28.735 1.00 92.81 709 ARG A O 1
ATOM 5587 N N . GLN A 1 710 ? 7.085 -15.728 -30.330 1.00 92.12 710 GLN A N 1
ATOM 5588 C CA . GLN A 1 710 ? 6.899 -17.156 -30.022 1.00 92.12 710 GLN A CA 1
ATOM 5589 C C . GLN A 1 710 ? 7.709 -17.622 -28.800 1.00 92.12 710 GLN A C 1
ATOM 5591 O O . GLN A 1 710 ? 7.629 -18.790 -28.429 1.00 92.12 710 GLN A O 1
ATOM 5596 N N . GLY A 1 711 ? 8.491 -16.735 -28.171 1.00 90.88 711 GLY A N 1
ATOM 5597 C CA . GLY A 1 711 ? 9.210 -17.048 -26.939 1.00 90.88 711 GLY A CA 1
ATOM 5598 C C . GLY A 1 711 ? 8.267 -17.483 -25.814 1.00 90.88 711 GLY A C 1
ATOM 5599 O O . GLY A 1 711 ? 7.185 -16.917 -25.637 1.00 90.88 711 GLY A O 1
ATOM 5600 N N . GLU A 1 712 ? 8.701 -18.469 -25.027 1.00 94.12 712 GLU A N 1
ATOM 5601 C CA . GLU A 1 712 ? 7.896 -19.087 -23.967 1.00 94.12 712 GLU A CA 1
ATOM 5602 C C . GLU A 1 712 ? 7.351 -18.049 -22.978 1.00 94.12 712 GLU A C 1
ATOM 5604 O O . GLU A 1 712 ? 6.172 -18.080 -22.622 1.00 94.12 712 GLU A O 1
ATOM 5609 N N . VAL A 1 713 ? 8.187 -17.086 -22.578 1.00 95.69 713 VAL A N 1
ATOM 5610 C CA . VAL A 1 713 ? 7.787 -16.028 -21.646 1.00 95.69 713 VAL A CA 1
ATOM 5611 C C . VAL A 1 713 ? 6.680 -15.145 -22.225 1.00 95.69 713 VAL A C 1
ATOM 5613 O O . VAL A 1 713 ? 5.688 -14.889 -21.544 1.00 95.69 713 VAL A O 1
ATOM 5616 N N . VAL A 1 714 ? 6.812 -14.695 -23.477 1.00 96.19 714 VAL A N 1
ATOM 5617 C CA . VAL A 1 714 ? 5.821 -13.813 -24.117 1.00 96.19 714 VAL A CA 1
ATOM 5618 C C . VAL A 1 714 ? 4.479 -14.532 -24.234 1.00 96.19 714 VAL A C 1
ATOM 5620 O O . VAL A 1 714 ? 3.444 -13.965 -23.878 1.00 96.19 714 VAL A O 1
ATOM 5623 N N . GLN A 1 715 ? 4.492 -15.802 -24.645 1.00 95.94 715 GLN A N 1
ATOM 5624 C CA . GLN A 1 715 ? 3.288 -16.630 -24.744 1.00 95.94 715 GLN A CA 1
ATOM 5625 C C . GLN A 1 715 ? 2.620 -16.834 -23.379 1.00 95.94 715 GLN A C 1
ATOM 5627 O O . GLN A 1 715 ? 1.415 -16.614 -23.244 1.00 95.94 715 GLN A O 1
ATOM 5632 N N . LYS A 1 716 ? 3.398 -17.157 -22.336 1.00 95.81 716 LYS A N 1
ATOM 5633 C CA . LYS A 1 716 ? 2.885 -17.302 -20.964 1.00 95.81 716 LYS A CA 1
ATOM 5634 C C . LYS A 1 716 ? 2.282 -16.009 -20.427 1.00 95.81 716 LYS A C 1
ATOM 5636 O O . LYS A 1 716 ? 1.174 -16.043 -19.901 1.00 95.81 716 LYS A O 1
ATOM 5641 N N . LEU A 1 717 ? 2.955 -14.868 -20.586 1.00 96.75 717 LEU A N 1
ATOM 5642 C CA . LEU A 1 717 ? 2.432 -13.568 -20.147 1.00 96.75 717 LEU A CA 1
ATOM 5643 C C . LEU A 1 717 ? 1.137 -13.210 -20.878 1.00 96.75 717 LEU A C 1
ATOM 5645 O O . LEU A 1 717 ? 0.170 -12.779 -20.251 1.00 96.75 717 LEU A O 1
ATOM 5649 N N . THR A 1 718 ? 1.094 -13.455 -22.188 1.00 96.06 718 THR A N 1
ATOM 5650 C CA . THR A 1 718 ? -0.100 -13.219 -23.005 1.00 96.06 718 THR A CA 1
ATOM 5651 C C . THR A 1 718 ? -1.266 -14.094 -22.534 1.00 96.06 718 THR A C 1
ATOM 5653 O O . THR A 1 718 ? -2.377 -13.599 -22.339 1.00 96.06 718 THR A O 1
ATOM 5656 N N . GLN A 1 719 ? -1.006 -15.373 -22.244 1.00 94.94 719 GLN A N 1
ATOM 5657 C CA . GLN A 1 719 ? -1.993 -16.275 -21.654 1.00 94.94 719 GLN A CA 1
ATOM 5658 C C . GLN A 1 719 ? -2.426 -15.806 -20.260 1.00 94.94 719 GLN A C 1
ATOM 5660 O O . GLN A 1 719 ? -3.613 -15.832 -19.956 1.00 94.94 719 GLN A O 1
ATOM 5665 N N . MET A 1 720 ? -1.514 -15.361 -19.397 1.00 95.75 720 MET A N 1
ATOM 5666 C CA . MET A 1 720 ? -1.861 -14.882 -18.056 1.00 95.75 720 MET A CA 1
ATOM 5667 C C . MET A 1 720 ? -2.767 -13.652 -18.104 1.00 95.75 720 MET A C 1
ATOM 5669 O O . MET A 1 720 ? -3.756 -13.615 -17.381 1.00 95.75 720 MET A O 1
ATOM 5673 N N . ILE A 1 721 ? -2.496 -12.691 -18.988 1.00 96.06 721 ILE A N 1
ATOM 5674 C CA . ILE A 1 721 ? -3.312 -11.479 -19.154 1.00 96.06 721 ILE A CA 1
ATOM 5675 C C . ILE A 1 721 ? -4.680 -11.807 -19.773 1.00 96.06 721 ILE A C 1
ATOM 5677 O O . ILE A 1 721 ? -5.720 -11.350 -19.286 1.00 96.06 721 ILE A O 1
ATOM 5681 N N . GLY A 1 722 ? -4.700 -12.624 -20.831 1.00 94.12 722 GLY A N 1
ATOM 5682 C CA . GLY A 1 722 ? -5.910 -12.913 -21.597 1.00 94.12 722 GLY A CA 1
ATOM 5683 C C . GLY A 1 722 ? -6.571 -11.628 -22.107 1.00 94.12 722 GLY A C 1
ATOM 5684 O O . GLY A 1 722 ? -5.934 -10.812 -22.761 1.00 94.12 722 GLY A O 1
ATOM 5685 N N . LYS A 1 723 ? -7.853 -11.438 -21.778 1.00 93.31 723 LYS A N 1
ATOM 5686 C CA . LYS A 1 723 ? -8.657 -10.263 -22.167 1.00 93.31 723 LYS A CA 1
ATOM 5687 C C . LYS A 1 723 ? -8.761 -9.189 -21.074 1.00 93.31 723 LYS A C 1
ATOM 5689 O O . LYS A 1 723 ? -9.540 -8.249 -21.202 1.00 93.31 723 LYS A O 1
ATOM 5694 N N . ASN A 1 724 ? -8.052 -9.350 -19.954 1.00 93.75 724 ASN A N 1
ATOM 5695 C CA . ASN A 1 724 ? -8.229 -8.492 -18.784 1.00 93.75 724 ASN A CA 1
ATOM 5696 C C . ASN A 1 724 ? -7.329 -7.246 -18.862 1.00 93.75 724 ASN A C 1
ATOM 5698 O O . ASN A 1 724 ? -6.113 -7.336 -18.693 1.00 93.75 724 ASN A O 1
ATOM 5702 N N . VAL A 1 725 ? -7.947 -6.078 -19.062 1.00 92.69 725 VAL A N 1
ATOM 5703 C CA . VAL A 1 725 ? -7.247 -4.786 -19.180 1.00 92.69 725 VAL A CA 1
ATOM 5704 C C . VAL A 1 725 ? -6.473 -4.426 -17.906 1.00 92.69 725 VAL A C 1
ATOM 5706 O O . VAL A 1 725 ? -5.339 -3.970 -17.997 1.00 92.69 725 VAL A O 1
ATOM 5709 N N . LYS A 1 726 ? -7.014 -4.711 -16.710 1.00 89.31 726 LYS A N 1
ATOM 5710 C CA . LYS A 1 726 ? -6.318 -4.408 -15.446 1.00 89.31 726 LYS A CA 1
ATOM 5711 C C . LYS A 1 726 ? -5.004 -5.179 -15.329 1.00 89.31 726 LYS A C 1
ATOM 5713 O O . LYS A 1 726 ? -3.988 -4.603 -14.959 1.00 89.31 726 LYS A O 1
ATOM 5718 N N . LEU A 1 727 ? -5.014 -6.472 -15.660 1.00 93.06 727 LEU A N 1
ATOM 5719 C CA . LEU A 1 727 ? -3.802 -7.299 -15.620 1.00 93.06 727 LEU A CA 1
ATOM 5720 C C . LEU A 1 727 ? -2.766 -6.829 -16.643 1.00 93.06 727 LEU A C 1
ATOM 5722 O O . LEU A 1 727 ? -1.574 -6.813 -16.341 1.00 93.06 727 LEU A O 1
ATOM 5726 N N . TYR A 1 728 ? -3.215 -6.413 -17.829 1.00 95.31 728 TYR A N 1
ATOM 5727 C CA . TYR A 1 728 ? -2.347 -5.809 -18.835 1.00 95.31 728 TYR A CA 1
ATOM 5728 C C . TYR A 1 728 ? -1.670 -4.537 -18.307 1.00 95.31 728 TYR A C 1
ATOM 5730 O O . TYR A 1 728 ? -0.440 -4.452 -18.312 1.00 95.31 728 TYR A O 1
ATOM 5738 N N . ASP A 1 729 ? -2.447 -3.602 -17.755 1.00 85.81 729 ASP A N 1
ATOM 5739 C CA . ASP A 1 729 ? -1.938 -2.353 -17.178 1.00 85.81 729 ASP A CA 1
ATOM 5740 C C . ASP A 1 729 ? -0.947 -2.602 -16.033 1.00 85.81 729 ASP A C 1
ATOM 5742 O O . ASP A 1 729 ? 0.068 -1.907 -15.915 1.00 85.81 729 ASP A O 1
ATOM 5746 N N . MET A 1 730 ? -1.193 -3.630 -15.214 1.00 88.75 730 MET A N 1
ATOM 5747 C CA . MET A 1 730 ? -0.271 -4.052 -14.157 1.00 88.75 730 MET A CA 1
ATOM 5748 C C . MET A 1 730 ? 1.068 -4.526 -14.727 1.00 88.75 730 MET A C 1
ATOM 5750 O O . MET A 1 730 ? 2.114 -4.100 -14.236 1.00 88.75 730 MET A O 1
ATOM 5754 N N . VAL A 1 731 ? 1.065 -5.344 -15.787 1.00 93.38 731 VAL A N 1
ATOM 5755 C CA . VAL A 1 731 ? 2.311 -5.750 -16.459 1.00 93.38 731 VAL A CA 1
ATOM 5756 C C . VAL A 1 731 ? 3.028 -4.536 -17.044 1.00 93.38 731 VAL A C 1
ATOM 5758 O O . VAL A 1 731 ? 4.236 -4.407 -16.854 1.00 93.38 731 VAL A O 1
ATOM 5761 N N . LEU A 1 732 ? 2.316 -3.593 -17.669 1.00 90.00 732 LEU A N 1
ATOM 5762 C CA . LEU A 1 732 ? 2.932 -2.357 -18.167 1.00 90.00 732 LEU A CA 1
ATOM 5763 C C . LEU A 1 732 ? 3.596 -1.550 -17.045 1.00 90.00 732 LEU A C 1
ATOM 5765 O O . LEU A 1 732 ? 4.714 -1.056 -17.204 1.00 90.00 732 LEU A O 1
ATOM 5769 N N . GLN A 1 733 ? 2.946 -1.445 -15.885 1.00 84.38 733 GLN A N 1
ATOM 5770 C CA . GLN A 1 733 ? 3.518 -0.793 -14.708 1.00 84.38 733 GLN A CA 1
ATOM 5771 C C . GLN A 1 733 ? 4.781 -1.510 -14.206 1.00 84.38 733 GLN A C 1
ATOM 5773 O O . GLN A 1 733 ? 5.752 -0.844 -13.825 1.00 84.38 733 GLN A O 1
ATOM 5778 N N . PHE A 1 734 ? 4.800 -2.847 -14.239 1.00 84.88 734 PHE A N 1
ATOM 5779 C CA . PHE A 1 734 ? 5.989 -3.633 -13.905 1.00 84.88 734 PHE A CA 1
ATOM 5780 C C . PHE A 1 734 ? 7.126 -3.325 -14.880 1.00 84.88 734 PHE A C 1
ATOM 5782 O O . PHE A 1 734 ? 8.214 -2.968 -14.432 1.00 84.88 734 PHE A O 1
ATOM 5789 N N . LEU A 1 735 ? 6.872 -3.354 -16.192 1.00 91.12 735 LEU A N 1
ATOM 5790 C CA . LEU A 1 735 ? 7.881 -3.058 -17.215 1.00 91.12 735 LEU A CA 1
ATOM 5791 C C . LEU A 1 735 ? 8.477 -1.653 -17.056 1.00 91.12 735 LEU A C 1
ATOM 5793 O O . LEU A 1 735 ? 9.699 -1.523 -17.062 1.00 91.12 735 LEU A O 1
ATOM 5797 N N . ARG A 1 736 ? 7.653 -0.616 -16.828 1.00 82.62 736 ARG A N 1
ATOM 5798 C CA . ARG A 1 736 ? 8.138 0.759 -16.573 1.00 82.62 736 ARG A CA 1
ATOM 5799 C C . ARG A 1 736 ? 9.055 0.822 -15.355 1.00 82.62 736 ARG A C 1
ATOM 5801 O O . ARG A 1 736 ? 10.129 1.412 -15.407 1.00 82.62 736 ARG A O 1
ATOM 5808 N N . THR A 1 737 ? 8.651 0.177 -14.262 1.00 77.81 737 THR A N 1
ATOM 5809 C CA . THR A 1 737 ? 9.420 0.178 -13.010 1.00 77.81 737 THR A CA 1
ATOM 5810 C C . THR A 1 737 ? 10.747 -0.569 -13.160 1.00 77.81 737 THR A C 1
ATOM 5812 O O . THR A 1 737 ? 11.780 -0.124 -12.659 1.00 77.81 737 THR A O 1
ATOM 5815 N N . LEU A 1 738 ? 10.733 -1.710 -13.852 1.00 79.75 738 LEU A N 1
ATOM 5816 C CA . LEU A 1 738 ? 11.923 -2.519 -14.105 1.00 79.75 738 LEU A CA 1
ATOM 5817 C C . LEU A 1 738 ? 12.893 -1.804 -15.046 1.00 79.75 738 LEU A C 1
ATOM 5819 O O . LEU A 1 738 ? 14.094 -1.776 -14.767 1.00 79.75 738 LEU A O 1
ATOM 5823 N N . PHE A 1 739 ? 12.379 -1.170 -16.101 1.00 84.12 739 PHE A N 1
ATOM 5824 C CA . PHE A 1 739 ? 13.162 -0.331 -17.003 1.00 84.12 739 PHE A CA 1
ATOM 5825 C C . PHE A 1 739 ? 13.822 0.833 -16.257 1.00 84.12 739 PHE A C 1
ATOM 5827 O O . PHE A 1 739 ? 15.032 1.021 -16.371 1.00 84.12 739 PHE A O 1
ATOM 5834 N N . LEU A 1 740 ? 13.070 1.546 -15.411 1.00 75.81 740 LEU A N 1
ATOM 5835 C CA . LEU A 1 740 ? 13.599 2.650 -14.609 1.00 75.81 740 LEU A CA 1
ATOM 5836 C C . LEU A 1 740 ? 14.754 2.195 -13.707 1.00 75.81 740 LEU A C 1
ATOM 5838 O O . LEU A 1 740 ? 15.811 2.822 -13.661 1.00 75.81 740 LEU A O 1
ATOM 5842 N N . ARG A 1 741 ? 14.566 1.067 -13.021 1.00 67.81 741 ARG A N 1
ATOM 5843 C CA . ARG A 1 741 ? 15.508 0.570 -12.017 1.00 67.81 741 ARG A CA 1
ATOM 5844 C C . ARG A 1 741 ? 16.772 -0.052 -12.603 1.00 67.81 741 ARG A C 1
ATOM 5846 O O . ARG A 1 741 ? 17.841 0.085 -12.020 1.00 67.81 741 ARG A O 1
ATOM 5853 N N . THR A 1 742 ? 16.633 -0.807 -13.686 1.00 72.88 742 THR A N 1
ATOM 5854 C CA . THR A 1 742 ? 17.736 -1.603 -14.250 1.00 72.88 742 THR A CA 1
ATOM 5855 C C . THR A 1 742 ? 18.393 -0.938 -15.449 1.00 72.88 742 THR A C 1
ATOM 5857 O O . THR A 1 742 ? 19.491 -1.335 -15.819 1.00 72.88 742 THR A O 1
ATOM 5860 N N . ARG A 1 743 ? 17.717 0.035 -16.080 1.00 75.38 743 ARG A N 1
ATOM 5861 C CA . ARG A 1 743 ? 18.075 0.592 -17.394 1.00 75.38 743 ARG A CA 1
ATOM 5862 C C . ARG A 1 743 ? 18.166 -0.458 -18.507 1.00 75.38 743 ARG A C 1
ATOM 5864 O O . ARG A 1 743 ? 18.713 -0.183 -19.570 1.00 75.38 743 ARG A O 1
ATOM 5871 N N . ASN A 1 744 ? 17.609 -1.652 -18.296 1.00 82.19 744 ASN A N 1
ATOM 5872 C CA . ASN A 1 744 ? 17.645 -2.713 -19.289 1.00 82.19 744 ASN A CA 1
ATOM 5873 C C . ASN A 1 744 ? 16.564 -2.483 -20.358 1.00 82.19 744 ASN A C 1
ATOM 5875 O O . ASN A 1 744 ? 15.364 -2.609 -20.104 1.00 82.19 744 ASN A O 1
ATOM 5879 N N . VAL A 1 745 ? 17.006 -2.162 -21.571 1.00 87.88 745 VAL A N 1
ATOM 5880 C CA . VAL A 1 745 ? 16.147 -1.867 -22.728 1.00 87.88 745 VAL A CA 1
ATOM 5881 C C . VAL A 1 745 ? 15.354 -3.081 -23.230 1.00 87.88 745 VAL A C 1
ATOM 5883 O O . VAL A 1 745 ? 14.382 -2.917 -23.958 1.00 87.88 745 VAL A O 1
ATOM 5886 N N . HIS A 1 746 ? 15.667 -4.310 -22.809 1.00 91.25 746 HIS A N 1
ATOM 5887 C CA . HIS A 1 746 ? 14.860 -5.480 -23.175 1.00 91.25 746 HIS A CA 1
ATOM 5888 C C . HIS A 1 746 ? 13.449 -5.450 -22.572 1.00 91.25 746 HIS A C 1
ATOM 5890 O O . HIS A 1 746 ? 12.539 -6.062 -23.133 1.00 91.25 746 HIS A O 1
ATOM 5896 N N . TYR A 1 747 ? 13.214 -4.693 -21.495 1.00 93.50 747 TYR A N 1
ATOM 5897 C CA . TYR A 1 747 ? 11.852 -4.437 -21.009 1.00 93.50 747 TYR A CA 1
ATOM 5898 C C . TYR A 1 747 ? 11.030 -3.597 -21.998 1.00 93.50 747 TYR A C 1
ATOM 5900 O O . TYR A 1 747 ? 9.823 -3.808 -22.125 1.00 93.50 747 TYR A O 1
ATOM 5908 N N . CYS A 1 748 ? 11.681 -2.703 -22.745 1.00 94.25 748 CYS A N 1
ATOM 5909 C CA . CYS A 1 748 ? 11.074 -1.963 -23.850 1.00 94.25 748 CYS A CA 1
ATOM 5910 C C . CYS A 1 748 ? 10.729 -2.891 -25.023 1.00 94.25 748 CYS A C 1
ATOM 5912 O O . CYS A 1 748 ? 9.624 -2.827 -25.560 1.00 94.25 748 CYS A O 1
ATOM 5914 N N . THR A 1 749 ? 11.622 -3.830 -25.356 1.00 94.00 749 THR A N 1
ATOM 5915 C CA . THR A 1 749 ? 11.332 -4.895 -26.329 1.00 94.00 749 THR A CA 1
ATOM 5916 C C . THR A 1 749 ? 10.109 -5.712 -25.910 1.00 94.00 749 THR A C 1
ATOM 5918 O O . THR A 1 749 ? 9.203 -5.930 -26.712 1.00 94.00 749 THR A O 1
ATOM 5921 N N . LEU A 1 750 ? 10.046 -6.130 -24.641 1.00 96.19 750 LEU A N 1
ATOM 5922 C CA . LEU A 1 750 ? 8.937 -6.928 -24.116 1.00 96.19 750 LEU A CA 1
ATOM 5923 C C . LEU A 1 750 ? 7.607 -6.162 -24.138 1.00 96.19 750 LEU A C 1
ATOM 5925 O O . LEU A 1 750 ? 6.571 -6.749 -24.442 1.00 96.19 750 LEU A O 1
ATOM 5929 N N . ARG A 1 751 ? 7.624 -4.847 -23.881 1.00 95.44 751 ARG A N 1
ATOM 5930 C CA . ARG A 1 751 ? 6.446 -3.968 -23.992 1.00 95.44 751 ARG A CA 1
ATOM 5931 C C . ARG A 1 751 ? 5.828 -4.009 -25.392 1.00 95.44 751 ARG A C 1
ATOM 5933 O O . ARG A 1 751 ? 4.601 -4.079 -25.502 1.00 95.44 751 ARG A O 1
ATOM 5940 N N . ALA A 1 752 ? 6.660 -3.950 -26.433 1.00 95.44 752 ALA A N 1
ATOM 5941 C CA . ALA A 1 752 ? 6.221 -4.006 -27.826 1.00 95.44 752 ALA A CA 1
ATOM 5942 C C . ALA A 1 752 ? 5.794 -5.427 -28.235 1.00 95.44 752 ALA A C 1
ATOM 5944 O O . ALA A 1 752 ? 4.725 -5.609 -28.821 1.00 95.44 752 ALA A O 1
ATOM 5945 N N . GLU A 1 753 ? 6.587 -6.445 -27.878 1.00 96.06 753 GLU A N 1
ATOM 5946 C CA . GLU A 1 753 ? 6.295 -7.853 -28.179 1.00 96.06 753 GLU A CA 1
ATOM 5947 C C . GLU A 1 753 ? 4.982 -8.320 -27.541 1.00 96.06 753 GLU A C 1
ATOM 5949 O O . GLU A 1 753 ? 4.200 -9.000 -28.203 1.00 96.06 753 GLU A O 1
ATOM 5954 N N . LEU A 1 754 ? 4.701 -7.915 -26.300 1.00 97.00 754 LEU A N 1
ATOM 5955 C CA . LEU A 1 754 ? 3.471 -8.267 -25.593 1.00 97.00 754 LEU A CA 1
ATOM 5956 C C . LEU A 1 754 ? 2.226 -7.672 -26.264 1.00 97.00 754 LEU A C 1
ATOM 5958 O O . LEU A 1 754 ? 1.250 -8.386 -26.487 1.00 97.00 754 LEU A O 1
ATOM 5962 N N . LEU A 1 755 ? 2.264 -6.385 -26.621 1.00 96.94 755 LEU A N 1
ATOM 5963 C CA . LEU A 1 755 ? 1.142 -5.717 -27.288 1.00 96.94 755 LEU A CA 1
ATOM 5964 C C . LEU A 1 755 ? 0.863 -6.332 -28.664 1.00 96.94 755 LEU A C 1
ATOM 5966 O O . LEU A 1 755 ? -0.290 -6.569 -29.019 1.00 96.94 755 LEU A O 1
ATOM 5970 N N . MET A 1 756 ? 1.914 -6.637 -29.427 1.00 96.88 756 MET A N 1
ATOM 5971 C CA . MET A 1 756 ? 1.765 -7.290 -30.729 1.00 96.88 756 MET A CA 1
ATOM 5972 C C . MET A 1 756 ? 1.373 -8.772 -30.608 1.00 96.88 756 MET A C 1
ATOM 5974 O O . MET A 1 756 ? 0.694 -9.284 -31.487 1.00 96.88 756 MET A O 1
ATOM 5978 N N . SER A 1 757 ? 1.722 -9.454 -29.512 1.00 96.94 757 SER A N 1
ATOM 5979 C CA . SER A 1 757 ? 1.270 -10.826 -29.227 1.00 96.94 757 SER A CA 1
ATOM 5980 C C . SER A 1 757 ? -0.238 -10.869 -28.950 1.00 96.94 757 SER A C 1
ATOM 5982 O O . SER A 1 757 ? -0.947 -11.723 -29.474 1.00 96.94 757 SER A O 1
ATOM 5984 N N . LEU A 1 758 ? -0.755 -9.895 -28.192 1.00 96.12 758 LEU A N 1
ATOM 5985 C CA . LEU A 1 758 ? -2.196 -9.723 -27.964 1.00 96.12 758 LEU A CA 1
ATOM 5986 C C . LEU A 1 758 ? -2.951 -9.345 -29.247 1.00 96.12 758 LEU A C 1
ATOM 5988 O O . LEU A 1 758 ? -4.081 -9.790 -29.444 1.00 96.12 758 LEU A O 1
ATOM 5992 N N . HIS A 1 759 ? -2.323 -8.556 -30.123 1.00 95.50 759 HIS A N 1
ATOM 5993 C CA . HIS A 1 759 ? -2.859 -8.249 -31.448 1.00 95.50 759 HIS A CA 1
ATOM 5994 C C . HIS A 1 759 ? -2.942 -9.497 -32.337 1.00 95.50 759 HIS A C 1
ATOM 5996 O O . HIS A 1 759 ? -3.979 -9.717 -32.950 1.00 95.50 759 HIS A O 1
ATOM 6002 N N . ASP A 1 760 ? -1.899 -10.335 -32.361 1.00 94.62 760 ASP A N 1
ATOM 6003 C CA . ASP A 1 760 ? -1.883 -11.588 -33.132 1.00 94.62 760 ASP A CA 1
ATOM 6004 C C . ASP A 1 760 ? -2.960 -12.594 -32.658 1.00 94.62 760 ASP A C 1
ATOM 6006 O O . ASP A 1 760 ? -3.331 -13.493 -33.410 1.00 94.62 760 ASP A O 1
ATOM 6010 N N . LEU A 1 761 ? -3.451 -12.453 -31.419 1.00 94.31 761 LEU A N 1
ATOM 6011 C CA . LEU A 1 761 ? -4.536 -13.248 -30.827 1.00 94.31 761 LEU A CA 1
ATOM 6012 C C . LEU A 1 761 ? -5.920 -12.574 -30.906 1.00 94.31 761 LEU A C 1
ATOM 6014 O O . LEU A 1 761 ? -6.858 -13.033 -30.252 1.00 94.31 761 LEU A O 1
ATOM 6018 N N . ASP A 1 762 ? -6.052 -11.483 -31.664 1.00 95.25 762 ASP A N 1
ATOM 6019 C CA . ASP A 1 762 ? -7.303 -10.737 -31.862 1.00 95.25 762 ASP A CA 1
ATOM 6020 C C . ASP A 1 762 ? -7.962 -10.241 -30.553 1.00 95.25 762 ASP A C 1
ATOM 6022 O O . ASP A 1 762 ? -9.188 -10.132 -30.437 1.00 95.25 762 ASP A O 1
ATOM 6026 N N . VAL A 1 763 ? -7.157 -9.891 -29.540 1.00 94.88 763 VAL A N 1
ATOM 6027 C CA . VAL A 1 763 ? -7.651 -9.365 -28.252 1.00 94.88 763 VAL A CA 1
ATOM 6028 C C . VAL A 1 763 ? -8.020 -7.882 -28.375 1.00 94.88 763 VAL A C 1
ATOM 6030 O O . VAL A 1 763 ? -7.269 -6.974 -27.997 1.00 94.88 763 VAL A O 1
ATOM 6033 N N . SER A 1 764 ? -9.206 -7.627 -28.929 1.00 93.19 764 SER A N 1
ATOM 6034 C CA . SER A 1 764 ? -9.732 -6.278 -29.179 1.00 93.19 764 SER A CA 1
ATOM 6035 C C . SER A 1 764 ? -9.923 -5.437 -27.910 1.00 93.19 764 SER A C 1
ATOM 6037 O O . SER A 1 764 ? -9.748 -4.219 -27.954 1.00 93.19 764 SER A O 1
ATOM 6039 N N . GLU A 1 765 ? -10.218 -6.073 -26.774 1.00 93.50 765 GLU A N 1
ATOM 6040 C CA . GLU A 1 765 ? -10.489 -5.431 -25.484 1.00 93.50 765 GLU A CA 1
ATOM 6041 C C . GLU A 1 765 ? -9.280 -4.639 -24.963 1.00 93.50 765 GLU A C 1
ATOM 6043 O O . GLU A 1 765 ? -9.453 -3.619 -24.303 1.00 93.50 765 GLU A O 1
ATOM 6048 N N . ILE A 1 766 ? -8.061 -5.080 -25.293 1.00 94.25 766 ILE A N 1
ATOM 6049 C CA . ILE A 1 766 ? -6.813 -4.393 -24.933 1.00 94.25 766 ILE A CA 1
ATOM 6050 C C . ILE A 1 766 ? -6.330 -3.517 -26.093 1.00 94.25 766 ILE A C 1
ATOM 6052 O O . ILE A 1 766 ? -6.028 -2.342 -25.893 1.00 94.25 766 ILE A O 1
ATOM 6056 N N . CYS A 1 767 ? -6.297 -4.052 -27.319 1.00 94.62 767 CYS A N 1
ATOM 6057 C CA . CYS A 1 767 ? -5.733 -3.337 -28.470 1.00 94.62 767 CYS A CA 1
ATOM 6058 C C . CYS A 1 767 ? -6.498 -2.052 -28.824 1.00 94.62 767 CYS A C 1
ATOM 6060 O O . CYS A 1 767 ? -5.900 -1.107 -29.328 1.00 94.62 767 CYS A O 1
ATOM 6062 N N . SER A 1 768 ? -7.811 -1.999 -28.569 1.00 91.69 768 SER A N 1
ATOM 6063 C CA . SER A 1 768 ? -8.619 -0.795 -28.815 1.00 91.69 768 SER A CA 1
ATOM 6064 C C . SER A 1 768 ? -8.401 0.314 -27.782 1.00 91.69 768 SER A C 1
ATOM 6066 O O . SER A 1 768 ? -8.676 1.478 -28.077 1.00 91.69 768 SER A O 1
ATOM 6068 N N . VAL A 1 769 ? -7.910 -0.040 -26.590 1.00 90.44 769 VAL A N 1
ATOM 6069 C CA . VAL A 1 769 ? -7.716 0.876 -25.459 1.00 90.44 769 VAL A CA 1
ATOM 6070 C C . VAL A 1 769 ? -6.265 1.350 -25.366 1.00 90.44 769 VAL A C 1
ATOM 6072 O O . VAL A 1 769 ? -6.030 2.485 -24.956 1.00 90.44 769 VAL A O 1
ATOM 6075 N N . ASP A 1 770 ? -5.293 0.524 -25.770 1.00 90.94 770 ASP A N 1
ATOM 6076 C CA . ASP A 1 770 ? -3.877 0.896 -25.746 1.00 90.94 770 ASP A CA 1
ATOM 6077 C C . ASP A 1 770 ? -3.571 1.985 -26.802 1.00 90.94 770 ASP A C 1
ATOM 6079 O O . ASP A 1 770 ? -3.640 1.726 -28.010 1.00 90.94 770 ASP A O 1
ATOM 6083 N N . PRO A 1 771 ? -3.182 3.205 -26.382 1.00 89.88 771 PRO A N 1
ATOM 6084 C CA . PRO A 1 771 ? -2.952 4.322 -27.295 1.00 89.88 771 PRO A CA 1
ATOM 6085 C C . PRO A 1 771 ? -1.723 4.124 -28.195 1.00 89.88 771 PRO A C 1
ATOM 6087 O O . PRO A 1 771 ? -1.615 4.766 -29.240 1.00 89.88 771 PRO A O 1
ATOM 6090 N N . CYS A 1 772 ? -0.808 3.223 -27.833 1.00 92.88 772 CYS A N 1
ATOM 6091 C CA . CYS A 1 772 ? 0.391 2.918 -28.603 1.00 92.88 772 CYS A CA 1
ATOM 6092 C C . CYS A 1 772 ? 0.162 1.825 -29.660 1.00 92.88 772 CYS A C 1
ATOM 6094 O O . CYS A 1 772 ? 1.068 1.570 -30.456 1.00 92.88 772 CYS A O 1
ATOM 6096 N N . HIS A 1 773 ? -1.009 1.172 -29.702 1.00 95.31 773 HIS A N 1
ATOM 6097 C CA . HIS A 1 773 ? -1.283 0.019 -30.579 1.00 95.31 773 HIS A CA 1
ATOM 6098 C C . HIS A 1 773 ? -0.995 0.293 -32.056 1.00 95.31 773 HIS A C 1
ATOM 6100 O O . HIS A 1 773 ? -0.153 -0.381 -32.650 1.00 95.31 773 HIS A O 1
ATOM 6106 N N . LYS A 1 774 ? -1.629 1.317 -32.636 1.00 94.62 774 LYS A N 1
ATOM 6107 C CA . LYS A 1 774 ? -1.475 1.647 -34.065 1.00 94.62 774 LYS A CA 1
ATOM 6108 C C . LYS A 1 774 ? -0.043 2.039 -34.425 1.00 94.62 774 LYS A C 1
ATOM 6110 O O . LYS A 1 774 ? 0.468 1.616 -35.459 1.00 94.62 774 LYS A O 1
ATOM 6115 N N . PHE A 1 775 ? 0.606 2.808 -33.551 1.00 96.12 775 PHE A N 1
ATOM 6116 C CA . PHE A 1 775 ? 2.000 3.206 -33.722 1.00 96.12 775 PHE A CA 1
ATOM 6117 C C . PHE A 1 775 ? 2.931 1.990 -33.714 1.00 96.12 775 PHE A C 1
ATOM 6119 O O . PHE A 1 775 ? 3.743 1.822 -34.621 1.00 96.12 775 PHE A O 1
ATOM 6126 N N . THR A 1 776 ? 2.762 1.105 -32.727 1.00 96.50 776 THR A N 1
ATOM 6127 C CA . THR A 1 776 ? 3.569 -0.113 -32.576 1.00 96.50 776 THR A CA 1
ATOM 6128 C C . THR A 1 776 ? 3.363 -1.046 -33.760 1.00 96.50 776 THR A C 1
ATOM 6130 O O . THR A 1 776 ? 4.331 -1.585 -34.273 1.00 96.50 776 THR A O 1
ATOM 6133 N N . TRP A 1 777 ? 2.129 -1.192 -34.247 1.00 96.19 777 TRP A N 1
ATOM 6134 C CA . TRP A 1 777 ? 1.818 -2.020 -35.410 1.00 96.19 777 TRP A CA 1
ATOM 6135 C C . TRP A 1 777 ? 2.481 -1.507 -36.697 1.00 96.19 777 TRP A C 1
ATOM 6137 O O . TRP A 1 777 ? 3.081 -2.285 -37.444 1.00 96.19 777 TRP A O 1
ATOM 6147 N N . CYS A 1 778 ? 2.446 -0.191 -36.930 1.00 96.81 778 CYS A N 1
ATOM 6148 C CA . CYS A 1 778 ? 3.151 0.429 -38.052 1.00 96.81 778 CYS A CA 1
ATOM 6149 C C . CYS A 1 778 ? 4.674 0.255 -37.927 1.00 96.81 778 CYS A C 1
ATOM 6151 O O . CYS A 1 778 ? 5.344 -0.100 -38.899 1.00 96.81 778 CYS A O 1
ATOM 6153 N N . LEU A 1 779 ? 5.226 0.454 -36.727 1.00 96.25 779 LEU A N 1
ATOM 6154 C CA . LEU A 1 779 ? 6.653 0.278 -36.461 1.00 96.25 779 LEU A CA 1
ATOM 6155 C C . LEU A 1 779 ? 7.095 -1.190 -36.597 1.00 96.25 779 LEU A C 1
ATOM 6157 O O . LEU A 1 779 ? 8.157 -1.451 -37.156 1.00 96.25 779 LEU A O 1
ATOM 6161 N N . ASP A 1 780 ? 6.277 -2.155 -36.169 1.00 94.94 780 ASP A N 1
ATOM 6162 C CA . ASP A 1 780 ? 6.528 -3.600 -36.312 1.00 94.94 780 ASP A CA 1
ATOM 6163 C C . ASP A 1 780 ? 6.653 -3.993 -37.793 1.00 94.94 780 ASP A C 1
ATOM 6165 O O . ASP A 1 780 ? 7.533 -4.775 -38.170 1.00 94.94 780 ASP A O 1
ATOM 6169 N N . ALA A 1 781 ? 5.841 -3.378 -38.662 1.00 94.81 781 ALA A N 1
ATOM 6170 C CA . ALA A 1 781 ? 5.975 -3.528 -40.107 1.00 94.81 781 ALA A CA 1
ATOM 6171 C C . ALA A 1 781 ? 7.305 -2.966 -40.630 1.00 94.81 781 ALA A C 1
ATOM 6173 O O . ALA A 1 781 ? 7.959 -3.628 -41.436 1.00 94.81 781 ALA A O 1
ATOM 6174 N N . CYS A 1 782 ? 7.747 -1.799 -40.152 1.00 95.75 782 CYS A N 1
ATOM 6175 C CA . CYS A 1 782 ? 9.065 -1.254 -40.496 1.00 95.75 782 CYS A CA 1
ATOM 6176 C C . CYS A 1 782 ? 10.207 -2.171 -40.041 1.00 95.75 782 CYS A C 1
ATOM 6178 O O . CYS A 1 782 ? 11.127 -2.421 -40.817 1.00 95.75 782 CYS A O 1
ATOM 6180 N N . ILE A 1 783 ? 10.140 -2.711 -38.819 1.00 94.31 783 ILE A N 1
ATOM 6181 C CA . ILE A 1 783 ? 11.161 -3.621 -38.271 1.00 94.31 783 ILE A CA 1
ATOM 6182 C C . ILE A 1 783 ? 11.253 -4.896 -39.112 1.00 94.31 783 ILE A C 1
ATOM 6184 O O . ILE A 1 783 ? 12.350 -5.365 -39.415 1.00 94.31 783 ILE A O 1
ATOM 6188 N N . ARG A 1 784 ? 10.110 -5.447 -39.539 1.00 92.88 784 ARG A N 1
ATOM 6189 C CA . ARG A 1 784 ? 10.069 -6.622 -40.418 1.00 92.88 784 ARG A CA 1
ATOM 6190 C C . ARG A 1 784 ? 10.747 -6.360 -41.765 1.00 92.88 784 ARG A C 1
ATOM 6192 O O . ARG A 1 784 ? 11.541 -7.191 -42.198 1.00 92.88 784 ARG A O 1
ATOM 6199 N N . GLU A 1 785 ? 10.461 -5.222 -42.397 1.00 91.38 785 GLU A N 1
ATOM 6200 C CA . GLU A 1 785 ? 11.075 -4.847 -43.682 1.00 91.38 785 GLU A CA 1
ATOM 6201 C C . GLU A 1 785 ? 12.497 -4.270 -43.530 1.00 91.38 785 GLU A C 1
ATOM 6203 O O . GLU A 1 785 ? 13.184 -4.049 -44.526 1.00 91.38 785 GLU A O 1
ATOM 6208 N N . LYS A 1 786 ? 12.951 -4.021 -42.292 1.00 90.12 786 LYS A N 1
ATOM 6209 C CA . LYS A 1 786 ? 14.234 -3.379 -41.944 1.00 90.12 786 LYS A CA 1
ATOM 6210 C C . LYS A 1 786 ? 14.415 -1.989 -42.570 1.00 90.12 786 LYS A C 1
ATOM 6212 O O . LYS A 1 786 ? 15.545 -1.542 -42.766 1.00 90.12 786 LYS A O 1
ATOM 6217 N N . PHE A 1 787 ? 13.310 -1.320 -42.893 1.00 92.69 787 PHE A N 1
ATOM 6218 C CA . PHE A 1 787 ? 13.294 -0.017 -43.548 1.00 92.69 787 PHE A CA 1
ATOM 6219 C C . PHE A 1 787 ? 11.989 0.735 -43.258 1.00 92.69 787 PHE A C 1
ATOM 6221 O O . PHE A 1 787 ? 10.904 0.144 -43.240 1.00 92.69 787 PHE A O 1
ATOM 6228 N N . VAL A 1 788 ? 12.104 2.048 -43.058 1.00 94.56 788 VAL A N 1
ATOM 6229 C CA . VAL A 1 788 ? 10.982 2.986 -42.957 1.00 94.56 788 VAL A CA 1
ATOM 6230 C C . VAL A 1 788 ? 10.837 3.719 -44.290 1.00 94.56 788 VAL A C 1
ATOM 6232 O O . VAL A 1 788 ? 11.625 4.607 -44.600 1.00 94.56 788 VAL A O 1
ATOM 6235 N N . ASP A 1 789 ? 9.833 3.343 -45.081 1.00 91.62 789 ASP A N 1
ATOM 6236 C CA . ASP A 1 789 ? 9.496 4.040 -46.326 1.00 91.62 789 ASP A CA 1
ATOM 6237 C C . ASP A 1 789 ? 8.708 5.343 -46.077 1.00 91.62 789 ASP A C 1
ATOM 6239 O O . ASP A 1 789 ? 8.116 5.538 -45.014 1.00 91.62 789 ASP A O 1
ATOM 6243 N N . ALA A 1 790 ? 8.639 6.217 -47.087 1.00 89.12 790 ALA A N 1
ATOM 6244 C CA . ALA A 1 790 ? 7.983 7.528 -47.002 1.00 89.12 790 ALA A CA 1
ATOM 6245 C C . ALA A 1 790 ? 6.466 7.475 -46.706 1.00 89.12 790 ALA A C 1
ATOM 6247 O O . ALA A 1 790 ? 5.868 8.461 -46.262 1.00 89.12 790 ALA A O 1
ATOM 6248 N N . LYS A 1 791 ? 5.781 6.353 -46.976 1.00 92.56 791 LYS A N 1
ATOM 6249 C CA . LYS A 1 791 ? 4.367 6.195 -46.600 1.00 92.56 791 LYS A CA 1
ATOM 6250 C C . LYS A 1 791 ? 4.267 5.924 -45.101 1.00 92.56 791 LYS A C 1
ATOM 6252 O O . LYS A 1 791 ? 3.534 6.628 -44.410 1.00 92.56 791 LYS A O 1
ATOM 6257 N N . ARG A 1 792 ? 5.034 4.956 -44.597 1.00 93.38 792 ARG A N 1
ATOM 6258 C CA . ARG A 1 792 ? 5.068 4.610 -43.168 1.00 93.38 792 ARG A CA 1
ATOM 6259 C C . ARG A 1 792 ? 5.636 5.736 -42.311 1.00 93.38 792 ARG A C 1
ATOM 6261 O O . ARG A 1 792 ? 5.133 5.956 -41.216 1.00 93.38 792 ARG A O 1
ATOM 6268 N N . ALA A 1 793 ? 6.615 6.488 -42.815 1.00 93.44 793 ALA A N 1
ATOM 6269 C CA . ALA A 1 793 ? 7.127 7.696 -42.168 1.00 93.44 793 ALA A CA 1
ATOM 6270 C C . ALA A 1 793 ? 5.991 8.696 -41.890 1.00 93.44 793 ALA A C 1
ATOM 6272 O O . ALA A 1 793 ? 5.780 9.095 -40.748 1.00 93.44 793 ALA A O 1
ATOM 6273 N N . ARG A 1 794 ? 5.171 9.013 -42.900 1.00 93.69 794 ARG A N 1
ATOM 6274 C CA . ARG A 1 794 ? 4.014 9.909 -42.732 1.00 93.69 794 ARG A CA 1
ATOM 6275 C C . ARG A 1 794 ? 2.961 9.369 -41.763 1.00 93.69 794 ARG A C 1
ATOM 6277 O O . ARG A 1 794 ? 2.385 10.149 -41.010 1.00 93.69 794 ARG A O 1
ATOM 6284 N N . GLU A 1 795 ? 2.712 8.059 -41.753 1.00 94.50 795 GLU A N 1
ATOM 6285 C CA . GLU A 1 795 ? 1.797 7.430 -40.786 1.00 94.50 795 GLU A CA 1
ATOM 6286 C C . GLU A 1 795 ? 2.327 7.545 -39.344 1.00 94.50 795 GLU A C 1
ATOM 6288 O O . GLU A 1 795 ? 1.604 7.996 -38.454 1.00 94.50 795 GLU A O 1
ATOM 6293 N N . LEU A 1 796 ? 3.605 7.217 -39.122 1.00 95.25 796 LEU A N 1
ATOM 6294 C CA . LEU A 1 796 ? 4.281 7.340 -37.824 1.00 95.25 796 LEU A CA 1
ATOM 6295 C C . LEU A 1 796 ? 4.316 8.791 -37.333 1.00 95.25 796 LEU A C 1
ATOM 6297 O O . LEU A 1 796 ? 4.024 9.050 -36.165 1.00 95.25 796 LEU A O 1
ATOM 6301 N N . GLN A 1 797 ? 4.607 9.736 -38.228 1.00 93.75 797 GLN A N 1
ATOM 6302 C CA . GLN A 1 797 ? 4.546 11.165 -37.936 1.00 93.75 797 GLN A CA 1
ATOM 6303 C C . GLN A 1 797 ? 3.132 11.598 -37.546 1.00 93.75 797 GLN A C 1
ATOM 6305 O O . GLN A 1 797 ? 2.958 12.267 -36.532 1.00 93.75 797 GLN A O 1
ATOM 6310 N N . GLY A 1 798 ? 2.118 11.167 -38.303 1.00 92.06 798 GLY A N 1
ATOM 6311 C CA . GLY A 1 798 ? 0.720 11.461 -38.003 1.00 92.06 798 GLY A CA 1
ATOM 6312 C C . GLY A 1 798 ? 0.307 10.996 -36.606 1.00 92.06 798 GLY A C 1
ATOM 6313 O O . GLY A 1 798 ? -0.405 11.718 -35.913 1.00 92.06 798 GLY A O 1
ATOM 6314 N N . PHE A 1 799 ? 0.792 9.836 -36.149 1.00 91.25 799 PHE A N 1
ATOM 6315 C CA . PHE A 1 799 ? 0.545 9.373 -34.781 1.00 91.25 799 PHE A CA 1
ATOM 6316 C C . PHE A 1 799 ? 1.201 10.273 -33.728 1.00 91.25 799 PHE A C 1
ATOM 6318 O O . PHE A 1 799 ? 0.513 10.676 -32.789 1.00 91.25 799 PHE A O 1
ATOM 6325 N N . LEU A 1 800 ? 2.477 10.631 -33.899 1.00 89.19 800 LEU A N 1
ATOM 6326 C CA . LEU A 1 800 ? 3.190 11.519 -32.970 1.00 89.19 800 LEU A CA 1
ATOM 6327 C C . LEU A 1 800 ? 2.554 12.917 -32.906 1.00 89.19 800 LEU A C 1
ATOM 6329 O O . LEU A 1 800 ? 2.368 13.466 -31.823 1.00 89.19 800 LEU A O 1
ATOM 6333 N N . ASP A 1 801 ? 2.144 13.464 -34.049 1.00 89.12 801 ASP A N 1
ATOM 6334 C CA . ASP A 1 801 ? 1.555 14.805 -34.134 1.00 89.12 801 ASP A CA 1
ATOM 6335 C C . ASP A 1 801 ? 0.087 14.840 -33.665 1.00 89.12 801 ASP A C 1
ATOM 6337 O O . ASP A 1 801 ? -0.421 15.887 -33.264 1.00 89.12 801 ASP A O 1
ATOM 6341 N N . SER A 1 802 ? -0.607 13.695 -33.667 1.00 84.25 802 SER A N 1
ATOM 6342 C CA . SER A 1 802 ? -2.004 13.585 -33.215 1.00 84.25 802 SER A CA 1
ATOM 6343 C C . SER A 1 802 ? -2.194 13.619 -31.691 1.00 84.25 802 SER A C 1
ATOM 6345 O O . SER A 1 802 ? -3.336 13.652 -31.216 1.00 84.25 802 SER A O 1
ATOM 6347 N N . MET A 1 803 ? -1.108 13.625 -30.912 1.00 80.75 803 MET A N 1
ATOM 6348 C CA . MET A 1 803 ? -1.168 13.644 -29.450 1.00 80.75 803 MET A CA 1
ATOM 6349 C C . MET A 1 803 ? -1.743 14.969 -28.923 1.00 80.75 803 MET A C 1
ATOM 6351 O O . MET A 1 803 ? -1.202 16.052 -29.147 1.00 80.75 803 MET A O 1
ATOM 6355 N N . LYS A 1 804 ? -2.851 14.895 -28.178 1.00 70.38 804 LYS A N 1
ATOM 6356 C CA . LYS A 1 804 ? -3.542 16.075 -27.629 1.00 70.38 804 LYS A CA 1
ATOM 6357 C C . LYS A 1 804 ? -2.942 16.522 -26.289 1.00 70.38 804 LYS A C 1
ATOM 6359 O O . LYS A 1 804 ? -2.478 15.699 -25.500 1.00 70.38 804 LYS A O 1
ATOM 6364 N N . LYS A 1 805 ? -3.061 17.822 -25.969 1.00 60.03 805 LYS A N 1
ATOM 6365 C CA . LYS A 1 805 ? -2.793 18.356 -24.616 1.00 60.03 805 LYS A CA 1
ATOM 6366 C C . LYS A 1 805 ? -3.622 17.577 -23.581 1.00 60.03 805 LYS A C 1
ATOM 6368 O O . LYS A 1 805 ? -4.846 17.553 -23.685 1.00 60.03 805 LYS A O 1
ATOM 6373 N N . GLY A 1 806 ? -2.955 16.943 -22.613 1.00 56.16 806 GLY A N 1
ATOM 6374 C CA . GLY A 1 806 ? -3.574 16.083 -21.590 1.00 56.16 806 GLY A CA 1
ATOM 6375 C C . GLY A 1 806 ? -3.346 14.571 -21.761 1.00 56.16 806 GLY A C 1
ATOM 6376 O O . GLY A 1 806 ? -3.634 13.827 -20.831 1.00 56.16 806 GLY A O 1
ATOM 6377 N N . GLN A 1 807 ? -2.789 14.108 -22.890 1.00 67.75 807 GLN A N 1
ATOM 6378 C CA . GLN A 1 807 ? -2.374 12.706 -23.111 1.00 67.75 807 GLN A CA 1
ATOM 6379 C C . GLN A 1 807 ? -0.849 12.527 -23.064 1.00 67.75 807 GLN A C 1
ATOM 6381 O O . GLN A 1 807 ? -0.302 11.589 -23.632 1.00 67.75 807 GLN A O 1
ATOM 6386 N N . GLU A 1 808 ? -0.148 13.429 -22.380 1.00 75.19 808 GLU A N 1
ATOM 6387 C CA . GLU A 1 808 ? 1.315 13.510 -22.415 1.00 75.19 808 GLU A CA 1
ATOM 6388 C C . GLU A 1 808 ? 1.976 12.215 -21.905 1.00 75.19 808 GLU A C 1
ATOM 6390 O O . GLU A 1 808 ? 2.982 11.793 -22.454 1.00 75.19 808 GLU A O 1
ATOM 6395 N N . GLN A 1 809 ? 1.355 11.494 -20.965 1.00 74.69 809 GLN A N 1
ATOM 6396 C CA . GLN A 1 809 ? 1.846 10.196 -20.469 1.00 74.69 809 GLN A CA 1
ATOM 6397 C C . GLN A 1 809 ? 2.040 9.134 -21.569 1.00 74.69 809 GLN A C 1
ATOM 6399 O O . GLN A 1 809 ? 2.939 8.302 -21.456 1.00 74.69 809 GLN A O 1
ATOM 6404 N N . VAL A 1 810 ? 1.251 9.188 -22.651 1.00 85.06 810 VAL A N 1
ATOM 6405 C CA . VAL A 1 810 ? 1.372 8.276 -23.806 1.00 85.06 810 VAL A CA 1
ATOM 6406 C C . VAL A 1 810 ? 2.736 8.416 -24.478 1.00 85.06 810 VAL A C 1
ATOM 6408 O O . VAL A 1 810 ? 3.292 7.432 -24.963 1.00 85.06 810 VAL A O 1
ATOM 6411 N N . LEU A 1 811 ? 3.312 9.621 -24.455 1.00 86.81 811 LEU A N 1
ATOM 6412 C CA . LEU A 1 811 ? 4.632 9.883 -25.012 1.00 86.81 811 LEU A CA 1
ATOM 6413 C C . LEU A 1 811 ? 5.712 9.049 -24.316 1.00 86.81 811 LEU A C 1
ATOM 6415 O O . LEU A 1 811 ? 6.614 8.556 -24.982 1.00 86.81 811 LEU A O 1
ATOM 6419 N N . GLY A 1 812 ? 5.588 8.817 -23.005 1.00 86.75 812 GLY A N 1
ATOM 6420 C CA . GLY A 1 812 ? 6.513 7.955 -22.268 1.00 86.75 812 GLY A CA 1
ATOM 6421 C C . GLY A 1 812 ? 6.500 6.510 -22.771 1.00 86.75 812 GLY A C 1
ATOM 6422 O O . GLY A 1 812 ? 7.558 5.917 -22.965 1.00 86.75 812 GLY A O 1
ATOM 6423 N N . ASP A 1 813 ? 5.317 5.955 -23.044 1.00 87.38 813 ASP A N 1
ATOM 6424 C CA . ASP A 1 813 ? 5.176 4.588 -23.559 1.00 87.38 813 ASP A CA 1
ATOM 6425 C C . ASP A 1 813 ? 5.621 4.457 -25.021 1.00 87.38 813 ASP A C 1
ATOM 6427 O O . ASP A 1 813 ? 6.290 3.484 -25.375 1.00 87.38 813 ASP A O 1
ATOM 6431 N N . LEU A 1 814 ? 5.311 5.450 -25.862 1.00 93.00 814 LEU A N 1
ATOM 6432 C CA . LEU A 1 814 ? 5.823 5.521 -27.235 1.00 93.00 814 LEU A CA 1
ATOM 6433 C C . LEU A 1 814 ? 7.351 5.589 -27.246 1.00 93.00 814 LEU A C 1
ATOM 6435 O O . LEU A 1 814 ? 8.000 4.886 -28.017 1.00 93.00 814 LEU A O 1
ATOM 6439 N N . SER A 1 815 ? 7.930 6.378 -26.345 1.00 92.56 815 SER A N 1
ATOM 6440 C CA . SER A 1 815 ? 9.373 6.452 -26.158 1.00 92.56 815 SER A CA 1
ATOM 6441 C C . SER A 1 815 ? 9.975 5.139 -25.677 1.00 92.56 815 SER A C 1
ATOM 6443 O O . SER A 1 815 ? 11.030 4.765 -26.179 1.00 92.56 815 SER A O 1
ATOM 6445 N N . MET A 1 816 ? 9.316 4.384 -24.786 1.00 93.25 816 MET A N 1
ATOM 6446 C CA . MET A 1 816 ? 9.764 3.019 -24.472 1.00 93.25 816 MET A CA 1
ATOM 6447 C C . MET A 1 816 ? 9.780 2.149 -25.724 1.00 93.25 816 MET A C 1
ATOM 6449 O O . MET A 1 816 ? 10.788 1.515 -25.993 1.00 93.25 816 MET A O 1
ATOM 6453 N N . ILE A 1 817 ? 8.708 2.143 -26.518 1.00 95.81 817 ILE A N 1
ATOM 6454 C CA . ILE A 1 817 ? 8.648 1.353 -27.758 1.00 95.81 817 ILE A CA 1
ATOM 6455 C C . ILE A 1 817 ? 9.778 1.745 -28.723 1.00 95.81 817 ILE A C 1
ATOM 6457 O O . ILE A 1 817 ? 10.376 0.876 -29.349 1.00 95.81 817 ILE A O 1
ATOM 6461 N N . LEU A 1 818 ? 10.118 3.033 -28.809 1.00 95.06 818 LEU A N 1
ATOM 6462 C CA . LEU A 1 818 ? 11.233 3.528 -29.625 1.00 95.06 818 LEU A CA 1
ATOM 6463 C C . LEU A 1 818 ? 12.616 3.222 -29.041 1.00 95.06 818 LEU A C 1
ATOM 6465 O O . LEU A 1 818 ? 13.580 3.147 -29.792 1.00 95.06 818 LEU A O 1
ATOM 6469 N N . CYS A 1 819 ? 12.708 3.011 -27.730 1.00 92.88 819 CYS A N 1
ATOM 6470 C CA . CYS A 1 819 ? 13.908 2.554 -27.029 1.00 92.88 819 CYS A CA 1
ATOM 6471 C C . CYS A 1 819 ? 14.154 1.036 -27.212 1.00 92.88 819 CYS A C 1
ATOM 6473 O O . CYS A 1 819 ? 15.159 0.507 -26.737 1.00 92.88 819 CYS A O 1
ATOM 6475 N N . ASP A 1 820 ? 13.253 0.311 -27.895 1.00 92.06 820 ASP A N 1
ATOM 6476 C CA . ASP A 1 820 ? 13.482 -1.077 -28.309 1.00 92.06 820 ASP A CA 1
ATOM 6477 C C . ASP A 1 820 ? 14.704 -1.164 -29.249 1.00 92.06 820 ASP A C 1
ATOM 6479 O O . ASP A 1 820 ? 14.693 -0.551 -30.320 1.00 92.06 820 ASP A O 1
ATOM 6483 N N . PRO A 1 821 ? 15.732 -1.977 -28.940 1.00 90.50 821 PRO A N 1
ATOM 6484 C CA . PRO A 1 821 ? 16.910 -2.133 -29.793 1.00 90.50 821 PRO A CA 1
ATOM 6485 C C . PRO A 1 821 ? 16.598 -2.482 -31.254 1.00 90.50 821 PRO A C 1
ATOM 6487 O O . PRO A 1 821 ? 17.309 -2.052 -32.163 1.00 90.50 821 PRO A O 1
ATOM 6490 N N . PHE A 1 822 ? 15.538 -3.256 -31.513 1.00 92.19 822 PHE A N 1
ATOM 6491 C CA . PHE A 1 822 ? 15.132 -3.596 -32.881 1.00 92.19 822 PHE A CA 1
ATOM 6492 C C . PHE A 1 822 ? 14.542 -2.388 -33.622 1.00 92.19 822 PHE A C 1
ATOM 6494 O O . PHE A 1 822 ? 14.779 -2.237 -34.827 1.00 92.19 822 PHE A O 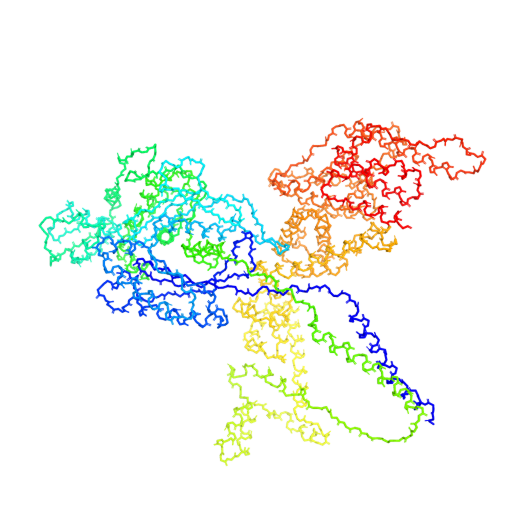1
ATOM 6501 N N . ALA A 1 823 ? 13.824 -1.513 -32.910 1.00 93.94 823 ALA A N 1
ATOM 6502 C CA . ALA A 1 823 ? 13.353 -0.238 -33.433 1.00 93.94 823 ALA A CA 1
ATOM 6503 C C . ALA A 1 823 ? 14.536 0.695 -33.720 1.00 93.94 823 ALA A C 1
ATOM 6505 O O . ALA A 1 823 ? 14.691 1.106 -34.870 1.00 93.94 823 ALA A O 1
ATOM 6506 N N . SER A 1 824 ? 15.426 0.932 -32.746 1.00 92.00 824 SER A N 1
ATOM 6507 C CA . SER A 1 824 ? 16.636 1.752 -32.928 1.00 92.00 824 SER A CA 1
ATOM 6508 C C . SER A 1 824 ? 17.473 1.294 -34.122 1.00 92.00 824 SER A C 1
ATOM 6510 O O . SER A 1 824 ? 17.809 2.100 -34.988 1.00 92.00 824 SER A O 1
ATOM 6512 N N . ASN A 1 825 ? 17.745 -0.012 -34.239 1.00 91.69 825 ASN A N 1
ATOM 6513 C CA . ASN A 1 825 ? 18.481 -0.570 -35.376 1.00 91.69 825 ASN A CA 1
ATOM 6514 C C . ASN A 1 825 ? 17.797 -0.257 -36.718 1.00 91.69 825 ASN A C 1
ATOM 6516 O O . ASN A 1 825 ? 18.451 0.146 -37.677 1.00 91.69 825 ASN A O 1
ATOM 6520 N N . THR A 1 826 ? 16.476 -0.428 -36.794 1.00 94.12 826 THR A N 1
ATOM 6521 C CA . THR A 1 826 ? 15.699 -0.170 -38.017 1.00 94.12 826 THR A CA 1
ATOM 6522 C C . THR A 1 826 ? 15.698 1.314 -38.384 1.00 94.12 826 THR A C 1
ATOM 6524 O O . THR A 1 826 ? 15.852 1.656 -39.560 1.00 94.12 826 THR A O 1
ATOM 6527 N N . LEU A 1 827 ? 15.560 2.196 -37.391 1.00 94.81 827 LEU A N 1
ATOM 6528 C CA . LEU A 1 827 ? 15.596 3.644 -37.581 1.00 94.81 827 LEU A CA 1
ATOM 6529 C C . LEU A 1 827 ? 16.969 4.092 -38.085 1.00 94.81 827 LEU A C 1
ATOM 6531 O O . LEU A 1 827 ? 17.033 4.761 -39.110 1.00 94.81 827 LEU A O 1
ATOM 6535 N N . VAL A 1 828 ? 18.067 3.651 -37.457 1.00 92.25 828 VAL A N 1
ATOM 6536 C CA . VAL A 1 828 ? 19.428 4.006 -37.899 1.00 92.25 828 VAL A CA 1
ATOM 6537 C C . VAL A 1 828 ? 19.726 3.478 -39.305 1.00 92.25 828 VAL A C 1
ATOM 6539 O O . VAL A 1 828 ? 20.257 4.221 -40.129 1.00 92.25 828 VAL A O 1
ATOM 6542 N N . LEU A 1 829 ? 19.350 2.235 -39.629 1.00 91.31 829 LEU A N 1
ATOM 6543 C CA . LEU A 1 829 ? 19.521 1.693 -40.986 1.00 91.31 829 LEU A CA 1
ATOM 6544 C C . LEU A 1 829 ? 18.741 2.501 -42.031 1.00 91.31 829 LEU A C 1
ATOM 6546 O O . LEU A 1 829 ? 19.252 2.763 -43.120 1.00 91.31 829 LEU A O 1
ATOM 6550 N N . SER A 1 830 ? 17.527 2.934 -41.688 1.00 94.38 830 SER A N 1
ATOM 6551 C CA . SER A 1 830 ? 16.712 3.789 -42.556 1.00 94.38 830 SER A CA 1
ATOM 6552 C C . SER A 1 830 ? 17.343 5.170 -42.731 1.00 94.38 830 SER A C 1
ATOM 6554 O O . SER A 1 830 ? 17.367 5.682 -43.848 1.00 94.38 830 SER A O 1
ATOM 6556 N N . THR A 1 831 ? 17.923 5.738 -41.670 1.00 92.44 831 THR A N 1
ATOM 6557 C CA . THR A 1 831 ? 18.662 7.010 -41.702 1.00 92.44 831 THR A CA 1
ATOM 6558 C C . THR A 1 831 ? 19.872 6.918 -42.631 1.00 92.44 831 THR A C 1
ATOM 6560 O O . THR A 1 831 ? 20.037 7.767 -43.501 1.00 92.44 831 THR A O 1
ATOM 6563 N N . VAL A 1 832 ? 20.687 5.864 -42.514 1.00 89.56 832 VAL A N 1
ATOM 6564 C CA . VAL A 1 832 ? 21.866 5.648 -43.376 1.00 89.56 832 VAL A CA 1
ATOM 6565 C C . VAL A 1 832 ? 21.462 5.495 -44.841 1.00 89.56 832 VAL A C 1
ATOM 6567 O O . VAL A 1 832 ? 22.082 6.095 -45.715 1.00 89.56 832 VAL A O 1
ATOM 6570 N N . ARG A 1 833 ? 20.393 4.743 -45.119 1.00 89.50 833 ARG A N 1
ATOM 6571 C CA . ARG A 1 833 ? 19.874 4.585 -46.481 1.00 89.50 833 ARG A CA 1
ATOM 6572 C C . ARG A 1 833 ? 19.348 5.900 -47.061 1.00 89.50 833 ARG A C 1
ATOM 6574 O O . ARG A 1 833 ? 19.648 6.210 -48.206 1.00 89.50 833 ARG A O 1
ATOM 6581 N N . ASN A 1 834 ? 18.638 6.700 -46.266 1.00 89.50 834 ASN A N 1
ATOM 6582 C CA . ASN A 1 834 ? 18.200 8.035 -46.683 1.00 89.50 834 ASN A CA 1
ATOM 6583 C C . ASN A 1 834 ? 19.396 8.948 -46.994 1.00 89.50 834 ASN A C 1
ATOM 6585 O O . ASN A 1 834 ? 19.369 9.660 -47.990 1.00 89.50 834 ASN A O 1
ATOM 6589 N N . LEU A 1 835 ? 20.473 8.899 -46.199 1.00 88.81 835 LEU A N 1
ATOM 6590 C CA . LEU A 1 835 ? 21.702 9.645 -46.500 1.00 88.81 835 LEU A CA 1
ATOM 6591 C C . LEU A 1 835 ? 22.323 9.214 -47.841 1.00 88.81 835 LEU A C 1
ATOM 6593 O O . LEU A 1 835 ? 22.768 10.068 -48.603 1.00 88.81 835 LEU A O 1
ATOM 6597 N N . GLN A 1 836 ? 22.315 7.915 -48.159 1.00 86.00 836 GLN A N 1
ATOM 6598 C CA . GLN A 1 836 ? 22.773 7.389 -49.455 1.00 86.00 836 GLN A CA 1
ATOM 6599 C C . GLN A 1 836 ? 21.887 7.829 -50.628 1.00 86.00 836 GLN A C 1
ATOM 6601 O O . GLN A 1 836 ? 22.394 8.147 -51.701 1.00 86.00 836 GLN A O 1
ATOM 6606 N N . GLU A 1 837 ? 20.570 7.877 -50.438 1.00 86.50 837 GLU A N 1
ATOM 6607 C CA . GLU A 1 837 ? 19.638 8.351 -51.466 1.00 86.50 837 GLU A CA 1
ATOM 6608 C C . GLU A 1 837 ? 19.801 9.860 -51.712 1.00 86.50 837 GLU A C 1
ATOM 6610 O O . GLU A 1 837 ? 19.866 10.286 -52.864 1.00 86.50 837 GLU A O 1
ATOM 6615 N N . LEU A 1 838 ? 19.981 10.663 -50.660 1.00 87.12 838 LEU A N 1
ATOM 6616 C CA . LEU A 1 838 ? 20.239 12.104 -50.779 1.00 87.12 838 LEU A CA 1
ATOM 6617 C C . LEU A 1 838 ? 21.561 12.411 -51.489 1.00 87.12 838 LEU A C 1
ATOM 6619 O O . LEU A 1 838 ? 21.612 13.336 -52.296 1.00 87.12 838 LEU A O 1
ATOM 6623 N N . LEU A 1 839 ? 22.596 11.597 -51.249 1.00 80.88 839 LEU A N 1
ATOM 6624 C CA . LEU A 1 839 ? 23.858 11.645 -51.995 1.00 80.88 839 LEU A CA 1
ATOM 6625 C C . LEU A 1 839 ? 23.645 11.456 -53.498 1.00 80.88 839 LEU A C 1
ATOM 6627 O O . LEU A 1 839 ? 24.245 12.166 -54.292 1.00 80.88 839 LEU A O 1
ATOM 6631 N N . SER A 1 840 ? 22.778 10.521 -53.896 1.00 81.56 840 SER A N 1
ATOM 6632 C CA . SER A 1 840 ? 22.486 10.278 -55.316 1.00 81.56 840 SER A CA 1
ATOM 6633 C C . SER A 1 840 ? 21.667 11.390 -55.984 1.00 81.56 840 SER A C 1
ATOM 6635 O O . SER A 1 840 ? 21.592 11.441 -57.209 1.00 81.56 840 SER A O 1
ATOM 6637 N N . GLN A 1 841 ? 21.044 12.261 -55.187 1.00 85.44 841 GLN A N 1
ATOM 6638 C CA . GLN A 1 841 ? 20.154 13.335 -55.635 1.00 85.44 841 GLN A CA 1
ATOM 6639 C C . GLN A 1 841 ? 20.764 14.735 -55.459 1.00 85.44 841 GLN A C 1
ATOM 6641 O O . GLN A 1 841 ? 20.067 15.720 -55.695 1.00 85.44 841 GLN A O 1
ATOM 6646 N N . ASP A 1 842 ? 22.024 14.837 -55.015 1.00 80.38 842 ASP A N 1
ATOM 6647 C CA . ASP A 1 842 ? 22.695 16.096 -54.650 1.00 80.38 842 ASP A CA 1
ATOM 6648 C C . ASP A 1 842 ? 21.878 16.974 -53.672 1.00 80.38 842 ASP A C 1
ATOM 6650 O O . ASP A 1 842 ? 21.927 18.206 -53.702 1.00 80.38 842 ASP A O 1
ATOM 6654 N N . ALA A 1 843 ? 21.115 16.337 -52.775 1.00 85.56 843 ALA A N 1
ATOM 6655 C CA . ALA A 1 843 ? 20.245 17.005 -51.807 1.00 85.56 843 ALA A CA 1
ATOM 6656 C C . ALA A 1 843 ? 20.867 17.046 -50.400 1.00 85.56 843 ALA A C 1
ATOM 6658 O O . ALA A 1 843 ? 21.612 16.154 -49.989 1.00 85.56 843 ALA A O 1
ATOM 6659 N N . LEU A 1 844 ? 20.544 18.085 -49.622 1.00 83.31 844 LEU A N 1
ATOM 6660 C CA . LEU A 1 844 ? 21.082 18.250 -48.270 1.00 83.31 844 LEU A CA 1
ATOM 6661 C C . LEU A 1 844 ? 20.250 17.478 -47.227 1.00 83.31 844 LEU A C 1
ATOM 6663 O O . LEU A 1 844 ? 19.020 17.528 -47.268 1.00 83.31 844 LEU A O 1
ATOM 6667 N N . PRO A 1 845 ? 20.885 16.873 -46.199 1.00 84.69 845 PRO A N 1
ATOM 6668 C CA . PRO A 1 845 ? 20.189 16.154 -45.124 1.00 84.69 845 PRO A CA 1
ATOM 6669 C C . PRO A 1 845 ? 19.078 16.945 -44.420 1.00 84.69 845 PRO A C 1
ATOM 6671 O O . PRO A 1 845 ? 18.037 16.392 -44.078 1.00 84.69 845 PRO A O 1
ATOM 6674 N N . ARG A 1 846 ? 19.275 18.255 -44.228 1.00 85.06 846 ARG A N 1
ATOM 6675 C CA . ARG A 1 846 ? 18.310 19.139 -43.551 1.00 85.06 846 ARG A CA 1
ATOM 6676 C C . ARG A 1 846 ? 16.999 19.348 -44.318 1.00 85.06 846 ARG A C 1
ATOM 6678 O O . ARG A 1 846 ? 16.020 19.756 -43.704 1.00 85.06 846 ARG A O 1
ATOM 6685 N N . ASP A 1 847 ? 17.001 19.092 -45.625 1.00 85.38 847 ASP A N 1
ATOM 6686 C CA . ASP A 1 847 ? 15.852 19.324 -46.504 1.00 85.38 847 ASP A CA 1
ATOM 6687 C C . ASP A 1 847 ? 14.971 18.064 -46.633 1.00 85.38 847 ASP A C 1
ATOM 6689 O O . ASP A 1 847 ? 13.891 18.120 -47.217 1.00 85.38 847 ASP A O 1
ATOM 6693 N N . SER A 1 848 ? 15.397 16.932 -46.050 1.00 89.38 848 SER A N 1
ATOM 6694 C CA . SER A 1 848 ? 14.625 15.687 -46.027 1.00 89.38 848 SER A CA 1
ATOM 6695 C C . SER A 1 848 ? 13.713 15.609 -44.792 1.00 89.38 848 SER A C 1
ATOM 6697 O O . SER A 1 848 ? 14.210 15.449 -43.671 1.00 89.38 848 SER A O 1
ATOM 6699 N N . PRO A 1 849 ? 12.376 15.672 -44.957 1.00 89.50 849 PRO A N 1
ATOM 6700 C CA . PRO A 1 849 ? 11.445 15.546 -43.836 1.00 89.50 849 PRO A CA 1
ATOM 6701 C C . PRO A 1 849 ? 11.484 14.147 -43.206 1.00 89.50 849 PRO A C 1
ATOM 6703 O O . PRO A 1 849 ? 11.372 14.023 -41.986 1.00 89.50 849 PRO A O 1
ATOM 6706 N N . ASP A 1 850 ? 11.712 13.109 -44.016 1.00 89.88 850 ASP A N 1
ATOM 6707 C CA . ASP A 1 850 ? 11.809 11.724 -43.550 1.00 89.88 850 ASP A CA 1
ATOM 6708 C C . ASP A 1 850 ? 13.029 11.543 -42.634 1.00 89.88 850 ASP A C 1
ATOM 6710 O O . ASP A 1 850 ? 12.933 10.927 -41.572 1.00 89.88 850 ASP A O 1
ATOM 6714 N N . LEU A 1 851 ? 14.165 12.163 -42.975 1.00 90.56 851 LEU A N 1
ATOM 6715 C CA . LEU A 1 851 ? 15.375 12.113 -42.154 1.00 90.56 851 LEU A CA 1
ATOM 6716 C C . LEU A 1 851 ? 15.196 12.826 -40.805 1.00 90.56 851 LEU A C 1
ATOM 6718 O O . LEU A 1 851 ? 15.622 12.312 -39.768 1.00 90.56 851 LEU A O 1
ATOM 6722 N N . LEU A 1 852 ? 14.535 13.988 -40.800 1.00 91.38 852 LEU A N 1
ATOM 6723 C CA . LEU A 1 852 ? 14.223 14.724 -39.571 1.00 91.38 852 LEU A CA 1
ATOM 6724 C C . LEU A 1 852 ? 13.267 13.942 -38.662 1.00 91.38 852 LEU A C 1
ATOM 6726 O O . LEU A 1 852 ? 13.443 13.950 -37.442 1.00 91.38 852 LEU A O 1
ATOM 6730 N N . LEU A 1 853 ? 12.291 13.233 -39.237 1.00 93.31 853 LEU A N 1
ATOM 6731 C CA . LEU A 1 853 ? 11.398 12.359 -38.480 1.00 93.31 853 LEU A CA 1
ATOM 6732 C C . LEU A 1 853 ? 12.157 11.194 -37.837 1.00 93.31 853 LEU A C 1
ATOM 6734 O O . LEU A 1 853 ? 11.969 10.933 -36.649 1.00 93.31 853 LEU A O 1
ATOM 6738 N N . LEU A 1 854 ? 13.027 10.512 -38.589 1.00 94.62 854 LEU A N 1
ATOM 6739 C CA . LEU A 1 854 ? 13.834 9.406 -38.060 1.00 94.62 854 LEU A CA 1
ATOM 6740 C C . LEU A 1 854 ? 14.708 9.868 -36.885 1.00 94.62 854 LEU A C 1
ATOM 6742 O O . LEU A 1 854 ? 14.766 9.191 -35.857 1.00 94.62 854 LEU A O 1
ATOM 6746 N N . LEU A 1 855 ? 15.320 11.052 -36.990 1.00 92.81 855 LEU A N 1
ATOM 6747 C CA . LEU A 1 855 ? 16.072 11.660 -35.889 1.00 92.81 855 LEU A CA 1
ATOM 6748 C C . LEU A 1 855 ? 15.185 12.027 -34.692 1.00 92.81 855 LEU A C 1
ATOM 6750 O O . LEU A 1 855 ? 15.569 11.755 -33.555 1.00 92.81 855 LEU A O 1
ATOM 6754 N N . ARG A 1 856 ? 13.991 12.590 -34.918 1.00 93.19 856 ARG A N 1
ATOM 6755 C CA . ARG A 1 856 ? 13.012 12.868 -33.849 1.00 93.19 856 ARG A CA 1
ATOM 6756 C C . ARG A 1 856 ? 12.631 11.588 -33.101 1.00 93.19 856 ARG A C 1
ATOM 6758 O O . ARG A 1 856 ? 12.592 11.593 -31.874 1.00 93.19 856 ARG A O 1
ATOM 6765 N N . MET A 1 857 ? 12.398 10.488 -33.815 1.00 94.38 857 MET A N 1
ATOM 6766 C CA . MET A 1 857 ? 12.066 9.187 -33.222 1.00 94.38 857 MET A CA 1
ATOM 6767 C C . MET A 1 857 ? 13.231 8.594 -32.413 1.00 94.38 857 MET A C 1
ATOM 6769 O O . MET A 1 857 ? 13.004 8.083 -31.317 1.00 94.38 857 MET A O 1
ATOM 6773 N N . LEU A 1 858 ? 14.474 8.714 -32.894 1.00 92.88 858 LEU A N 1
ATOM 6774 C CA . LEU A 1 858 ? 15.668 8.314 -32.134 1.00 92.88 858 LEU A CA 1
ATOM 6775 C C . LEU A 1 858 ? 15.844 9.163 -30.862 1.00 92.88 858 LEU A C 1
ATOM 6777 O O . LEU A 1 858 ? 16.056 8.618 -29.780 1.00 92.88 858 LEU A O 1
ATOM 6781 N N . CYS A 1 859 ? 15.662 10.488 -30.950 1.00 91.81 859 CYS A N 1
ATOM 6782 C CA . CYS A 1 859 ? 15.647 11.374 -29.780 1.00 91.81 859 CYS A CA 1
ATOM 6783 C C . CYS A 1 859 ? 14.596 10.947 -28.747 1.00 91.81 859 CYS A C 1
ATOM 6785 O O . CYS A 1 859 ? 14.887 10.902 -27.552 1.00 91.81 859 CYS A O 1
ATOM 6787 N N . LEU A 1 860 ? 13.380 10.627 -29.200 1.00 91.75 860 LEU A N 1
ATOM 6788 C CA . LEU A 1 860 ? 12.297 10.164 -28.334 1.00 91.75 860 LEU A CA 1
ATOM 6789 C C . LEU A 1 860 ? 12.640 8.848 -27.632 1.00 91.75 860 LEU A C 1
ATOM 6791 O O . LEU A 1 860 ? 12.363 8.733 -26.438 1.00 91.75 860 LEU A O 1
ATOM 6795 N N . GLY A 1 861 ? 13.256 7.893 -28.334 1.00 91.38 861 GLY A N 1
ATOM 6796 C CA . GLY A 1 861 ? 13.741 6.640 -27.747 1.00 91.38 861 GLY A CA 1
ATOM 6797 C C . GLY A 1 861 ? 14.818 6.867 -26.682 1.00 91.38 861 GLY A C 1
ATOM 6798 O O . GLY A 1 861 ? 14.715 6.341 -25.575 1.00 91.38 861 GLY A O 1
ATOM 6799 N N . GLN A 1 862 ? 15.805 7.726 -26.959 1.00 88.00 862 GLN A N 1
ATOM 6800 C CA . GLN A 1 862 ? 16.866 8.079 -26.001 1.00 88.00 862 GLN A CA 1
ATOM 6801 C C . GLN A 1 862 ? 16.349 8.832 -24.767 1.00 88.00 862 GLN A C 1
ATOM 6803 O O . GLN A 1 862 ? 16.913 8.707 -23.680 1.00 88.00 862 GLN A O 1
ATOM 6808 N N . GLY A 1 863 ? 15.265 9.597 -24.914 1.00 87.31 863 GLY A N 1
ATOM 6809 C CA . GLY A 1 863 ? 14.609 10.302 -23.813 1.00 87.31 863 GLY A CA 1
ATOM 6810 C C . GLY A 1 863 ? 13.677 9.435 -22.961 1.00 87.31 863 GLY A C 1
ATOM 6811 O O . GLY A 1 863 ? 13.132 9.939 -21.981 1.00 87.31 863 GLY A O 1
ATOM 6812 N N . ALA A 1 864 ? 13.465 8.156 -23.304 1.00 89.00 864 ALA A N 1
ATOM 6813 C CA . ALA A 1 864 ? 12.471 7.304 -22.647 1.00 89.00 864 ALA A CA 1
ATOM 6814 C C . ALA A 1 864 ? 12.695 7.176 -21.136 1.00 89.00 864 ALA A C 1
ATOM 6816 O O . ALA A 1 864 ? 11.762 7.346 -20.353 1.00 89.00 864 ALA A O 1
ATOM 6817 N N . TRP A 1 865 ? 13.935 6.905 -20.718 1.00 86.12 865 TRP A N 1
ATOM 6818 C CA . TRP A 1 865 ? 14.263 6.747 -19.300 1.00 86.12 865 TRP A CA 1
ATOM 6819 C C . TRP A 1 865 ? 14.051 8.056 -18.531 1.00 86.12 865 TRP A C 1
ATOM 6821 O O . TRP A 1 865 ? 13.372 8.056 -17.507 1.00 86.12 865 TRP A O 1
ATOM 6831 N N . ASP A 1 866 ? 14.555 9.173 -19.068 1.00 81.19 866 ASP A N 1
ATOM 6832 C CA . ASP A 1 866 ? 14.462 10.498 -18.443 1.00 81.19 866 ASP A CA 1
ATOM 6833 C C . ASP A 1 866 ? 12.994 10.959 -18.307 1.00 81.19 866 ASP A C 1
ATOM 6835 O O . ASP A 1 866 ? 12.608 11.519 -17.279 1.00 81.19 866 ASP A O 1
ATOM 6839 N N . MET A 1 867 ? 12.140 10.677 -19.300 1.00 80.88 867 MET A N 1
ATOM 6840 C CA . MET A 1 867 ? 10.703 10.989 -19.245 1.00 80.88 867 MET A CA 1
ATOM 6841 C C . MET A 1 867 ? 9.954 10.161 -18.197 1.00 80.88 867 MET A C 1
ATOM 6843 O O . MET A 1 867 ? 9.075 10.684 -17.511 1.00 80.88 867 MET A O 1
ATOM 6847 N N . ILE A 1 868 ? 10.299 8.881 -18.049 1.00 77.88 868 ILE A N 1
ATOM 6848 C CA . ILE A 1 868 ? 9.656 7.994 -17.071 1.00 77.88 868 ILE A CA 1
ATOM 6849 C C . ILE A 1 868 ? 10.133 8.303 -15.651 1.00 77.88 868 ILE A C 1
ATOM 6851 O O . ILE A 1 868 ? 9.317 8.280 -14.733 1.00 77.88 868 ILE A O 1
ATOM 6855 N N . ASP A 1 869 ? 11.413 8.620 -15.457 1.00 79.88 869 ASP A N 1
ATOM 6856 C CA . ASP A 1 869 ? 11.963 8.993 -14.148 1.00 79.88 869 ASP A CA 1
ATOM 6857 C C . ASP A 1 869 ? 11.382 10.323 -13.658 1.00 79.88 869 ASP A C 1
ATOM 6859 O O . ASP A 1 869 ? 10.798 10.411 -12.578 1.00 79.88 869 ASP A O 1
ATOM 6863 N N . SER A 1 870 ? 11.470 11.357 -14.499 1.00 77.62 870 SER A N 1
ATOM 6864 C CA . SER A 1 870 ? 11.044 12.712 -14.138 1.00 77.62 870 SER A CA 1
ATOM 6865 C C . SER A 1 870 ? 9.526 12.902 -14.114 1.00 77.62 870 SER A C 1
ATOM 6867 O O . SER A 1 870 ? 9.052 13.891 -13.554 1.00 77.62 870 SER A O 1
ATOM 6869 N N . GLN A 1 871 ? 8.762 11.996 -14.740 1.00 78.06 871 GLN A N 1
ATOM 6870 C CA . GLN A 1 871 ? 7.325 12.151 -15.012 1.00 78.06 871 GLN A CA 1
ATOM 6871 C C . GLN A 1 871 ? 6.994 13.429 -15.815 1.00 78.06 871 GLN A C 1
ATOM 6873 O O . GLN A 1 871 ? 5.859 13.911 -15.802 1.00 78.06 871 GLN A O 1
ATOM 6878 N N . VAL A 1 872 ? 7.981 13.986 -16.528 1.00 77.56 872 VAL A N 1
ATOM 6879 C CA . VAL A 1 872 ? 7.819 15.129 -17.432 1.00 77.56 872 VAL A CA 1
ATOM 6880 C C . VAL A 1 872 ? 7.812 14.611 -18.864 1.00 77.56 872 VAL A C 1
ATOM 6882 O O . VAL A 1 872 ? 8.853 14.404 -19.481 1.00 77.56 872 VAL A O 1
ATOM 6885 N N . PHE A 1 873 ? 6.615 14.421 -19.410 1.00 82.25 873 PHE A N 1
ATOM 6886 C CA . PHE A 1 873 ? 6.431 13.837 -20.735 1.00 82.25 873 PHE A CA 1
ATOM 6887 C C . PHE A 1 873 ? 6.454 14.909 -21.825 1.00 82.25 873 PHE A C 1
ATOM 6889 O O . PHE A 1 873 ? 5.421 15.384 -22.297 1.00 82.25 873 PHE A O 1
ATOM 6896 N N . LYS A 1 874 ? 7.662 15.331 -22.198 1.00 83.94 874 LYS A N 1
ATOM 6897 C CA . LYS A 1 874 ? 7.894 16.322 -23.252 1.00 83.94 874 LYS A CA 1
ATOM 6898 C C . LYS A 1 874 ? 8.887 15.787 -24.263 1.00 83.94 874 LYS A C 1
ATOM 6900 O O . LYS A 1 874 ? 9.871 15.160 -23.886 1.00 83.94 874 LYS A O 1
ATOM 6905 N N . GLU A 1 875 ? 8.654 16.101 -25.534 1.00 84.06 875 GLU A N 1
ATOM 6906 C CA . GLU A 1 875 ? 9.583 15.711 -26.589 1.00 84.06 875 GLU A CA 1
ATOM 6907 C C . GLU A 1 875 ? 10.968 16.340 -26.352 1.00 84.06 875 GLU A C 1
ATOM 6909 O O . GLU A 1 875 ? 11.063 17.563 -26.170 1.00 84.06 875 GLU A O 1
ATOM 6914 N N . PRO A 1 876 ? 12.048 15.536 -26.356 1.00 83.06 876 PRO A N 1
ATOM 6915 C CA . PRO A 1 876 ? 13.406 16.053 -26.315 1.00 83.06 876 PRO A CA 1
ATOM 6916 C C . PRO A 1 876 ? 13.678 16.936 -27.535 1.00 83.06 876 PRO A C 1
ATOM 6918 O O . PRO A 1 876 ? 13.288 16.611 -28.657 1.00 83.06 876 PRO A O 1
ATOM 6921 N N . ARG A 1 877 ? 14.369 18.063 -27.333 1.00 82.38 877 ARG A N 1
ATOM 6922 C CA . ARG A 1 877 ? 14.748 18.942 -28.445 1.00 82.38 877 ARG A CA 1
ATOM 6923 C C . ARG A 1 877 ? 15.873 18.297 -29.252 1.00 82.38 877 ARG A C 1
ATOM 6925 O O . ARG A 1 877 ? 16.929 18.012 -28.696 1.00 82.38 877 ARG A O 1
ATOM 6932 N N . LEU A 1 878 ? 15.663 18.130 -30.557 1.00 84.50 878 LEU A N 1
ATOM 6933 C CA . LEU A 1 878 ? 16.729 17.767 -31.487 1.00 84.50 878 LEU A CA 1
ATOM 6934 C C . LEU A 1 878 ? 17.702 18.947 -31.619 1.00 84.50 878 LEU A C 1
ATOM 6936 O O . LEU A 1 878 ? 17.313 20.044 -32.025 1.00 84.50 878 LEU A O 1
ATOM 6940 N N . GLU A 1 879 ? 18.966 18.731 -31.267 1.00 85.06 879 GLU A N 1
ATOM 6941 C CA . GLU A 1 879 ? 20.013 19.739 -31.424 1.00 85.06 879 GLU A CA 1
ATOM 6942 C C . GLU A 1 879 ? 20.273 20.010 -32.910 1.00 85.06 879 GLU A C 1
ATOM 6944 O O . GLU A 1 879 ? 20.600 19.104 -33.678 1.00 85.06 879 GLU A O 1
ATOM 6949 N N . LEU A 1 880 ? 20.170 21.277 -33.322 1.00 83.94 880 LEU A N 1
ATOM 6950 C CA . LEU A 1 880 ? 20.337 21.682 -34.722 1.00 83.94 880 LEU A CA 1
ATOM 6951 C C . LEU A 1 880 ? 21.720 21.308 -35.285 1.00 83.94 880 LEU A C 1
ATOM 6953 O O . LEU A 1 880 ? 21.866 21.062 -36.484 1.00 83.94 880 LEU A O 1
ATOM 6957 N N . GLU A 1 881 ? 22.737 21.239 -34.427 1.00 85.69 881 GLU A N 1
ATOM 6958 C CA . GLU A 1 881 ? 24.091 20.839 -34.813 1.00 85.69 881 GLU A CA 1
ATOM 6959 C C . GLU A 1 881 ? 24.182 19.374 -35.260 1.00 85.69 881 GLU A C 1
ATOM 6961 O O . GLU A 1 881 ? 24.978 19.061 -36.148 1.00 85.69 881 GLU A O 1
ATOM 6966 N N . VAL A 1 882 ? 23.320 18.487 -34.745 1.00 87.25 882 VAL A N 1
ATOM 6967 C CA . VAL A 1 882 ? 23.256 17.091 -35.209 1.00 87.25 882 VAL A CA 1
ATOM 6968 C C . VAL A 1 882 ? 22.867 17.053 -36.689 1.00 87.25 882 VAL A C 1
ATOM 6970 O O . VAL A 1 882 ? 23.483 16.351 -37.487 1.00 87.25 882 VAL A O 1
ATOM 6973 N N . VAL A 1 883 ? 21.898 17.879 -37.086 1.00 87.69 883 VAL A N 1
ATOM 6974 C CA . VAL A 1 883 ? 21.420 17.951 -38.474 1.00 87.69 883 VAL A CA 1
ATOM 6975 C C . VAL A 1 883 ? 22.407 18.689 -39.381 1.00 87.69 883 VAL A C 1
ATOM 6977 O O . VAL A 1 883 ? 22.645 18.280 -40.513 1.00 87.69 883 VAL A O 1
ATOM 6980 N N . THR A 1 884 ? 22.975 19.796 -38.903 1.00 87.00 884 THR A N 1
ATOM 6981 C CA . THR A 1 884 ? 23.752 20.724 -39.743 1.00 87.00 884 THR A CA 1
ATOM 6982 C C . THR A 1 884 ? 25.245 20.414 -39.812 1.00 87.00 884 THR A C 1
ATOM 6984 O O . THR A 1 884 ? 25.899 20.868 -40.748 1.00 87.00 884 THR A O 1
ATOM 6987 N N . ARG A 1 885 ? 25.796 19.657 -38.853 1.00 86.56 885 ARG A N 1
ATOM 6988 C CA . ARG A 1 885 ? 27.234 19.343 -38.774 1.00 86.56 885 ARG A CA 1
ATOM 6989 C C . ARG A 1 885 ? 27.513 17.847 -38.701 1.00 86.56 885 ARG A C 1
ATOM 6991 O O . ARG A 1 885 ? 28.335 17.358 -39.472 1.00 86.56 885 ARG A O 1
ATOM 6998 N N . PHE A 1 886 ? 26.822 17.115 -37.825 1.00 90.38 886 PHE A N 1
ATOM 6999 C CA . PHE A 1 886 ? 27.064 15.676 -37.667 1.00 90.38 886 PHE A CA 1
ATOM 7000 C C . PHE A 1 886 ? 26.575 14.858 -38.870 1.00 90.38 886 PHE A C 1
ATOM 7002 O O . PHE A 1 886 ? 27.349 14.063 -39.395 1.00 90.38 886 PHE A O 1
ATOM 7009 N N . LEU A 1 887 ? 25.345 15.070 -39.358 1.00 89.56 887 LEU A N 1
ATOM 7010 C CA . LEU A 1 887 ? 24.827 14.332 -40.520 1.00 89.56 887 LEU A CA 1
ATOM 7011 C C . LEU A 1 887 ? 25.685 14.506 -41.789 1.00 89.56 887 LEU A C 1
ATOM 7013 O O . LEU A 1 887 ? 26.005 13.487 -42.399 1.00 89.56 887 LEU A O 1
ATOM 7017 N N . PRO A 1 888 ? 26.122 15.722 -42.186 1.00 88.06 888 PRO A N 1
ATOM 7018 C CA . PRO A 1 888 ? 27.064 15.877 -43.297 1.00 88.06 888 PRO A CA 1
ATOM 7019 C C . PRO A 1 888 ? 28.399 15.149 -43.078 1.00 88.06 888 PRO A C 1
ATOM 7021 O O . PRO A 1 888 ? 28.925 14.536 -44.004 1.00 88.06 888 PRO A O 1
ATOM 7024 N N . ALA A 1 889 ? 28.935 15.162 -41.852 1.00 87.56 889 ALA A N 1
ATOM 7025 C CA . ALA A 1 889 ? 30.154 14.421 -41.528 1.00 87.56 889 ALA A CA 1
ATOM 7026 C C . ALA A 1 889 ? 29.943 12.898 -41.625 1.00 87.56 889 ALA A C 1
ATOM 7028 O O . ALA A 1 889 ? 30.780 12.191 -42.182 1.00 87.56 889 ALA A O 1
ATOM 7029 N N . MET A 1 890 ? 28.800 12.394 -41.153 1.00 88.12 890 MET A N 1
ATOM 7030 C CA . MET A 1 890 ? 28.417 10.989 -41.295 1.00 88.12 890 MET A CA 1
ATOM 7031 C C . MET A 1 890 ? 28.221 10.599 -42.765 1.00 88.12 890 MET A C 1
ATOM 7033 O O . MET A 1 890 ? 28.654 9.528 -43.173 1.00 88.12 890 MET A O 1
ATOM 7037 N N . MET A 1 891 ? 27.619 11.473 -43.572 1.00 86.38 891 MET A N 1
ATOM 7038 C CA . MET A 1 891 ? 27.430 11.282 -45.012 1.00 86.38 891 MET A CA 1
ATOM 7039 C C . MET A 1 891 ? 28.779 11.131 -45.729 1.00 86.38 891 MET A C 1
ATOM 7041 O O . MET A 1 891 ? 28.929 10.205 -46.517 1.00 86.38 891 MET A O 1
ATOM 7045 N N . SER A 1 892 ? 29.792 11.936 -45.380 1.00 85.62 892 SER A N 1
ATOM 7046 C CA . SER A 1 892 ? 31.166 11.769 -45.891 1.00 85.62 892 SER A CA 1
ATOM 7047 C C . SER A 1 892 ? 31.751 10.392 -45.554 1.00 85.62 892 SER A C 1
ATOM 7049 O O . SER A 1 892 ? 32.311 9.733 -46.421 1.00 85.62 892 SER A O 1
ATOM 7051 N N . ILE A 1 893 ? 31.575 9.923 -44.315 1.00 85.75 893 ILE A N 1
ATOM 7052 C CA . ILE A 1 893 ? 32.060 8.604 -43.872 1.00 85.75 893 ILE A CA 1
ATOM 7053 C C . ILE A 1 893 ? 31.364 7.476 -44.642 1.00 85.75 893 ILE A C 1
ATOM 7055 O O . ILE A 1 893 ? 32.025 6.534 -45.080 1.00 85.75 893 ILE A O 1
ATOM 7059 N N . VAL A 1 894 ? 30.047 7.590 -44.841 1.00 84.19 894 VAL A N 1
ATOM 7060 C CA . VAL A 1 894 ? 29.248 6.630 -45.616 1.00 84.19 894 VAL A CA 1
ATOM 7061 C C . VAL A 1 894 ? 29.698 6.587 -47.079 1.00 84.19 894 VAL A C 1
ATOM 7063 O O . VAL A 1 894 ? 29.769 5.499 -47.649 1.00 84.19 894 VAL A O 1
ATOM 7066 N N . VAL A 1 895 ? 30.040 7.732 -47.685 1.00 83.12 895 VAL A N 1
ATOM 7067 C CA . VAL A 1 895 ? 30.600 7.794 -49.049 1.00 83.12 895 VAL A CA 1
ATOM 7068 C C . VAL A 1 895 ? 31.947 7.093 -49.123 1.00 83.12 895 VAL A C 1
ATOM 7070 O O . VAL A 1 895 ? 32.135 6.283 -50.029 1.00 83.12 895 VAL A O 1
ATOM 7073 N N . ASP A 1 896 ? 32.861 7.360 -48.187 1.00 82.25 896 ASP A N 1
ATOM 7074 C CA . ASP A 1 896 ? 34.177 6.706 -48.160 1.00 82.25 896 ASP A CA 1
ATOM 7075 C C . ASP A 1 896 ? 34.025 5.178 -48.109 1.00 82.25 896 ASP A C 1
ATOM 7077 O O . ASP A 1 896 ? 34.656 4.445 -48.875 1.00 82.25 896 ASP A O 1
ATOM 7081 N N . ASP A 1 897 ? 33.144 4.691 -47.228 1.00 80.94 897 ASP A N 1
ATOM 7082 C CA . ASP A 1 897 ? 32.894 3.261 -47.033 1.00 80.94 897 ASP A CA 1
ATOM 7083 C C . ASP A 1 897 ? 32.235 2.623 -48.263 1.00 80.94 897 ASP A C 1
ATOM 7085 O O . ASP A 1 897 ? 32.602 1.514 -48.671 1.00 80.94 897 ASP A O 1
ATOM 7089 N N . TYR A 1 898 ? 31.276 3.321 -48.875 1.00 78.56 898 TYR A N 1
ATOM 7090 C CA . TYR A 1 898 ? 30.580 2.862 -50.074 1.00 78.56 898 TYR A CA 1
ATOM 7091 C C . TYR A 1 898 ? 31.512 2.818 -51.288 1.00 78.56 898 TYR A C 1
ATOM 7093 O O . TYR A 1 898 ? 31.579 1.794 -51.969 1.00 78.56 898 TYR A O 1
ATOM 7101 N N . THR A 1 899 ? 32.279 3.885 -51.517 1.00 78.50 899 THR A N 1
ATOM 7102 C CA . THR A 1 899 ? 33.237 4.001 -52.628 1.00 78.50 899 THR A CA 1
ATOM 7103 C C . THR A 1 899 ? 34.280 2.893 -52.551 1.00 78.50 899 THR A C 1
ATOM 7105 O O . THR A 1 899 ? 34.487 2.174 -53.526 1.00 78.50 899 THR A O 1
ATOM 7108 N N . PHE A 1 900 ? 34.840 2.658 -51.361 1.00 78.00 900 PHE A N 1
ATOM 7109 C CA . PHE A 1 900 ? 35.782 1.565 -51.131 1.00 78.00 900 PHE A CA 1
ATOM 7110 C C . PHE A 1 900 ? 35.162 0.183 -51.393 1.00 78.00 900 PHE A C 1
ATOM 7112 O O . PHE A 1 900 ? 35.786 -0.693 -51.991 1.00 78.00 900 PHE A O 1
ATOM 7119 N N . THR A 1 901 ? 33.909 -0.027 -50.978 1.00 75.94 901 THR A N 1
ATOM 7120 C CA . THR A 1 901 ? 33.197 -1.296 -51.202 1.00 75.94 901 THR A CA 1
ATOM 7121 C C . THR A 1 901 ? 32.935 -1.554 -52.688 1.00 75.94 901 THR A C 1
ATOM 7123 O O . THR A 1 901 ? 32.997 -2.703 -53.133 1.00 75.94 901 THR A O 1
ATOM 7126 N N . VAL A 1 902 ? 32.636 -0.509 -53.462 1.00 77.44 902 VAL A N 1
ATOM 7127 C CA . VAL A 1 902 ? 32.472 -0.593 -54.921 1.00 77.44 902 VAL A CA 1
ATOM 7128 C C . VAL A 1 902 ? 33.816 -0.875 -55.595 1.00 77.44 902 VAL A C 1
ATOM 7130 O O . VAL A 1 902 ? 33.899 -1.788 -56.412 1.00 77.44 902 VAL A O 1
ATOM 7133 N N . GLU A 1 903 ? 34.882 -0.184 -55.193 1.00 75.88 903 GLU A N 1
ATOM 7134 C CA . GLU A 1 903 ? 36.233 -0.361 -55.740 1.00 75.88 903 GLU A CA 1
ATOM 7135 C C . GLU A 1 903 ? 36.788 -1.775 -55.508 1.00 75.88 903 GLU A C 1
ATOM 7137 O O . GLU A 1 903 ? 37.406 -2.370 -56.393 1.00 75.88 903 GLU A O 1
ATOM 7142 N N . GLN A 1 904 ? 36.498 -2.390 -54.356 1.00 73.62 904 GLN A N 1
ATOM 7143 C CA . GLN A 1 904 ? 36.875 -3.786 -54.112 1.00 73.62 904 GLN A CA 1
ATOM 7144 C C . GLN A 1 904 ? 36.208 -4.784 -55.068 1.00 73.62 904 GLN A C 1
ATOM 7146 O O . GLN A 1 904 ? 36.773 -5.859 -55.295 1.00 73.62 904 GLN A O 1
ATOM 7151 N N . LYS A 1 905 ? 35.039 -4.442 -55.626 1.00 78.19 905 LYS A N 1
ATOM 7152 C CA . LYS A 1 905 ? 34.295 -5.275 -56.583 1.00 78.19 905 LYS A CA 1
ATOM 7153 C C . LYS A 1 905 ? 34.739 -5.072 -58.036 1.00 78.19 905 LYS A C 1
ATOM 7155 O O . LYS A 1 905 ? 34.323 -5.863 -58.880 1.00 78.19 905 LYS A O 1
ATOM 7160 N N . LEU A 1 906 ? 35.562 -4.061 -58.330 1.00 78.62 906 LEU A N 1
ATOM 7161 C CA . LEU A 1 906 ? 36.079 -3.816 -59.678 1.00 78.62 906 LEU A CA 1
ATOM 7162 C C . LEU A 1 906 ? 37.158 -4.849 -60.072 1.00 78.62 906 LEU A C 1
ATOM 7164 O O . LEU A 1 906 ? 37.908 -5.323 -59.205 1.00 78.62 906 LEU A O 1
ATOM 7168 N N . PRO A 1 907 ? 37.268 -5.201 -61.368 1.00 77.69 907 PRO A N 1
ATOM 7169 C CA . PRO A 1 907 ? 38.371 -6.001 -61.899 1.00 77.69 907 PRO A CA 1
ATOM 7170 C C . PRO A 1 907 ? 39.734 -5.367 -61.592 1.00 77.69 907 PRO A C 1
ATOM 7172 O O . PRO A 1 907 ? 39.859 -4.149 -61.501 1.00 77.69 907 PRO A O 1
ATOM 7175 N N . SER A 1 908 ? 40.782 -6.183 -61.454 1.00 69.00 908 SER A N 1
ATOM 7176 C CA . SER A 1 908 ? 42.139 -5.740 -61.078 1.00 69.00 908 SER A CA 1
ATOM 7177 C C . SER A 1 908 ? 42.743 -4.656 -61.982 1.00 69.00 908 SER A C 1
ATOM 7179 O O . SER A 1 908 ? 43.623 -3.935 -61.525 1.00 69.00 908 SER A O 1
ATOM 7181 N N . GLU A 1 909 ? 42.275 -4.535 -63.224 1.00 68.69 909 GLU A N 1
ATOM 7182 C CA . GLU A 1 909 ? 42.741 -3.552 -64.213 1.00 68.69 909 GLU A CA 1
ATOM 7183 C C . GLU A 1 909 ? 42.100 -2.160 -64.041 1.00 68.69 909 GLU A C 1
ATOM 7185 O O . GLU A 1 909 ? 42.658 -1.173 -64.510 1.00 68.69 909 GLU A O 1
ATOM 7190 N N . GLU A 1 910 ? 40.969 -2.062 -63.328 1.00 65.62 910 GLU A N 1
ATOM 7191 C CA . GLU A 1 910 ? 40.194 -0.823 -63.127 1.00 65.62 910 GLU A CA 1
ATOM 7192 C C . GLU A 1 910 ? 40.318 -0.254 -61.702 1.00 65.62 910 GLU A C 1
ATOM 7194 O O . GLU A 1 910 ? 39.692 0.752 -61.368 1.00 65.62 910 GLU A O 1
ATOM 7199 N N . LYS A 1 911 ? 41.120 -0.886 -60.834 1.00 69.19 911 LYS A N 1
ATOM 7200 C CA . LYS A 1 911 ? 41.328 -0.415 -59.459 1.00 69.19 911 LYS A CA 1
ATOM 7201 C C . LYS A 1 911 ? 42.222 0.822 -59.442 1.00 69.19 911 LYS A C 1
ATOM 7203 O O . LYS A 1 911 ? 43.390 0.760 -59.823 1.00 69.19 911 LYS A O 1
ATOM 7208 N N . SER A 1 912 ? 41.689 1.935 -58.953 1.00 62.31 912 SER A N 1
ATOM 7209 C CA . SER A 1 912 ? 42.464 3.136 -58.646 1.00 62.31 912 SER A CA 1
ATOM 7210 C C . SER A 1 912 ? 43.363 2.939 -57.417 1.00 62.31 912 SER A C 1
ATOM 7212 O O . SER A 1 912 ? 43.134 2.086 -56.564 1.00 62.31 912 SER A O 1
ATOM 7214 N N . SER A 1 913 ? 44.421 3.746 -57.297 1.00 59.59 913 SER A N 1
ATOM 7215 C CA . SER A 1 913 ? 45.289 3.792 -56.111 1.00 59.59 913 SER A CA 1
ATOM 7216 C C . SER A 1 913 ? 44.693 4.679 -55.005 1.00 59.59 913 SER A C 1
ATOM 7218 O O . SER A 1 913 ? 45.381 5.554 -54.474 1.00 59.59 913 SER A O 1
ATOM 7220 N N . LEU A 1 914 ? 43.397 4.541 -54.712 1.00 60.72 914 LEU A N 1
ATOM 7221 C CA . LEU A 1 914 ? 42.731 5.326 -53.673 1.00 60.72 914 LEU A CA 1
ATOM 7222 C C . LEU A 1 914 ? 43.071 4.750 -52.292 1.00 60.72 914 LEU A C 1
ATOM 7224 O O . LEU A 1 914 ? 42.725 3.621 -51.946 1.00 60.72 914 LEU A O 1
ATOM 7228 N N . THR A 1 915 ? 43.790 5.532 -51.488 1.00 65.25 915 THR A N 1
ATOM 7229 C CA . THR A 1 915 ? 44.124 5.161 -50.109 1.00 65.25 915 THR A CA 1
ATOM 7230 C C . THR A 1 915 ? 42.890 5.330 -49.229 1.00 65.25 915 THR A C 1
ATOM 7232 O O . THR A 1 915 ? 42.353 6.432 -49.126 1.00 65.25 915 THR A O 1
ATOM 7235 N N . TYR A 1 916 ? 42.455 4.255 -48.564 1.00 72.88 916 TYR A N 1
ATOM 7236 C CA . TYR A 1 916 ? 41.357 4.330 -47.601 1.00 72.88 916 TYR A CA 1
ATOM 7237 C C . TYR A 1 916 ? 41.713 5.311 -46.461 1.00 72.88 916 TYR A C 1
ATOM 7239 O O . TYR A 1 916 ? 42.827 5.230 -45.930 1.00 72.88 916 TYR A O 1
ATOM 7247 N N . PRO A 1 917 ? 40.821 6.242 -46.069 1.00 76.12 917 PRO A N 1
ATOM 7248 C CA . PRO A 1 917 ? 41.123 7.206 -45.015 1.00 76.12 917 PRO A CA 1
ATOM 7249 C C . PRO A 1 917 ? 41.377 6.504 -43.675 1.00 76.12 917 PRO A C 1
ATOM 7251 O O . PRO A 1 917 ? 40.545 5.732 -43.210 1.00 76.12 917 PRO A O 1
ATOM 7254 N N . ASN A 1 918 ? 42.501 6.799 -43.018 1.00 70.62 918 ASN A N 1
ATOM 7255 C CA . ASN A 1 918 ? 42.882 6.139 -41.759 1.00 70.62 918 ASN A CA 1
ATOM 7256 C C . ASN A 1 918 ? 42.427 6.891 -40.495 1.00 70.62 918 ASN A C 1
ATOM 7258 O O . ASN A 1 918 ? 42.563 6.365 -39.392 1.00 70.62 918 ASN A O 1
ATOM 7262 N N . THR A 1 919 ? 41.906 8.114 -40.625 1.00 73.69 919 THR A N 1
ATOM 7263 C CA . THR A 1 919 ? 41.514 8.972 -39.497 1.00 73.69 919 THR A CA 1
ATOM 7264 C C . THR A 1 919 ? 40.087 9.490 -39.654 1.00 73.69 919 THR A C 1
ATOM 7266 O O . THR A 1 919 ? 39.590 9.670 -40.765 1.00 73.69 919 THR A O 1
ATOM 7269 N N . LEU A 1 920 ? 39.414 9.712 -38.522 1.00 81.00 920 LEU A N 1
ATOM 7270 C CA . LEU A 1 920 ? 38.110 10.373 -38.469 1.00 81.00 920 LEU A CA 1
ATOM 7271 C C . LEU A 1 920 ? 38.288 11.873 -38.217 1.00 81.00 920 LEU A C 1
ATOM 7273 O O . LEU A 1 920 ? 39.201 12.247 -37.481 1.00 81.00 920 LEU A O 1
ATOM 7277 N N . PRO A 1 921 ? 37.402 12.734 -38.746 1.00 83.31 921 PRO A N 1
ATOM 7278 C CA . PRO A 1 921 ? 37.381 14.143 -38.371 1.00 83.31 921 PRO A CA 1
ATOM 7279 C C . PRO A 1 921 ? 37.169 14.322 -36.859 1.00 83.31 921 PRO A C 1
ATOM 7281 O O . PRO A 1 921 ? 36.242 13.743 -36.290 1.00 83.31 921 PRO A O 1
ATOM 7284 N N . ASP A 1 922 ? 37.965 15.181 -36.213 1.00 79.50 922 ASP A N 1
ATOM 7285 C CA . ASP A 1 922 ? 37.868 15.450 -34.765 1.00 79.50 922 ASP A CA 1
ATOM 7286 C C . ASP A 1 922 ? 36.469 15.918 -34.340 1.00 79.50 922 ASP A C 1
ATOM 7288 O O . ASP A 1 922 ? 35.983 15.595 -33.256 1.00 79.50 922 ASP A O 1
ATOM 7292 N N . THR A 1 923 ? 35.792 16.662 -35.216 1.00 81.44 923 THR A N 1
ATOM 7293 C CA . THR A 1 923 ? 34.413 17.117 -35.013 1.00 81.44 923 THR A CA 1
ATOM 7294 C C . THR A 1 923 ? 33.429 15.952 -34.951 1.00 81.44 923 THR A C 1
ATOM 7296 O O . THR A 1 923 ? 32.558 15.948 -34.087 1.00 81.44 923 THR A O 1
ATOM 7299 N N . PHE A 1 924 ? 33.586 14.943 -35.810 1.00 84.69 924 PHE A N 1
ATOM 7300 C CA . PHE A 1 924 ? 32.751 13.742 -35.811 1.00 84.69 924 PHE A CA 1
ATOM 7301 C C . PHE A 1 924 ? 32.969 12.917 -34.537 1.00 84.69 924 PHE A C 1
ATOM 7303 O O . PHE A 1 924 ? 32.002 12.541 -33.875 1.00 84.69 924 PHE A O 1
ATOM 7310 N N . THR A 1 925 ? 34.229 12.720 -34.138 1.00 84.56 925 THR A N 1
ATOM 7311 C CA . THR A 1 925 ? 34.588 12.025 -32.890 1.00 84.56 925 THR A CA 1
ATOM 7312 C C . THR A 1 925 ? 34.011 12.726 -31.660 1.00 84.56 925 THR A C 1
ATOM 7314 O O . THR A 1 925 ? 33.470 12.059 -30.779 1.00 84.56 925 THR A O 1
ATOM 7317 N N . ARG A 1 926 ? 34.054 14.065 -31.612 1.00 84.06 926 ARG A N 1
ATOM 7318 C CA . ARG A 1 926 ? 33.455 14.846 -30.519 1.00 84.06 926 ARG A CA 1
ATOM 7319 C C . ARG A 1 926 ? 31.941 14.638 -30.430 1.00 84.06 926 ARG A C 1
ATOM 7321 O O . ARG A 1 926 ? 31.435 14.361 -29.348 1.00 84.06 926 ARG A O 1
ATOM 7328 N N . TYR A 1 927 ? 31.223 14.688 -31.556 1.00 86.25 927 TYR A N 1
ATOM 7329 C CA . TYR A 1 927 ? 29.773 14.452 -31.556 1.00 86.25 927 TYR A CA 1
ATOM 7330 C C . TYR A 1 927 ? 29.403 13.043 -31.085 1.00 86.25 927 TYR A C 1
ATOM 7332 O O . TYR A 1 927 ? 28.440 12.900 -30.335 1.00 86.25 927 TYR A O 1
ATOM 7340 N N . LEU A 1 928 ? 30.179 12.018 -31.458 1.00 84.00 928 LEU A N 1
ATOM 7341 C CA . LEU A 1 928 ? 29.974 10.658 -30.947 1.00 84.00 928 LEU A CA 1
ATOM 7342 C C . LEU A 1 928 ? 30.128 10.571 -29.420 1.00 84.00 928 LEU A C 1
ATOM 7344 O O . LEU A 1 928 ? 29.469 9.741 -28.807 1.00 84.00 928 LEU A O 1
ATOM 7348 N N . GLN A 1 929 ? 30.975 11.404 -28.807 1.00 81.00 929 GLN A N 1
ATOM 7349 C CA . GLN A 1 929 ? 31.235 11.401 -27.361 1.00 81.00 929 GLN A CA 1
ATOM 7350 C C . GLN A 1 929 ? 30.241 12.249 -26.555 1.00 81.00 929 GLN A C 1
ATOM 7352 O O . GLN A 1 929 ? 29.935 11.905 -25.415 1.00 81.00 929 GLN A O 1
ATOM 7357 N N . GLU A 1 930 ? 29.761 13.357 -27.120 1.00 81.44 930 GLU A N 1
ATOM 7358 C CA . GLU A 1 930 ? 28.959 14.355 -26.397 1.00 81.44 930 GLU A CA 1
ATOM 7359 C C . GLU A 1 930 ? 27.447 14.207 -26.631 1.00 81.44 930 GLU A C 1
ATOM 7361 O O . GLU A 1 930 ? 26.655 14.564 -25.757 1.00 81.44 930 GLU A O 1
ATOM 7366 N N . ASN A 1 931 ? 27.018 13.651 -27.772 1.00 86.06 931 ASN A N 1
ATOM 7367 C CA . ASN A 1 931 ? 25.604 13.562 -28.138 1.00 86.06 931 ASN A CA 1
ATOM 7368 C C . ASN A 1 931 ? 25.106 12.103 -28.193 1.00 86.06 931 ASN A C 1
ATOM 7370 O O . ASN A 1 931 ? 25.595 11.281 -28.968 1.00 86.06 931 ASN A O 1
ATOM 7374 N N . ARG A 1 932 ? 24.067 11.791 -27.401 1.00 83.50 932 ARG A N 1
ATOM 7375 C CA . ARG A 1 932 ? 23.504 10.429 -27.273 1.00 83.50 932 ARG A CA 1
ATOM 7376 C C . ARG A 1 932 ? 22.978 9.859 -28.597 1.00 83.50 932 ARG A C 1
ATOM 7378 O O . ARG A 1 932 ? 23.152 8.673 -28.854 1.00 83.50 932 ARG A O 1
ATOM 7385 N N . VAL A 1 933 ? 22.365 10.690 -29.443 1.00 86.81 933 VAL A N 1
ATOM 7386 C CA . VAL A 1 933 ? 21.791 10.264 -30.733 1.00 86.81 933 VAL A CA 1
ATOM 7387 C C . VAL A 1 933 ? 22.895 9.992 -31.748 1.00 86.81 933 VAL A C 1
ATOM 7389 O O . VAL A 1 933 ? 22.859 8.976 -32.437 1.00 86.81 933 VAL A O 1
ATOM 7392 N N . ALA A 1 934 ? 23.913 10.855 -31.801 1.00 88.00 934 ALA A N 1
ATOM 7393 C CA . ALA A 1 934 ? 25.090 10.638 -32.639 1.00 88.00 934 ALA A CA 1
ATOM 7394 C C . ALA A 1 934 ? 25.831 9.349 -32.244 1.00 88.00 934 ALA A C 1
ATOM 7396 O O . ALA A 1 934 ? 26.171 8.544 -33.113 1.00 88.00 934 ALA A O 1
ATOM 7397 N N . CYS A 1 935 ? 26.013 9.120 -30.939 1.00 86.06 935 CYS A N 1
ATOM 7398 C CA . CYS A 1 935 ? 26.593 7.893 -30.391 1.00 86.06 935 CYS A CA 1
ATOM 7399 C C . CYS A 1 935 ? 25.790 6.647 -30.804 1.00 86.06 935 CYS A C 1
ATOM 7401 O O . CYS A 1 935 ? 26.359 5.700 -31.350 1.00 86.06 935 CYS A O 1
ATOM 7403 N N . GLU A 1 936 ? 24.463 6.660 -30.626 1.00 85.44 936 GLU A N 1
ATOM 7404 C CA . GLU A 1 936 ? 23.582 5.557 -31.035 1.00 85.44 936 GLU A CA 1
ATOM 7405 C C . GLU A 1 936 ? 23.677 5.273 -32.541 1.00 85.44 936 GLU A C 1
ATOM 7407 O O . GLU A 1 936 ? 23.855 4.122 -32.949 1.00 85.44 936 GLU A O 1
ATOM 7412 N N . MET A 1 937 ? 23.636 6.317 -33.374 1.00 88.12 937 MET A N 1
ATOM 7413 C CA . MET A 1 937 ? 23.797 6.191 -34.824 1.00 88.12 937 MET A CA 1
ATOM 7414 C C . MET A 1 937 ? 25.154 5.589 -35.199 1.00 88.12 937 MET A C 1
ATOM 7416 O O . MET A 1 937 ? 25.208 4.688 -36.035 1.00 88.12 937 MET A O 1
ATOM 7420 N N . GLY A 1 938 ? 26.240 6.031 -34.560 1.00 86.44 938 GLY A N 1
ATOM 7421 C CA . GLY A 1 938 ? 27.581 5.490 -34.781 1.00 86.44 938 GLY A CA 1
ATOM 7422 C C . GLY A 1 938 ? 27.695 4.011 -34.402 1.00 86.44 938 GLY A C 1
ATOM 7423 O O . GLY A 1 938 ? 28.242 3.218 -35.168 1.00 86.44 938 GLY A O 1
ATOM 7424 N N . LEU A 1 939 ? 27.119 3.610 -33.267 1.00 83.94 939 LEU A N 1
ATOM 7425 C CA . LEU A 1 939 ? 27.137 2.226 -32.782 1.00 83.94 939 LEU A CA 1
ATOM 7426 C C . LEU A 1 939 ? 26.400 1.257 -33.712 1.00 83.94 939 LEU A C 1
ATOM 7428 O O . LEU A 1 939 ? 26.944 0.213 -34.082 1.00 83.94 939 LEU A O 1
ATOM 7432 N N . TYR A 1 940 ? 25.175 1.599 -34.116 1.00 85.38 940 TYR A N 1
ATOM 7433 C CA . TYR A 1 940 ? 24.404 0.769 -35.046 1.00 85.38 940 TYR A CA 1
ATOM 7434 C C . TYR A 1 940 ? 24.982 0.801 -36.468 1.00 85.38 940 TYR A C 1
ATOM 7436 O O . TYR A 1 940 ? 24.926 -0.212 -37.169 1.00 85.38 940 TYR A O 1
ATOM 7444 N N . TYR A 1 941 ? 25.602 1.909 -36.888 1.00 85.81 941 TYR A N 1
ATOM 7445 C CA . TYR A 1 941 ? 26.329 1.967 -38.157 1.00 85.81 941 TYR A CA 1
ATOM 7446 C C . TYR A 1 941 ? 27.537 1.024 -38.162 1.00 85.81 941 TYR A C 1
ATOM 7448 O O . TYR A 1 941 ? 27.689 0.230 -39.087 1.00 85.81 941 TYR A O 1
ATOM 7456 N N . VAL A 1 942 ? 28.350 1.011 -37.100 1.00 82.44 942 VAL A N 1
ATOM 7457 C CA . VAL A 1 942 ? 29.474 0.065 -36.989 1.00 82.44 942 VAL A CA 1
ATOM 7458 C C . VAL A 1 942 ? 28.993 -1.380 -36.961 1.00 82.44 942 VAL A C 1
ATOM 7460 O O . VAL A 1 942 ? 29.595 -2.226 -37.617 1.00 82.44 942 VAL A O 1
ATOM 7463 N N . LEU A 1 943 ? 27.875 -1.672 -36.294 1.00 80.56 943 LEU A N 1
ATOM 7464 C CA . LEU A 1 943 ? 27.260 -3.000 -36.347 1.00 80.56 943 LEU A CA 1
ATOM 7465 C C . LEU A 1 943 ? 26.864 -3.393 -37.782 1.00 80.56 943 LEU A C 1
ATOM 7467 O O . LEU A 1 943 ? 27.052 -4.542 -38.192 1.00 80.56 943 LEU A O 1
ATOM 7471 N N . HIS A 1 944 ? 26.328 -2.453 -38.561 1.00 81.31 944 HIS A N 1
ATOM 7472 C CA . HIS A 1 944 ? 25.999 -2.674 -39.967 1.00 81.31 944 HIS A CA 1
ATOM 7473 C C . HIS A 1 944 ? 27.252 -2.954 -40.811 1.00 81.31 944 HIS A C 1
ATOM 7475 O O . HIS A 1 944 ? 27.291 -3.937 -41.551 1.00 81.31 944 HIS A O 1
ATOM 7481 N N . ILE A 1 945 ? 28.302 -2.150 -40.645 1.00 78.88 945 ILE A N 1
ATOM 7482 C CA . ILE A 1 945 ? 29.591 -2.309 -41.331 1.00 78.88 945 ILE A CA 1
ATOM 7483 C C . ILE A 1 945 ? 30.285 -3.624 -40.942 1.00 78.88 945 ILE A C 1
ATOM 7485 O O . ILE A 1 945 ? 30.842 -4.309 -41.804 1.00 78.88 945 ILE A O 1
ATOM 7489 N N . ALA A 1 946 ? 30.179 -4.044 -39.678 1.00 74.69 946 ALA A N 1
ATOM 7490 C CA . ALA A 1 946 ? 30.691 -5.329 -39.208 1.00 74.69 946 ALA A CA 1
ATOM 7491 C C . ALA A 1 946 ? 30.057 -6.505 -39.965 1.00 74.69 946 ALA A C 1
ATOM 7493 O O . ALA A 1 946 ? 30.760 -7.429 -40.380 1.00 74.69 946 ALA A O 1
ATOM 7494 N N . LYS A 1 947 ? 28.746 -6.444 -40.239 1.00 74.00 947 LYS A N 1
ATOM 7495 C CA . LYS A 1 947 ? 28.050 -7.452 -41.062 1.00 74.00 947 LYS A CA 1
ATOM 7496 C C . LYS A 1 947 ? 28.527 -7.472 -42.515 1.00 74.00 947 LYS A C 1
ATOM 7498 O O . LYS A 1 947 ? 28.502 -8.532 -43.136 1.00 74.00 947 LYS A O 1
ATOM 7503 N N . GLN A 1 948 ? 28.997 -6.343 -43.043 1.00 75.19 948 GLN A N 1
ATOM 7504 C CA . GLN A 1 948 ? 29.578 -6.254 -44.387 1.00 75.19 948 GLN A CA 1
ATOM 7505 C C . GLN A 1 948 ? 31.044 -6.725 -44.458 1.00 75.19 948 GLN A C 1
ATOM 7507 O O . GLN A 1 948 ? 31.602 -6.801 -45.548 1.00 75.19 948 GLN A O 1
ATOM 7512 N N . ARG A 1 949 ? 31.670 -7.073 -43.321 1.00 72.81 949 ARG A N 1
ATOM 7513 C CA . ARG A 1 949 ? 33.074 -7.525 -43.213 1.00 72.81 949 ARG A CA 1
ATOM 7514 C C . ARG A 1 949 ? 34.116 -6.506 -43.710 1.00 72.81 949 ARG A C 1
ATOM 7516 O O . ARG A 1 949 ? 35.227 -6.892 -44.078 1.00 72.81 949 ARG A O 1
ATOM 7523 N N . ASN A 1 950 ? 33.803 -5.208 -43.678 1.00 75.50 950 ASN A N 1
ATOM 7524 C CA . ASN A 1 950 ? 34.746 -4.148 -44.049 1.00 75.50 950 ASN A CA 1
ATOM 7525 C C . ASN A 1 950 ? 35.713 -3.842 -42.886 1.00 75.50 950 ASN A C 1
ATOM 7527 O O . ASN A 1 950 ? 35.421 -3.043 -41.996 1.00 75.50 950 ASN A O 1
ATOM 7531 N N . LYS A 1 951 ? 36.880 -4.501 -42.887 1.00 74.69 951 LYS A N 1
ATOM 7532 C CA . LYS A 1 951 ? 37.886 -4.399 -41.813 1.00 74.69 951 LYS A CA 1
ATOM 7533 C C . LYS A 1 951 ? 38.457 -2.986 -41.634 1.00 74.69 951 LYS A C 1
ATOM 7535 O O . LYS A 1 951 ? 38.697 -2.581 -40.500 1.00 74.69 951 LYS A O 1
ATOM 7540 N N . ASN A 1 952 ? 38.641 -2.242 -42.725 1.00 76.69 952 ASN A N 1
ATOM 7541 C CA . ASN A 1 952 ? 39.243 -0.906 -42.690 1.00 76.69 952 ASN A CA 1
ATOM 7542 C C . ASN A 1 952 ? 38.308 0.106 -42.010 1.00 76.69 952 ASN A C 1
ATOM 7544 O O . ASN A 1 952 ? 38.735 0.870 -41.146 1.00 76.69 952 ASN A O 1
ATOM 7548 N N . ALA A 1 953 ? 37.010 0.035 -42.315 1.00 78.06 953 ALA A N 1
ATOM 7549 C CA . ALA A 1 953 ? 35.998 0.867 -41.671 1.00 78.06 953 ALA A CA 1
ATOM 7550 C C . ALA A 1 953 ? 35.857 0.577 -40.170 1.00 78.06 953 ALA A C 1
ATOM 7552 O O . ALA A 1 953 ? 35.729 1.502 -39.367 1.00 78.06 953 ALA A O 1
ATOM 7553 N N . LEU A 1 954 ? 35.960 -0.695 -39.766 1.00 78.00 954 LEU A N 1
ATOM 7554 C CA . LEU A 1 954 ? 35.956 -1.074 -38.350 1.00 78.00 954 LEU A CA 1
ATOM 7555 C C . LEU A 1 954 ? 37.168 -0.515 -37.595 1.00 78.00 954 LEU A C 1
ATOM 7557 O O . LEU A 1 954 ? 36.993 0.051 -36.517 1.00 78.00 954 LEU A O 1
ATOM 7561 N N . GLN A 1 955 ? 38.375 -0.624 -38.161 1.00 79.00 955 GLN A N 1
ATOM 7562 C CA . GLN A 1 955 ? 39.596 -0.071 -37.556 1.00 79.00 955 GLN A CA 1
ATOM 7563 C C . GLN A 1 955 ? 39.534 1.454 -37.404 1.00 79.00 955 GLN A C 1
ATOM 7565 O O . GLN A 1 955 ? 40.021 1.985 -36.409 1.00 79.00 955 GLN A O 1
ATOM 7570 N N . ARG A 1 956 ? 38.886 2.144 -38.352 1.00 83.50 956 ARG A N 1
ATOM 7571 C CA . ARG A 1 956 ? 38.671 3.595 -38.321 1.00 83.50 956 ARG A CA 1
ATOM 7572 C C . ARG A 1 956 ? 37.659 4.028 -37.250 1.00 83.50 956 ARG A C 1
ATOM 7574 O O . ARG A 1 956 ? 37.896 5.015 -36.561 1.00 83.50 956 ARG A O 1
ATOM 7581 N N . LEU A 1 957 ? 36.536 3.315 -37.108 1.00 79.94 957 LEU A N 1
ATOM 7582 C CA . LEU A 1 957 ? 35.382 3.751 -36.301 1.00 79.94 957 LEU A CA 1
ATOM 7583 C C . LEU A 1 957 ? 35.383 3.258 -34.845 1.00 79.94 957 LEU A C 1
ATOM 7585 O O . LEU A 1 957 ? 34.908 3.970 -33.958 1.00 79.94 957 LEU A O 1
ATOM 7589 N N . LEU A 1 958 ? 35.917 2.063 -34.573 1.00 78.94 958 LEU A N 1
ATOM 7590 C CA . LEU A 1 958 ? 35.881 1.459 -33.234 1.00 78.94 958 LEU A CA 1
ATOM 7591 C C . LEU A 1 958 ? 36.586 2.280 -32.139 1.00 78.94 958 LEU A C 1
ATOM 7593 O O . LEU A 1 958 ? 36.001 2.410 -31.061 1.00 78.94 958 LEU A O 1
ATOM 7597 N N . PRO A 1 959 ? 37.780 2.869 -32.366 1.00 79.44 959 PRO A N 1
ATOM 7598 C CA . PRO A 1 959 ? 38.470 3.636 -31.327 1.00 79.44 959 PRO A CA 1
ATOM 7599 C C . PRO A 1 959 ? 37.666 4.846 -30.831 1.00 79.44 959 PRO A C 1
ATOM 7601 O O . PRO A 1 959 ? 37.598 5.093 -29.628 1.00 79.44 959 PRO A O 1
ATOM 7604 N N . ALA A 1 960 ? 37.002 5.568 -31.741 1.00 74.75 960 ALA A N 1
ATOM 7605 C CA . ALA A 1 960 ? 36.187 6.736 -31.403 1.00 74.75 960 ALA A CA 1
ATOM 7606 C C . ALA A 1 960 ? 34.955 6.363 -30.557 1.00 74.75 960 ALA A C 1
ATOM 7608 O O . ALA A 1 960 ? 34.618 7.066 -29.602 1.00 74.75 960 ALA A O 1
ATOM 7609 N N . LEU A 1 961 ? 34.317 5.227 -30.863 1.00 73.56 961 LEU A N 1
ATOM 7610 C CA . LEU A 1 961 ? 33.150 4.723 -30.131 1.00 73.56 961 LEU A CA 1
ATOM 7611 C C . LEU A 1 961 ? 33.516 4.085 -28.784 1.00 73.56 961 LEU A C 1
ATOM 7613 O O . LEU A 1 961 ? 32.751 4.194 -27.827 1.00 73.56 961 LEU A O 1
ATOM 7617 N N . GLY A 1 962 ? 34.692 3.461 -28.673 1.00 65.69 962 GLY A N 1
ATOM 7618 C CA . GLY A 1 962 ? 35.194 2.926 -27.402 1.00 65.69 962 GLY A CA 1
ATOM 7619 C C . GLY A 1 962 ? 35.324 4.008 -26.323 1.00 65.69 962 GLY A C 1
ATOM 7620 O O . GLY A 1 962 ? 34.924 3.795 -25.183 1.00 65.69 962 GLY A O 1
ATOM 7621 N N . VAL A 1 963 ? 35.796 5.202 -26.697 1.00 63.09 963 VAL A N 1
ATOM 7622 C CA . VAL A 1 963 ? 35.907 6.352 -25.779 1.00 63.09 963 VAL A CA 1
ATOM 7623 C C . VAL A 1 963 ? 34.538 6.962 -25.458 1.00 63.09 963 VAL A C 1
ATOM 7625 O O . VAL A 1 963 ? 34.275 7.305 -24.309 1.00 63.09 963 VAL A O 1
ATOM 7628 N N . ALA A 1 964 ? 33.642 7.061 -26.443 1.00 62.00 964 ALA A N 1
ATOM 7629 C CA . ALA A 1 964 ? 32.291 7.596 -26.250 1.00 62.00 964 ALA A CA 1
ATOM 7630 C C . ALA A 1 964 ? 31.434 6.750 -25.292 1.00 62.00 964 ALA A C 1
ATOM 7632 O O . ALA A 1 964 ? 30.677 7.269 -24.475 1.00 62.00 964 ALA A O 1
ATOM 7633 N N . THR A 1 965 ? 31.567 5.428 -25.369 1.00 59.50 965 THR A N 1
ATOM 7634 C CA . THR A 1 965 ? 30.719 4.478 -24.633 1.00 59.50 965 THR A CA 1
ATOM 7635 C C . THR A 1 965 ? 31.125 4.300 -23.174 1.00 59.50 965 THR A C 1
ATOM 7637 O O . THR A 1 965 ? 30.266 4.001 -22.347 1.00 59.50 965 THR A O 1
ATOM 7640 N N . ALA A 1 966 ? 32.385 4.585 -22.827 1.00 53.47 966 ALA A N 1
ATOM 7641 C CA . ALA A 1 966 ? 32.867 4.626 -21.444 1.00 53.47 966 ALA A CA 1
ATOM 7642 C C . ALA A 1 966 ? 32.174 5.708 -20.587 1.00 53.47 966 ALA A C 1
ATOM 7644 O O . ALA A 1 966 ? 32.130 5.588 -19.364 1.00 53.47 966 ALA A O 1
ATOM 7645 N N . ASN A 1 967 ? 31.591 6.733 -21.221 1.00 48.66 967 ASN A N 1
ATOM 7646 C CA . ASN A 1 967 ? 30.864 7.814 -20.551 1.00 48.66 967 ASN A CA 1
ATOM 7647 C C . ASN A 1 967 ? 29.364 7.512 -20.339 1.00 48.66 967 ASN A C 1
ATOM 7649 O O . ASN A 1 967 ? 28.660 8.301 -19.704 1.00 48.66 967 ASN A O 1
ATOM 7653 N N . HIS A 1 968 ? 28.852 6.384 -20.844 1.00 53.09 968 HIS A N 1
ATOM 7654 C CA . HIS A 1 968 ? 27.452 5.981 -20.692 1.00 53.09 968 HIS A CA 1
ATOM 7655 C C . HIS A 1 968 ? 27.299 4.883 -19.622 1.00 53.09 968 HIS A C 1
ATOM 7657 O O . HIS A 1 968 ? 28.015 3.889 -19.625 1.00 53.09 968 HIS A O 1
ATOM 7663 N N . LEU A 1 969 ? 26.331 5.044 -18.706 1.00 35.53 969 LEU A N 1
ATOM 7664 C CA . LEU A 1 969 ? 26.146 4.191 -17.512 1.00 35.53 969 LEU A CA 1
ATOM 7665 C C . LEU A 1 969 ? 25.790 2.709 -17.786 1.00 35.53 969 LEU A C 1
ATOM 7667 O O . LEU A 1 969 ? 25.741 1.923 -16.842 1.00 35.53 969 LEU A O 1
ATOM 7671 N N . SER A 1 970 ? 25.523 2.313 -19.033 1.00 43.03 970 SER A N 1
ATOM 7672 C CA . SER A 1 970 ? 25.213 0.928 -19.419 1.00 43.03 970 SER A CA 1
ATOM 7673 C C . SER A 1 970 ? 25.729 0.643 -20.835 1.00 43.03 970 SER A C 1
ATOM 7675 O O . SER A 1 970 ? 25.423 1.436 -21.729 1.00 43.03 970 SER A O 1
ATOM 7677 N N . PRO A 1 971 ? 26.466 -0.460 -21.074 1.00 52.00 971 PRO A N 1
ATOM 7678 C CA . PRO A 1 971 ? 27.007 -0.775 -22.393 1.00 52.00 971 PRO A CA 1
ATOM 7679 C C . PRO A 1 971 ? 25.874 -1.066 -23.398 1.00 52.00 971 PRO A C 1
ATOM 7681 O O . PRO A 1 971 ? 25.076 -1.978 -23.172 1.00 52.00 971 PRO A O 1
ATOM 7684 N N . PRO A 1 972 ? 25.762 -0.305 -24.501 1.00 63.00 972 PRO A N 1
ATOM 7685 C CA . PRO A 1 972 ? 24.708 -0.511 -25.489 1.00 63.00 972 PRO A CA 1
ATOM 7686 C C . PRO A 1 972 ? 24.869 -1.845 -26.234 1.00 63.00 972 PRO A C 1
ATOM 7688 O O . PRO A 1 972 ? 25.968 -2.230 -26.623 1.00 63.00 972 PRO A O 1
ATOM 7691 N N . ILE A 1 973 ? 23.750 -2.535 -26.478 1.00 61.97 973 ILE A N 1
ATOM 7692 C CA . ILE A 1 973 ? 23.663 -3.863 -27.123 1.00 61.97 973 ILE A CA 1
ATOM 7693 C C . ILE A 1 973 ? 24.517 -4.024 -28.399 1.00 61.97 973 ILE A C 1
ATOM 7695 O O . ILE A 1 973 ? 25.157 -5.072 -28.546 1.00 61.97 973 ILE A O 1
ATOM 7699 N N . PRO A 1 974 ? 24.594 -3.027 -29.306 1.00 56.25 974 PRO A N 1
ATOM 7700 C CA . PRO A 1 974 ? 25.495 -3.083 -30.455 1.00 56.25 974 PRO A CA 1
ATOM 7701 C C . PRO A 1 974 ? 26.951 -3.385 -30.090 1.00 56.25 974 PRO A C 1
ATOM 7703 O O . PRO A 1 974 ? 27.601 -4.122 -30.820 1.00 56.25 974 PRO A O 1
ATOM 7706 N N . ILE A 1 975 ? 27.455 -2.900 -28.950 1.00 63.25 975 ILE A N 1
ATOM 7707 C CA . ILE A 1 975 ? 28.833 -3.149 -28.501 1.00 63.25 975 ILE A CA 1
ATOM 7708 C C . ILE A 1 975 ? 29.069 -4.632 -28.250 1.00 63.25 975 ILE A C 1
ATOM 7710 O O . ILE A 1 975 ? 30.065 -5.166 -28.725 1.00 63.25 975 ILE A O 1
ATOM 7714 N N . PHE A 1 976 ? 28.160 -5.317 -27.553 1.00 59.78 976 PHE A N 1
ATOM 7715 C CA . PHE A 1 976 ? 28.292 -6.758 -27.319 1.00 59.78 976 PHE A CA 1
ATOM 7716 C C . PHE A 1 976 ? 28.254 -7.541 -28.631 1.00 59.78 976 PHE A C 1
ATOM 7718 O O . PHE A 1 976 ? 29.058 -8.448 -28.828 1.00 59.78 976 PHE A O 1
ATOM 7725 N N . CYS A 1 977 ? 27.402 -7.116 -29.568 1.00 55.94 977 CYS A N 1
ATOM 7726 C CA . CYS A 1 977 ? 27.333 -7.700 -30.906 1.00 55.94 977 CYS A CA 1
ATOM 7727 C C . CYS A 1 977 ? 28.611 -7.471 -31.745 1.00 55.94 977 CYS A C 1
ATOM 7729 O O . CYS A 1 977 ? 28.844 -8.212 -32.698 1.00 55.94 977 CYS A O 1
ATOM 7731 N N . ILE A 1 978 ? 29.420 -6.453 -31.424 1.00 58.81 978 ILE A N 1
ATOM 7732 C CA . ILE A 1 978 ? 30.641 -6.088 -32.161 1.00 58.81 978 ILE A CA 1
ATOM 7733 C C . ILE A 1 978 ? 31.917 -6.622 -31.488 1.00 58.81 978 ILE A C 1
ATOM 7735 O O . ILE A 1 978 ? 32.819 -7.076 -32.185 1.00 58.81 978 ILE A O 1
ATOM 7739 N N . LEU A 1 979 ? 32.026 -6.563 -30.156 1.00 58.81 979 LEU A N 1
ATOM 7740 C CA . LEU A 1 979 ? 33.255 -6.901 -29.426 1.00 58.81 979 LEU A CA 1
ATOM 7741 C C . LEU A 1 979 ? 33.431 -8.407 -29.209 1.00 58.81 979 LEU A C 1
ATOM 7743 O O . LEU A 1 979 ? 34.541 -8.901 -29.369 1.00 58.81 979 LEU A O 1
ATOM 7747 N N . ASN A 1 980 ? 32.355 -9.135 -28.897 1.00 56.38 980 ASN A N 1
ATOM 7748 C CA . ASN A 1 980 ? 32.426 -10.562 -28.560 1.00 56.38 980 ASN A CA 1
ATOM 7749 C C . ASN A 1 980 ? 32.942 -11.455 -29.725 1.00 56.38 980 ASN A C 1
ATOM 7751 O O . ASN A 1 980 ? 33.736 -12.362 -29.481 1.00 56.38 980 ASN A O 1
ATOM 7755 N N . PRO A 1 981 ? 32.603 -11.184 -31.008 1.00 52.50 981 PRO A N 1
ATOM 7756 C CA . PRO A 1 981 ? 33.205 -11.863 -32.160 1.00 52.50 981 PRO A CA 1
ATOM 7757 C C . PRO A 1 981 ? 34.639 -11.435 -32.461 1.00 52.50 981 PRO A C 1
ATOM 7759 O O . PRO A 1 981 ? 35.330 -12.168 -33.147 1.00 52.50 981 PRO A O 1
ATOM 7762 N N . CYS A 1 982 ? 35.054 -10.233 -32.045 1.00 48.28 982 CYS A N 1
ATOM 7763 C CA . CYS A 1 982 ? 36.389 -9.690 -32.323 1.00 48.28 982 CYS A CA 1
ATOM 7764 C C . CYS A 1 982 ? 37.438 -10.149 -31.296 1.00 48.28 982 CYS A C 1
ATOM 7766 O O . CYS A 1 982 ? 38.633 -10.034 -31.559 1.00 48.28 982 CYS A O 1
ATOM 7768 N N . THR A 1 983 ? 37.004 -10.618 -30.121 1.00 44.59 983 THR A N 1
ATOM 7769 C CA . THR A 1 983 ? 37.856 -11.240 -29.093 1.00 44.59 983 THR A CA 1
ATOM 7770 C C . THR A 1 983 ? 38.131 -12.726 -29.341 1.00 44.59 983 THR A C 1
ATOM 7772 O O . THR A 1 983 ? 39.058 -13.268 -28.739 1.00 44.59 983 THR A O 1
ATOM 7775 N N . HIS A 1 984 ? 37.339 -13.365 -30.207 1.00 35.62 984 HIS A N 1
ATOM 7776 C CA . HIS A 1 984 ? 37.553 -14.713 -30.745 1.00 35.62 984 HIS A CA 1
ATOM 7777 C C . HIS A 1 984 ? 38.247 -14.643 -32.107 1.00 35.62 984 HIS A C 1
ATOM 7779 O O . HIS A 1 984 ? 39.029 -15.578 -32.398 1.00 35.62 984 HIS A O 1
#

Foldseek 3Di:
DPPPVVVVLLVVLVVLLVVLVVLVVVLVDDDDFDFDFADKAKEWEWEQEQFWIKIWIWIFGLDAQLLFTQIDTQDMDTFPGGGLLVCQVPQLPSLVSCVVVLVVVCVSDDPVNAQVYEHEYEYELNLVFCCVQPVPSSVSSQVSNQVSVVVGSHRYPGYYYDDQQLFQQLLQLLQCSLVCQQWDQFLLRDIDNPPDAGAWEWEAGAFKIKTKHQDPDDQPDPVQWDWAQASNDITIMGMDIGGLLHQNSLVLLLVLLQCLVVDDPQETEDALFFAPDKDKDFCLPSCSTPSRVVSDDPPDDRRRIHIYGYDLHLVVLLVSLLVSWAPPAAPDPDAQTPNHDDDQDDAFYEYEDVQQVLQVVLCQQPVQNDQFLVSLSVSLSSLSHDHLVNQCVSCVVCNVCSRSSSNSSSNVSCCQCRRNNQHRVHSNRYDYDQDSPPDGRTSRNSVVSSVSSVDDRDDRDRDDPADPVRSVVSNVVSVVSNVVSVVSVVCSVPDDDDDDDDDDDDPPPPPPVQQCPLCVVVVQDDPVNLVVQCVPDPDNVVSVVVSCVVNVVDDVVCPVVVVVCVVVVHDPVNVVLVVLLVVLVVLLVVLVVLLPDPDPCSLVVLLVVLVVQVSCCSNPSNVVNNLSSLLSHQDDPPVSLVVCVVDPVSVVPHDLSSVLNVCLVPVVVLSVVLSVLVVVLVVVLVCLLQPLPLVSLLCVLPDQLVRVLVDPSLVVLLSNCPLPQSSVVSLVVSLLSCCLVPVDLVSLVSLLSNLVNCVVVVSCSNLVPQLCNQLSVLLSVLLRVLEQDPVSLVVNVCSVVVDDPPNLVSLLSLLSNLLRPSNLLSLLSHLLVVLVVCVVVVHAQVVDPSNVSSLQSLQSNVCNNVCSSVVPRDRDDDDVCCRVPQSVLVSVLSCLLVVVVVLVVDDPVPRDPDDRDQEGDPSNLVCLQPPPSSVSSLLSVLSVVVSVVPPSSNNHRVVSSVNNQVPDPDRDSSCSSRVSVVVD

pLDDT: mean 83.83, std 14.47, range [28.34, 98.5]

InterPro domains:
  IPR000407 Nucleoside phosphatase GDA1/CD39 [PF01150] (36-457)
  IPR000407 Nucleoside phosphatase GDA1/CD39 [PS01238] (162-177)
  IPR010405 Cofactor of BRCA1 [PF06209] (621-962)
  IPR010405 Cofactor of BRCA1 [PTHR13503] (509-963)

Radius of gyration: 39.12 Å; chains: 1; bounding box: 81×104×112 Å

Secondary structure (DSSP, 8-state):
--SHHHHHHHHHHHHHHHHHHHHHHHHHS-PPPEEPPPPEEEEEEEEE-SS-EEEEEEEEESS-BTTB---EEEEEEEPSSS-GGGGTT-TTHHHHHHHHHHHHHHHHS-GGGGGGSEEEEEE-HHHHHHHHH-HHHHHHHHHHHHHHHHTSSSEEEEEEEPPHHHHHHHHHHHHHHHTTSS-EEETTTEEE---PPPEEEEEE-SSEEEEEEE-SSPPSSGGGEEEEEETTEEEEEEEEEEET-SHHHHHHHHHHHHHHHH-SSSEEEETTSPTT-EEEEESTTTSSSHHHHTT--SS--TT-EEEEEE---HHHHHHHHHHTS--S--SSSSBSSTT-B-PPP-SEEEEEEHHHHHHHHHHHHH-----SHHHHHHHHHHHHTS-HHHHHHH-GGGTTTGGGHHHHHHHHHHIIIIIS---TTTGGGEEE-SEETTEEPSHHHHHHHHHHHHSPPPP--EE-SS-HHHHHHHHHHHHHHHHHHHHHHHHTTS-----------SSGGGSGGGTTTTSGGGT---HHHHHHHHHH-S-HHHHHHHHHHHTT-S-TTTTTTHHHHHHTT--HHHHHHHHHHHHHHHHHHHHHHHHHS--TTHHHHHHHHHHHHGGGTTSTTTHHHHHHHHHH-SS--HHHHHHHHH-HHHHHHS-HHHHHHHHTT-HHHHHHHHHHHHHHHHHHHHHHHS-S-HHHHHTTT-S-HHHHTTSHHHHHHHHHHTT-HHHHHHHHHHHHHHHHHH--THHHHHHHHHHHHHHHTT-HHHHTT-TTHHHHHHHHHHHHHTS--HHHHHHHHHHHHTPPTT-THHHHHHHHHHTSHHHHHHHHHHHHHHHHHHHHTT--GGG-HHHHHHHHHHHHHHTHHHHHHH----PPPPPHHIIIIIHHHHHHHHHHHHHHHHHHHS-TTS----PPP----HHHHHHHHH-HHHHHHHHHHHHHHHHTT-HHHHHHHHHHHHHHHTTSSS--HHHHHHHTTT--

Sequence (984 aa):
MGNQQQSCRIIVPVAMLLMATVGILLLAINTEDVKEPTQYMYGIVLDAGSSHTAMFIYKWPADKQNDTGIVSQHSECHVKGGGISSYAGQKGGAALSLESCMEQAMKNIPKARHQVTPLYLGATAGMRLLNISQPKVSDEILKEVEEKLKSYPFRFKGASILTGQEEGAYGWVTVNYLLENFIKYGFVGHWLSPGKETVGALDFGGASTQITFETKEKVEDKNNLMTLQLYGKNYSIYTQSFLCYGRDQMLRQLLAHLIQSQGTNGLIVHPCFPEGYNVSKTLDTLFDSPCTASSKPSLFNEAKQLTIVGSGNYNHCLKNVSQIFSFNICSYSKCSFNGVFQPIVAGKFMAFSAFYYIYYFLQRATGITVTSPKLLEEAAINVCNLSFPEMLQKFPEQQSRLQDYCAATVFMQVLLLRGYGFDQTSFSRISFQKKAGDTSIGWALGYILNLSSLLPSESVSLRKAICPGAWSMLVFLFTFLFILAVVLLLMTMCCKKKEISATRSIIQRAQETKMFAGLSELGISNGEDLKETLTNCTEPLKAIDQFQMENGILLPTLQSALPFLDLHGTPRLEFHQSVFDELRDKLMERVAFIAEGKDEDRYHKLEELLEKSFPLVRMPSIQPVVMQVMKHLPKVPEKKLKQVMADKELYKVCAVEVKRQIWQDNQALFGDEVSPLLKQYIVEKEAALFSNDLSILHNFFSPSPKTRRQGEVVQKLTQMIGKNVKLYDMVLQFLRTLFLRTRNVHYCTLRAELLMSLHDLDVSEICSVDPCHKFTWCLDACIREKFVDAKRARELQGFLDSMKKGQEQVLGDLSMILCDPFASNTLVLSTVRNLQELLSQDALPRDSPDLLLLLRMLCLGQGAWDMIDSQVFKEPRLELEVVTRFLPAMMSIVVDDYTFTVEQKLPSEEKSSLTYPNTLPDTFTRYLQENRVACEMGLYYVLHIAKQRNKNALQRLLPALGVATANHLSPPIPIFCILNPCTH

Organism: NCBI:txid175788